Protein AF-A0A5S9MN87-F1 (afdb_monomer_lite)

Structure (mmCIF, N/CA/C/O backbone):
data_AF-A0A5S9MN87-F1
#
_entry.id   AF-A0A5S9MN87-F1
#
loop_
_atom_site.group_PDB
_atom_site.id
_atom_site.type_symbol
_atom_site.label_atom_id
_atom_site.label_alt_id
_atom_site.label_comp_id
_atom_site.label_asym_id
_atom_site.label_entity_id
_atom_site.label_seq_id
_atom_site.pdbx_PDB_ins_code
_atom_site.Cartn_x
_atom_site.Cartn_y
_atom_site.Cartn_z
_atom_site.occupancy
_atom_site.B_iso_or_equiv
_atom_site.auth_seq_id
_atom_site.auth_comp_id
_atom_site.auth_asym_id
_atom_site.auth_atom_id
_atom_site.pdbx_PDB_model_num
ATOM 1 N N . MET A 1 1 ? 6.342 2.828 7.377 1.00 34.53 1 MET A N 1
ATOM 2 C CA . MET A 1 1 ? 5.963 2.876 8.795 1.00 34.53 1 MET A CA 1
ATOM 3 C C . MET A 1 1 ? 5.008 4.027 8.905 1.00 34.53 1 MET A C 1
ATOM 5 O O . MET A 1 1 ? 5.389 5.132 9.280 1.00 34.53 1 MET A O 1
ATOM 9 N N . ALA A 1 2 ? 3.757 3.731 8.570 1.00 47.38 2 ALA A N 1
ATOM 10 C CA . ALA A 1 2 ? 2.634 4.413 9.150 1.00 47.38 2 ALA A CA 1
ATOM 11 C C . ALA A 1 2 ? 2.945 4.513 10.641 1.00 47.38 2 ALA A C 1
ATOM 13 O O . ALA A 1 2 ? 3.226 3.500 11.296 1.00 47.38 2 ALA A O 1
ATOM 14 N N . GLY A 1 3 ? 3.014 5.749 11.123 1.00 58.84 3 GLY A N 1
ATOM 15 C CA . GLY A 1 3 ? 3.023 6.002 12.544 1.00 58.84 3 GLY A CA 1
ATOM 16 C C . GLY A 1 3 ? 1.907 5.196 13.208 1.00 58.84 3 GLY A C 1
ATOM 17 O O . GLY A 1 3 ? 0.929 4.801 12.564 1.00 58.84 3 GLY A O 1
ATOM 18 N N . ARG A 1 4 ? 2.076 4.894 14.486 1.00 82.50 4 ARG A N 1
ATOM 19 C CA . ARG A 1 4 ? 1.070 4.201 15.286 1.00 82.50 4 ARG A CA 1
ATOM 20 C C . ARG A 1 4 ? 0.408 5.247 16.170 1.00 82.50 4 ARG A C 1
ATOM 22 O O . ARG A 1 4 ? 0.832 5.414 17.318 1.00 82.50 4 ARG A O 1
ATOM 29 N N . PRO A 1 5 ? -0.567 6.007 15.636 1.00 89.44 5 PRO A N 1
ATOM 30 C CA . PRO A 1 5 ? -1.198 7.069 16.385 1.00 89.44 5 PRO A CA 1
ATOM 31 C C . PRO A 1 5 ? -2.060 6.479 17.495 1.00 89.44 5 PRO A C 1
ATOM 33 O O . PRO A 1 5 ? -2.714 5.449 17.329 1.00 89.44 5 PRO A O 1
ATOM 36 N N . PHE A 1 6 ? -2.085 7.149 18.631 1.00 88.88 6 PHE A N 1
ATOM 37 C CA . PHE A 1 6 ? -3.037 6.907 19.698 1.00 88.88 6 PHE A CA 1
ATOM 38 C C . PHE A 1 6 ? -3.318 8.217 20.423 1.00 88.88 6 PHE A C 1
ATOM 40 O O . PHE A 1 6 ? -2.535 9.169 20.373 1.00 88.88 6 PHE A O 1
ATOM 47 N N . ILE A 1 7 ? -4.467 8.277 21.084 1.00 89.25 7 ILE A N 1
ATOM 48 C CA . ILE A 1 7 ? -4.896 9.453 21.831 1.00 89.25 7 ILE A CA 1
ATOM 49 C C . ILE A 1 7 ? -5.129 9.017 23.272 1.00 89.25 7 ILE A C 1
ATOM 51 O O . ILE A 1 7 ? -5.759 7.989 23.506 1.00 89.25 7 ILE A O 1
ATOM 55 N N . LEU A 1 8 ? -4.604 9.802 24.207 1.00 89.25 8 LEU A N 1
ATOM 56 C CA . LEU A 1 8 ? -4.883 9.700 25.637 1.00 89.25 8 LEU A CA 1
ATOM 57 C C . LEU A 1 8 ? -5.620 10.963 26.060 1.00 89.25 8 LEU A C 1
ATOM 59 O O . LEU A 1 8 ? -5.145 12.070 25.783 1.00 89.25 8 LEU A O 1
ATOM 63 N N . ILE A 1 9 ? -6.761 10.808 26.723 1.00 91.81 9 ILE A N 1
ATOM 64 C CA . ILE A 1 9 ? -7.579 11.928 27.196 1.00 91.81 9 ILE A CA 1
ATOM 65 C C . ILE A 1 9 ? -7.886 11.696 28.664 1.00 91.81 9 ILE A C 1
ATOM 67 O O . ILE A 1 9 ? -8.442 10.664 29.024 1.00 91.81 9 ILE A O 1
ATOM 71 N N . HIS A 1 10 ? -7.554 12.665 29.512 1.00 92.50 10 HIS A N 1
ATOM 72 C CA . HIS A 1 10 ? -7.874 12.571 30.928 1.00 92.50 10 HIS A CA 1
ATOM 73 C C . HIS A 1 10 ? -8.327 13.909 31.505 1.00 92.50 10 HIS A C 1
ATOM 75 O O . HIS A 1 10 ? -7.723 14.958 31.255 1.00 92.50 10 HIS A O 1
ATOM 81 N N . THR A 1 11 ? -9.381 13.852 32.317 1.00 92.06 11 THR A N 1
ATOM 82 C CA . THR A 1 11 ? -9.888 14.985 33.091 1.00 92.06 11 THR A CA 1
ATOM 83 C C . THR A 1 11 ? -9.296 14.940 34.491 1.00 92.06 11 THR A C 1
ATOM 85 O O . THR A 1 11 ? -9.720 14.150 35.332 1.00 92.06 11 THR A O 1
ATOM 88 N N . PHE A 1 12 ? -8.345 15.826 34.765 1.00 92.12 12 PHE A N 1
ATOM 89 C CA . PHE A 1 12 ? -7.788 15.992 36.102 1.00 92.12 12 PHE A CA 1
ATOM 90 C C . PHE A 1 12 ? -8.700 16.895 36.929 1.00 92.12 12 PHE A C 1
ATOM 92 O O . PHE A 1 12 ? -8.990 18.016 36.516 1.00 92.12 12 PHE A O 1
ATOM 99 N N . LYS A 1 13 ? -9.143 16.407 38.089 1.00 91.81 13 LYS A N 1
ATOM 100 C CA . LYS A 1 13 ? -9.983 17.134 39.056 1.00 91.81 13 LYS A CA 1
ATOM 101 C C . LYS A 1 13 ? -9.145 17.619 40.241 1.00 91.81 13 LYS A C 1
ATOM 103 O O . LYS A 1 13 ? -7.991 17.218 40.384 1.00 91.81 13 LYS A O 1
ATOM 108 N N . ASP A 1 14 ? -9.743 18.440 41.102 1.00 91.06 14 ASP A N 1
ATOM 109 C CA . ASP A 1 14 ? -9.131 18.936 42.340 1.00 91.06 14 ASP A CA 1
ATOM 110 C C . ASP A 1 14 ? -7.795 19.681 42.114 1.00 91.06 14 ASP A C 1
ATOM 112 O O . ASP A 1 14 ? -6.859 19.584 42.914 1.00 91.06 14 ASP A O 1
ATOM 116 N N . LEU A 1 15 ? -7.670 20.435 41.015 1.00 90.25 15 LEU A N 1
ATOM 117 C CA . LEU A 1 15 ? -6.425 21.143 40.668 1.00 90.25 15 LEU A CA 1
ATOM 118 C C . LEU A 1 15 ? -5.996 22.148 41.742 1.00 90.25 15 LEU A C 1
ATOM 120 O O . LEU A 1 15 ? -4.799 22.372 41.943 1.00 90.25 15 LEU A O 1
ATOM 124 N N . SER A 1 16 ? -6.956 22.716 42.472 1.00 86.69 16 SER A N 1
ATOM 125 C CA . SER A 1 16 ? -6.738 23.584 43.630 1.00 86.69 16 SER A CA 1
ATOM 126 C C . SER A 1 16 ? -5.934 22.913 44.750 1.00 86.69 16 SER A C 1
ATOM 128 O O . SER A 1 16 ? -5.253 23.601 45.518 1.00 86.69 16 SER A O 1
ATOM 130 N N . LYS A 1 17 ? -5.964 21.575 44.834 1.00 91.19 17 LYS A N 1
ATOM 131 C CA . LYS A 1 17 ? -5.232 20.782 45.830 1.00 91.19 17 LYS A CA 1
ATOM 132 C C . LYS A 1 17 ? -3.815 20.413 45.378 1.00 91.19 17 LYS A C 1
ATOM 134 O O . LYS A 1 17 ? -3.025 20.000 46.229 1.00 91.19 17 LYS A O 1
ATOM 139 N N . LEU A 1 18 ? -3.462 20.588 44.098 1.00 91.19 18 LEU A N 1
ATOM 140 C CA . LEU A 1 18 ? -2.138 20.254 43.565 1.00 91.19 18 LEU A CA 1
ATOM 141 C C . LEU A 1 18 ? -1.085 21.287 44.009 1.00 91.19 18 LEU A C 1
ATOM 143 O O . LEU A 1 18 ? -1.034 22.423 43.522 1.00 91.19 18 LEU A O 1
ATOM 147 N N . ARG A 1 19 ? -0.231 20.897 44.964 1.00 91.69 19 ARG A N 1
ATOM 148 C CA . ARG A 1 19 ? 0.823 21.764 45.521 1.00 91.69 19 ARG A CA 1
ATOM 149 C C . ARG A 1 19 ? 2.110 21.717 44.702 1.00 91.69 19 ARG A C 1
ATOM 151 O O . ARG A 1 19 ? 2.339 20.811 43.910 1.00 91.69 19 ARG A O 1
ATOM 158 N N . GLU A 1 20 ? 2.968 22.701 44.944 1.00 91.75 20 GLU A N 1
ATOM 159 C CA . GLU A 1 20 ? 4.314 22.776 44.376 1.00 91.75 20 GLU A CA 1
ATOM 160 C C . GLU A 1 20 ? 5.091 21.467 44.615 1.00 91.75 20 GLU A C 1
ATOM 162 O O . GLU A 1 20 ? 5.156 20.983 45.748 1.00 91.75 20 GLU A O 1
ATOM 167 N N . GLY A 1 21 ? 5.628 20.871 43.547 1.00 87.31 21 GLY A N 1
ATOM 168 C CA . GLY A 1 21 ? 6.326 19.581 43.582 1.00 87.31 21 GLY A CA 1
ATOM 169 C C . GLY A 1 21 ? 5.429 18.333 43.614 1.00 87.31 21 GLY A C 1
ATOM 170 O O . GLY A 1 21 ? 5.952 17.220 43.569 1.00 87.31 21 GLY A O 1
ATOM 171 N N . GLN A 1 22 ? 4.099 18.471 43.672 1.00 91.50 22 GLN A N 1
ATOM 172 C CA . GLN A 1 22 ? 3.170 17.336 43.595 1.00 91.50 22 GLN A CA 1
ATOM 173 C C . GLN A 1 22 ? 2.792 16.994 42.152 1.00 91.50 22 GLN A C 1
ATOM 175 O O . GLN A 1 22 ? 2.847 17.843 41.261 1.00 91.50 22 GLN A O 1
ATOM 180 N N . SER A 1 23 ? 2.368 15.743 41.943 1.00 93.69 23 SER A N 1
ATOM 181 C CA . SER A 1 23 ? 1.906 15.241 40.644 1.00 93.69 23 SER A CA 1
ATOM 182 C C . SER A 1 23 ? 0.585 14.498 40.773 1.00 93.69 23 SER A C 1
ATOM 184 O O . SER A 1 23 ? 0.407 13.760 41.740 1.00 93.69 23 SER A O 1
ATOM 186 N N . TYR A 1 24 ? -0.265 14.617 39.757 1.00 95.69 24 TYR A N 1
ATOM 187 C CA . TYR A 1 24 ? -1.367 13.696 39.491 1.00 95.69 24 TYR A CA 1
ATOM 188 C C . TYR A 1 24 ? -1.054 12.864 38.253 1.00 95.69 24 TYR A C 1
ATOM 190 O O . TYR A 1 24 ? -0.352 13.320 37.348 1.00 95.69 24 TYR A O 1
ATOM 198 N N . TYR A 1 25 ? -1.579 11.646 38.232 1.00 93.94 25 TYR A N 1
ATOM 199 C CA . TYR A 1 25 ? -1.449 10.711 37.124 1.00 93.94 25 TYR A CA 1
ATOM 200 C C . TYR A 1 25 ? -2.838 10.324 36.633 1.00 93.94 25 TYR A C 1
ATOM 202 O O . TYR A 1 25 ? -3.762 10.255 37.442 1.00 93.94 25 TYR A O 1
ATOM 210 N N . SER A 1 26 ? -2.972 10.091 35.331 1.00 93.06 26 SER A N 1
ATOM 211 C CA . SER A 1 26 ? -4.117 9.355 34.804 1.00 93.06 26 SER A CA 1
ATOM 212 C C . SER A 1 26 ? -3.958 7.864 35.085 1.00 93.06 26 SER A C 1
ATOM 214 O O . SER A 1 26 ? -2.869 7.391 35.435 1.00 93.06 26 SER A O 1
ATOM 216 N N . ASP A 1 27 ? -5.027 7.126 34.817 1.00 86.56 27 ASP A N 1
ATOM 217 C CA . ASP A 1 27 ? -4.968 5.677 34.678 1.00 86.56 27 ASP A CA 1
ATOM 218 C C . ASP A 1 27 ? -4.024 5.275 33.535 1.00 86.56 27 ASP A C 1
ATOM 220 O O . ASP A 1 27 ? -3.676 6.086 32.661 1.00 86.56 27 ASP A O 1
ATOM 224 N N . ILE A 1 28 ? -3.570 4.024 33.582 1.00 86.75 28 ILE A N 1
ATOM 225 C CA . ILE A 1 28 ? -2.747 3.432 32.531 1.00 86.75 28 ILE A CA 1
ATOM 226 C C . ILE A 1 28 ? -3.664 2.994 31.391 1.00 86.75 28 ILE A C 1
ATOM 228 O O . ILE A 1 28 ? -4.598 2.226 31.589 1.00 86.75 28 ILE A O 1
ATOM 232 N N . GLU A 1 29 ? -3.357 3.440 30.180 1.00 82.19 29 GLU A N 1
ATOM 233 C CA . GLU A 1 29 ? -3.987 2.983 28.949 1.00 82.19 29 GLU A CA 1
ATOM 234 C C . GLU A 1 29 ? -2.966 2.210 28.109 1.00 82.19 29 GLU A C 1
ATOM 236 O O . GLU A 1 29 ? -1.900 2.720 27.748 1.00 82.19 29 GLU A O 1
ATOM 241 N N . VAL A 1 30 ? -3.299 0.970 27.753 1.00 80.00 30 VAL A N 1
ATOM 242 C CA . VAL A 1 30 ? -2.441 0.137 26.905 1.00 80.00 30 VAL A CA 1
ATOM 243 C C . VAL A 1 30 ? -2.720 0.443 25.438 1.00 80.00 30 VAL A C 1
ATOM 245 O O . VAL A 1 30 ? -3.826 0.246 24.934 1.00 80.00 30 VAL A O 1
ATOM 248 N N . ARG A 1 31 ? -1.696 0.907 24.719 1.00 82.00 31 ARG A N 1
ATOM 249 C CA . ARG A 1 31 ? -1.758 1.178 23.276 1.00 82.00 31 ARG A CA 1
ATOM 250 C C . ARG A 1 31 ? -0.608 0.454 22.600 1.00 82.00 31 ARG A C 1
ATOM 252 O O . ARG A 1 31 ? 0.548 0.664 22.957 1.00 82.00 31 ARG A O 1
ATOM 259 N N . TYR A 1 32 ? -0.927 -0.410 21.637 1.00 81.12 32 TYR A N 1
ATOM 260 C CA . TYR A 1 32 ? 0.057 -1.252 20.944 1.00 81.12 32 TYR A CA 1
ATOM 261 C C . TYR A 1 32 ? 0.870 -2.151 21.891 1.00 81.12 32 TYR A C 1
ATOM 263 O O . TYR A 1 32 ? 2.069 -2.318 21.694 1.00 81.12 32 TYR A O 1
ATOM 271 N N . ASN A 1 33 ? 0.227 -2.704 22.926 1.00 66.00 33 ASN A N 1
ATOM 272 C CA . ASN A 1 33 ? 0.870 -3.521 23.966 1.00 66.00 33 ASN A CA 1
ATOM 273 C C . ASN A 1 33 ? 1.955 -2.778 24.784 1.00 66.00 33 ASN A C 1
ATOM 275 O O . ASN A 1 33 ? 2.855 -3.377 25.379 1.00 66.00 33 ASN A O 1
ATOM 279 N N . ILE A 1 34 ? 1.890 -1.445 24.795 1.00 80.44 34 ILE A N 1
ATOM 280 C CA . ILE A 1 34 ? 2.758 -0.570 25.582 1.00 80.44 34 ILE A CA 1
ATOM 281 C C . ILE A 1 34 ? 1.855 0.175 26.575 1.00 80.44 34 ILE A C 1
ATOM 283 O O . ILE A 1 34 ? 0.877 0.785 26.135 1.00 80.44 34 ILE A O 1
ATOM 287 N N . PRO A 1 35 ? 2.124 0.113 27.890 1.00 85.81 35 PRO A N 1
ATOM 288 C CA . PRO A 1 35 ? 1.354 0.843 28.892 1.00 85.81 35 PRO A CA 1
ATOM 289 C C . PRO A 1 35 ? 1.763 2.320 28.912 1.00 85.81 35 PRO A C 1
ATOM 291 O O . PRO A 1 35 ? 2.939 2.650 29.102 1.00 85.81 35 PRO A O 1
ATOM 294 N N . TRP A 1 36 ? 0.790 3.211 28.726 1.00 91.44 36 TRP A N 1
ATOM 295 C CA . TRP A 1 36 ? 0.983 4.659 28.727 1.00 91.44 36 TRP A CA 1
ATOM 296 C C . TRP A 1 36 ? 0.138 5.332 29.800 1.00 91.44 36 TRP A C 1
ATOM 298 O O . TRP A 1 36 ? -0.954 4.870 30.105 1.00 91.44 36 TRP A O 1
ATOM 308 N N . ARG A 1 37 ? 0.592 6.467 30.335 1.00 95.31 37 ARG A N 1
ATOM 309 C CA . ARG A 1 37 ? -0.249 7.335 31.178 1.00 95.31 37 ARG A CA 1
ATOM 310 C C . ARG A 1 37 ? 0.154 8.799 31.083 1.00 95.31 37 ARG A C 1
ATOM 312 O O . ARG A 1 37 ? 1.248 9.139 30.629 1.00 95.31 37 ARG A O 1
ATOM 319 N N . LEU A 1 38 ? -0.728 9.675 31.537 1.00 96.00 38 LEU A N 1
ATOM 320 C CA . LEU A 1 38 ? -0.511 11.112 31.624 1.00 96.00 38 LEU A CA 1
ATOM 321 C C . LEU A 1 38 ? -0.060 11.487 33.031 1.00 96.00 38 LEU A C 1
ATOM 323 O O . LEU A 1 38 ? -0.582 10.970 34.014 1.00 96.00 38 LEU A O 1
ATOM 327 N N . ARG A 1 39 ? 0.875 12.431 33.134 1.00 95.25 39 ARG A N 1
ATOM 328 C CA . ARG A 1 39 ? 1.261 13.058 34.401 1.00 95.25 39 ARG A CA 1
ATOM 329 C C . ARG A 1 39 ? 1.124 14.566 34.286 1.00 95.25 39 ARG A C 1
ATOM 331 O O . ARG A 1 39 ? 1.709 15.167 33.384 1.00 95.25 39 ARG A O 1
ATOM 338 N N . ILE A 1 40 ? 0.438 15.175 35.248 1.00 95.12 40 ILE A N 1
ATOM 339 C CA . ILE A 1 40 ? 0.483 16.621 35.475 1.00 95.12 40 ILE A CA 1
ATOM 340 C C . ILE A 1 40 ? 1.167 16.923 36.800 1.00 95.12 40 ILE A C 1
ATOM 342 O O . ILE A 1 40 ? 1.077 16.143 37.747 1.00 95.12 40 ILE A O 1
ATOM 346 N N . PHE A 1 41 ? 1.863 18.048 36.883 1.00 95.00 41 PHE A N 1
ATOM 347 C CA . PHE A 1 41 ? 2.531 18.469 38.111 1.00 95.00 41 PHE A CA 1
ATOM 348 C C . PHE A 1 41 ? 2.675 19.983 38.172 1.00 95.00 41 PHE A C 1
ATOM 350 O O . PHE A 1 41 ? 2.620 20.664 37.150 1.00 95.00 41 PHE A O 1
ATOM 357 N N . LYS A 1 42 ? 2.862 20.519 39.375 1.00 94.38 42 LYS A N 1
ATOM 358 C CA . LYS A 1 42 ? 3.122 21.946 39.576 1.00 94.38 42 LYS A CA 1
ATOM 359 C C . LYS A 1 42 ? 4.608 22.170 39.846 1.00 94.38 42 LYS A C 1
ATOM 361 O O . LYS A 1 42 ? 5.149 21.550 40.763 1.00 94.38 42 LYS A O 1
ATOM 366 N N . ASN A 1 43 ? 5.244 23.014 39.035 1.00 92.81 43 ASN A N 1
ATOM 367 C CA . ASN A 1 43 ? 6.676 23.303 39.115 1.00 92.81 43 ASN A CA 1
ATOM 368 C C . ASN A 1 43 ? 6.994 24.772 38.784 1.00 92.81 43 ASN A C 1
ATOM 370 O O . ASN A 1 43 ? 6.714 25.241 37.681 1.00 92.81 43 ASN A O 1
ATOM 374 N N . ASP A 1 44 ? 7.614 25.489 39.717 1.00 93.50 44 ASP A N 1
ATOM 375 C CA . ASP A 1 44 ? 8.096 26.871 39.606 1.00 93.50 44 ASP A CA 1
ATOM 376 C C . ASP A 1 44 ? 7.025 27.854 39.092 1.00 93.50 44 ASP A C 1
ATOM 378 O O . ASP A 1 44 ? 7.283 28.717 38.253 1.00 93.50 44 ASP A O 1
ATOM 382 N N . GLY A 1 45 ? 5.775 27.688 39.543 1.00 91.38 45 GLY A N 1
ATOM 383 C CA . GLY A 1 45 ? 4.647 28.505 39.075 1.00 91.38 45 GLY A CA 1
ATOM 384 C C . GLY A 1 45 ? 4.122 28.143 37.677 1.00 91.38 45 GLY A C 1
ATOM 385 O O . GLY A 1 45 ? 3.325 28.893 37.106 1.00 91.38 45 GLY A O 1
ATOM 386 N N . PHE A 1 46 ? 4.512 26.992 37.129 1.00 94.69 46 PHE A N 1
ATOM 387 C CA . PHE A 1 46 ? 3.998 26.433 35.879 1.00 94.69 46 PHE A CA 1
ATOM 388 C C . PHE A 1 46 ? 3.290 25.097 36.118 1.00 94.69 46 PHE A C 1
ATOM 390 O O . PHE A 1 46 ? 3.587 24.364 37.061 1.00 94.69 46 PHE A O 1
ATOM 397 N N . LEU A 1 47 ? 2.341 24.782 35.239 1.00 94.00 47 LEU A N 1
ATOM 398 C CA . LEU A 1 47 ? 1.864 23.419 35.048 1.00 94.00 47 LEU A CA 1
ATOM 399 C C . LEU A 1 47 ? 2.878 22.689 34.163 1.00 94.00 47 LEU A C 1
ATOM 401 O O . LEU A 1 47 ? 3.219 23.182 33.084 1.00 94.00 47 LEU A O 1
ATOM 405 N N . GLY A 1 48 ? 3.331 21.526 34.613 1.00 95.06 48 GLY A N 1
ATOM 406 C CA . GLY A 1 48 ? 4.078 20.562 33.825 1.00 95.06 48 GLY A CA 1
ATOM 407 C C . GLY A 1 48 ? 3.174 19.435 33.328 1.00 95.06 48 GLY A C 1
ATOM 408 O O .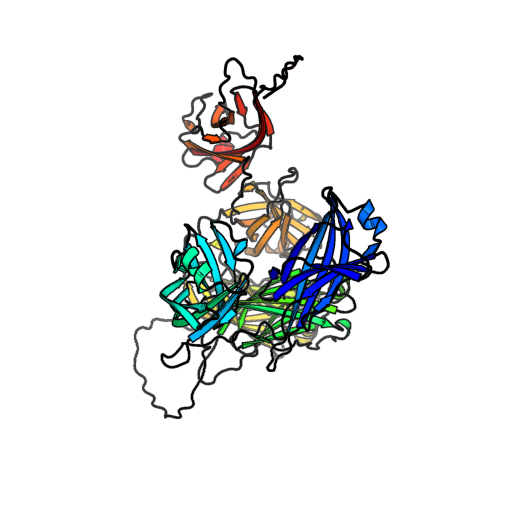 GLY A 1 48 ? 2.245 19.035 34.032 1.00 95.06 48 GLY A O 1
ATOM 409 N N . VAL A 1 49 ? 3.429 18.939 32.116 1.00 95.44 49 VAL A N 1
ATOM 410 C CA . VAL A 1 49 ? 2.660 17.857 31.476 1.00 95.44 49 VAL A CA 1
ATOM 411 C C . VAL A 1 49 ? 3.627 16.875 30.831 1.00 95.44 49 VAL A C 1
ATOM 413 O O . VAL A 1 49 ? 4.421 17.290 29.987 1.00 95.44 49 VAL A O 1
ATOM 416 N N . ASN A 1 50 ? 3.534 15.593 31.195 1.00 95.69 50 ASN A N 1
ATOM 417 C CA . ASN A 1 50 ? 4.352 14.513 30.642 1.00 95.69 50 ASN A CA 1
ATOM 418 C C . ASN A 1 50 ? 3.496 13.345 30.138 1.00 95.69 50 ASN A C 1
ATOM 420 O O . ASN A 1 50 ? 2.504 12.968 30.765 1.00 95.69 50 ASN A O 1
ATOM 424 N N . LEU A 1 51 ? 3.949 12.735 29.043 1.00 96.38 51 LEU A N 1
ATOM 425 C CA . LEU A 1 51 ? 3.554 11.404 28.601 1.00 96.38 51 LEU A CA 1
ATOM 426 C C . LEU A 1 51 ? 4.513 10.385 29.225 1.00 96.38 51 LEU A C 1
ATOM 428 O O . LEU A 1 51 ? 5.729 10.515 29.084 1.00 96.38 51 LEU A O 1
ATOM 432 N N . HIS A 1 52 ? 3.974 9.391 29.918 1.00 94.56 52 HIS A N 1
ATOM 433 C CA . HIS A 1 52 ? 4.733 8.298 30.514 1.00 94.56 52 HIS A CA 1
ATOM 434 C C . HIS A 1 52 ? 4.614 7.031 29.678 1.00 94.56 52 HIS A C 1
ATOM 436 O O . HIS A 1 52 ? 3.502 6.616 29.360 1.00 94.56 52 HIS A O 1
ATOM 442 N N . CYS A 1 53 ? 5.758 6.417 29.382 1.00 90.62 53 CYS A N 1
ATOM 443 C CA . CYS A 1 53 ? 5.851 5.023 28.971 1.00 90.62 53 CYS A CA 1
ATOM 444 C C . CYS A 1 53 ? 6.189 4.202 30.218 1.00 90.62 53 CYS A C 1
ATOM 446 O O . CYS A 1 53 ? 7.224 4.433 30.840 1.00 90.62 53 CYS A O 1
ATOM 448 N N . GLU A 1 54 ? 5.334 3.254 30.588 1.00 88.12 54 GLU A N 1
ATOM 449 C CA . GLU A 1 54 ? 5.508 2.401 31.776 1.00 88.12 54 GLU A CA 1
ATOM 450 C C . GLU A 1 54 ? 6.053 1.009 31.402 1.00 88.12 54 GLU A C 1
ATOM 452 O O . GLU A 1 54 ? 5.979 0.064 32.182 1.00 88.12 54 GLU A O 1
ATOM 457 N N . LYS A 1 55 ? 6.578 0.843 30.180 1.00 80.69 55 LYS A N 1
ATOM 458 C CA . LYS A 1 55 ? 7.086 -0.449 29.709 1.00 80.69 55 LYS A CA 1
ATOM 459 C C . LYS A 1 55 ? 8.343 -0.845 30.478 1.00 80.69 55 LYS A C 1
ATOM 461 O O . LYS A 1 55 ? 9.347 -0.151 30.394 1.00 80.69 55 LYS A O 1
ATOM 466 N N . GLU A 1 56 ? 8.319 -1.977 31.171 1.00 74.69 56 GLU A N 1
ATOM 467 C CA . GLU A 1 56 ? 9.477 -2.483 31.919 1.00 74.69 56 GLU A CA 1
ATOM 468 C C . GLU A 1 56 ? 10.644 -2.929 31.012 1.00 74.69 56 GLU A C 1
ATOM 470 O O . GLU A 1 56 ? 10.461 -3.354 29.865 1.00 74.69 56 GLU A O 1
ATOM 475 N N . GLU A 1 57 ? 11.876 -2.822 31.519 1.00 61.62 57 GLU A N 1
ATOM 476 C CA . GLU A 1 57 ? 13.065 -3.376 30.859 1.00 61.62 57 GLU A CA 1
ATOM 477 C C . GLU A 1 57 ? 13.059 -4.912 30.964 1.00 61.62 57 GLU A C 1
ATOM 479 O O . GLU A 1 57 ? 12.927 -5.474 32.049 1.00 61.62 57 GLU A O 1
ATOM 484 N N . CYS A 1 58 ? 13.230 -5.615 29.839 1.00 45.31 58 CYS A N 1
ATOM 485 C CA . CYS A 1 58 ? 13.394 -7.070 29.847 1.00 45.31 58 CYS A CA 1
ATOM 486 C C . CYS A 1 58 ? 14.800 -7.448 30.342 1.00 45.31 58 CYS A C 1
ATOM 488 O O . CYS A 1 58 ? 15.799 -6.933 29.842 1.00 45.31 58 CYS A O 1
ATOM 490 N N . ILE A 1 59 ? 14.872 -8.397 31.279 1.00 43.00 59 ILE A N 1
ATOM 491 C CA . ILE A 1 59 ? 16.103 -8.818 31.978 1.00 43.00 59 ILE A CA 1
ATOM 492 C C . ILE A 1 59 ? 17.124 -9.494 31.032 1.00 43.00 59 ILE A C 1
ATOM 494 O O . ILE A 1 59 ? 18.310 -9.565 31.349 1.00 43.00 59 ILE A O 1
ATOM 498 N N . GLU A 1 60 ? 16.714 -9.926 29.832 1.00 40.34 60 GLU A N 1
ATOM 499 C CA . GLU A 1 60 ? 17.566 -10.687 28.914 1.00 40.34 60 GLU A CA 1
ATOM 500 C C . GLU A 1 60 ? 17.601 -10.101 27.482 1.00 40.34 60 GLU A C 1
ATOM 502 O O . GLU A 1 60 ? 16.709 -10.271 26.656 1.00 40.34 60 GLU A O 1
ATOM 507 N N . THR A 1 61 ? 18.731 -9.467 27.153 1.00 45.25 61 THR A N 1
ATOM 508 C CA . THR A 1 61 ? 19.345 -9.302 25.811 1.00 45.25 61 THR A CA 1
ATOM 509 C C . THR A 1 61 ? 18.758 -8.360 24.745 1.00 45.25 61 THR A C 1
ATOM 511 O O . THR A 1 61 ? 19.479 -8.095 23.781 1.00 45.25 61 THR A O 1
ATOM 514 N N . LYS A 1 62 ? 17.566 -7.759 24.878 1.00 51.38 62 LYS A N 1
ATOM 515 C CA . LYS A 1 62 ? 17.088 -6.757 23.891 1.00 51.38 62 LYS A CA 1
ATOM 516 C C . LYS A 1 62 ? 16.605 -5.457 24.531 1.00 51.38 62 LYS A C 1
ATOM 518 O O . LYS A 1 62 ? 15.585 -5.429 25.208 1.00 51.38 62 LYS A O 1
ATOM 523 N N . LYS A 1 63 ? 17.334 -4.366 24.262 1.00 70.75 63 LYS A N 1
ATOM 524 C CA . LYS A 1 63 ? 16.884 -2.997 24.546 1.00 70.75 63 LYS A CA 1
ATOM 525 C C . LYS A 1 63 ? 15.770 -2.637 23.568 1.00 70.75 63 LYS A C 1
ATOM 527 O O . LYS A 1 63 ? 15.946 -2.810 22.361 1.00 70.75 63 LYS A O 1
ATOM 532 N N . TRP A 1 64 ? 14.648 -2.158 24.086 1.00 83.31 64 TRP A N 1
ATOM 533 C CA . TRP A 1 64 ? 13.579 -1.589 23.277 1.00 83.31 64 TRP A CA 1
ATOM 534 C C . TRP A 1 64 ? 13.762 -0.072 23.183 1.00 83.31 64 TRP A C 1
ATOM 536 O O . TRP A 1 64 ? 14.307 0.551 24.093 1.00 83.31 64 TRP A O 1
ATOM 546 N N . THR A 1 65 ? 13.309 0.524 22.083 1.00 87.50 65 THR A N 1
ATOM 547 C CA . THR A 1 65 ? 13.161 1.982 21.984 1.00 87.50 65 THR A CA 1
ATOM 548 C C . THR A 1 65 ? 11.834 2.319 21.323 1.00 87.50 65 THR A C 1
ATOM 550 O O . THR A 1 65 ? 11.423 1.617 20.397 1.00 87.50 65 THR A O 1
ATOM 553 N N . PHE A 1 66 ? 11.166 3.378 21.784 1.00 88.06 66 PHE A N 1
ATOM 554 C CA . PHE A 1 66 ? 9.956 3.930 21.168 1.00 88.06 66 PHE A CA 1
ATOM 555 C C . PHE A 1 66 ? 10.173 5.403 20.848 1.00 88.06 66 PHE A C 1
ATOM 557 O O . PHE A 1 66 ? 10.022 6.274 21.710 1.00 88.06 66 PHE A O 1
ATOM 564 N N . GLN A 1 67 ? 10.503 5.695 19.594 1.00 91.94 67 GLN A N 1
ATOM 565 C CA . GLN A 1 67 ? 10.547 7.069 19.128 1.00 91.94 67 GLN A CA 1
ATOM 566 C C . GLN A 1 67 ? 9.112 7.552 18.962 1.00 91.94 67 GLN A C 1
ATOM 568 O O . GLN A 1 67 ? 8.363 7.042 18.129 1.00 91.94 67 GLN A O 1
ATOM 573 N N . THR A 1 68 ? 8.730 8.532 19.769 1.00 91.56 68 THR A N 1
ATOM 574 C CA . THR A 1 68 ? 7.342 8.970 19.901 1.00 91.56 68 THR A CA 1
ATOM 575 C C . THR A 1 68 ? 7.258 10.471 19.683 1.00 91.56 68 THR A C 1
ATOM 577 O O . THR A 1 68 ? 7.935 11.256 20.351 1.00 91.56 68 THR A O 1
ATOM 580 N N . LYS A 1 69 ? 6.412 10.892 18.745 1.00 93.50 69 LYS A N 1
ATOM 581 C CA . LYS A 1 69 ? 6.049 12.295 18.537 1.00 93.50 69 LYS A CA 1
ATOM 582 C C . LYS A 1 69 ? 4.675 12.516 19.140 1.00 93.50 69 LYS A C 1
ATOM 584 O O . LYS A 1 69 ? 3.747 11.797 18.798 1.00 93.50 69 LYS A O 1
ATOM 589 N N . PHE A 1 70 ? 4.521 13.507 20.009 1.00 92.06 70 PHE A N 1
ATOM 590 C CA . PHE A 1 70 ? 3.243 13.736 20.668 1.00 92.06 70 PHE A CA 1
ATOM 591 C C . PHE A 1 70 ? 2.881 15.214 20.810 1.00 92.06 70 PHE A C 1
ATOM 593 O O . PHE A 1 70 ? 3.722 16.079 21.060 1.00 92.06 70 PHE A O 1
ATOM 600 N N . THR A 1 71 ? 1.597 15.508 20.617 1.00 93.88 71 THR A N 1
ATOM 601 C CA . THR A 1 71 ? 1.003 16.834 20.798 1.00 93.88 71 THR A CA 1
ATOM 602 C C . THR A 1 71 ? 0.229 16.846 22.103 1.00 93.88 71 THR A C 1
ATOM 604 O O . THR A 1 71 ? -0.795 16.181 22.207 1.00 93.88 71 THR A O 1
ATOM 607 N N . MET A 1 72 ? 0.695 17.629 23.070 1.00 92.81 72 MET A N 1
ATOM 608 C CA . MET A 1 72 ? -0.002 17.877 24.330 1.00 92.81 72 MET A CA 1
ATOM 609 C C . MET A 1 72 ? -0.959 19.043 24.145 1.00 92.81 72 MET A C 1
ATOM 611 O O . MET A 1 72 ? -0.529 20.135 23.757 1.00 92.81 72 MET A O 1
ATOM 615 N N . LYS A 1 73 ? -2.237 18.816 24.427 1.00 91.69 73 LYS A N 1
ATOM 616 C CA . LYS A 1 73 ? -3.294 19.819 24.406 1.00 91.69 73 LYS A CA 1
ATOM 617 C C . LYS A 1 73 ? -3.934 19.938 25.777 1.00 91.69 73 LYS A C 1
ATOM 619 O O . LYS A 1 73 ? -4.074 18.960 26.504 1.00 91.69 73 LYS A O 1
ATOM 624 N N . LEU A 1 74 ? -4.348 21.154 26.080 1.00 88.75 74 LEU A N 1
ATOM 625 C CA . LEU A 1 74 ? -5.136 21.496 27.245 1.00 88.75 74 LEU A CA 1
ATOM 626 C C . LEU A 1 74 ? -6.403 22.175 26.730 1.00 88.75 74 LEU A C 1
ATOM 628 O O . LEU A 1 74 ? -6.297 23.137 25.965 1.00 88.75 74 LEU A O 1
ATOM 632 N N . VAL A 1 75 ? -7.564 21.602 27.044 1.00 83.75 75 VAL A N 1
ATOM 633 C CA . VAL A 1 75 ? -8.830 21.841 26.328 1.00 83.75 75 VAL A CA 1
ATOM 634 C C . VAL A 1 75 ? -9.907 22.313 27.300 1.00 83.75 75 VAL A C 1
ATOM 636 O O . VAL A 1 75 ? -10.026 21.780 28.401 1.00 83.75 75 VAL A O 1
ATOM 639 N N . THR A 1 76 ? -10.699 23.307 26.895 1.00 76.38 76 THR A N 1
ATOM 640 C CA . THR A 1 76 ? -11.874 23.770 27.646 1.00 76.38 76 THR A CA 1
ATOM 641 C C . THR A 1 76 ? -13.170 23.237 27.053 1.00 76.38 76 THR A C 1
ATOM 643 O O . THR A 1 76 ? -13.243 22.929 25.864 1.00 76.38 76 THR A O 1
ATOM 646 N N . VAL A 1 77 ? -14.230 23.221 27.866 1.00 62.56 77 VAL A N 1
ATOM 647 C CA . VAL A 1 77 ? -15.593 22.855 27.441 1.00 62.56 77 VAL A CA 1
ATOM 648 C C . VAL A 1 77 ? -16.098 23.748 26.291 1.00 62.56 77 VAL A C 1
ATOM 650 O O . VAL A 1 77 ? -16.855 23.301 25.440 1.00 62.56 77 VAL A O 1
ATOM 653 N N . GLY A 1 78 ? -15.616 24.994 26.204 1.00 62.75 78 GLY A N 1
ATOM 654 C CA . GLY A 1 78 ? -15.922 25.934 25.117 1.00 62.75 78 GLY A CA 1
ATOM 655 C C . GLY A 1 78 ? -15.042 25.802 23.864 1.00 62.75 78 GLY A C 1
ATOM 656 O O . GLY A 1 78 ? -15.044 26.707 23.033 1.00 62.75 78 GLY A O 1
ATOM 657 N N . GLY A 1 79 ? -14.232 24.743 23.741 1.00 65.69 79 GLY A N 1
ATOM 658 C CA . GLY A 1 79 ? -13.397 24.473 22.562 1.00 65.69 79 GLY A CA 1
ATOM 659 C C . GLY A 1 79 ? -12.107 25.299 22.457 1.00 65.69 79 GLY A C 1
ATOM 660 O O . GLY A 1 79 ? -11.346 25.139 21.499 1.00 65.69 79 GLY A O 1
ATOM 661 N N . LYS A 1 80 ? -11.806 26.164 23.436 1.00 77.81 80 LYS A N 1
ATOM 662 C CA . LYS A 1 80 ? -10.504 26.847 23.519 1.00 77.81 80 LYS A CA 1
ATOM 663 C C . LYS A 1 80 ? -9.441 25.814 23.887 1.00 77.81 80 LYS A C 1
ATOM 665 O O . LYS A 1 80 ? -9.640 25.019 24.802 1.00 77.81 80 LYS A O 1
ATOM 670 N N . PHE A 1 81 ? -8.293 25.844 23.211 1.00 83.62 81 PHE A N 1
ATOM 671 C CA . PHE A 1 81 ? -7.195 24.935 23.525 1.00 83.62 81 PHE A CA 1
ATOM 672 C C . PHE A 1 81 ? -5.825 25.611 23.493 1.00 83.62 81 PHE A C 1
ATOM 674 O O . PHE A 1 81 ? -5.580 26.560 22.746 1.00 83.62 81 PHE A O 1
ATOM 681 N N . PHE A 1 82 ? -4.908 25.070 24.287 1.00 81.88 82 PHE A N 1
ATOM 682 C CA . PHE A 1 82 ? -3.488 25.397 24.268 1.00 81.88 82 PHE A CA 1
ATOM 683 C C . PHE A 1 82 ? -2.693 24.142 23.924 1.00 81.88 82 PHE A C 1
ATOM 685 O O . PHE A 1 82 ? -2.974 23.082 24.474 1.00 81.88 82 PHE A O 1
ATOM 692 N N . ARG A 1 83 ? -1.708 24.235 23.018 1.00 91.19 83 ARG A N 1
ATOM 693 C CA . ARG A 1 83 ? -0.945 23.058 22.575 1.00 91.19 83 ARG A CA 1
ATOM 694 C C . ARG A 1 83 ? 0.562 23.263 22.469 1.00 91.19 83 ARG A C 1
ATOM 696 O O . ARG A 1 83 ? 1.042 24.349 22.116 1.00 91.19 83 ARG A O 1
ATOM 703 N N . ARG A 1 84 ? 1.298 22.172 22.681 1.00 89.00 84 ARG A N 1
ATOM 704 C CA . ARG A 1 84 ? 2.734 22.026 22.393 1.00 89.00 84 ARG A CA 1
ATOM 705 C C . ARG A 1 84 ? 3.002 20.672 21.751 1.00 89.00 84 ARG A C 1
ATOM 707 O O . ARG A 1 84 ? 2.263 19.722 21.975 1.00 89.00 84 ARG A O 1
ATOM 714 N N . ILE A 1 85 ? 4.059 20.603 20.954 1.00 90.88 85 ILE A N 1
ATOM 715 C CA . ILE A 1 85 ? 4.498 19.380 20.282 1.00 90.88 85 ILE A CA 1
ATOM 716 C C . ILE A 1 85 ? 5.870 19.027 20.839 1.00 90.88 85 ILE A C 1
ATOM 718 O O . ILE A 1 85 ? 6.725 19.905 20.961 1.00 90.88 85 ILE A O 1
ATOM 722 N N . VAL A 1 86 ? 6.055 17.759 21.178 1.00 89.00 86 VAL A N 1
ATOM 723 C CA . VAL A 1 86 ? 7.299 17.196 21.697 1.00 89.00 86 VAL A CA 1
ATOM 724 C C . VAL A 1 86 ? 7.610 15.919 20.921 1.00 89.00 86 VAL A C 1
ATOM 726 O O . VAL A 1 86 ? 6.720 15.266 20.375 1.00 89.00 86 VAL A O 1
ATOM 729 N N . GLN A 1 87 ? 8.889 15.584 20.832 1.00 92.56 87 GLN A N 1
ATOM 730 C CA . GLN A 1 87 ? 9.352 14.310 20.311 1.00 92.56 87 GLN A CA 1
ATOM 731 C C . GLN A 1 87 ? 10.385 13.758 21.284 1.00 92.56 87 GLN A C 1
ATOM 733 O O . GLN A 1 87 ? 11.261 14.504 21.722 1.00 92.56 87 GLN A O 1
ATOM 738 N N . HIS A 1 88 ? 10.263 12.480 21.624 1.00 94.88 88 HIS A N 1
ATOM 739 C CA . HIS A 1 88 ? 11.136 11.815 22.585 1.00 94.88 88 HIS A CA 1
ATOM 740 C C . HIS A 1 88 ? 11.323 10.344 22.238 1.00 94.88 88 HIS A C 1
ATOM 742 O O . HIS A 1 88 ? 10.409 9.714 21.704 1.00 94.88 88 HIS A O 1
ATOM 748 N N . GLU A 1 89 ? 12.491 9.810 22.582 1.00 93.12 89 GLU A N 1
ATOM 749 C CA . GLU A 1 89 ? 12.781 8.383 22.486 1.00 93.12 89 GLU A CA 1
ATOM 750 C C . GLU A 1 89 ? 12.682 7.758 23.873 1.00 93.12 89 GLU A C 1
ATOM 752 O O . GLU A 1 89 ? 13.564 7.952 24.707 1.00 93.12 89 GLU A O 1
ATOM 757 N N . PHE A 1 90 ? 11.627 6.985 24.115 1.00 91.44 90 PHE A N 1
ATOM 758 C CA . PHE A 1 90 ? 11.515 6.210 25.346 1.00 91.44 90 PHE A CA 1
ATOM 759 C C . PHE A 1 90 ? 12.404 4.970 25.241 1.00 91.44 90 PHE A C 1
ATOM 761 O O . PHE A 1 90 ? 12.339 4.253 24.240 1.00 91.44 90 PHE A O 1
ATOM 768 N N . GLN A 1 91 ? 13.217 4.715 26.265 1.00 88.75 91 GLN A N 1
ATOM 769 C CA . GLN A 1 91 ? 14.144 3.567 26.309 1.00 88.75 91 GLN A CA 1
ATOM 770 C C . GLN A 1 91 ? 14.041 2.741 27.604 1.00 88.75 91 GLN A C 1
ATOM 772 O O . GLN A 1 91 ? 14.722 1.730 27.755 1.00 88.75 91 GLN A O 1
ATOM 777 N N . LYS A 1 92 ? 13.240 3.217 28.557 1.00 87.12 92 LYS A N 1
ATOM 778 C CA . LYS A 1 92 ? 13.006 2.656 29.893 1.00 87.12 92 LYS A CA 1
ATOM 779 C C . LYS A 1 92 ? 11.664 3.189 30.424 1.00 87.12 92 LYS A C 1
ATOM 781 O O . LYS A 1 92 ? 11.154 4.143 29.828 1.00 87.12 92 LYS A O 1
ATOM 786 N N . PRO A 1 93 ? 11.113 2.655 31.529 1.00 88.12 93 PRO A N 1
ATOM 787 C CA . PRO A 1 93 ? 9.970 3.268 32.198 1.00 88.12 93 PRO A CA 1
ATOM 788 C C . PRO A 1 93 ? 10.282 4.719 32.591 1.00 88.12 93 PRO A C 1
ATOM 790 O O . PRO A 1 93 ? 11.056 4.974 33.518 1.00 88.12 93 PRO A O 1
ATOM 793 N N . GLU A 1 94 ? 9.736 5.687 31.859 1.00 92.25 94 GLU A N 1
ATOM 794 C CA . GLU A 1 94 ? 9.992 7.107 32.088 1.00 92.25 94 GLU A CA 1
ATOM 795 C C . GLU A 1 94 ? 8.879 8.004 31.543 1.00 92.25 94 GLU A C 1
ATOM 797 O O . GLU A 1 94 ? 8.111 7.637 30.652 1.00 92.25 94 GLU A O 1
ATOM 802 N N . GLY A 1 95 ? 8.820 9.218 32.088 1.00 92.38 95 GLY A N 1
ATOM 803 C CA . GLY A 1 95 ? 7.941 10.283 31.632 1.00 92.38 95 GLY A CA 1
ATOM 804 C C . GLY A 1 95 ? 8.698 11.394 30.937 1.00 92.38 95 GLY A C 1
ATOM 805 O O . GLY A 1 95 ? 9.695 11.877 31.472 1.00 92.38 95 GLY A O 1
ATOM 806 N N . TYR A 1 96 ? 8.180 11.856 29.802 1.00 95.25 96 TYR A N 1
ATOM 807 C CA . TYR A 1 96 ? 8.745 12.983 29.069 1.00 95.25 96 TYR A CA 1
ATOM 808 C C . TYR A 1 96 ? 7.669 13.963 28.604 1.00 95.25 96 TYR A C 1
ATOM 810 O O . TYR A 1 96 ? 6.553 13.573 28.262 1.00 95.25 96 TYR A O 1
ATOM 818 N N . GLY A 1 97 ? 8.000 15.251 28.578 1.00 93.00 97 GLY A N 1
ATOM 819 C CA . GLY A 1 97 ? 7.066 16.305 28.207 1.00 93.00 97 GLY A CA 1
ATOM 820 C C . GLY A 1 97 ? 7.635 17.696 28.439 1.00 93.00 97 GLY A C 1
ATOM 821 O O . GLY A 1 97 ? 8.715 18.016 27.944 1.00 93.00 97 GLY A O 1
ATOM 822 N N . MET A 1 98 ? 6.892 18.551 29.138 1.00 92.56 98 MET A N 1
ATOM 823 C CA . MET A 1 98 ? 7.296 19.929 29.418 1.00 92.56 98 MET A CA 1
ATOM 824 C C . MET A 1 98 ? 7.067 20.297 30.878 1.00 92.56 98 MET A C 1
ATOM 826 O O . MET A 1 98 ? 5.924 20.397 31.311 1.00 92.56 98 MET A O 1
ATOM 830 N N . ASP A 1 99 ? 8.146 20.639 31.583 1.00 91.75 99 ASP A N 1
ATOM 831 C CA . ASP A 1 99 ? 8.102 21.114 32.974 1.00 91.75 99 ASP A CA 1
ATOM 832 C C . ASP A 1 99 ? 7.463 22.502 33.120 1.00 91.75 99 ASP A C 1
ATOM 834 O O . ASP A 1 99 ? 6.931 22.838 34.174 1.00 91.75 99 ASP A O 1
ATOM 838 N N . LYS A 1 100 ? 7.528 23.317 32.058 1.00 92.38 100 LYS A N 1
ATOM 839 C CA . LYS A 1 100 ? 6.945 24.665 31.975 1.00 92.38 100 LYS A CA 1
ATOM 840 C C . LYS A 1 100 ? 5.981 24.761 30.792 1.00 92.38 100 LYS A C 1
ATOM 842 O O . LYS A 1 100 ? 6.218 25.516 29.849 1.00 92.38 100 LYS A O 1
ATOM 847 N N . PHE A 1 101 ? 4.917 23.959 30.808 1.00 92.38 101 PHE A N 1
ATOM 848 C CA . PHE A 1 101 ? 3.954 23.885 29.706 1.00 92.38 101 PHE A CA 1
ATOM 849 C C . PHE A 1 101 ? 3.125 25.176 29.584 1.00 92.38 101 PHE A C 1
ATOM 851 O O . PHE A 1 101 ? 3.072 25.782 28.512 1.00 92.38 101 PHE A O 1
ATOM 858 N N . ILE A 1 102 ? 2.539 25.641 30.690 1.00 90.75 102 ILE A N 1
ATOM 859 C CA . ILE A 1 102 ? 1.779 26.899 30.786 1.00 90.75 102 ILE A CA 1
ATOM 860 C C . ILE A 1 102 ? 1.930 27.484 32.196 1.00 90.75 102 ILE A C 1
ATOM 862 O O . ILE A 1 102 ? 2.073 26.731 33.159 1.00 90.75 102 ILE A O 1
ATOM 866 N N . SER A 1 103 ? 1.925 28.814 32.346 1.00 92.25 103 SER A N 1
ATOM 867 C CA . SER A 1 103 ? 1.944 29.406 33.690 1.00 92.25 103 SER A CA 1
ATOM 868 C C . SER A 1 103 ? 0.670 29.041 34.450 1.00 92.25 103 SER A C 1
ATOM 870 O O . SER A 1 103 ? -0.425 29.009 33.880 1.00 92.25 103 SER A O 1
ATOM 872 N N . TRP A 1 104 ? 0.818 28.775 35.745 1.00 92.06 104 TRP A N 1
ATOM 873 C CA . TRP A 1 104 ? -0.271 28.322 36.607 1.00 92.06 104 TRP A CA 1
ATOM 874 C C . TRP A 1 104 ? -1.444 29.310 36.607 1.00 92.06 104 TRP A C 1
ATOM 876 O O . TRP A 1 104 ? -2.598 28.916 36.473 1.00 92.06 104 TRP A O 1
ATOM 886 N N . GLU A 1 105 ? -1.138 30.607 36.667 1.00 88.88 105 GLU A N 1
ATOM 887 C CA . GLU A 1 105 ? -2.125 31.692 36.620 1.00 88.88 105 GLU A CA 1
ATOM 888 C C . GLU A 1 105 ? -2.919 31.720 35.308 1.00 88.88 105 GLU A C 1
ATOM 890 O O . GLU A 1 105 ? -4.138 31.882 35.325 1.00 88.88 105 GLU A O 1
ATOM 895 N N . ASN A 1 106 ? -2.250 31.539 34.163 1.00 89.25 106 ASN A N 1
ATOM 896 C CA . ASN A 1 106 ? -2.929 31.535 32.867 1.00 89.25 106 ASN A CA 1
ATOM 897 C C . ASN A 1 106 ? -3.813 30.298 32.709 1.00 89.25 106 ASN A C 1
ATOM 899 O O . ASN A 1 106 ? -4.914 30.407 32.183 1.00 89.25 106 ASN A O 1
ATOM 903 N N . MET A 1 107 ? -3.348 29.140 33.176 1.00 90.75 107 MET A N 1
ATOM 904 C CA . MET A 1 107 ? -4.117 27.898 33.150 1.00 90.75 107 MET A CA 1
ATOM 905 C C . MET A 1 107 ? -5.395 28.004 33.986 1.00 90.75 107 MET A C 1
ATOM 907 O O . MET A 1 107 ? -6.470 27.749 33.451 1.00 90.75 107 MET A O 1
ATOM 911 N N . LEU A 1 108 ? -5.298 28.489 35.230 1.00 88.75 108 LEU A N 1
ATOM 912 C CA . LEU A 1 108 ? -6.461 28.715 36.097 1.00 88.75 108 LEU A CA 1
ATOM 913 C C . LEU A 1 108 ? -7.475 29.688 35.484 1.00 88.75 108 LEU A C 1
ATOM 915 O O . LEU A 1 108 ? -8.674 29.445 35.556 1.00 88.75 108 LEU A O 1
ATOM 919 N N . ARG A 1 109 ? -7.004 30.793 34.893 1.00 86.75 109 ARG A N 1
ATOM 920 C CA . ARG A 1 109 ? -7.880 31.821 34.312 1.00 86.75 109 ARG A CA 1
ATOM 921 C C . ARG A 1 109 ? -8.608 31.331 33.063 1.00 86.75 109 ARG A C 1
ATOM 923 O O . ARG A 1 109 ? -9.773 31.656 32.866 1.00 86.75 109 ARG A O 1
ATOM 930 N N . ASP A 1 110 ? -7.887 30.636 32.189 1.00 85.44 110 ASP A N 1
ATOM 931 C CA . ASP A 1 110 ? -8.324 30.431 30.810 1.00 85.44 110 ASP A CA 1
ATOM 932 C C . ASP A 1 110 ? -8.774 29.000 30.506 1.00 85.44 110 ASP A C 1
ATOM 934 O O . ASP A 1 110 ? -9.380 28.805 29.450 1.00 85.44 110 ASP A O 1
ATOM 938 N N . TYR A 1 111 ? -8.436 28.019 31.354 1.00 87.81 111 TYR A N 1
ATOM 939 C CA . TYR A 1 111 ? -8.580 26.601 31.018 1.00 87.81 111 TYR A CA 1
ATOM 940 C C . TYR A 1 111 ? -8.997 25.651 32.152 1.00 87.81 111 TYR A C 1
ATOM 942 O O . TYR A 1 111 ? -8.973 24.429 31.971 1.00 87.81 111 TYR A O 1
ATOM 950 N N . VAL A 1 112 ? -9.365 26.183 33.312 1.00 87.38 112 VAL A N 1
ATOM 951 C CA . VAL A 1 112 ? -9.933 25.389 34.404 1.00 87.38 112 VAL A CA 1
ATOM 952 C C . VAL A 1 112 ? -11.414 25.691 34.506 1.00 87.38 112 VAL A C 1
ATOM 954 O O . VAL A 1 112 ? -11.805 26.854 34.566 1.00 87.38 112 VAL A O 1
ATOM 957 N N . ASP A 1 113 ? -12.221 24.638 34.538 1.00 84.25 113 ASP A N 1
ATOM 958 C CA . ASP A 1 113 ? -13.657 24.708 34.784 1.00 84.25 113 ASP A CA 1
ATOM 959 C C . ASP A 1 113 ? -14.011 23.753 35.926 1.00 84.25 113 ASP A C 1
ATOM 961 O O . ASP A 1 113 ? -13.544 22.613 35.948 1.00 84.25 113 ASP A O 1
ATOM 965 N N . ASN A 1 114 ? -14.782 24.225 36.908 1.00 86.81 114 ASN A N 1
ATOM 966 C CA . ASN A 1 114 ? -15.150 23.460 38.109 1.00 86.81 114 ASN A CA 1
ATOM 967 C C . ASN A 1 114 ? -13.973 22.711 38.773 1.00 86.81 114 ASN A C 1
ATOM 969 O O . ASN A 1 114 ? -14.065 21.525 39.081 1.00 86.81 114 ASN A O 1
ATOM 973 N N . ASP A 1 115 ? -12.849 23.409 38.968 1.00 90.88 115 ASP A N 1
ATOM 974 C CA . ASP A 1 115 ? -11.604 22.859 39.535 1.00 90.88 115 ASP A CA 1
ATOM 975 C C . ASP A 1 115 ? -11.046 21.633 38.781 1.00 90.88 115 ASP A C 1
ATOM 977 O O . ASP A 1 115 ? -10.362 20.772 39.343 1.00 90.88 115 ASP A O 1
ATOM 981 N N . SER A 1 116 ? -11.344 21.556 37.484 1.00 90.50 116 SER A N 1
ATOM 982 C CA . SER A 1 116 ? -10.909 20.487 36.597 1.00 90.50 116 SER A CA 1
ATOM 983 C C . SER A 1 116 ? -10.333 21.016 35.284 1.00 90.50 116 SER A C 1
ATOM 985 O O . SER A 1 116 ? -10.643 22.123 34.840 1.00 90.50 116 SER A O 1
ATOM 987 N N . THR A 1 117 ? -9.462 20.229 34.657 1.00 90.00 117 THR A N 1
ATOM 988 C CA . THR A 1 117 ? -8.916 20.516 33.325 1.00 90.00 117 THR A CA 1
ATOM 989 C C . THR A 1 117 ? -8.773 19.230 32.528 1.00 90.00 117 THR A C 1
ATOM 991 O O . THR A 1 117 ? -8.557 18.156 33.095 1.00 90.00 117 THR A O 1
ATOM 994 N N . ILE A 1 118 ? -8.886 19.335 31.208 1.00 90.56 118 ILE A N 1
ATOM 995 C CA . ILE A 1 118 ? -8.770 18.201 30.294 1.00 90.56 118 ILE A CA 1
ATOM 996 C C . ILE A 1 118 ? -7.411 18.275 29.608 1.00 90.56 118 ILE A C 1
ATOM 998 O O . ILE A 1 118 ? -7.093 19.268 28.945 1.00 90.56 118 ILE A O 1
ATOM 1002 N N . ILE A 1 119 ? -6.627 17.209 29.751 1.00 92.69 119 ILE A N 1
ATOM 1003 C CA . ILE A 1 119 ? -5.390 17.003 29.001 1.00 92.69 119 ILE A CA 1
ATOM 1004 C C . ILE A 1 119 ? -5.650 15.965 27.918 1.00 92.69 119 ILE A C 1
ATOM 1006 O O . ILE A 1 119 ? -6.149 14.877 28.191 1.00 92.69 119 ILE A O 1
ATOM 1010 N N . GLU A 1 120 ? -5.275 16.304 26.694 1.00 92.38 120 GLU A N 1
ATOM 1011 C CA . GLU A 1 120 ? -5.409 15.458 25.514 1.00 92.38 120 GLU A CA 1
ATOM 1012 C C . GLU A 1 120 ? -4.023 15.335 24.861 1.00 92.38 120 GLU A C 1
ATOM 1014 O O . GLU A 1 120 ? -3.465 16.324 24.375 1.00 92.38 120 GLU A O 1
ATOM 1019 N N . ILE A 1 121 ? -3.433 14.137 24.861 1.00 94.44 121 ILE A N 1
ATOM 1020 C CA . ILE A 1 121 ? -2.166 13.855 24.176 1.00 94.44 121 ILE A CA 1
ATOM 1021 C C . ILE A 1 121 ? -2.435 13.028 22.923 1.00 94.44 121 ILE A C 1
ATOM 1023 O O . ILE A 1 121 ? -2.884 11.891 23.001 1.00 94.44 121 ILE A O 1
ATOM 1027 N N . HIS A 1 122 ? -2.095 13.596 21.767 1.00 92.50 122 HIS A N 1
ATOM 1028 C CA . HIS A 1 122 ? -2.057 12.892 20.481 1.00 92.50 122 HIS A CA 1
ATOM 1029 C C . HIS A 1 122 ? -0.647 12.375 20.276 1.00 92.50 122 HIS A C 1
ATOM 1031 O O . HIS A 1 122 ? 0.228 13.170 19.930 1.00 92.50 122 HIS A O 1
ATOM 1037 N N . ALA A 1 123 ? -0.413 11.094 20.521 1.00 92.19 123 ALA A N 1
ATOM 1038 C CA . ALA A 1 123 ? 0.892 10.471 20.389 1.00 92.19 123 ALA A CA 1
ATOM 1039 C C . ALA A 1 123 ? 0.969 9.617 19.125 1.00 92.19 123 ALA A C 1
ATOM 1041 O O . ALA A 1 123 ? -0.023 9.068 18.664 1.00 92.19 123 ALA A O 1
ATOM 1042 N N . ASP A 1 124 ? 2.163 9.522 18.562 1.00 91.75 124 ASP A N 1
ATOM 1043 C CA . ASP A 1 124 ? 2.460 8.722 17.388 1.00 91.75 124 ASP A CA 1
ATOM 1044 C C . ASP A 1 124 ? 3.821 8.049 17.576 1.00 91.75 124 ASP A C 1
ATOM 1046 O O . ASP A 1 124 ? 4.847 8.732 17.697 1.00 91.75 124 ASP A O 1
ATOM 1050 N N . ILE A 1 125 ? 3.833 6.714 17.633 1.00 88.38 125 ILE A N 1
ATOM 1051 C CA . ILE A 1 125 ? 5.074 5.932 17.668 1.00 88.38 125 ILE A CA 1
ATOM 1052 C C . ILE A 1 125 ? 5.626 5.899 16.244 1.00 88.38 125 ILE A C 1
ATOM 1054 O O . ILE A 1 125 ? 5.217 5.085 15.414 1.00 88.38 125 ILE A O 1
ATOM 1058 N N . VAL A 1 126 ? 6.555 6.811 15.964 1.00 87.31 126 VAL A N 1
ATOM 1059 C CA . VAL A 1 126 ? 7.132 7.003 14.628 1.00 87.31 126 VAL A CA 1
ATOM 1060 C C . VAL A 1 126 ? 8.150 5.919 14.275 1.00 87.31 126 VAL A C 1
ATOM 1062 O O . VAL A 1 126 ? 8.351 5.618 13.100 1.00 87.31 126 VAL A O 1
ATOM 1065 N N . SER A 1 127 ? 8.795 5.319 15.276 1.00 82.25 127 SER A N 1
ATOM 1066 C CA . SER A 1 127 ? 9.614 4.122 15.102 1.00 82.25 127 SER A CA 1
ATOM 1067 C C . SER A 1 127 ? 9.794 3.383 16.421 1.00 82.25 127 SER A C 1
ATOM 1069 O O . SER A 1 127 ? 9.632 3.934 17.510 1.00 82.25 127 SER A O 1
ATOM 1071 N N . SER A 1 128 ? 10.146 2.109 16.318 1.00 82.62 128 SER A N 1
ATOM 1072 C CA . SER A 1 128 ? 10.374 1.256 17.476 1.00 82.62 128 SER A CA 1
ATOM 1073 C C . SER A 1 128 ? 11.445 0.221 17.179 1.00 82.62 128 SER A C 1
ATOM 1075 O O . SER A 1 128 ? 11.429 -0.369 16.096 1.00 82.62 128 SER A O 1
ATOM 1077 N N . THR A 1 129 ? 12.321 -0.056 18.138 1.00 73.94 129 THR A N 1
ATOM 1078 C CA . THR A 1 129 ? 13.307 -1.144 18.051 1.00 73.94 129 THR A CA 1
ATOM 1079 C C . THR A 1 129 ? 13.069 -2.166 19.159 1.00 73.94 129 THR A C 1
ATOM 1081 O O . THR A 1 129 ? 12.496 -1.843 20.196 1.00 73.94 129 THR A O 1
ATOM 1084 N N . GLY A 1 130 ? 13.433 -3.430 18.918 1.00 61.06 130 GLY A N 1
ATOM 1085 C CA . GLY A 1 130 ? 13.353 -4.497 19.926 1.00 61.06 130 GLY A CA 1
ATOM 1086 C C . GLY A 1 130 ? 11.946 -4.990 20.304 1.00 61.06 130 GLY A C 1
ATOM 1087 O O . GLY A 1 130 ? 11.852 -5.893 21.126 1.00 61.06 130 GLY A O 1
ATOM 1088 N N . PHE A 1 131 ? 10.873 -4.448 19.712 1.00 57.12 131 PHE A N 1
ATOM 1089 C CA . PHE A 1 131 ? 9.493 -4.671 20.177 1.00 57.12 131 PHE A CA 1
ATOM 1090 C C . PHE A 1 131 ? 8.509 -5.220 19.107 1.00 57.12 131 PHE A C 1
ATOM 1092 O O . PHE A 1 131 ? 7.340 -5.411 19.408 1.00 57.12 131 PHE A O 1
ATOM 1099 N N . PHE A 1 132 ? 8.952 -5.545 17.876 1.00 44.97 132 PHE A N 1
ATOM 1100 C CA . PHE A 1 132 ? 8.078 -6.105 16.808 1.00 44.97 132 PHE A CA 1
ATOM 1101 C C . PHE A 1 132 ? 8.691 -7.235 15.951 1.00 44.97 132 PHE A C 1
ATOM 1103 O O . PHE A 1 132 ? 8.314 -7.416 14.794 1.00 44.97 132 PHE A O 1
ATOM 1110 N N . GLU A 1 133 ? 9.632 -8.021 16.474 1.00 33.25 133 GLU A N 1
ATOM 1111 C CA . GLU A 1 133 ? 10.095 -9.223 15.761 1.00 33.25 133 GLU A CA 1
ATOM 1112 C C . GLU A 1 133 ? 9.116 -10.392 15.961 1.00 33.25 133 GLU A C 1
ATOM 1114 O O . GLU A 1 133 ? 9.186 -11.116 16.952 1.00 33.25 133 GLU A O 1
ATOM 1119 N N . VAL A 1 134 ? 8.207 -10.593 15.003 1.00 33.03 134 VAL A N 1
ATOM 1120 C CA . VAL A 1 134 ? 7.334 -11.776 14.948 1.00 33.03 134 VAL A CA 1
ATOM 1121 C C . VAL A 1 134 ? 8.163 -12.992 14.520 1.00 33.03 134 VAL A C 1
ATOM 1123 O O . VAL A 1 134 ? 8.498 -13.143 13.345 1.00 33.03 134 VAL A O 1
ATOM 1126 N N . LYS A 1 135 ? 8.487 -13.881 15.465 1.00 29.88 135 LYS A N 1
ATOM 1127 C CA . LYS A 1 135 ? 8.878 -15.265 15.153 1.00 29.88 135 LYS A CA 1
ATOM 1128 C C . LYS A 1 135 ? 7.606 -16.082 14.919 1.00 29.88 135 LYS A C 1
ATOM 1130 O O . LYS A 1 135 ? 6.839 -16.285 15.859 1.00 29.88 135 LYS A O 1
ATOM 1135 N N . TYR A 1 136 ? 7.377 -16.542 13.691 1.00 32.50 136 TYR A N 1
ATOM 1136 C CA . TYR A 1 136 ? 6.366 -17.561 13.398 1.00 32.50 136 TYR A CA 1
ATOM 1137 C C . TYR A 1 136 ? 6.919 -18.932 13.817 1.00 32.50 136 TYR A C 1
ATOM 1139 O O . TYR A 1 136 ? 8.039 -19.276 13.452 1.00 32.50 136 TYR A O 1
ATOM 1147 N N . LEU A 1 137 ? 6.163 -19.694 14.610 1.00 31.41 137 LEU A N 1
ATOM 1148 C CA . LEU A 1 137 ? 6.469 -21.095 14.918 1.00 31.41 137 LEU A CA 1
ATOM 1149 C C . LEU A 1 137 ? 5.735 -21.993 13.907 1.00 31.41 137 LEU A C 1
ATOM 1151 O O . LEU A 1 137 ? 4.505 -21.909 13.838 1.00 31.41 137 LEU A O 1
ATOM 1155 N N . PRO A 1 138 ? 6.433 -22.853 13.146 1.00 29.02 138 PRO A N 1
ATOM 1156 C CA . PRO A 1 138 ? 5.791 -23.884 12.343 1.00 29.02 138 PRO A CA 1
ATOM 1157 C C . PRO A 1 138 ? 5.280 -25.016 13.253 1.00 29.02 138 PRO A C 1
ATOM 1159 O O . PRO A 1 138 ? 5.938 -25.389 14.219 1.00 29.02 138 PRO A O 1
ATOM 1162 N N . ASN A 1 139 ? 4.085 -25.531 12.942 1.00 31.42 139 ASN A N 1
ATOM 1163 C CA . ASN A 1 139 ? 3.497 -26.814 13.359 1.00 31.42 139 ASN A CA 1
ATOM 1164 C C . ASN A 1 139 ? 4.022 -27.439 14.671 1.00 31.42 139 ASN A C 1
ATOM 1166 O O . ASN A 1 139 ? 4.998 -28.187 14.675 1.00 31.42 139 ASN A O 1
ATOM 1170 N N . LEU A 1 140 ? 3.300 -27.216 15.776 1.00 37.09 140 LEU A N 1
ATOM 1171 C CA . LEU A 1 140 ? 3.562 -27.878 17.056 1.00 37.09 140 LEU A CA 1
ATOM 1172 C C . LEU A 1 140 ? 3.434 -29.406 16.942 1.00 37.09 140 LEU A C 1
ATOM 1174 O O . LEU A 1 140 ? 2.333 -29.943 16.809 1.00 37.09 140 LEU A O 1
ATOM 1178 N N . GLN A 1 141 ? 4.572 -30.096 17.041 1.00 33.50 141 GLN A N 1
ATOM 1179 C CA . GLN A 1 141 ? 4.624 -31.530 17.309 1.00 33.50 141 GLN A CA 1
ATOM 1180 C C . GLN A 1 141 ? 4.079 -31.833 18.724 1.00 33.50 141 GLN A C 1
ATOM 1182 O O . GLN A 1 141 ? 4.137 -30.961 19.596 1.00 33.50 141 GLN A O 1
ATOM 1187 N N . PRO A 1 142 ? 3.552 -33.044 18.993 1.00 32.66 142 PRO A N 1
ATOM 1188 C CA . PRO A 1 142 ? 2.813 -33.356 20.225 1.00 32.66 142 PRO A CA 1
ATOM 1189 C C . PRO A 1 142 ? 3.612 -33.303 21.543 1.00 32.66 142 PRO A C 1
ATOM 1191 O O . PRO A 1 142 ? 3.003 -33.452 22.602 1.00 32.66 142 PRO A O 1
ATOM 1194 N N . ASP A 1 143 ? 4.926 -33.048 21.509 1.00 38.16 143 ASP A N 1
ATOM 1195 C CA . ASP A 1 143 ? 5.839 -33.377 22.615 1.00 38.16 143 ASP A CA 1
ATOM 1196 C C . ASP A 1 143 ? 6.683 -32.197 23.161 1.00 38.16 143 ASP A C 1
ATOM 1198 O O . ASP A 1 143 ? 7.629 -32.410 23.920 1.00 38.16 143 ASP A O 1
ATOM 1202 N N . SER A 1 144 ? 6.343 -30.937 22.851 1.00 45.12 144 SER A N 1
ATOM 1203 C CA . SER A 1 144 ? 7.015 -29.744 23.413 1.00 45.12 144 SER A CA 1
ATOM 1204 C C . SER A 1 144 ? 6.109 -28.926 24.350 1.00 45.12 144 SER A C 1
ATOM 1206 O O . SER A 1 144 ? 4.897 -29.099 24.378 1.00 45.12 144 SER A O 1
ATOM 1208 N N . ASN A 1 145 ? 6.699 -28.068 25.185 1.00 61.66 145 ASN A N 1
ATOM 1209 C CA . ASN A 1 145 ? 6.096 -27.434 26.366 1.00 61.66 145 ASN A CA 1
ATOM 1210 C C . ASN A 1 145 ? 4.973 -26.409 26.042 1.00 61.66 145 ASN A C 1
ATOM 1212 O O . ASN A 1 145 ? 5.197 -25.200 26.069 1.00 61.66 145 ASN A O 1
ATOM 1216 N N . ASN A 1 146 ? 3.762 -26.883 25.726 1.00 75.75 146 ASN A N 1
ATOM 1217 C CA . ASN A 1 146 ? 2.612 -26.077 25.261 1.00 75.75 146 ASN A CA 1
ATOM 1218 C C . ASN A 1 146 ? 1.768 -25.482 26.402 1.00 75.75 146 ASN A C 1
ATOM 1220 O O . ASN A 1 146 ? 0.548 -25.339 26.274 1.00 75.75 146 ASN A O 1
ATOM 1224 N N . SER A 1 147 ? 2.386 -25.221 27.550 1.00 87.31 147 SER A N 1
ATOM 1225 C CA . SER A 1 147 ? 1.702 -24.733 28.744 1.00 87.31 147 SER A CA 1
ATOM 1226 C C . SER A 1 147 ? 2.363 -23.501 29.335 1.00 87.31 147 SER A C 1
ATOM 1228 O O . SER A 1 147 ? 3.582 -23.356 29.282 1.00 87.31 147 SER A O 1
ATOM 1230 N N . PHE A 1 148 ? 1.548 -22.649 29.942 1.00 89.25 148 PHE A N 1
ATOM 1231 C CA . PHE A 1 148 ? 1.958 -21.416 30.602 1.00 89.25 148 PHE A CA 1
ATOM 1232 C C . PHE A 1 148 ? 1.069 -21.137 31.814 1.00 89.25 148 PHE A C 1
ATOM 1234 O O . PHE A 1 148 ? 0.027 -21.769 31.991 1.00 89.25 148 PHE A O 1
ATOM 1241 N N . VAL A 1 149 ? 1.498 -20.209 32.667 1.00 90.69 149 VAL A N 1
ATOM 1242 C CA . VAL A 1 149 ? 0.773 -19.818 33.878 1.00 90.69 149 VAL A CA 1
ATOM 1243 C C . VAL A 1 149 ? 0.624 -18.303 33.890 1.00 90.69 149 VAL A C 1
ATOM 1245 O O . VAL A 1 149 ? 1.621 -17.593 33.793 1.00 90.69 149 VAL A O 1
ATOM 1248 N N . LEU A 1 150 ? -0.610 -17.829 34.035 1.00 88.25 150 LEU A N 1
ATOM 1249 C CA . LEU A 1 150 ? -0.936 -16.425 34.271 1.00 88.25 150 LEU A CA 1
ATOM 1250 C C . LEU A 1 150 ? -1.158 -16.213 35.766 1.00 88.25 150 LEU A C 1
ATOM 1252 O O . LEU A 1 150 ? -1.760 -17.065 36.421 1.00 88.25 150 LEU A O 1
ATOM 1256 N N . LYS A 1 151 ? -0.681 -15.090 36.302 1.00 92.12 151 LYS A N 1
ATOM 1257 C CA . LYS A 1 151 ? -0.880 -14.702 37.703 1.00 92.12 151 LYS A CA 1
ATOM 1258 C C . LYS A 1 151 ? -1.257 -13.235 37.775 1.00 92.12 151 LYS A C 1
ATOM 1260 O O . LYS A 1 151 ? -0.625 -12.424 37.101 1.00 92.12 151 LYS A O 1
ATOM 1265 N N . HIS A 1 152 ? -2.236 -12.900 38.604 1.00 91.12 152 HIS A N 1
ATOM 1266 C CA . HIS A 1 152 ? -2.595 -11.513 38.866 1.00 91.12 152 HIS A CA 1
ATOM 1267 C C . HIS A 1 152 ? -3.165 -11.339 40.277 1.00 91.12 152 HIS A C 1
ATOM 1269 O O . HIS A 1 152 ? -3.853 -12.225 40.781 1.00 91.12 152 HIS A O 1
ATOM 1275 N N . THR A 1 153 ? -2.882 -10.187 40.888 1.00 91.12 153 THR A N 1
ATOM 1276 C CA . THR A 1 153 ? -3.420 -9.791 42.194 1.00 91.12 153 THR A CA 1
ATOM 1277 C C . THR A 1 153 ? -4.432 -8.670 41.991 1.00 91.12 153 THR A C 1
ATOM 1279 O O . THR A 1 153 ? -4.039 -7.522 41.769 1.00 91.12 153 THR A O 1
ATOM 1282 N N . PHE A 1 154 ? -5.719 -8.987 42.103 1.00 88.94 154 PHE A N 1
ATOM 1283 C CA . PHE A 1 154 ? -6.798 -7.999 42.030 1.00 88.94 154 PHE A CA 1
ATOM 1284 C C . PHE A 1 154 ? -6.949 -7.300 43.380 1.00 88.94 154 PHE A C 1
ATOM 1286 O O . PHE A 1 154 ? -6.872 -7.954 44.419 1.00 88.94 154 PHE A O 1
ATOM 1293 N N . LYS A 1 155 ? -7.135 -5.977 43.386 1.00 89.44 155 LYS A N 1
ATOM 1294 C CA . LYS A 1 155 ? -7.160 -5.137 44.599 1.00 89.44 155 LYS A CA 1
ATOM 1295 C C . LYS A 1 155 ? -8.451 -4.329 44.679 1.00 89.44 155 LYS A C 1
ATOM 1297 O O . LYS A 1 155 ? -9.071 -4.064 43.661 1.00 89.44 155 LYS A O 1
ATOM 1302 N N . ASN A 1 156 ? -8.764 -3.824 45.870 1.00 86.19 156 ASN A N 1
ATOM 1303 C CA . ASN A 1 156 ? -9.948 -3.007 46.153 1.00 86.19 156 ASN A CA 1
ATOM 1304 C C . ASN A 1 156 ? -11.273 -3.766 45.966 1.00 86.19 156 ASN A C 1
ATOM 1306 O O . ASN A 1 156 ? -12.260 -3.188 45.513 1.00 86.19 156 ASN A O 1
ATOM 1310 N N . LEU A 1 157 ? -11.307 -5.051 46.325 1.00 86.38 157 LEU A N 1
ATOM 1311 C CA . LEU A 1 157 ? -12.494 -5.907 46.182 1.00 86.38 157 LEU A CA 1
ATOM 1312 C C . LEU A 1 157 ? -13.698 -5.392 46.981 1.00 86.38 157 LEU A C 1
ATOM 1314 O O . LEU A 1 157 ? -14.841 -5.585 46.584 1.00 86.38 157 LEU A O 1
ATOM 1318 N N . SER A 1 158 ? -13.451 -4.673 48.074 1.00 83.62 158 SER A N 1
ATOM 1319 C CA . SER A 1 158 ? -14.474 -3.999 48.876 1.00 83.62 158 SER A CA 1
ATOM 1320 C C . SER A 1 158 ? -15.274 -2.944 48.104 1.00 83.62 158 SER A C 1
ATOM 1322 O O . SER A 1 158 ? -16.341 -2.536 48.564 1.00 83.62 158 SER A O 1
ATOM 1324 N N . ARG A 1 159 ? -14.766 -2.486 46.951 1.00 83.44 159 ARG A N 1
ATOM 1325 C CA . ARG A 1 159 ? -15.427 -1.515 46.069 1.00 83.44 159 ARG A CA 1
ATOM 1326 C C . ARG A 1 159 ? -16.150 -2.152 44.886 1.00 83.44 159 ARG A C 1
ATOM 1328 O O . ARG A 1 159 ? -16.818 -1.413 44.181 1.00 83.44 159 ARG A O 1
ATOM 1335 N N . PHE A 1 160 ? -16.015 -3.464 44.689 1.00 81.06 160 PHE A N 1
ATOM 1336 C CA . PHE A 1 160 ? -16.577 -4.162 43.538 1.00 81.06 160 PHE A CA 1
ATOM 1337 C C . PHE A 1 160 ? -18.110 -4.205 43.608 1.00 81.06 160 PHE A C 1
ATOM 1339 O O . PHE A 1 160 ? -18.701 -4.844 44.497 1.00 81.06 160 PHE A O 1
ATOM 1346 N N . GLU A 1 161 ? -18.746 -3.519 42.667 1.00 82.94 161 GLU A N 1
ATOM 1347 C CA . GLU A 1 161 ? -20.190 -3.509 42.475 1.00 82.94 161 GLU A CA 1
ATOM 1348 C C . GLU A 1 161 ? -20.666 -4.742 41.693 1.00 82.94 161 GLU A C 1
ATOM 1350 O O . GLU A 1 161 ? -19.892 -5.513 41.124 1.00 82.94 161 GLU A O 1
ATOM 1355 N N . GLU A 1 162 ? -21.975 -4.967 41.721 1.00 84.94 162 GLU A N 1
ATOM 1356 C CA . GLU A 1 162 ? -22.618 -6.031 40.955 1.00 84.94 162 GLU A CA 1
ATOM 1357 C C . GLU A 1 162 ? -22.429 -5.798 39.445 1.00 84.94 162 GLU A C 1
ATOM 1359 O O . GLU A 1 162 ? -22.586 -4.679 38.960 1.00 84.94 162 GLU A O 1
ATOM 1364 N N . ASP A 1 163 ? -22.083 -6.856 38.713 1.00 82.38 163 ASP A N 1
ATOM 1365 C CA . ASP A 1 163 ? -21.704 -6.875 37.294 1.00 82.38 163 ASP A CA 1
ATOM 1366 C C . ASP A 1 163 ? -20.451 -6.049 36.930 1.00 82.38 163 ASP A C 1
ATOM 1368 O O . ASP A 1 163 ? -20.108 -5.924 35.746 1.00 82.38 163 ASP A O 1
ATOM 1372 N N . GLU A 1 164 ? -19.719 -5.532 37.925 1.00 80.00 164 GLU A N 1
ATOM 1373 C CA . GLU A 1 164 ? -18.423 -4.887 37.717 1.00 80.00 164 GLU A CA 1
ATOM 1374 C C . GLU A 1 164 ? -17.366 -5.920 37.313 1.00 80.00 164 GLU A C 1
ATOM 1376 O O . GLU A 1 164 ? -17.349 -7.050 37.809 1.00 80.00 164 GLU A O 1
ATOM 1381 N N . LYS A 1 165 ? -16.483 -5.519 36.393 1.00 87.62 165 LYS A N 1
ATOM 1382 C CA . LYS A 1 165 ? -15.402 -6.339 35.844 1.00 87.62 165 LYS A CA 1
ATOM 1383 C C . LYS A 1 165 ? -14.059 -5.672 36.081 1.00 87.62 165 LYS A C 1
ATOM 1385 O O . LYS A 1 165 ? -13.938 -4.464 35.898 1.00 87.62 165 LYS A O 1
ATOM 1390 N N . ASP A 1 166 ? -13.042 -6.477 36.351 1.00 86.81 166 ASP A N 1
ATOM 1391 C CA . ASP A 1 166 ? -11.647 -6.038 36.395 1.00 86.81 166 ASP A CA 1
ATOM 1392 C C . ASP A 1 166 ? -10.776 -7.025 35.619 1.00 86.81 166 ASP A C 1
ATOM 1394 O O . ASP A 1 166 ? -11.119 -8.201 35.454 1.00 86.81 166 ASP A O 1
ATOM 1398 N N . PHE A 1 167 ? -9.664 -6.528 35.094 1.00 88.38 167 PHE A N 1
ATOM 1399 C CA . PHE A 1 167 ? -8.822 -7.236 34.142 1.00 88.38 167 PHE A CA 1
ATOM 1400 C C . PHE A 1 167 ? -7.366 -7.206 34.590 1.00 88.38 167 PHE A C 1
ATOM 1402 O O . PHE A 1 167 ? -6.853 -6.179 35.026 1.00 88.38 167 PHE A O 1
ATOM 1409 N N . SER A 1 168 ? -6.664 -8.322 34.412 1.00 85.06 168 SER A N 1
ATOM 1410 C CA . SER A 1 168 ? -5.210 -8.314 34.499 1.00 85.06 168 SER A CA 1
ATOM 1411 C C . SER A 1 168 ? -4.596 -7.562 33.323 1.00 85.06 168 SER A C 1
ATOM 1413 O O . SER A 1 168 ? -5.206 -7.406 32.262 1.00 85.06 168 SER A O 1
ATOM 1415 N N . ASP A 1 169 ? -3.314 -7.233 33.453 1.00 72.69 169 ASP A N 1
ATOM 1416 C CA . ASP A 1 169 ? -2.494 -6.913 32.291 1.00 72.69 169 ASP A CA 1
ATOM 1417 C C . ASP A 1 169 ? -2.525 -8.062 31.270 1.00 72.69 169 ASP A C 1
ATOM 1419 O O . ASP A 1 169 ? -2.646 -9.243 31.625 1.00 72.69 169 ASP A O 1
ATOM 1423 N N . ALA A 1 170 ? -2.400 -7.712 29.990 1.00 75.00 170 ALA A N 1
ATOM 1424 C CA . ALA A 1 170 ? -2.239 -8.689 28.925 1.00 75.00 170 ALA A CA 1
ATOM 1425 C C . ALA A 1 170 ? -0.838 -9.310 28.985 1.00 75.00 170 ALA A C 1
ATOM 1427 O O . ALA A 1 170 ? 0.172 -8.602 28.969 1.00 75.00 170 ALA A O 1
ATOM 1428 N N . VAL A 1 171 ? -0.772 -10.640 29.020 1.00 71.12 171 VAL A N 1
ATOM 1429 C CA . VAL A 1 171 ? 0.484 -11.395 29.012 1.00 71.12 171 VAL A CA 1
ATOM 1430 C C . VAL A 1 171 ? 0.570 -12.214 27.732 1.00 71.12 171 VAL A C 1
ATOM 1432 O O . VAL A 1 171 ? -0.295 -13.041 27.438 1.00 71.12 171 VAL A O 1
ATOM 1435 N N . ASP A 1 172 ? 1.634 -11.994 26.964 1.00 71.06 172 ASP A N 1
ATOM 1436 C CA . ASP A 1 172 ? 1.855 -12.696 25.705 1.00 71.06 172 ASP A CA 1
ATOM 1437 C C . ASP A 1 172 ? 2.390 -14.112 25.935 1.00 71.06 172 ASP A C 1
ATOM 1439 O O . ASP A 1 172 ? 3.487 -14.315 26.460 1.00 71.06 172 ASP A O 1
ATOM 1443 N N . HIS A 1 173 ? 1.656 -15.103 25.433 1.00 73.94 173 HIS A N 1
ATOM 1444 C CA . HIS A 1 173 ? 2.140 -16.474 25.305 1.00 73.94 173 HIS A CA 1
ATOM 1445 C C . HIS A 1 173 ? 1.849 -16.985 23.898 1.00 73.94 173 HIS A C 1
ATOM 1447 O O . HIS A 1 173 ? 0.705 -16.979 23.448 1.00 73.94 173 HIS A O 1
ATOM 1453 N N . TYR A 1 174 ? 2.894 -17.447 23.204 1.00 73.00 174 TYR A N 1
ATOM 1454 C CA . TYR A 1 174 ? 2.826 -17.894 21.804 1.00 73.00 174 TYR A CA 1
ATOM 1455 C C . TYR A 1 174 ? 2.328 -16.806 20.834 1.00 73.00 174 TYR A C 1
ATOM 1457 O O . TYR A 1 174 ? 1.580 -17.097 19.902 1.00 73.00 174 TYR A O 1
ATOM 1465 N N . ASN A 1 175 ? 2.750 -15.552 21.051 1.00 60.72 175 ASN A N 1
ATOM 1466 C CA . ASN A 1 175 ? 2.345 -14.364 20.280 1.00 60.72 175 ASN A CA 1
ATOM 1467 C C . ASN A 1 175 ? 0.826 -14.123 20.281 1.00 60.72 175 ASN A C 1
ATOM 1469 O O . ASN A 1 175 ? 0.262 -13.609 19.314 1.00 60.72 175 ASN A O 1
ATOM 1473 N N . ILE A 1 176 ? 0.162 -14.556 21.346 1.00 69.50 176 ILE A N 1
ATOM 1474 C CA . ILE A 1 176 ? -1.258 -14.353 21.584 1.00 69.50 176 ILE A CA 1
ATOM 1475 C C . ILE A 1 176 ? -1.361 -13.668 22.950 1.00 69.50 176 ILE A C 1
ATOM 1477 O O . ILE A 1 176 ? -0.839 -14.233 23.916 1.00 69.50 176 ILE A O 1
ATOM 1481 N N . PRO A 1 177 ? -1.997 -12.488 23.050 1.00 75.31 177 PRO A N 1
ATOM 1482 C CA . PRO A 1 177 ? -2.211 -11.838 24.335 1.00 75.31 177 PRO A CA 1
ATOM 1483 C C . PRO A 1 177 ? -3.316 -12.554 25.117 1.00 75.31 177 PRO A C 1
ATOM 1485 O O . PRO A 1 177 ? -4.405 -12.811 24.586 1.00 75.31 177 PRO A O 1
ATOM 1488 N N . TRP A 1 178 ? -3.034 -12.863 26.381 1.00 83.69 178 TRP A N 1
ATOM 1489 C CA . TRP A 1 178 ? -3.974 -13.489 27.308 1.00 83.69 178 TRP A CA 1
ATOM 1490 C C . TRP A 1 178 ? -4.259 -12.572 28.493 1.00 83.69 178 TRP A C 1
ATOM 1492 O O . TRP A 1 178 ? -3.339 -11.956 29.028 1.00 83.69 178 TRP A O 1
ATOM 1502 N N . ILE A 1 179 ? -5.520 -12.502 28.914 1.00 86.12 179 ILE A N 1
ATOM 1503 C CA . ILE A 1 179 ? -5.982 -11.651 30.021 1.00 86.12 179 ILE A CA 1
ATOM 1504 C C . ILE A 1 179 ? -6.815 -12.487 30.995 1.00 86.12 179 ILE A C 1
ATOM 1506 O O . ILE A 1 179 ? -7.603 -13.334 30.571 1.00 86.12 179 ILE A O 1
ATOM 1510 N N . ILE A 1 180 ? -6.649 -12.242 32.294 1.00 91.38 180 ILE A N 1
ATOM 1511 C CA . ILE A 1 180 ? -7.545 -12.722 33.349 1.00 91.38 180 ILE A CA 1
ATOM 1512 C C . ILE A 1 180 ? -8.632 -11.669 33.553 1.00 91.38 180 ILE A C 1
ATOM 1514 O O . ILE A 1 180 ? -8.314 -10.499 33.732 1.00 91.38 180 ILE A O 1
ATOM 1518 N N . GLU A 1 181 ? -9.893 -12.073 33.554 1.00 91.81 181 GLU A N 1
ATOM 1519 C CA . GLU A 1 181 ? -11.027 -11.218 33.916 1.00 91.81 181 GLU A CA 1
ATOM 1520 C C . GLU A 1 181 ? -11.691 -11.776 35.173 1.00 91.81 181 GLU A C 1
ATOM 1522 O O . GLU A 1 181 ? -11.919 -12.986 35.271 1.00 91.81 181 GLU A O 1
ATOM 1527 N N . ILE A 1 182 ? -12.010 -10.893 36.116 1.00 92.75 182 ILE A N 1
ATOM 1528 C CA . ILE A 1 182 ? -12.895 -11.190 37.240 1.00 92.75 182 ILE A CA 1
ATOM 1529 C C . ILE A 1 182 ? -14.177 -10.375 37.115 1.00 92.75 182 ILE A C 1
ATOM 1531 O O . ILE A 1 182 ? -14.159 -9.258 36.604 1.00 92.75 182 ILE A O 1
ATOM 1535 N N . ILE A 1 183 ? -15.283 -10.933 37.590 1.00 91.12 183 ILE A N 1
ATOM 1536 C CA . ILE A 1 183 ? -16.583 -10.263 37.637 1.00 91.12 183 ILE A CA 1
ATOM 1537 C C . ILE A 1 183 ? -17.311 -10.646 38.920 1.00 91.12 183 ILE A C 1
ATOM 1539 O O . ILE A 1 183 ? -17.198 -11.787 39.373 1.00 91.12 183 ILE A O 1
ATOM 1543 N N . LYS A 1 184 ? -18.079 -9.726 39.496 1.00 89.94 184 LYS A N 1
ATOM 1544 C CA . LYS A 1 184 ? -19.043 -10.051 40.550 1.00 89.94 184 LYS A CA 1
ATOM 1545 C C . LYS A 1 184 ? -20.429 -10.194 39.938 1.00 89.94 184 LYS A C 1
ATOM 1547 O O . LYS A 1 184 ? -20.928 -9.234 39.374 1.00 89.94 184 LYS A O 1
ATOM 1552 N N . THR A 1 185 ? -21.056 -11.362 40.047 1.00 85.38 185 THR A N 1
ATOM 1553 C CA . THR A 1 185 ? -22.417 -11.573 39.529 1.00 85.38 185 THR A CA 1
ATOM 1554 C C . THR A 1 185 ? -23.191 -12.562 40.401 1.00 85.38 185 THR A C 1
ATOM 1556 O O . THR A 1 185 ? -22.723 -13.661 40.688 1.00 85.38 185 THR A O 1
ATOM 1559 N N . ASN A 1 186 ? -24.417 -12.208 40.767 1.00 88.75 186 ASN A N 1
ATOM 1560 C CA . ASN A 1 186 ? -25.369 -12.918 41.612 1.00 88.75 186 ASN A CA 1
ATOM 1561 C C . ASN A 1 186 ? -24.764 -13.476 42.908 1.00 88.75 186 ASN A C 1
ATOM 1563 O O . ASN A 1 186 ? -25.014 -14.635 43.235 1.00 88.75 186 ASN A O 1
ATOM 1567 N N . GLU A 1 187 ? -23.983 -12.679 43.644 1.00 89.25 187 GLU A N 1
ATOM 1568 C CA . GLU A 1 187 ? -23.269 -13.122 44.861 1.00 89.25 187 GLU A CA 1
ATOM 1569 C C . GLU A 1 187 ? -22.168 -14.174 44.604 1.00 89.25 187 GLU A C 1
ATOM 1571 O O . GLU A 1 187 ? -21.738 -14.877 45.524 1.00 89.25 187 GLU A O 1
ATOM 1576 N N . PHE A 1 188 ? -21.675 -14.284 43.367 1.00 93.06 188 PHE A N 1
ATOM 1577 C CA . PHE A 1 188 ? -20.522 -15.107 43.002 1.00 93.06 188 PHE A CA 1
ATOM 1578 C C . PHE A 1 188 ? -19.401 -14.259 42.404 1.00 93.06 188 PHE A C 1
ATOM 1580 O O . PHE A 1 188 ? -19.638 -13.254 41.735 1.00 93.06 188 PHE A O 1
ATOM 1587 N N . LEU A 1 189 ? -18.165 -14.704 42.619 1.00 91.88 189 LEU A N 1
ATOM 1588 C CA . LEU A 1 189 ? -17.019 -14.264 41.835 1.00 91.88 189 LEU A CA 1
ATOM 1589 C C . LEU A 1 189 ? -16.926 -15.158 40.595 1.00 91.88 189 LEU A C 1
ATOM 1591 O O . LEU A 1 189 ? -16.761 -16.374 40.716 1.00 91.88 189 LEU A O 1
ATOM 1595 N N . GLY A 1 190 ? -17.004 -14.556 39.414 1.00 93.06 190 GLY A N 1
ATOM 1596 C CA . GLY A 1 190 ? -16.696 -15.203 38.149 1.00 93.06 190 GLY A CA 1
ATOM 1597 C C . GLY A 1 190 ? -15.249 -14.958 37.729 1.00 93.06 190 GLY A C 1
ATOM 1598 O O . GLY A 1 190 ? -14.735 -13.857 37.916 1.00 93.06 190 GLY A O 1
ATOM 1599 N N . ILE A 1 191 ? -14.597 -15.965 37.142 1.00 93.19 191 ILE A N 1
ATOM 1600 C CA . ILE A 1 191 ? -13.235 -15.849 36.591 1.00 93.19 191 ILE A CA 1
ATOM 1601 C C . ILE A 1 191 ? -13.229 -16.329 35.141 1.00 93.19 191 ILE A C 1
ATOM 1603 O O . ILE A 1 191 ? -13.722 -17.419 34.838 1.00 93.19 191 ILE A O 1
ATOM 1607 N N . TYR A 1 192 ? -12.636 -15.532 34.254 1.00 92.19 192 TYR A N 1
ATOM 1608 C CA . TYR A 1 192 ? -12.537 -15.797 32.822 1.00 92.19 192 TYR A CA 1
ATOM 1609 C C . TYR A 1 192 ? -11.091 -15.703 32.333 1.00 92.19 192 TYR A C 1
ATOM 1611 O O . TYR A 1 192 ? -10.295 -14.886 32.795 1.00 92.19 192 TYR A O 1
ATOM 1619 N N . LEU A 1 193 ? -10.763 -16.558 31.366 1.00 93.00 193 LEU A N 1
ATOM 1620 C CA . LEU A 1 193 ? -9.557 -16.480 30.557 1.00 93.00 193 LEU A CA 1
ATOM 1621 C C . LEU A 1 193 ? -9.929 -15.891 29.196 1.00 93.00 193 LEU A C 1
ATOM 1623 O O . LEU A 1 193 ? -10.728 -16.475 28.459 1.00 93.00 193 LEU A O 1
ATOM 1627 N N . ASN A 1 194 ? -9.305 -14.771 28.852 1.00 88.06 194 ASN A N 1
ATOM 1628 C CA . ASN A 1 194 ? -9.517 -14.061 27.601 1.00 88.06 194 ASN A CA 1
ATOM 1629 C C . ASN A 1 194 ? -8.321 -14.251 26.660 1.00 88.06 194 ASN A C 1
ATOM 1631 O O . ASN A 1 194 ? -7.172 -14.101 27.067 1.00 88.06 194 ASN A O 1
ATOM 1635 N N . CYS A 1 195 ? -8.596 -14.558 25.394 1.00 83.00 195 CYS A N 1
ATOM 1636 C CA . CYS A 1 195 ? -7.634 -14.653 24.300 1.00 83.00 195 CYS A CA 1
ATOM 1637 C C . CYS A 1 195 ? -7.890 -13.510 23.312 1.00 83.00 195 CYS A C 1
ATOM 1639 O O . CYS A 1 195 ? -8.931 -13.477 22.650 1.00 83.00 195 CYS A O 1
ATOM 1641 N N . GLN A 1 196 ? -6.938 -12.587 23.186 1.00 76.69 196 GLN A N 1
ATOM 1642 C CA . GLN A 1 196 ? -7.041 -11.409 22.316 1.00 76.69 196 GLN A CA 1
ATOM 1643 C C . GLN A 1 196 ? -6.270 -11.581 21.000 1.00 76.69 196 GLN A C 1
ATOM 1645 O O . GLN A 1 196 ? -5.563 -10.681 20.548 1.00 76.69 196 GLN A O 1
ATOM 1650 N N . LYS A 1 197 ? -6.371 -12.751 20.363 1.00 68.38 197 LYS A N 1
ATOM 1651 C CA . LYS A 1 197 ? -5.778 -12.946 19.034 1.00 68.38 197 LYS A CA 1
ATOM 1652 C C . LYS A 1 197 ? -6.535 -12.106 17.997 1.00 68.38 197 LYS A C 1
ATOM 1654 O O . LYS A 1 197 ? -7.759 -12.180 17.908 1.00 68.38 197 LYS A O 1
ATOM 1659 N N . GLU A 1 198 ? -5.787 -11.326 17.218 1.00 60.78 198 GLU A N 1
ATOM 1660 C CA . GLU A 1 198 ? -6.327 -10.386 16.231 1.00 60.78 198 GLU A CA 1
ATOM 1661 C C . GLU A 1 198 ? -7.249 -11.075 15.210 1.00 60.78 198 GLU A C 1
ATOM 1663 O O . GLU A 1 198 ? -6.935 -12.133 14.650 1.00 60.78 198 GLU A O 1
ATOM 1668 N N . TYR A 1 199 ? -8.404 -10.453 14.971 1.00 56.09 199 TYR A N 1
ATOM 1669 C CA . TYR A 1 199 ? -9.353 -10.841 13.935 1.00 56.09 199 TYR A CA 1
ATOM 1670 C C . TYR A 1 199 ? -8.997 -10.140 12.620 1.00 56.09 199 TYR A C 1
ATOM 1672 O O . TYR A 1 199 ? -8.846 -8.921 12.585 1.00 56.09 199 TYR A O 1
ATOM 1680 N N . HIS A 1 200 ? -8.923 -10.910 11.533 1.00 52.25 200 HIS A N 1
ATOM 1681 C CA . HIS A 1 200 ? -8.883 -10.380 10.173 1.00 52.25 200 HIS A CA 1
ATOM 1682 C C . HIS A 1 200 ? -10.034 -10.979 9.376 1.00 52.25 200 HIS A C 1
ATOM 1684 O O . HIS A 1 200 ? -10.277 -12.188 9.433 1.00 52.25 200 HIS A O 1
ATOM 1690 N N . GLU A 1 201 ? -10.730 -10.135 8.624 1.00 43.38 201 GLU A N 1
ATOM 1691 C CA . GLU A 1 201 ? -11.818 -10.556 7.751 1.00 43.38 201 GLU A CA 1
ATOM 1692 C C . GLU A 1 201 ? -11.295 -11.585 6.729 1.00 43.38 201 GLU A C 1
ATOM 1694 O O . GLU A 1 201 ? -10.287 -11.358 6.064 1.00 43.38 201 GLU A O 1
ATOM 1699 N N . GLY A 1 202 ? -11.912 -12.773 6.684 1.00 52.81 202 GLY A N 1
ATOM 1700 C CA . GLY A 1 202 ? -11.472 -13.904 5.851 1.00 52.81 202 GLY A CA 1
ATOM 1701 C C . GLY A 1 202 ? -10.497 -14.900 6.505 1.00 52.81 202 GLY A C 1
ATOM 1702 O O . GLY A 1 202 ? -10.324 -15.997 5.977 1.00 52.81 202 GLY A O 1
ATOM 1703 N N . ARG A 1 203 ? -9.915 -14.599 7.676 1.00 61.59 203 ARG A N 1
ATOM 1704 C CA . ARG A 1 203 ? -9.022 -15.516 8.414 1.00 61.59 203 ARG A CA 1
ATOM 1705 C C . ARG A 1 203 ? -9.798 -16.296 9.471 1.00 61.59 203 ARG A C 1
ATOM 1707 O O . ARG A 1 203 ? -10.334 -15.699 10.404 1.00 61.59 203 ARG A O 1
ATOM 1714 N N . LYS A 1 204 ? -9.826 -17.629 9.390 1.00 67.69 204 LYS A N 1
ATOM 1715 C CA . LYS A 1 204 ? -10.354 -18.485 10.465 1.00 67.69 204 LYS A CA 1
ATOM 1716 C C . LYS A 1 204 ? -9.218 -19.015 11.321 1.00 67.69 204 LYS A C 1
ATOM 1718 O O . LYS A 1 204 ? -8.281 -19.629 10.820 1.00 67.69 204 LYS A O 1
ATOM 1723 N N . TRP A 1 205 ? -9.338 -18.840 12.629 1.00 78.62 205 TRP A N 1
ATOM 1724 C CA . TRP A 1 205 ? -8.454 -19.487 13.586 1.00 78.62 205 TRP A CA 1
ATOM 1725 C C . TRP A 1 205 ? -9.253 -20.085 14.743 1.00 78.62 205 TRP A C 1
ATOM 1727 O O . TRP A 1 205 ? -10.367 -19.659 15.052 1.00 78.62 205 TRP A O 1
ATOM 1737 N N . SER A 1 206 ? -8.678 -21.101 15.380 1.00 85.62 206 SER A N 1
ATOM 1738 C CA . SER A 1 206 ? -9.176 -21.688 16.614 1.00 85.62 206 SER A CA 1
ATOM 1739 C C . SER A 1 206 ? -8.030 -22.171 17.504 1.00 85.62 206 SER A C 1
ATOM 1741 O O . SER A 1 206 ? -7.043 -22.745 17.035 1.00 85.62 206 SER A O 1
ATOM 1743 N N . ILE A 1 207 ? -8.166 -21.945 18.809 1.00 86.12 207 ILE A N 1
ATOM 1744 C CA . ILE A 1 207 ? -7.215 -22.384 19.832 1.00 86.12 207 ILE A CA 1
ATOM 1745 C C . ILE A 1 207 ? -7.981 -23.229 20.835 1.00 86.12 207 ILE A C 1
ATOM 1747 O O . ILE A 1 207 ? -8.782 -22.719 21.614 1.00 86.12 207 ILE A O 1
ATOM 1751 N N . LYS A 1 208 ? -7.726 -24.535 20.830 1.00 89.94 208 LYS A N 1
ATOM 1752 C CA . LYS A 1 208 ? -8.238 -25.447 21.848 1.00 89.94 208 LYS A CA 1
ATOM 1753 C C . LYS A 1 208 ? -7.251 -25.508 23.000 1.00 89.94 208 LYS A C 1
ATOM 1755 O O . LYS A 1 208 ? -6.101 -25.908 22.801 1.00 89.94 208 LYS A O 1
ATOM 1760 N N . CYS A 1 209 ? -7.708 -25.217 24.206 1.00 89.38 209 CYS A N 1
ATOM 1761 C CA . CYS A 1 209 ? -6.882 -25.267 25.407 1.00 89.38 209 CYS A CA 1
ATOM 1762 C C . CYS A 1 209 ? -7.645 -25.845 26.600 1.00 89.38 209 CYS A C 1
ATOM 1764 O O . CYS A 1 209 ? -8.872 -25.784 26.687 1.00 89.38 209 CYS A O 1
ATOM 1766 N N . LYS A 1 210 ? -6.878 -26.447 27.507 1.00 92.19 210 LYS A N 1
ATOM 1767 C CA . LYS A 1 210 ? -7.303 -26.850 28.845 1.00 92.19 210 LYS A CA 1
ATOM 1768 C C . LYS A 1 210 ? -6.698 -25.865 29.832 1.00 92.19 210 LYS A C 1
ATOM 1770 O O . LYS A 1 210 ? -5.504 -25.601 29.734 1.00 92.19 210 LYS A O 1
ATOM 1775 N N . TYR A 1 211 ? -7.485 -25.351 30.763 1.00 92.31 211 TYR A N 1
ATOM 1776 C CA . TYR A 1 211 ? -6.994 -24.434 31.786 1.00 92.31 211 TYR A CA 1
ATOM 1777 C C . TYR A 1 211 ? -7.564 -24.761 33.164 1.00 92.31 211 TYR A C 1
ATOM 1779 O O . TYR A 1 211 ? -8.597 -25.420 33.282 1.00 92.31 211 TYR A O 1
ATOM 1787 N N . GLU A 1 212 ? -6.841 -24.350 34.199 1.00 94.38 212 GLU A N 1
ATOM 1788 C CA . GLU A 1 212 ? -7.190 -24.519 35.608 1.00 94.38 212 GLU A CA 1
ATOM 1789 C C . GLU A 1 212 ? -7.112 -23.164 36.307 1.00 94.38 212 GLU A C 1
ATOM 1791 O O . GLU A 1 212 ? -6.028 -22.583 36.381 1.00 94.38 212 GLU A O 1
ATOM 1796 N N . PHE A 1 213 ? -8.252 -22.681 36.802 1.00 93.75 213 PHE A N 1
ATOM 1797 C CA . PHE A 1 213 ? -8.342 -21.510 37.671 1.00 93.75 213 PHE A CA 1
ATOM 1798 C C . PHE A 1 213 ? -7.963 -21.898 39.097 1.00 93.75 213 PHE A C 1
ATOM 1800 O O . PHE A 1 213 ? -8.366 -22.968 39.561 1.00 93.75 213 PHE A O 1
ATOM 1807 N N . LYS A 1 214 ? -7.229 -21.031 39.798 1.00 92.50 214 LYS A N 1
ATOM 1808 C CA . LYS A 1 214 ? -6.848 -21.197 41.202 1.00 92.50 214 LYS A CA 1
ATOM 1809 C C . LYS A 1 214 ? -6.962 -19.878 41.957 1.00 92.50 214 LYS A C 1
ATOM 1811 O O . LYS A 1 214 ? -6.406 -18.874 41.515 1.00 92.50 214 LYS A O 1
ATOM 1816 N N . LEU A 1 215 ? -7.601 -19.923 43.121 1.00 90.81 215 LEU A N 1
ATOM 1817 C CA . LEU A 1 215 ? -7.463 -18.920 44.177 1.00 90.81 215 LEU A CA 1
ATOM 1818 C C . LEU A 1 215 ? -6.574 -19.490 45.275 1.00 90.81 215 LEU A C 1
ATOM 1820 O O . LEU A 1 215 ? -6.793 -20.615 45.733 1.00 90.81 215 LEU A O 1
ATOM 1824 N N . ILE A 1 216 ? -5.576 -18.713 45.687 1.00 82.25 216 ILE A N 1
ATOM 1825 C CA . ILE A 1 216 ? -4.592 -19.119 46.690 1.00 82.25 216 ILE A CA 1
ATOM 1826 C C . ILE A 1 216 ? -4.748 -18.196 47.895 1.00 82.25 216 ILE A C 1
ATOM 1828 O O . ILE A 1 216 ? -4.530 -16.993 47.781 1.00 82.25 216 ILE A O 1
ATOM 1832 N N . SER A 1 217 ? -5.126 -18.741 49.052 1.00 79.75 217 SER A N 1
ATOM 1833 C CA . SER A 1 217 ? -5.209 -17.941 50.275 1.00 79.75 217 SER A CA 1
ATOM 1834 C C . SER A 1 217 ? -3.827 -17.722 50.900 1.00 79.75 217 SER A C 1
ATOM 1836 O O . SER A 1 217 ? -2.899 -18.519 50.732 1.00 79.75 217 SER A O 1
ATOM 1838 N N . ALA A 1 218 ? -3.714 -16.700 51.751 1.00 70.56 218 ALA A N 1
ATOM 1839 C CA . ALA A 1 218 ? -2.523 -16.484 52.575 1.00 70.56 218 ALA A CA 1
ATOM 1840 C C . ALA A 1 218 ? -2.244 -17.640 53.567 1.00 70.56 218 ALA A C 1
ATOM 1842 O O . ALA A 1 218 ? -1.109 -17.810 54.013 1.00 70.56 218 ALA A O 1
ATOM 1843 N N . SER A 1 219 ? -3.262 -18.439 53.912 1.00 70.00 219 SER A N 1
ATOM 1844 C CA . SER A 1 219 ? -3.149 -19.630 54.769 1.00 70.00 219 SER A CA 1
ATOM 1845 C C . SER A 1 219 ? -2.762 -20.907 54.010 1.00 70.00 219 SER A C 1
ATOM 1847 O O . SER A 1 219 ? -2.518 -21.934 54.646 1.00 70.00 219 SER A O 1
ATOM 1849 N N . GLY A 1 220 ? -2.672 -20.852 52.676 1.00 70.38 220 GLY A N 1
ATOM 1850 C CA . GLY A 1 220 ? -2.368 -21.998 51.816 1.00 70.38 220 GLY A CA 1
ATOM 1851 C C . GLY A 1 220 ? -3.586 -22.834 51.406 1.00 70.38 220 GLY A C 1
ATOM 1852 O O . GLY A 1 220 ? -3.406 -23.913 50.841 1.00 70.38 220 GLY A O 1
ATOM 1853 N N . ASN A 1 221 ? -4.808 -22.359 51.669 1.00 75.12 221 ASN A N 1
ATOM 1854 C CA . ASN A 1 221 ? -6.023 -22.948 51.106 1.00 75.12 221 ASN A CA 1
ATOM 1855 C C . ASN A 1 221 ? -6.065 -22.691 49.594 1.00 75.12 221 ASN A C 1
ATOM 1857 O O . ASN A 1 221 ? -5.626 -21.644 49.112 1.00 75.12 221 ASN A O 1
ATOM 1861 N N . LEU A 1 222 ? -6.591 -23.665 48.853 1.00 83.12 222 LEU A N 1
ATOM 1862 C CA . LEU A 1 222 ? -6.641 -23.655 47.396 1.00 83.12 222 LEU A CA 1
ATOM 1863 C C . LEU A 1 222 ? -8.062 -23.970 46.935 1.00 83.12 222 LEU A C 1
ATOM 1865 O O . LEU A 1 222 ? -8.545 -25.081 47.161 1.00 83.12 222 LEU A O 1
ATOM 1869 N N . HIS A 1 223 ? -8.678 -23.034 46.219 1.00 88.25 223 HIS A N 1
ATOM 1870 C CA . HIS A 1 223 ? -9.892 -23.297 45.447 1.00 88.25 223 HIS A CA 1
ATOM 1871 C C . HIS A 1 223 ? -9.532 -23.387 43.972 1.00 88.25 223 HIS A C 1
ATOM 1873 O O . HIS A 1 223 ? -8.793 -22.537 43.476 1.00 88.25 223 HIS A O 1
ATOM 1879 N N . SER A 1 224 ? -10.009 -24.413 43.266 1.00 90.88 224 SER A N 1
ATOM 1880 C CA . SER A 1 224 ? -9.636 -24.616 41.863 1.00 90.88 224 SER A CA 1
ATOM 1881 C C . SER A 1 224 ? -10.731 -25.265 41.028 1.00 90.88 224 SER A C 1
ATOM 1883 O O . SER A 1 224 ? -11.466 -26.119 41.521 1.00 90.88 224 SER A O 1
ATOM 1885 N N . ALA A 1 225 ? -10.792 -24.902 39.747 1.00 90.56 225 ALA A N 1
ATOM 1886 C CA . ALA A 1 225 ? -11.682 -25.514 38.764 1.00 90.56 225 ALA A CA 1
ATOM 1887 C C . ALA A 1 225 ? -10.966 -25.670 37.421 1.00 90.56 225 ALA A C 1
ATOM 1889 O O . ALA A 1 225 ? -10.242 -24.779 36.976 1.00 90.56 225 ALA A O 1
ATOM 1890 N N . GLN A 1 226 ? -11.182 -26.809 36.762 1.00 91.56 226 GLN A N 1
ATOM 1891 C CA . GLN A 1 226 ? -10.621 -27.100 35.444 1.00 91.56 226 GLN A CA 1
ATOM 1892 C C . GLN A 1 226 ? -11.685 -26.969 34.360 1.00 91.56 226 GLN A C 1
ATOM 1894 O O . GLN A 1 226 ? -12.797 -27.472 34.505 1.00 91.56 226 GLN A O 1
ATOM 1899 N N . GLN A 1 227 ? -11.306 -26.383 33.229 1.00 89.06 227 GLN A N 1
ATOM 1900 C CA . GLN A 1 227 ? -12.152 -26.264 32.048 1.00 89.06 227 GLN A CA 1
ATOM 1901 C C . GLN A 1 227 ? -11.370 -26.597 30.770 1.00 89.06 227 GLN A C 1
ATOM 1903 O O . GLN A 1 227 ? -10.139 -26.678 30.737 1.00 89.06 227 GLN A O 1
ATOM 1908 N N . THR A 1 228 ? -12.096 -26.865 29.689 1.00 91.00 228 THR A N 1
ATOM 1909 C CA . THR A 1 228 ? -11.535 -27.053 28.347 1.00 91.00 228 THR A CA 1
ATOM 1910 C C . THR A 1 228 ? -12.427 -26.325 27.361 1.00 91.00 228 THR A C 1
ATOM 1912 O O . THR A 1 228 ? -13.622 -26.602 27.312 1.00 91.00 228 THR A O 1
ATOM 1915 N N . THR A 1 229 ? -11.845 -25.431 26.565 1.00 89.38 229 THR A N 1
ATOM 1916 C CA . THR A 1 229 ? -12.595 -24.603 25.616 1.00 89.38 229 THR A CA 1
ATOM 1917 C C . THR A 1 229 ? -11.882 -24.477 24.271 1.00 89.38 229 THR A C 1
ATOM 1919 O O . THR A 1 229 ? -10.738 -24.920 24.104 1.00 89.38 229 THR A O 1
ATOM 1922 N N . VAL A 1 230 ? -12.580 -23.878 23.308 1.00 88.69 230 VAL A N 1
ATOM 1923 C CA . VAL A 1 230 ? -12.047 -23.467 22.011 1.00 88.69 230 VAL A CA 1
ATOM 1924 C C . VAL A 1 230 ? -12.263 -21.963 21.856 1.00 88.69 230 VAL A C 1
ATOM 1926 O O . VAL A 1 230 ? -13.394 -21.498 21.756 1.00 88.69 230 VAL A O 1
ATOM 1929 N N . PHE A 1 231 ? -11.173 -21.202 21.822 1.00 85.94 231 PHE A N 1
ATOM 1930 C CA . PHE A 1 231 ? -11.184 -19.799 21.406 1.00 85.94 231 PHE A CA 1
ATOM 1931 C C . PHE A 1 231 ? -11.217 -19.726 19.878 1.00 85.94 231 PHE A C 1
ATOM 1933 O O . PHE A 1 231 ? -10.606 -20.569 19.220 1.00 85.94 231 PHE A O 1
ATOM 1940 N N . GLY A 1 232 ? -11.896 -18.733 19.310 1.00 81.00 232 GLY A N 1
ATOM 1941 C CA . GLY A 1 232 ? -11.992 -18.541 17.862 1.00 81.00 232 GLY A CA 1
ATOM 1942 C C . GLY A 1 232 ? -12.727 -17.254 17.498 1.00 81.00 232 GLY A C 1
ATOM 1943 O O . GLY A 1 232 ? -13.087 -16.466 18.375 1.00 81.00 232 GLY A O 1
ATOM 1944 N N . ASN A 1 233 ? -12.966 -17.055 16.199 1.00 64.81 233 ASN A N 1
ATOM 1945 C CA . ASN A 1 233 ? -13.679 -15.885 15.679 1.00 64.81 233 ASN A CA 1
ATOM 1946 C C . ASN A 1 233 ? -15.078 -15.762 16.318 1.00 64.81 233 ASN A C 1
ATOM 1948 O O . ASN A 1 233 ? -15.977 -16.531 15.984 1.00 64.81 233 ASN A O 1
ATOM 1952 N N . GLY A 1 234 ? -15.255 -14.791 17.222 1.00 63.66 234 GLY A N 1
ATOM 1953 C CA . GLY A 1 234 ? -16.534 -14.475 17.875 1.00 63.66 234 GLY A CA 1
ATOM 1954 C C . GLY A 1 234 ? -16.635 -14.821 19.366 1.00 63.66 234 GLY A C 1
ATOM 1955 O O . GLY A 1 234 ? -17.600 -14.413 20.003 1.00 63.66 234 GLY A O 1
ATOM 1956 N N . SER A 1 235 ? -15.653 -15.515 19.951 1.00 61.53 235 SER A N 1
ATOM 1957 C CA . SER A 1 235 ? -15.628 -15.816 21.393 1.00 61.53 235 SER A CA 1
ATOM 1958 C C . SER A 1 235 ? -14.222 -15.611 21.956 1.00 61.53 235 SER A C 1
ATOM 1960 O O . SER A 1 235 ? -13.367 -16.498 21.859 1.00 61.53 235 SER A O 1
ATOM 1962 N N . SER A 1 236 ? -13.981 -14.423 22.515 1.00 68.62 236 SER A N 1
ATOM 1963 C CA . SER A 1 236 ? -12.684 -14.021 23.069 1.00 68.62 236 SER A CA 1
ATOM 1964 C C . SER A 1 236 ? -12.487 -14.423 24.530 1.00 68.62 236 SER A C 1
ATOM 1966 O O . SER A 1 236 ? -11.348 -14.406 24.977 1.00 68.62 236 SER A O 1
ATOM 1968 N N . GLY A 1 237 ? -13.541 -14.810 25.259 1.00 79.31 237 GLY A N 1
ATOM 1969 C CA . GLY A 1 237 ? -13.481 -15.095 26.695 1.00 79.31 237 GLY A CA 1
ATOM 1970 C C . GLY A 1 237 ? -14.258 -16.333 27.118 1.00 79.31 237 GLY A C 1
ATOM 1971 O O . GLY A 1 237 ? -15.379 -16.544 26.659 1.00 79.31 237 GLY A O 1
ATOM 1972 N N . TRP A 1 238 ? -13.664 -17.143 27.998 1.00 88.00 238 TRP A N 1
ATOM 1973 C CA . TRP A 1 238 ? -14.284 -18.344 28.569 1.00 88.00 238 TRP A CA 1
ATOM 1974 C C . TRP A 1 238 ? -13.941 -18.485 30.050 1.00 88.00 238 TRP A C 1
ATOM 1976 O O . TRP A 1 238 ? -12.794 -18.284 30.445 1.00 88.00 238 TRP A O 1
ATOM 1986 N N . GLY A 1 239 ? -14.924 -18.853 30.869 1.00 88.25 239 GLY A N 1
ATOM 1987 C CA . GLY A 1 239 ? -14.767 -18.857 32.317 1.00 88.25 239 GLY A CA 1
ATOM 1988 C C . GLY A 1 239 ? -15.848 -19.606 33.075 1.00 88.25 239 GLY A C 1
ATOM 1989 O O . GLY A 1 239 ? -16.658 -20.331 32.496 1.00 88.25 239 GLY A O 1
ATOM 1990 N N . ASP A 1 240 ? -15.825 -19.439 34.390 1.00 88.75 240 ASP A N 1
ATOM 1991 C CA . ASP A 1 240 ? -16.857 -19.906 35.313 1.00 88.75 240 ASP A CA 1
ATOM 1992 C C . ASP A 1 240 ? -17.450 -18.687 36.017 1.00 88.75 240 ASP A C 1
ATOM 1994 O O . ASP A 1 240 ? -16.757 -18.024 36.785 1.00 88.75 240 ASP A O 1
ATOM 1998 N N . ASN A 1 241 ? -18.713 -18.370 35.729 1.00 88.19 241 ASN A N 1
ATOM 1999 C CA . ASN A 1 241 ? -19.425 -17.244 36.338 1.00 88.19 241 ASN A CA 1
ATOM 2000 C C . ASN A 1 241 ? -19.852 -17.511 37.790 1.00 88.19 241 ASN A C 1
ATOM 2002 O O . ASN A 1 241 ? -20.299 -16.592 38.465 1.00 88.19 241 ASN A O 1
ATOM 2006 N N . THR A 1 242 ? -19.724 -18.753 38.258 1.00 91.00 242 THR A N 1
ATOM 2007 C CA . THR A 1 242 ? -20.100 -19.211 39.602 1.00 91.00 242 THR A CA 1
ATOM 2008 C C . THR A 1 242 ? -18.920 -19.866 40.320 1.00 91.00 242 THR A C 1
ATOM 2010 O O . THR A 1 242 ? -19.107 -20.781 41.121 1.00 91.00 242 THR A O 1
ATOM 2013 N N . PHE A 1 243 ? -17.693 -19.419 40.022 1.00 92.00 243 PHE A N 1
ATOM 2014 C CA . PHE A 1 243 ? -16.462 -20.082 40.456 1.00 92.00 243 PHE A CA 1
ATOM 2015 C C . PHE A 1 243 ? -16.401 -20.276 41.977 1.00 92.00 243 PHE A C 1
ATOM 2017 O O . PHE A 1 243 ? -16.074 -21.366 42.443 1.00 92.00 243 PHE A O 1
ATOM 2024 N N . ILE A 1 244 ? -16.740 -19.246 42.754 1.00 92.00 244 ILE A N 1
ATOM 2025 C CA . ILE A 1 244 ? -16.848 -19.303 44.218 1.00 92.00 244 ILE A CA 1
ATOM 2026 C C . ILE A 1 244 ? -17.902 -18.300 44.697 1.00 92.00 244 ILE A C 1
ATOM 2028 O O . ILE A 1 244 ? -18.081 -17.248 44.077 1.00 92.00 244 ILE A O 1
ATOM 2032 N N . SER A 1 245 ? -18.617 -18.611 45.783 1.00 92.00 245 SER A N 1
ATOM 2033 C CA . SER A 1 245 ? -19.523 -17.628 46.386 1.00 92.00 245 SER A CA 1
ATOM 2034 C C . SER A 1 245 ? -18.716 -16.442 46.919 1.00 92.00 245 SER A C 1
ATOM 2036 O O . SER A 1 245 ? -17.608 -16.608 47.437 1.00 92.00 245 SER A O 1
ATOM 2038 N N . TRP A 1 246 ? -19.258 -15.234 46.787 1.00 90.81 246 TRP A N 1
ATOM 2039 C CA . TRP A 1 246 ? -18.574 -14.013 47.204 1.00 90.81 246 TRP A CA 1
ATOM 2040 C C . TRP A 1 246 ? -18.249 -14.043 48.703 1.00 90.81 246 TRP A C 1
ATOM 2042 O O . TRP A 1 246 ? -17.132 -13.733 49.102 1.00 90.81 246 TRP A O 1
ATOM 2052 N N . ASN A 1 247 ? -19.187 -14.540 49.515 1.00 89.88 247 ASN A N 1
ATOM 2053 C CA . ASN A 1 247 ? -19.003 -14.714 50.957 1.00 89.88 247 ASN A CA 1
ATOM 2054 C C . ASN A 1 247 ? -17.878 -15.703 51.305 1.00 89.88 247 ASN A C 1
ATOM 2056 O O . ASN A 1 247 ? -17.085 -15.429 52.204 1.00 89.88 247 ASN A O 1
ATOM 2060 N N . ASP A 1 248 ? -17.785 -16.853 50.630 1.00 91.00 248 ASP A N 1
ATOM 2061 C CA . ASP A 1 248 ? -16.713 -17.826 50.905 1.00 91.00 248 ASP A CA 1
ATOM 2062 C C . ASP A 1 248 ? -15.347 -17.263 50.482 1.00 91.00 248 ASP A C 1
ATOM 2064 O O . ASP A 1 248 ? -14.352 -17.411 51.193 1.00 91.00 248 ASP A O 1
ATOM 2068 N N . MET A 1 249 ? -15.310 -16.549 49.354 1.00 91.62 249 MET A N 1
ATOM 2069 C CA . MET A 1 249 ? -14.123 -15.856 48.857 1.00 91.62 249 MET A CA 1
ATOM 2070 C C . MET A 1 249 ? -13.633 -14.778 49.834 1.00 91.62 249 MET A C 1
ATOM 2072 O O . MET A 1 249 ? -12.456 -14.788 50.206 1.00 91.62 249 MET A O 1
ATOM 2076 N N . GLU A 1 250 ? -14.531 -13.913 50.315 1.00 88.38 250 GLU A N 1
ATOM 2077 C CA . GLU A 1 250 ? -14.228 -12.876 51.311 1.00 88.38 250 GLU A CA 1
ATOM 2078 C C . GLU A 1 250 ? -13.693 -13.455 52.624 1.00 88.38 250 GLU A C 1
ATOM 2080 O O . GLU A 1 250 ? -12.747 -12.916 53.197 1.00 88.38 250 GLU A O 1
ATOM 2085 N N . ASN A 1 251 ? -14.268 -14.565 53.092 1.00 87.94 251 ASN A N 1
ATOM 2086 C CA . ASN A 1 251 ? -13.886 -15.174 54.365 1.00 87.94 251 ASN A CA 1
ATOM 2087 C C . ASN A 1 251 ? -12.558 -15.941 54.301 1.00 87.94 251 ASN A C 1
ATOM 2089 O O . ASN A 1 251 ? -11.812 -15.953 55.284 1.00 87.94 251 ASN A O 1
ATOM 2093 N N . GLU A 1 252 ? -12.275 -16.620 53.187 1.00 87.06 252 GLU A N 1
ATOM 2094 C CA . GLU A 1 252 ? -11.173 -17.588 53.111 1.00 87.06 252 GLU A CA 1
ATOM 2095 C C . GLU A 1 252 ? -9.993 -17.152 52.231 1.00 87.06 252 GLU A C 1
ATOM 2097 O O . GLU A 1 252 ? -8.878 -17.634 52.455 1.00 87.06 252 GLU A O 1
ATOM 2102 N N . TYR A 1 253 ? -10.203 -16.264 51.250 1.00 89.56 253 TYR A N 1
ATOM 2103 C CA . TYR A 1 253 ? -9.220 -15.963 50.195 1.00 89.56 253 TYR A CA 1
ATOM 2104 C C . TYR A 1 253 ? -8.792 -14.493 50.124 1.00 89.56 253 TYR A C 1
ATOM 2106 O O . TYR A 1 253 ? -7.675 -14.224 49.681 1.00 89.56 253 TYR A O 1
ATOM 2114 N N . VAL A 1 254 ? -9.615 -13.546 50.586 1.00 88.38 254 VAL A N 1
ATOM 2115 C CA . VAL A 1 254 ? -9.253 -12.120 50.586 1.00 88.38 254 VAL A CA 1
ATOM 2116 C C . VAL A 1 254 ? -8.187 -11.818 51.637 1.00 88.38 254 VAL A C 1
ATOM 2118 O O . VAL A 1 254 ? -8.338 -12.104 52.823 1.00 88.38 254 VAL A O 1
ATOM 2121 N N . ASN A 1 255 ? -7.108 -11.165 51.210 1.00 85.44 255 ASN A N 1
ATOM 2122 C CA . ASN A 1 255 ? -6.056 -10.653 52.079 1.00 85.44 255 ASN A CA 1
ATOM 2123 C C . ASN A 1 255 ? -5.777 -9.186 51.738 1.00 85.44 255 ASN A C 1
ATOM 2125 O O . ASN A 1 255 ? -5.499 -8.871 50.586 1.00 85.44 255 ASN A O 1
ATOM 2129 N N . ASN A 1 256 ? -5.829 -8.284 52.724 1.00 86.56 256 ASN A N 1
ATOM 2130 C CA . ASN A 1 256 ? -5.641 -6.838 52.523 1.00 86.56 256 ASN A CA 1
ATOM 2131 C C . ASN A 1 256 ? -6.455 -6.267 51.345 1.00 86.56 256 ASN A C 1
ATOM 2133 O O . ASN A 1 256 ? -5.920 -5.524 50.524 1.00 86.56 256 ASN A O 1
ATOM 2137 N N . ASP A 1 257 ? -7.739 -6.627 51.275 1.00 90.19 257 ASP A N 1
ATOM 2138 C CA . ASP A 1 257 ? -8.651 -6.189 50.210 1.00 90.19 257 ASP A CA 1
ATOM 2139 C C . ASP A 1 257 ? -8.178 -6.582 48.794 1.00 90.19 257 ASP A C 1
ATOM 2141 O O . ASP A 1 257 ? -8.349 -5.844 47.821 1.00 90.19 257 ASP A O 1
ATOM 2145 N N . SER A 1 258 ? -7.515 -7.738 48.692 1.00 90.62 258 SER A N 1
ATOM 2146 C CA . SER A 1 258 ? -6.989 -8.286 47.444 1.00 90.62 258 SER A CA 1
ATOM 2147 C C . SER A 1 258 ? -7.103 -9.808 47.372 1.00 90.62 258 SER A C 1
ATOM 2149 O O . SER A 1 258 ? -7.134 -10.476 48.408 1.00 90.62 258 SER A O 1
ATOM 2151 N N . ILE A 1 259 ? -7.149 -10.344 46.151 1.00 91.00 259 ILE A N 1
ATOM 2152 C CA . ILE A 1 259 ? -7.105 -11.783 45.851 1.00 91.00 259 ILE A CA 1
ATOM 2153 C C . ILE A 1 259 ? -6.004 -12.085 44.839 1.00 91.00 259 ILE A C 1
ATOM 2155 O O . ILE A 1 259 ? -5.802 -11.329 43.889 1.00 91.00 259 ILE A O 1
ATOM 2159 N N . ASP A 1 260 ? -5.344 -13.229 45.015 1.00 90.62 260 ASP A N 1
ATOM 2160 C CA . ASP A 1 260 ? -4.365 -13.766 44.072 1.00 90.62 260 ASP A CA 1
ATOM 2161 C C . ASP A 1 260 ? -5.010 -14.845 43.197 1.00 90.62 260 ASP A C 1
ATOM 2163 O O . ASP A 1 260 ? -5.436 -15.898 43.686 1.00 90.62 260 ASP A O 1
ATOM 2167 N N . VAL A 1 261 ? -5.052 -14.590 41.889 1.00 91.62 261 VAL A N 1
ATOM 2168 C CA . VAL A 1 261 ? -5.593 -15.505 40.879 1.00 91.62 261 VAL A CA 1
ATOM 2169 C C . VAL A 1 261 ? -4.448 -16.090 40.057 1.00 91.62 261 VAL A C 1
ATOM 2171 O O . VAL A 1 261 ? -3.611 -15.362 39.519 1.00 91.62 261 VAL A O 1
ATOM 2174 N N . GLU A 1 262 ? -4.428 -17.415 39.920 1.00 92.69 262 GLU A N 1
ATOM 2175 C CA . GLU A 1 262 ? -3.515 -18.147 39.039 1.00 92.69 262 GLU A CA 1
ATOM 2176 C C . GLU A 1 262 ? -4.317 -18.956 38.007 1.00 92.69 262 GLU A C 1
ATOM 2178 O O . GLU A 1 262 ? -5.242 -19.685 38.362 1.00 92.69 262 GLU A O 1
ATOM 2183 N N . ILE A 1 263 ? -3.941 -18.871 36.726 1.00 93.25 263 ILE A N 1
ATOM 2184 C CA . ILE A 1 263 ? -4.506 -19.701 35.655 1.00 93.25 263 ILE A CA 1
ATOM 2185 C C . ILE A 1 263 ? -3.395 -20.507 34.998 1.00 93.25 263 ILE A C 1
ATOM 2187 O O . ILE A 1 263 ? -2.519 -19.953 34.338 1.00 93.25 263 ILE A O 1
ATOM 2191 N N . SER A 1 264 ? -3.447 -21.831 35.133 1.00 92.94 264 SER A N 1
ATOM 2192 C CA . SER A 1 264 ? -2.555 -22.742 34.406 1.00 92.94 264 SER A CA 1
ATOM 2193 C C . SER A 1 264 ? -3.196 -23.133 33.077 1.00 92.94 264 SER A C 1
ATOM 2195 O O . SER A 1 264 ? -4.240 -23.775 33.085 1.00 92.94 264 SER A O 1
ATOM 2197 N N . VAL A 1 265 ? -2.592 -22.784 31.940 1.00 90.38 265 VAL A N 1
ATOM 2198 C CA . VAL A 1 265 ? -3.134 -23.023 30.591 1.00 90.38 265 VAL A CA 1
ATOM 2199 C C . VAL A 1 265 ? -2.267 -24.030 29.840 1.00 90.38 265 VAL A C 1
ATOM 2201 O O . VAL A 1 265 ? -1.046 -23.930 29.833 1.00 90.38 265 VAL A O 1
ATOM 2204 N N . LYS A 1 266 ? -2.895 -24.994 29.162 1.00 91.69 266 LYS A N 1
ATOM 2205 C CA . LYS A 1 266 ? -2.271 -25.957 28.247 1.00 91.69 266 LYS A CA 1
ATOM 2206 C C . LYS A 1 266 ? -2.964 -25.908 26.890 1.00 91.69 266 LYS A C 1
ATOM 2208 O O . LYS A 1 266 ? -4.142 -26.252 26.772 1.00 91.69 266 LYS A O 1
ATOM 2213 N N . ILE A 1 267 ? -2.229 -25.539 25.848 1.00 87.00 267 ILE A N 1
ATOM 2214 C CA . ILE A 1 267 ? -2.716 -25.539 24.467 1.00 87.00 267 ILE A CA 1
ATOM 2215 C C . ILE A 1 267 ? -2.736 -26.984 23.954 1.00 87.00 267 ILE A C 1
ATOM 2217 O O . ILE A 1 267 ? -1.716 -27.670 23.919 1.00 87.00 267 ILE A O 1
ATOM 2221 N N . ILE A 1 268 ? -3.928 -27.456 23.583 1.00 86.75 268 ILE A N 1
ATOM 2222 C CA . ILE A 1 268 ? -4.172 -28.804 23.049 1.00 86.75 268 ILE A CA 1
ATOM 2223 C C . ILE A 1 268 ? -4.023 -28.807 21.530 1.00 86.75 268 ILE A C 1
ATOM 2225 O O . ILE A 1 268 ? -3.445 -29.731 20.966 1.00 86.75 268 ILE A O 1
ATOM 2229 N N . LYS A 1 269 ? -4.612 -27.812 20.859 1.00 82.75 269 LYS A N 1
ATOM 2230 C CA . LYS A 1 269 ? -4.628 -27.726 19.399 1.00 82.75 269 LYS A CA 1
ATOM 2231 C C . LYS A 1 269 ? -4.674 -26.271 18.968 1.00 82.75 269 LYS A C 1
ATOM 2233 O O . LYS A 1 269 ? -5.443 -25.486 19.514 1.00 82.75 269 LYS A O 1
ATOM 2238 N N . PHE A 1 270 ? -3.894 -25.958 17.949 1.00 80.50 270 PHE A N 1
ATOM 2239 C CA . PHE A 1 270 ? -3.900 -24.679 17.265 1.00 80.50 270 PHE A CA 1
ATOM 2240 C C . PHE A 1 270 ? -4.261 -24.929 15.800 1.00 80.50 270 PHE A C 1
ATOM 2242 O O . PHE A 1 270 ? -3.670 -25.805 15.170 1.00 80.50 270 PHE A O 1
ATOM 2249 N N . ALA A 1 271 ? -5.257 -24.222 15.276 1.00 72.81 271 ALA A N 1
ATOM 2250 C CA . ALA A 1 271 ? -5.577 -24.215 13.855 1.00 72.81 271 ALA A CA 1
ATOM 2251 C C . ALA A 1 271 ? -5.723 -22.761 13.411 1.00 72.81 271 ALA A C 1
ATOM 2253 O O . ALA A 1 271 ? -6.541 -22.032 13.956 1.00 72.81 271 ALA A O 1
ATOM 2254 N N . ASP A 1 272 ? -4.919 -22.340 12.450 1.00 65.69 272 ASP A N 1
ATOM 2255 C CA . ASP A 1 272 ? -4.913 -20.991 11.889 1.00 65.69 272 ASP A CA 1
ATOM 2256 C C . ASP A 1 272 ? -4.848 -21.197 10.380 1.00 65.69 272 ASP A C 1
ATOM 2258 O O . ASP A 1 272 ? -3.834 -21.675 9.865 1.00 65.69 272 ASP A O 1
ATOM 2262 N N . GLU A 1 273 ? -5.975 -20.999 9.694 1.00 54.84 273 GLU A N 1
ATOM 2263 C CA . GLU A 1 273 ? -6.012 -21.126 8.240 1.00 54.84 273 GLU A CA 1
ATOM 2264 C C . GLU A 1 273 ? -5.108 -20.032 7.652 1.00 54.84 273 GLU A C 1
ATOM 2266 O O . GLU A 1 273 ? -5.254 -18.860 8.019 1.00 54.84 273 GLU A O 1
ATOM 2271 N N . PRO A 1 274 ? -4.136 -20.383 6.787 1.00 43.84 274 PRO A N 1
ATOM 2272 C CA . PRO A 1 274 ? -3.208 -19.409 6.245 1.00 43.84 274 PRO A CA 1
ATOM 2273 C C . PRO A 1 274 ? -3.979 -18.342 5.471 1.00 43.84 274 PRO A C 1
ATOM 2275 O O . PRO A 1 274 ? -4.700 -18.634 4.519 1.00 43.84 274 PRO A O 1
ATOM 2278 N N . CYS A 1 275 ? -3.797 -17.091 5.883 1.00 40.66 275 CYS A N 1
ATOM 2279 C CA . CYS A 1 275 ? -4.198 -15.945 5.088 1.00 40.66 275 CYS A CA 1
ATOM 2280 C C . CYS A 1 275 ? -3.371 -15.967 3.795 1.00 40.66 275 CYS A C 1
ATOM 2282 O O . CYS A 1 275 ? -2.140 -15.978 3.848 1.00 40.66 275 CYS A O 1
ATOM 2284 N N . THR A 1 276 ? -4.029 -15.991 2.638 1.00 46.34 276 THR A N 1
ATOM 2285 C CA . THR A 1 276 ? -3.365 -15.985 1.323 1.00 46.34 276 THR A CA 1
ATOM 2286 C C . THR A 1 276 ? -2.715 -14.641 0.992 1.00 46.34 276 THR A C 1
ATOM 2288 O O . THR A 1 276 ? -1.965 -14.559 0.027 1.00 46.34 276 THR A O 1
ATOM 2291 N N . MET A 1 277 ? -2.940 -13.606 1.809 1.00 50.31 277 MET A N 1
ATOM 2292 C CA . MET A 1 277 ? -2.346 -12.282 1.643 1.00 50.31 277 MET A CA 1
ATOM 2293 C C . MET A 1 277 ? -1.506 -11.910 2.869 1.00 50.31 277 MET A C 1
ATOM 2295 O O . MET A 1 277 ? -2.006 -11.946 3.995 1.00 50.31 277 MET A O 1
ATOM 2299 N N . GLN A 1 278 ? -0.230 -11.566 2.669 1.00 64.88 278 GLN A N 1
ATOM 2300 C CA . GLN A 1 278 ? 0.701 -11.215 3.752 1.00 64.88 278 GLN A CA 1
ATOM 2301 C C . GLN A 1 278 ? 1.248 -9.797 3.558 1.00 64.88 278 GLN A C 1
ATOM 2303 O O . GLN A 1 278 ? 1.932 -9.530 2.578 1.00 64.88 278 GLN A O 1
ATOM 2308 N N . THR A 1 279 ? 0.995 -8.882 4.492 1.00 76.81 279 THR A N 1
ATOM 2309 C CA . THR A 1 279 ? 1.393 -7.470 4.345 1.00 76.81 279 THR A CA 1
ATOM 2310 C C . THR A 1 279 ? 2.632 -7.131 5.170 1.00 76.81 279 THR A C 1
ATOM 2312 O O . THR A 1 279 ? 2.781 -7.574 6.309 1.00 76.81 279 THR A O 1
ATOM 2315 N N . PHE A 1 280 ? 3.518 -6.301 4.625 1.00 83.38 280 PHE A N 1
ATOM 2316 C CA . PHE A 1 280 ? 4.634 -5.692 5.342 1.00 83.38 280 PHE A CA 1
ATOM 2317 C C . PHE A 1 280 ? 4.845 -4.236 4.923 1.00 83.38 280 PHE A C 1
ATOM 2319 O O . PHE A 1 280 ? 4.402 -3.811 3.863 1.00 83.38 280 PHE A O 1
ATOM 2326 N N . ALA A 1 281 ? 5.549 -3.461 5.750 1.00 83.69 281 ALA A N 1
ATOM 2327 C CA . ALA A 1 281 ? 5.944 -2.097 5.415 1.00 83.69 281 ALA A CA 1
ATOM 2328 C C . ALA A 1 281 ? 7.442 -1.879 5.661 1.00 83.69 281 ALA A C 1
ATOM 2330 O O . ALA A 1 281 ? 7.981 -2.292 6.690 1.00 83.69 281 ALA A O 1
ATOM 2331 N N . LEU A 1 282 ? 8.095 -1.181 4.735 1.00 85.75 282 LEU A N 1
ATOM 2332 C CA . LEU A 1 282 ? 9.446 -0.641 4.849 1.00 85.75 282 LEU A CA 1
ATOM 2333 C C . LEU A 1 282 ? 9.334 0.879 4.972 1.00 85.75 282 LEU A C 1
ATOM 2335 O O . LEU A 1 282 ? 8.717 1.522 4.133 1.00 85.75 282 LEU A O 1
ATOM 2339 N N . SER A 1 283 ? 9.904 1.475 6.018 1.00 85.75 283 SER A N 1
ATOM 2340 C CA . SER A 1 283 ? 10.021 2.936 6.129 1.00 85.75 283 SER A CA 1
ATOM 2341 C C . SER A 1 283 ? 11.456 3.323 6.312 1.00 85.75 283 SER A C 1
ATOM 2343 O O . SER A 1 283 ? 12.124 2.761 7.180 1.00 85.75 283 SER A O 1
ATOM 2345 N N . HIS A 1 284 ? 11.872 4.344 5.579 1.00 85.62 284 HIS A N 1
ATOM 2346 C CA . HIS A 1 284 ? 13.212 4.878 5.688 1.00 85.62 284 HIS A CA 1
ATOM 2347 C C . HIS A 1 284 ? 13.181 6.405 5.681 1.00 85.62 284 HIS A C 1
ATOM 2349 O O . HIS A 1 284 ? 12.436 7.041 4.935 1.00 85.62 284 HIS A O 1
ATOM 2355 N N . THR A 1 285 ? 14.015 6.981 6.542 1.00 86.38 285 THR A N 1
ATOM 2356 C CA . THR A 1 285 ? 14.321 8.410 6.569 1.00 86.38 285 THR A CA 1
ATOM 2357 C C . THR A 1 285 ? 15.703 8.576 5.955 1.00 86.38 285 THR A C 1
ATOM 2359 O O . THR A 1 285 ? 16.708 8.309 6.616 1.00 86.38 285 THR A O 1
ATOM 2362 N N . ILE A 1 286 ? 15.758 8.972 4.687 1.00 86.25 286 ILE A N 1
ATOM 2363 C CA . ILE A 1 286 ? 17.010 9.098 3.940 1.00 86.25 286 ILE A CA 1
ATOM 2364 C C . ILE A 1 286 ? 17.569 10.488 4.186 1.00 86.25 286 ILE A C 1
ATOM 2366 O O . ILE A 1 286 ? 16.927 11.481 3.852 1.00 86.25 286 ILE A O 1
ATOM 2370 N N . LYS A 1 287 ? 18.751 10.559 4.790 1.00 87.81 287 LYS A N 1
ATOM 2371 C CA . LYS A 1 287 ? 19.466 11.813 5.045 1.00 87.81 287 LYS A CA 1
ATOM 2372 C C . LYS A 1 287 ? 20.485 12.071 3.944 1.00 87.81 287 LYS A C 1
ATOM 2374 O O . LYS A 1 287 ? 20.962 11.129 3.317 1.00 87.81 287 LYS A O 1
ATOM 2379 N N . ASN A 1 288 ? 20.884 13.330 3.801 1.00 86.94 288 ASN A N 1
ATOM 2380 C CA . ASN A 1 288 ? 21.873 13.775 2.823 1.00 86.94 288 ASN A CA 1
ATOM 2381 C C . ASN A 1 288 ? 21.451 13.449 1.382 1.00 86.94 288 ASN A C 1
ATOM 2383 O O . ASN A 1 288 ? 22.266 12.987 0.583 1.00 86.94 288 ASN A O 1
ATOM 2387 N N . MET A 1 289 ? 20.175 13.645 1.050 1.00 89.25 289 MET A N 1
ATOM 2388 C CA . MET A 1 289 ? 19.648 13.352 -0.287 1.00 89.25 289 MET A CA 1
ATOM 2389 C C . MET A 1 289 ? 20.452 14.057 -1.383 1.00 89.25 289 MET A C 1
ATOM 2391 O O . MET A 1 289 ? 20.790 13.444 -2.390 1.00 89.25 289 MET A O 1
ATOM 2395 N N . SER A 1 290 ? 20.865 15.301 -1.139 1.00 83.88 290 SER A N 1
ATOM 2396 C CA . SER A 1 290 ? 21.701 16.104 -2.035 1.00 83.88 290 SER A CA 1
ATOM 2397 C C . SER A 1 290 ? 23.077 15.497 -2.340 1.00 83.88 290 SER A C 1
ATOM 2399 O O . SER A 1 290 ? 23.708 15.886 -3.323 1.00 83.88 290 SER A O 1
ATOM 2401 N N . SER A 1 291 ? 23.545 14.542 -1.525 1.00 86.81 291 SER A N 1
ATOM 2402 C CA . SER A 1 291 ? 24.818 13.840 -1.719 1.00 86.81 291 SER A CA 1
ATOM 2403 C C . SER A 1 291 ? 24.749 12.694 -2.729 1.00 86.81 291 SER A C 1
ATOM 2405 O O . SER A 1 291 ? 25.798 12.315 -3.250 1.00 86.81 291 SER A O 1
ATOM 2407 N N . ILE A 1 292 ? 23.548 12.184 -3.041 1.00 87.75 292 ILE A N 1
ATOM 2408 C CA . ILE A 1 292 ? 23.346 11.099 -4.011 1.00 87.75 292 ILE A CA 1
ATOM 2409 C C . ILE A 1 292 ? 23.676 11.627 -5.409 1.00 87.75 292 ILE A C 1
ATOM 2411 O O . ILE A 1 292 ? 22.993 12.517 -5.936 1.00 87.75 292 ILE A O 1
ATOM 2415 N N . ARG A 1 293 ? 24.745 11.099 -6.015 1.00 87.25 293 ARG A N 1
ATOM 2416 C CA . ARG A 1 293 ? 25.167 11.522 -7.352 1.00 87.25 293 ARG A CA 1
ATOM 2417 C C . ARG A 1 293 ? 24.348 10.831 -8.432 1.00 87.25 293 ARG A C 1
ATOM 2419 O O . ARG A 1 293 ? 23.760 9.774 -8.237 1.00 87.25 293 ARG A O 1
ATOM 2426 N N . GLU A 1 294 ? 24.333 11.460 -9.598 1.00 87.25 294 GLU A N 1
ATOM 2427 C CA . GLU A 1 294 ? 23.729 10.899 -10.802 1.00 87.25 294 GLU A CA 1
ATOM 2428 C C . GLU A 1 294 ? 24.354 9.528 -11.132 1.00 87.25 294 GLU A C 1
ATOM 2430 O O . GLU A 1 294 ? 25.566 9.450 -11.347 1.00 87.25 294 GLU A O 1
ATOM 2435 N N . GLY A 1 295 ? 23.540 8.471 -11.171 1.00 82.12 295 GLY A N 1
ATOM 2436 C CA . GLY A 1 295 ? 23.960 7.090 -11.426 1.00 82.12 295 GLY A CA 1
ATOM 2437 C C . GLY A 1 295 ? 24.486 6.308 -10.223 1.00 82.12 295 GLY A C 1
ATOM 2438 O O . GLY A 1 295 ? 24.944 5.185 -10.418 1.00 82.12 295 GLY A O 1
ATOM 2439 N N . GLU A 1 296 ? 24.447 6.865 -9.008 1.00 86.75 296 GLU A N 1
ATOM 2440 C CA . GLU A 1 296 ? 24.794 6.130 -7.787 1.00 86.75 296 GLU A CA 1
ATOM 2441 C C . GLU A 1 296 ? 23.559 5.495 -7.136 1.00 86.75 296 GLU A C 1
ATOM 2443 O O . GLU A 1 296 ? 22.498 6.116 -7.027 1.00 86.75 296 GLU A O 1
ATOM 2448 N N . ASP A 1 297 ? 23.741 4.263 -6.660 1.00 86.81 297 ASP A N 1
ATOM 2449 C CA . ASP A 1 297 ? 22.749 3.528 -5.884 1.00 86.81 297 ASP A CA 1
ATOM 2450 C C . ASP A 1 297 ? 22.848 3.931 -4.412 1.00 86.81 297 ASP A C 1
ATOM 2452 O O . ASP A 1 297 ? 23.903 3.811 -3.783 1.00 86.81 297 ASP A O 1
ATOM 2456 N N . TYR A 1 298 ? 21.734 4.388 -3.846 1.00 90.19 298 TYR A N 1
ATOM 2457 C CA . TYR A 1 298 ? 21.558 4.522 -2.408 1.00 90.19 298 TYR A CA 1
ATOM 2458 C C . TYR A 1 298 ? 20.660 3.396 -1.910 1.00 90.19 298 TYR A C 1
ATOM 2460 O O . TYR A 1 298 ? 19.471 3.337 -2.226 1.00 90.19 298 TYR A O 1
ATOM 2468 N N . ASP A 1 299 ? 21.220 2.525 -1.085 1.00 89.88 299 ASP A N 1
ATOM 2469 C CA . ASP A 1 299 ? 20.524 1.358 -0.570 1.00 89.88 299 ASP A CA 1
ATOM 2470 C C . ASP A 1 299 ? 20.116 1.555 0.883 1.00 89.88 299 ASP A C 1
ATOM 2472 O O . ASP A 1 299 ? 20.905 2.005 1.717 1.00 89.88 299 ASP A O 1
ATOM 2476 N N . THR A 1 300 ? 18.877 1.198 1.199 1.00 90.38 300 THR A N 1
ATOM 2477 C CA . THR A 1 300 ? 18.433 1.130 2.589 1.00 90.38 300 THR A CA 1
ATOM 2478 C C . THR A 1 300 ? 18.867 -0.181 3.232 1.00 90.38 300 THR A C 1
ATOM 2480 O O . THR A 1 300 ? 19.143 -1.162 2.545 1.00 90.38 300 THR A O 1
ATOM 2483 N N . ASP A 1 301 ? 18.832 -0.237 4.562 1.00 85.81 301 ASP A N 1
ATOM 2484 C CA . ASP A 1 301 ? 19.072 -1.481 5.294 1.00 85.81 301 ASP A CA 1
ATOM 2485 C C . ASP A 1 301 ? 18.125 -2.602 4.831 1.00 85.81 301 ASP A C 1
ATOM 2487 O O . ASP A 1 301 ? 16.917 -2.386 4.674 1.00 85.81 301 ASP A O 1
ATOM 2491 N N . THR A 1 302 ? 18.670 -3.809 4.651 1.00 86.25 302 THR A N 1
ATOM 2492 C CA . THR A 1 302 ? 17.886 -5.011 4.349 1.00 86.25 302 THR A CA 1
ATOM 2493 C C . THR A 1 302 ? 17.021 -5.397 5.546 1.00 86.25 302 THR A C 1
ATOM 2495 O O . THR A 1 302 ? 17.513 -5.642 6.648 1.00 86.25 302 THR A O 1
ATOM 2498 N N . GLN A 1 303 ? 15.714 -5.499 5.322 1.00 81.44 303 GLN A N 1
ATOM 2499 C CA . GLN A 1 303 ? 14.728 -5.956 6.290 1.00 81.44 303 GLN A CA 1
ATOM 2500 C C . GLN A 1 303 ? 14.189 -7.325 5.885 1.00 81.44 303 GLN A C 1
ATOM 2502 O O . GLN A 1 303 ? 13.704 -7.524 4.774 1.00 81.44 303 GLN A O 1
ATOM 2507 N N . TYR A 1 304 ? 14.208 -8.271 6.818 1.00 79.62 304 TYR A N 1
ATOM 2508 C CA . TYR A 1 304 ? 13.623 -9.588 6.598 1.00 79.62 304 TYR A CA 1
ATOM 2509 C C . TYR A 1 304 ? 12.117 -9.549 6.875 1.00 79.62 304 TYR A C 1
ATOM 2511 O O . TYR A 1 304 ? 11.670 -9.170 7.966 1.00 79.62 304 TYR A O 1
ATOM 2519 N N . ARG A 1 305 ? 11.325 -9.951 5.878 1.00 80.44 305 ARG A N 1
ATOM 2520 C CA . ARG A 1 305 ? 9.869 -10.124 5.976 1.00 80.44 305 ARG A CA 1
ATOM 2521 C C . ARG A 1 305 ? 9.521 -11.456 5.337 1.00 80.44 305 ARG A C 1
ATOM 2523 O O . ARG A 1 305 ? 9.892 -11.691 4.194 1.00 80.44 305 ARG A O 1
ATOM 2530 N N . PHE A 1 306 ? 8.875 -12.339 6.098 1.00 74.38 306 PHE A N 1
ATOM 2531 C CA . PHE A 1 306 ? 8.528 -13.692 5.637 1.00 74.38 306 PHE A CA 1
ATOM 2532 C C . PHE A 1 306 ? 9.754 -14.510 5.196 1.00 74.38 306 PHE A C 1
ATOM 2534 O O . PHE A 1 306 ? 9.732 -15.219 4.195 1.00 74.38 306 PHE A O 1
ATOM 2541 N N . ASN A 1 307 ? 10.859 -14.359 5.939 1.00 64.19 307 ASN A N 1
ATOM 2542 C CA . ASN A 1 307 ? 12.161 -14.971 5.647 1.00 64.19 307 ASN A CA 1
ATOM 2543 C C . ASN A 1 307 ? 12.717 -14.642 4.242 1.00 64.19 307 ASN A C 1
ATOM 2545 O O . ASN A 1 307 ? 13.536 -15.369 3.679 1.00 64.19 307 ASN A O 1
ATOM 2549 N N . ILE A 1 308 ? 12.259 -13.530 3.669 1.00 74.81 308 ILE A N 1
ATOM 2550 C CA . ILE A 1 308 ? 12.746 -12.962 2.420 1.00 74.81 308 ILE A CA 1
ATOM 2551 C C . ILE A 1 308 ? 13.448 -11.642 2.763 1.00 74.81 308 ILE A C 1
ATOM 2553 O O . ILE A 1 308 ? 12.879 -10.830 3.499 1.00 74.81 308 ILE A O 1
ATOM 2557 N N . PRO A 1 309 ? 14.688 -11.429 2.298 1.00 85.56 309 PRO A N 1
ATOM 2558 C CA . PRO A 1 309 ? 15.385 -10.158 2.457 1.00 85.56 309 PRO A CA 1
ATOM 2559 C C . PRO A 1 309 ? 14.825 -9.117 1.478 1.00 85.56 309 PRO A C 1
ATOM 2561 O O . PRO A 1 309 ? 14.849 -9.322 0.263 1.00 85.56 309 PRO A O 1
ATOM 2564 N N . TRP A 1 310 ? 14.327 -8.004 2.016 1.00 88.31 310 TRP A N 1
ATOM 2565 C CA . TRP A 1 310 ? 13.779 -6.882 1.256 1.00 88.31 310 TRP A CA 1
ATOM 2566 C C . TRP A 1 310 ? 14.545 -5.597 1.542 1.00 88.31 310 TRP A C 1
ATOM 2568 O O . TRP A 1 310 ? 14.911 -5.352 2.690 1.00 88.31 310 TRP A O 1
ATOM 2578 N N . ARG A 1 311 ? 14.712 -4.720 0.553 1.00 91.62 311 ARG A N 1
ATOM 2579 C CA . ARG A 1 311 ? 15.207 -3.354 0.793 1.00 91.62 311 ARG A CA 1
ATOM 2580 C C . ARG A 1 311 ? 14.711 -2.368 -0.254 1.00 91.62 311 ARG A C 1
ATOM 2582 O O . ARG A 1 311 ? 14.235 -2.778 -1.308 1.00 91.62 311 ARG A O 1
ATOM 2589 N N . LEU A 1 312 ? 14.836 -1.076 0.026 1.00 91.44 312 LEU A N 1
ATOM 2590 C CA . LEU A 1 312 ? 14.638 -0.034 -0.972 1.00 91.44 312 LEU A CA 1
ATOM 2591 C C . LEU A 1 312 ? 15.978 0.363 -1.588 1.00 91.44 312 LEU A C 1
ATOM 2593 O O . LEU A 1 312 ? 16.980 0.495 -0.886 1.00 91.44 312 LEU A O 1
ATOM 2597 N N . GLN A 1 313 ? 15.971 0.589 -2.893 1.00 91.88 313 GLN A N 1
ATOM 2598 C CA . GLN A 1 313 ? 17.067 1.218 -3.615 1.00 91.88 313 GLN A CA 1
ATOM 2599 C C . GLN A 1 313 ? 16.571 2.515 -4.234 1.00 91.88 313 GLN A C 1
ATOM 2601 O O . GLN A 1 313 ? 15.506 2.558 -4.850 1.00 91.88 313 GLN A O 1
ATOM 2606 N N . ILE A 1 314 ? 17.340 3.574 -4.030 1.00 90.88 314 ILE A N 1
ATOM 2607 C CA . ILE A 1 314 ? 17.058 4.926 -4.485 1.00 90.88 314 ILE A CA 1
ATOM 2608 C C . ILE A 1 314 ? 18.170 5.349 -5.421 1.00 90.88 314 ILE A C 1
ATOM 2610 O O . ILE A 1 314 ? 19.345 5.196 -5.098 1.00 90.88 314 ILE A O 1
ATOM 2614 N N . GLN A 1 315 ? 17.801 5.920 -6.557 1.00 90.31 315 GLN A N 1
ATOM 2615 C CA . GLN A 1 315 ? 18.765 6.416 -7.529 1.00 90.31 315 GLN A CA 1
ATOM 2616 C C . GLN A 1 315 ? 18.375 7.810 -7.992 1.00 90.31 315 GLN A C 1
ATOM 2618 O O . GLN A 1 315 ? 17.195 8.158 -8.117 1.00 90.31 315 GLN A O 1
ATOM 2623 N N . ARG A 1 316 ? 19.397 8.606 -8.286 1.00 89.19 316 ARG A N 1
ATOM 2624 C CA . ARG A 1 316 ? 19.260 9.812 -9.090 1.00 89.19 316 ARG A CA 1
ATOM 2625 C C . ARG A 1 316 ? 19.678 9.463 -10.511 1.00 89.19 316 ARG A C 1
ATOM 2627 O O . ARG A 1 316 ? 20.863 9.248 -10.741 1.00 89.19 316 ARG A O 1
ATOM 2634 N N . GLN A 1 317 ? 18.737 9.405 -11.448 1.00 86.00 317 GLN A N 1
ATOM 2635 C CA . GLN A 1 317 ? 19.043 8.998 -12.820 1.00 86.00 317 GLN A CA 1
ATOM 2636 C C . GLN A 1 317 ? 18.245 9.797 -13.866 1.00 86.00 317 GLN A C 1
ATOM 2638 O O . GLN A 1 317 ? 17.019 9.923 -13.825 1.00 86.00 317 GLN A O 1
ATOM 2643 N N . ASN A 1 318 ? 18.972 10.349 -14.832 1.00 84.12 318 ASN A N 1
ATOM 2644 C CA . ASN A 1 318 ? 18.600 11.430 -15.746 1.00 84.12 318 ASN A CA 1
ATOM 2645 C C . ASN A 1 318 ? 17.815 12.594 -15.119 1.00 84.12 318 ASN A C 1
ATOM 2647 O O . ASN A 1 318 ? 16.877 13.130 -15.716 1.00 84.12 318 ASN A O 1
ATOM 2651 N N . GLY A 1 319 ? 18.209 13.010 -13.916 1.00 82.25 319 GLY A N 1
ATOM 2652 C CA . GLY A 1 319 ? 17.533 14.077 -13.180 1.00 82.25 319 GLY A CA 1
ATOM 2653 C C . GLY A 1 319 ? 16.163 13.673 -12.634 1.00 82.25 319 GLY A C 1
ATOM 2654 O O . GLY A 1 319 ? 15.350 14.548 -12.320 1.00 82.25 319 GLY A O 1
ATOM 2655 N N . PHE A 1 320 ? 15.900 12.372 -12.516 1.00 85.31 320 PHE A N 1
ATOM 2656 C CA . PHE A 1 320 ? 14.739 11.820 -11.833 1.00 85.31 320 PHE A CA 1
ATOM 2657 C C . PHE A 1 320 ? 15.151 11.055 -10.595 1.00 85.31 320 PHE A C 1
ATOM 2659 O O . PHE A 1 320 ? 16.230 10.477 -10.522 1.00 85.31 320 PHE A O 1
ATOM 2666 N N . PHE A 1 321 ? 14.265 11.100 -9.618 1.00 87.31 321 PHE A N 1
ATOM 2667 C CA . PHE A 1 321 ? 14.315 10.275 -8.434 1.00 87.31 321 PHE A CA 1
ATOM 2668 C C . PHE A 1 321 ? 13.651 8.934 -8.760 1.00 87.31 321 PHE A C 1
ATOM 2670 O O . PHE A 1 321 ? 12.497 8.916 -9.194 1.00 87.31 321 PHE A O 1
ATOM 2677 N N . GLU A 1 322 ? 14.387 7.840 -8.592 1.00 89.31 322 GLU A N 1
ATOM 2678 C CA . GLU A 1 322 ? 13.912 6.471 -8.798 1.00 89.31 322 GLU A CA 1
ATOM 2679 C C . GLU A 1 322 ? 13.885 5.709 -7.484 1.00 89.31 322 GLU A C 1
ATOM 2681 O O . GLU A 1 322 ? 14.729 5.939 -6.616 1.00 89.31 322 GLU A O 1
ATOM 2686 N N . VAL A 1 323 ? 12.922 4.798 -7.349 1.00 88.94 323 VAL A N 1
ATOM 2687 C CA . VAL A 1 323 ? 12.763 3.960 -6.156 1.00 88.94 323 VAL A CA 1
ATOM 2688 C C . VAL A 1 323 ? 12.403 2.547 -6.569 1.00 88.94 323 VAL A C 1
ATOM 2690 O O . VAL A 1 323 ? 11.410 2.353 -7.269 1.00 88.94 323 VAL A O 1
ATOM 2693 N N . PHE A 1 324 ? 13.150 1.569 -6.068 1.00 89.69 324 PHE A N 1
ATOM 2694 C CA . PHE A 1 324 ? 12.920 0.143 -6.277 1.00 89.69 324 PHE A CA 1
ATOM 2695 C C . PHE A 1 324 ? 12.729 -0.582 -4.949 1.00 89.69 324 PHE A C 1
ATOM 2697 O O . PHE A 1 324 ? 13.476 -0.342 -4.004 1.00 89.69 324 PHE A O 1
ATOM 2704 N N . LEU A 1 325 ? 11.760 -1.496 -4.890 1.00 90.12 325 LEU A N 1
ATOM 2705 C CA . LEU A 1 325 ? 11.697 -2.553 -3.889 1.00 90.12 325 LEU A CA 1
ATOM 2706 C C . LEU A 1 325 ? 12.504 -3.747 -4.403 1.00 90.12 325 LEU A C 1
ATOM 2708 O O . LEU A 1 325 ? 12.161 -4.347 -5.422 1.00 90.12 325 LEU A O 1
ATOM 2712 N N . LEU A 1 326 ? 13.573 -4.085 -3.696 1.00 90.81 326 LEU A N 1
ATOM 2713 C CA . LEU A 1 326 ? 14.444 -5.219 -3.977 1.00 90.81 326 LEU A CA 1
ATOM 2714 C C . LEU A 1 326 ? 14.016 -6.429 -3.150 1.00 90.81 326 LEU A C 1
ATOM 2716 O O . LEU A 1 326 ? 13.882 -6.320 -1.933 1.00 90.81 326 LEU A O 1
ATOM 2720 N N . CYS A 1 327 ? 13.870 -7.577 -3.809 1.00 86.88 327 CYS A N 1
ATOM 2721 C CA . CYS A 1 327 ? 13.828 -8.894 -3.178 1.00 86.88 327 CYS A CA 1
ATOM 2722 C C . CYS A 1 327 ? 15.191 -9.562 -3.389 1.00 86.88 327 CYS A C 1
ATOM 2724 O O . CYS A 1 327 ? 15.553 -9.877 -4.520 1.00 86.88 327 CYS A O 1
ATOM 2726 N N . GLU A 1 328 ? 15.948 -9.807 -2.319 1.00 85.38 328 GLU A N 1
ATOM 2727 C CA . GLU A 1 328 ? 17.308 -10.376 -2.382 1.00 85.38 328 GLU A CA 1
ATOM 2728 C C . GLU A 1 328 ? 17.327 -11.904 -2.147 1.00 85.38 328 GLU A C 1
ATOM 2730 O O . GLU A 1 328 ? 18.380 -12.495 -1.881 1.00 85.38 328 GLU A O 1
ATOM 2735 N N . LYS A 1 329 ? 16.162 -12.571 -2.201 1.00 79.88 329 LYS A N 1
ATOM 2736 C CA . LYS A 1 329 ? 16.062 -14.021 -1.983 1.00 79.88 329 LYS A CA 1
ATOM 2737 C C . LYS A 1 329 ? 16.886 -14.773 -3.025 1.00 79.88 329 LYS A C 1
ATOM 2739 O O . LYS A 1 329 ? 16.639 -14.667 -4.219 1.00 79.88 329 LYS A O 1
ATOM 2744 N N . GLN A 1 330 ? 17.835 -15.580 -2.566 1.00 76.31 330 GLN A N 1
ATOM 2745 C CA . GLN A 1 330 ? 18.695 -16.365 -3.446 1.00 76.31 330 GLN A CA 1
ATOM 2746 C C . GLN A 1 330 ? 17.937 -17.516 -4.121 1.00 76.31 330 GLN A C 1
ATOM 2748 O O . GLN A 1 330 ? 16.953 -18.043 -3.593 1.00 76.31 330 GLN A O 1
ATOM 2753 N N . LEU A 1 331 ? 18.401 -17.907 -5.307 1.00 61.59 331 LEU A N 1
ATOM 2754 C CA . LEU A 1 331 ? 17.901 -19.087 -6.011 1.00 61.59 331 LEU A CA 1
ATOM 2755 C C . LEU A 1 331 ? 18.261 -20.357 -5.223 1.00 61.59 331 LEU A C 1
ATOM 2757 O O . LEU A 1 331 ? 19.384 -20.494 -4.737 1.00 61.59 331 LEU A O 1
ATOM 2761 N N . CYS A 1 332 ? 17.318 -21.292 -5.120 1.00 55.59 332 CYS A N 1
ATOM 2762 C CA . CYS A 1 332 ? 17.571 -22.639 -4.615 1.00 55.59 332 CYS A CA 1
ATOM 2763 C C . CYS A 1 332 ? 17.880 -23.566 -5.802 1.00 55.59 332 CYS A C 1
ATOM 2765 O O . CYS A 1 332 ? 17.262 -23.433 -6.859 1.00 55.59 332 CYS A O 1
ATOM 2767 N N . LYS A 1 333 ? 18.831 -24.501 -5.652 1.00 52.28 333 LYS A N 1
ATOM 2768 C CA . LYS A 1 333 ? 19.190 -25.449 -6.726 1.00 52.28 333 LYS A CA 1
ATOM 2769 C C . LYS A 1 333 ? 18.041 -26.403 -7.075 1.00 52.28 333 LYS A C 1
ATOM 2771 O O . LYS A 1 333 ? 17.937 -26.811 -8.225 1.00 52.28 333 LYS A O 1
ATOM 2776 N N . SER A 1 334 ? 17.199 -26.740 -6.099 1.00 47.75 334 SER A N 1
ATOM 2777 C CA . SER A 1 334 ? 16.136 -27.745 -6.223 1.00 47.75 334 SER A CA 1
ATOM 2778 C C . SER A 1 334 ? 14.760 -27.144 -6.540 1.00 47.75 334 SER A C 1
ATOM 2780 O O . SER A 1 334 ? 13.891 -27.845 -7.056 1.00 47.75 334 SER A O 1
ATOM 2782 N N . ARG A 1 335 ? 14.523 -25.854 -6.240 1.00 58.31 335 ARG A N 1
ATOM 2783 C CA . ARG A 1 335 ? 13.184 -25.241 -6.318 1.00 58.31 335 ARG A CA 1
ATOM 2784 C C . ARG A 1 335 ? 13.204 -23.824 -6.887 1.00 58.31 335 ARG A C 1
ATOM 2786 O O . ARG A 1 335 ? 13.867 -22.928 -6.362 1.00 58.31 335 ARG A O 1
ATOM 2793 N N . LYS A 1 336 ? 12.401 -23.612 -7.935 1.00 73.06 336 LYS A N 1
ATOM 2794 C CA . LYS A 1 336 ? 12.006 -22.274 -8.397 1.00 73.06 336 LYS A CA 1
ATOM 2795 C C . LYS A 1 336 ? 11.041 -21.668 -7.381 1.00 73.06 336 LYS A C 1
ATOM 2797 O O . LYS A 1 336 ? 10.206 -22.383 -6.831 1.00 73.06 336 LYS A O 1
ATOM 2802 N N . TRP A 1 337 ? 11.152 -20.367 -7.153 1.00 80.19 337 TRP A N 1
ATOM 2803 C CA . TRP A 1 337 ? 10.241 -19.622 -6.294 1.00 80.19 337 TRP A CA 1
ATOM 2804 C C . TRP A 1 337 ? 9.674 -18.423 -7.050 1.00 80.19 337 TRP A C 1
ATOM 2806 O O . TRP A 1 337 ? 10.312 -17.921 -7.973 1.00 80.19 337 TRP A O 1
ATOM 2816 N N . SER A 1 338 ? 8.484 -17.976 -6.662 1.00 83.56 338 SER A N 1
ATOM 2817 C CA . SER A 1 338 ? 7.882 -16.730 -7.142 1.00 83.56 338 SER A CA 1
ATOM 2818 C C . SER A 1 338 ? 7.135 -16.046 -6.002 1.00 83.56 338 SER A C 1
ATOM 2820 O O . SER A 1 338 ? 6.531 -16.719 -5.164 1.00 83.56 338 SER A O 1
ATOM 2822 N N . ILE A 1 339 ? 7.207 -14.719 -5.945 1.00 83.88 339 ILE A N 1
ATOM 2823 C CA . ILE A 1 339 ? 6.526 -13.872 -4.966 1.00 83.88 339 ILE A CA 1
ATOM 2824 C C . ILE A 1 339 ? 5.799 -12.766 -5.729 1.00 83.88 339 ILE A C 1
ATOM 2826 O O . ILE A 1 339 ? 6.436 -11.875 -6.294 1.00 83.88 339 ILE A O 1
ATOM 2830 N N . LYS A 1 340 ? 4.468 -12.810 -5.742 1.00 84.62 340 LYS A N 1
ATOM 2831 C CA . LYS A 1 340 ? 3.620 -11.754 -6.307 1.00 84.62 340 LYS A CA 1
ATOM 2832 C C . LYS A 1 340 ? 3.261 -10.774 -5.197 1.00 84.62 340 LYS A C 1
ATOM 2834 O O . LYS A 1 340 ? 2.800 -11.199 -4.142 1.00 84.62 340 LYS A O 1
ATOM 2839 N N . THR A 1 341 ? 3.448 -9.479 -5.417 1.00 83.00 341 THR A N 1
ATOM 2840 C CA . THR A 1 341 ? 3.207 -8.428 -4.420 1.00 83.00 341 THR A CA 1
ATOM 2841 C C . THR A 1 341 ? 2.443 -7.248 -5.010 1.00 83.00 341 THR A C 1
ATOM 2843 O O . THR A 1 341 ? 2.798 -6.800 -6.092 1.00 83.00 341 THR A O 1
ATOM 2846 N N . ASP A 1 342 ? 1.482 -6.683 -4.290 1.00 82.12 342 ASP A N 1
ATOM 2847 C CA . ASP A 1 342 ? 0.958 -5.331 -4.511 1.00 82.12 342 ASP A CA 1
ATOM 2848 C C . ASP A 1 342 ? 1.717 -4.347 -3.613 1.00 82.12 342 ASP A C 1
ATOM 2850 O O . ASP A 1 342 ? 1.736 -4.500 -2.394 1.00 82.12 342 ASP A O 1
ATOM 2854 N N . ILE A 1 343 ? 2.408 -3.381 -4.209 1.00 83.44 343 ILE A N 1
ATOM 2855 C CA . ILE A 1 343 ? 3.293 -2.447 -3.516 1.00 83.44 343 ILE A CA 1
ATOM 2856 C C . ILE A 1 343 ? 2.694 -1.051 -3.595 1.00 83.44 343 ILE A C 1
ATOM 2858 O O . ILE A 1 343 ? 2.507 -0.530 -4.687 1.00 83.44 343 ILE A O 1
ATOM 2862 N N . GLN A 1 344 ? 2.505 -0.399 -2.453 1.00 81.88 344 GLN A N 1
ATOM 2863 C CA . GLN A 1 344 ? 2.189 1.018 -2.343 1.00 81.88 344 GLN A CA 1
ATOM 2864 C C . GLN A 1 344 ? 3.385 1.807 -1.805 1.00 81.88 344 GLN A C 1
ATOM 2866 O O . GLN A 1 344 ? 3.845 1.577 -0.691 1.00 81.88 344 GLN A O 1
ATOM 2871 N N . LEU A 1 345 ? 3.879 2.775 -2.567 1.00 82.69 345 LEU A N 1
ATOM 2872 C CA . LEU A 1 345 ? 4.920 3.705 -2.158 1.00 82.69 345 LEU A CA 1
ATOM 2873 C C . LEU A 1 345 ? 4.321 5.056 -1.779 1.00 82.69 345 LEU A C 1
ATOM 2875 O O . LEU A 1 345 ? 3.575 5.664 -2.541 1.00 82.69 345 LEU A O 1
ATOM 2879 N N . LYS A 1 346 ? 4.714 5.557 -0.616 1.00 83.88 346 LYS A N 1
ATOM 2880 C CA . LYS A 1 346 ? 4.326 6.843 -0.059 1.00 83.88 346 LYS A CA 1
ATOM 2881 C C . LYS A 1 346 ? 5.563 7.705 0.171 1.00 83.88 346 LYS A C 1
ATOM 2883 O O . LYS A 1 346 ? 6.462 7.329 0.923 1.00 83.88 346 LYS A O 1
ATOM 2888 N N . ILE A 1 347 ? 5.583 8.892 -0.428 1.00 81.44 347 ILE A N 1
ATOM 2889 C CA . ILE A 1 347 ? 6.571 9.942 -0.147 1.00 81.44 347 ILE A CA 1
ATOM 2890 C C . ILE A 1 347 ? 5.867 11.049 0.616 1.00 81.44 347 ILE A C 1
ATOM 2892 O O . ILE A 1 347 ? 4.859 11.583 0.150 1.00 81.44 347 ILE A O 1
ATOM 2896 N N . VAL A 1 348 ? 6.378 11.387 1.796 1.00 72.25 348 VAL A N 1
ATOM 2897 C CA . VAL A 1 348 ? 5.697 12.287 2.731 1.00 72.25 348 VAL A CA 1
ATOM 2898 C C . VAL A 1 348 ? 6.393 13.653 2.754 1.00 72.25 348 VAL A C 1
ATOM 2900 O O . VAL A 1 348 ? 7.458 13.775 3.357 1.00 72.25 348 VAL A O 1
ATOM 2903 N N . PRO A 1 349 ? 5.818 14.693 2.121 1.00 64.94 349 PRO A N 1
ATOM 2904 C CA . PRO A 1 349 ? 6.323 16.056 2.207 1.00 64.94 349 PRO A CA 1
ATOM 2905 C C . PRO A 1 349 ? 5.895 16.760 3.506 1.00 64.94 349 PRO A C 1
ATOM 2907 O O . PRO A 1 349 ? 4.905 16.381 4.140 1.00 64.94 349 PRO A O 1
ATOM 2910 N N . PRO A 1 350 ? 6.570 17.867 3.865 1.00 50.94 350 PRO A N 1
ATOM 2911 C CA . PRO A 1 350 ? 6.254 18.680 5.047 1.00 50.94 350 PRO A CA 1
ATOM 2912 C C . PRO A 1 350 ? 4.851 19.304 5.041 1.00 50.94 350 PRO A C 1
ATOM 2914 O O . PRO A 1 350 ? 4.331 19.645 6.099 1.00 50.94 350 PRO A O 1
ATOM 2917 N N . ASN A 1 351 ? 4.234 19.474 3.868 1.00 48.22 351 ASN A N 1
ATOM 2918 C CA . ASN A 1 351 ? 2.927 20.122 3.708 1.00 48.22 351 ASN A CA 1
ATOM 2919 C C . ASN A 1 351 ? 1.729 19.159 3.860 1.00 48.22 351 ASN A C 1
ATOM 2921 O O . ASN A 1 351 ? 0.590 19.577 3.666 1.00 48.22 351 ASN A O 1
ATOM 2925 N N . GLY A 1 352 ? 1.978 17.882 4.178 1.00 50.66 352 GLY A N 1
ATOM 2926 C CA . GLY A 1 352 ? 0.945 16.868 4.406 1.00 50.66 352 GLY A CA 1
ATOM 2927 C C . GLY A 1 352 ? 0.359 16.218 3.146 1.00 50.66 352 GLY A C 1
ATOM 2928 O O . GLY A 1 352 ? -0.341 15.217 3.270 1.00 50.66 352 GLY A O 1
ATOM 2929 N N . ARG A 1 353 ? 0.663 16.708 1.934 1.00 48.91 353 ARG A N 1
ATOM 2930 C CA . ARG A 1 353 ? 0.201 16.091 0.674 1.00 48.91 353 ARG A CA 1
ATOM 2931 C C . ARG A 1 353 ? 1.150 14.988 0.214 1.00 48.91 353 ARG A C 1
ATOM 2933 O O . ARG A 1 353 ? 1.996 15.214 -0.647 1.00 48.91 353 ARG A O 1
ATOM 2940 N N . SER A 1 354 ? 1.031 13.797 0.795 1.00 64.38 354 SER A N 1
ATOM 2941 C CA . SER A 1 354 ? 1.842 12.647 0.380 1.00 64.38 354 SER A CA 1
ATOM 2942 C C . SER A 1 354 ? 1.614 12.265 -1.080 1.00 64.38 354 SER A C 1
ATOM 2944 O O . SER A 1 354 ? 0.477 12.241 -1.541 1.00 64.38 354 SER A O 1
ATOM 2946 N N . LEU A 1 355 ? 2.691 11.919 -1.783 1.00 67.25 355 LEU A N 1
ATOM 2947 C CA . LEU A 1 355 ? 2.603 11.239 -3.072 1.00 67.25 355 LEU A CA 1
ATOM 2948 C C . LEU A 1 355 ? 2.432 9.743 -2.800 1.00 67.25 355 LEU A C 1
ATOM 2950 O O . LEU A 1 355 ? 3.294 9.163 -2.141 1.00 67.25 355 LEU A O 1
ATOM 2954 N N . LEU A 1 356 ? 1.335 9.154 -3.276 1.00 75.94 356 LEU A N 1
ATOM 2955 C CA . LEU A 1 356 ? 1.041 7.725 -3.176 1.00 75.94 356 LEU A CA 1
ATOM 2956 C C . LEU A 1 356 ? 1.118 7.099 -4.575 1.00 75.94 356 LEU A C 1
ATOM 2958 O O . LEU A 1 356 ? 0.569 7.654 -5.524 1.00 75.94 356 LEU A O 1
ATOM 2962 N N . LEU A 1 357 ? 1.801 5.969 -4.706 1.00 71.31 357 LEU A N 1
ATOM 2963 C CA . LEU A 1 357 ? 1.951 5.211 -5.948 1.00 71.31 357 LEU A CA 1
ATOM 2964 C C . LEU A 1 357 ? 1.706 3.741 -5.646 1.00 71.31 357 LEU A C 1
ATOM 2966 O O . LEU A 1 357 ? 2.159 3.275 -4.611 1.00 71.31 357 LEU A O 1
ATOM 2970 N N . SER A 1 358 ? 1.044 3.008 -6.533 1.00 68.81 358 SER A N 1
ATOM 2971 C CA . SER A 1 358 ? 0.823 1.568 -6.388 1.00 68.81 358 SER A CA 1
ATOM 2972 C C . SER A 1 358 ? 1.345 0.799 -7.604 1.00 68.81 358 SER A C 1
ATOM 2974 O O . SER A 1 358 ? 1.398 1.340 -8.712 1.00 68.81 358 SER A O 1
ATOM 2976 N N . ALA A 1 359 ? 1.794 -0.440 -7.403 1.00 65.69 359 ALA A N 1
ATOM 2977 C CA . ALA A 1 359 ? 2.259 -1.330 -8.463 1.00 65.69 359 ALA A CA 1
ATOM 2978 C C . ALA A 1 359 ? 2.195 -2.802 -8.036 1.00 65.69 359 ALA A C 1
ATOM 2980 O O . ALA A 1 359 ? 2.722 -3.177 -6.991 1.00 65.69 359 ALA A O 1
ATOM 2981 N N . ILE A 1 360 ? 1.653 -3.660 -8.904 1.00 73.69 360 ILE A N 1
ATOM 2982 C CA . ILE A 1 360 ? 1.776 -5.115 -8.761 1.00 73.69 360 ILE A CA 1
ATOM 2983 C C . ILE A 1 360 ? 3.117 -5.553 -9.355 1.00 73.69 360 ILE A C 1
ATOM 2985 O O . ILE A 1 360 ? 3.450 -5.202 -10.485 1.00 73.69 360 ILE A O 1
ATOM 2989 N N . CYS A 1 361 ? 3.885 -6.327 -8.595 1.00 79.25 361 CYS A N 1
ATOM 2990 C CA . CYS A 1 361 ? 5.218 -6.803 -8.949 1.00 79.25 361 CYS A CA 1
ATOM 2991 C C . CYS A 1 361 ? 5.319 -8.314 -8.733 1.00 79.25 361 CYS A C 1
ATOM 2993 O O . CYS A 1 361 ? 4.715 -8.857 -7.812 1.00 79.25 361 CYS A O 1
ATOM 2995 N N . VAL A 1 362 ? 6.101 -8.994 -9.570 1.00 84.00 362 VAL A N 1
ATOM 2996 C CA . VAL A 1 362 ? 6.397 -10.425 -9.430 1.00 84.00 362 VAL A CA 1
ATOM 2997 C C . VAL A 1 362 ? 7.907 -10.589 -9.331 1.00 84.00 362 VAL A C 1
ATOM 2999 O O . VAL A 1 362 ? 8.638 -10.146 -10.215 1.00 84.00 362 VAL A O 1
ATOM 3002 N N . PHE A 1 363 ? 8.367 -11.221 -8.256 1.00 84.88 363 PHE A N 1
ATOM 3003 C CA . PHE A 1 363 ? 9.768 -11.557 -8.031 1.00 84.88 363 PHE A CA 1
ATOM 3004 C C . PHE A 1 363 ? 9.945 -13.063 -8.201 1.00 84.88 363 PHE A C 1
ATOM 3006 O O . PHE A 1 363 ? 9.345 -13.829 -7.459 1.00 84.88 363 PHE A O 1
ATOM 3013 N N . ASP A 1 364 ? 10.779 -13.492 -9.143 1.00 83.94 364 ASP A N 1
ATOM 3014 C CA . ASP A 1 364 ? 11.120 -14.906 -9.391 1.00 83.94 364 ASP A CA 1
ATOM 3015 C C . ASP A 1 364 ? 12.639 -15.177 -9.322 1.00 83.94 364 ASP A C 1
ATOM 3017 O O . ASP A 1 364 ? 13.127 -16.283 -9.568 1.00 83.94 364 ASP A O 1
ATOM 3021 N N . ARG A 1 365 ? 13.402 -14.130 -8.996 1.00 83.44 365 ARG A N 1
ATOM 3022 C CA . ARG A 1 365 ? 14.861 -14.088 -8.861 1.00 83.44 365 ARG A CA 1
ATOM 3023 C C . ARG A 1 365 ? 15.264 -12.880 -8.007 1.00 83.44 365 ARG A C 1
ATOM 3025 O O . ARG A 1 365 ? 14.460 -11.948 -7.891 1.00 83.44 365 ARG A O 1
ATOM 3032 N N . PRO A 1 366 ? 16.496 -12.839 -7.463 1.00 84.38 366 PRO A N 1
ATOM 3033 C CA . PRO A 1 366 ? 17.004 -11.647 -6.793 1.00 84.38 366 PRO A CA 1
ATOM 3034 C C . PRO A 1 366 ? 16.959 -10.439 -7.742 1.00 84.38 366 PRO A C 1
ATOM 3036 O O . PRO A 1 366 ? 17.729 -10.373 -8.702 1.00 84.38 366 PRO A O 1
ATOM 3039 N N . SER A 1 367 ? 16.003 -9.533 -7.546 1.00 84.81 367 SER A N 1
ATOM 3040 C CA . SER A 1 367 ? 15.734 -8.421 -8.465 1.00 84.81 367 SER A CA 1
ATOM 3041 C C . SER A 1 367 ? 14.951 -7.299 -7.787 1.00 84.81 367 SER A C 1
ATOM 3043 O O . SER A 1 367 ? 14.362 -7.488 -6.720 1.00 84.81 367 SER A O 1
ATOM 3045 N N . GLY A 1 368 ? 14.985 -6.117 -8.402 1.00 83.25 368 GLY A N 1
ATOM 3046 C CA . GLY A 1 368 ? 14.240 -4.940 -7.968 1.00 83.25 368 GLY A CA 1
ATOM 3047 C C . GLY A 1 368 ? 13.090 -4.630 -8.910 1.00 83.25 368 GLY A C 1
ATOM 3048 O O . GLY A 1 368 ? 13.242 -4.739 -10.125 1.00 83.25 368 GLY A O 1
ATOM 3049 N N . SER A 1 369 ? 11.960 -4.214 -8.347 1.00 81.12 369 SER A N 1
ATOM 3050 C CA . SER A 1 369 ? 10.831 -3.659 -9.093 1.00 81.12 369 SER A CA 1
ATOM 3051 C C . SER A 1 369 ? 10.451 -2.308 -8.503 1.00 81.12 369 SER A C 1
ATOM 3053 O O . SER A 1 369 ? 10.495 -2.128 -7.287 1.00 81.12 369 SER A O 1
ATOM 3055 N N . GLY A 1 370 ? 10.133 -1.326 -9.342 1.00 80.75 370 GLY A N 1
ATOM 3056 C CA . GLY A 1 370 ? 10.016 0.046 -8.872 1.00 80.75 370 GLY A CA 1
ATOM 3057 C C . GLY A 1 370 ? 9.621 1.072 -9.915 1.00 80.75 370 GLY A C 1
ATOM 3058 O O . GLY A 1 370 ? 9.285 0.757 -11.055 1.00 80.75 370 GLY A O 1
ATOM 3059 N N . TRP A 1 371 ? 9.697 2.332 -9.503 1.00 81.25 371 TRP A N 1
ATOM 3060 C CA . TRP A 1 371 ? 9.339 3.492 -10.302 1.00 81.25 371 TRP A CA 1
ATOM 3061 C C . TRP A 1 371 ? 10.598 4.204 -10.782 1.00 81.25 371 TRP A C 1
ATOM 3063 O O . TRP A 1 371 ? 11.238 4.949 -10.043 1.00 81.25 371 TRP A O 1
ATOM 3073 N N . THR A 1 372 ? 10.906 4.031 -12.063 1.00 78.88 372 THR A N 1
ATOM 3074 C CA . THR A 1 372 ? 12.048 4.665 -12.741 1.00 78.88 372 THR A CA 1
ATOM 3075 C C . THR A 1 372 ? 11.842 6.152 -13.059 1.00 78.88 372 THR A C 1
ATOM 3077 O O . THR A 1 372 ? 12.746 6.836 -13.531 1.00 78.88 372 THR A O 1
ATOM 3080 N N . THR A 1 373 ? 10.612 6.653 -12.932 1.00 75.75 373 THR A N 1
ATOM 3081 C CA . THR A 1 373 ? 10.192 7.957 -13.477 1.00 75.75 373 THR A CA 1
ATOM 3082 C C . THR A 1 373 ? 9.319 8.735 -12.494 1.00 75.75 373 THR A C 1
ATOM 3084 O O . THR A 1 373 ? 8.345 9.371 -12.893 1.00 75.75 373 THR A O 1
ATOM 3087 N N . LEU A 1 374 ? 9.624 8.625 -11.199 1.00 70.31 374 LEU A N 1
ATOM 3088 C CA . LEU A 1 374 ? 8.711 9.001 -10.123 1.00 70.31 374 LEU A CA 1
ATOM 3089 C C . LEU A 1 374 ? 8.514 10.522 -10.003 1.00 70.31 374 LEU A C 1
ATOM 3091 O O . LEU A 1 374 ? 7.387 11.010 -9.992 1.00 70.31 374 LEU A O 1
ATOM 3095 N N . LEU A 1 375 ? 9.607 11.284 -9.924 1.00 79.00 375 LEU A N 1
ATOM 3096 C CA . LEU A 1 375 ? 9.584 12.745 -9.787 1.00 79.00 375 LEU A CA 1
ATOM 3097 C C . LEU A 1 375 ? 10.893 13.335 -10.327 1.00 79.00 375 LEU A C 1
ATOM 3099 O O . LEU A 1 375 ? 11.952 12.725 -10.184 1.00 79.00 375 LEU A O 1
ATOM 3103 N N . ARG A 1 376 ? 10.851 14.536 -10.922 1.00 82.62 376 ARG A N 1
ATOM 3104 C CA . ARG A 1 376 ? 12.084 15.283 -11.230 1.00 82.62 376 ARG A CA 1
ATOM 3105 C C . ARG A 1 376 ? 12.834 15.573 -9.934 1.00 82.62 376 ARG A C 1
ATOM 3107 O O . ARG A 1 376 ? 12.226 16.044 -8.976 1.00 82.62 376 ARG A O 1
ATOM 3114 N N . TRP A 1 377 ? 14.146 15.372 -9.937 1.00 86.38 377 TRP A N 1
ATOM 3115 C CA . TRP A 1 377 ? 14.999 15.562 -8.767 1.00 86.38 377 TRP A CA 1
ATOM 3116 C C . TRP A 1 377 ? 14.857 16.968 -8.172 1.00 86.38 377 TRP A C 1
ATOM 3118 O O . TRP A 1 377 ? 14.584 17.108 -6.988 1.00 86.38 377 TRP A O 1
ATOM 3128 N N . ASN A 1 378 ? 14.877 18.010 -9.007 1.00 82.31 378 ASN A N 1
ATOM 3129 C CA . ASN A 1 378 ? 14.673 19.386 -8.538 1.00 82.31 378 ASN A CA 1
ATOM 3130 C C . ASN A 1 378 ? 13.295 19.581 -7.874 1.00 82.31 378 ASN A C 1
ATOM 3132 O O . ASN A 1 378 ? 13.162 20.313 -6.903 1.00 82.31 378 ASN A O 1
ATOM 3136 N N . SER A 1 379 ? 12.250 18.903 -8.364 1.00 82.25 379 SER A N 1
ATOM 3137 C CA . SER A 1 379 ? 10.929 18.951 -7.726 1.00 82.25 379 SER A CA 1
ATOM 3138 C C . SER A 1 379 ? 10.887 18.173 -6.409 1.00 82.25 379 SER A C 1
ATOM 3140 O O . SER A 1 379 ? 10.116 18.546 -5.526 1.00 82.25 379 SER A O 1
ATOM 3142 N N . LEU A 1 380 ? 11.697 17.117 -6.263 1.00 85.19 380 LEU A N 1
ATOM 3143 C CA . LEU A 1 380 ? 11.902 16.424 -4.988 1.00 85.19 380 LEU A CA 1
ATOM 3144 C C . LEU A 1 380 ? 12.514 17.385 -3.970 1.00 85.19 380 LEU A C 1
ATOM 3146 O O . LEU A 1 380 ? 11.976 17.537 -2.873 1.00 85.19 380 LEU A O 1
ATOM 3150 N N . GLU A 1 381 ? 13.587 18.066 -4.377 1.00 83.50 381 GLU A N 1
ATOM 3151 C CA . GLU A 1 381 ? 14.315 19.043 -3.565 1.00 83.50 381 GLU A CA 1
ATOM 3152 C C . GLU A 1 381 ? 13.412 20.186 -3.100 1.00 83.50 381 GLU A C 1
ATOM 3154 O O . GLU A 1 381 ? 13.411 20.527 -1.921 1.00 83.50 381 GLU A O 1
ATOM 3159 N N . GLU A 1 382 ? 12.595 20.734 -3.998 1.00 81.06 382 GLU A N 1
ATOM 3160 C CA . GLU A 1 382 ? 11.713 21.862 -3.686 1.00 81.06 382 GLU A CA 1
ATOM 3161 C C . GLU A 1 382 ? 10.512 21.487 -2.806 1.00 81.06 382 GLU A C 1
ATOM 3163 O O . GLU A 1 382 ? 10.073 22.299 -1.990 1.00 81.06 382 GLU A O 1
ATOM 3168 N N . LYS A 1 383 ? 9.920 20.301 -3.007 1.00 77.31 383 LYS A N 1
ATOM 3169 C CA . LYS A 1 383 ? 8.585 19.984 -2.462 1.00 77.31 383 LYS A CA 1
ATOM 3170 C C . LYS A 1 383 ? 8.580 18.926 -1.363 1.00 77.31 383 LYS A C 1
ATOM 3172 O O . LYS A 1 383 ? 7.647 18.922 -0.560 1.00 77.31 383 LYS A O 1
ATOM 3177 N N . TYR A 1 384 ? 9.563 18.028 -1.342 1.00 80.94 384 TYR A N 1
ATOM 3178 C CA . TYR A 1 384 ? 9.545 16.828 -0.496 1.00 80.94 384 TYR A CA 1
ATOM 3179 C C . TYR A 1 384 ? 10.729 16.734 0.468 1.00 80.94 384 TYR A C 1
ATOM 3181 O O . TYR A 1 384 ? 10.582 16.109 1.517 1.00 80.94 384 TYR A O 1
ATOM 3189 N N . LEU A 1 385 ? 11.870 17.361 0.165 1.00 81.94 385 LEU A N 1
ATOM 3190 C CA . LEU A 1 385 ? 13.012 17.382 1.080 1.00 81.94 385 LEU A CA 1
ATOM 3191 C C . LEU A 1 385 ? 12.828 18.409 2.202 1.00 81.94 385 LEU A C 1
ATOM 3193 O O . LEU A 1 385 ? 12.497 19.570 1.970 1.00 81.94 385 LEU A O 1
ATOM 3197 N N . VAL A 1 386 ? 13.120 17.991 3.433 1.00 78.06 386 VAL A N 1
ATOM 3198 C CA . VAL A 1 386 ? 13.200 18.871 4.609 1.00 78.06 386 VAL A CA 1
ATOM 3199 C C . VAL A 1 386 ? 14.563 18.680 5.237 1.00 78.06 386 VAL A C 1
ATOM 3201 O O . VAL A 1 386 ? 14.881 17.573 5.655 1.00 78.06 386 VAL A O 1
ATOM 3204 N N . ASN A 1 387 ? 15.372 19.738 5.323 1.00 81.75 387 ASN A N 1
ATOM 3205 C CA . ASN A 1 387 ? 16.744 19.649 5.841 1.00 81.75 387 ASN A CA 1
ATOM 3206 C C . ASN A 1 387 ? 17.533 18.508 5.175 1.00 81.75 387 ASN A C 1
ATOM 3208 O O . ASN A 1 387 ? 18.126 17.669 5.853 1.00 81.75 387 ASN A O 1
ATOM 3212 N N . ASP A 1 388 ? 17.453 18.443 3.845 1.00 86.75 388 ASP A N 1
ATOM 3213 C CA . ASP A 1 388 ? 18.107 17.418 3.027 1.00 86.75 388 ASP A CA 1
ATOM 3214 C C . ASP A 1 388 ? 17.739 15.965 3.395 1.00 86.75 388 ASP A C 1
ATOM 3216 O O . ASP A 1 388 ? 18.523 15.025 3.245 1.00 86.75 388 ASP A O 1
ATOM 3220 N N . THR A 1 389 ? 16.530 15.793 3.934 1.00 86.31 389 THR A N 1
ATOM 3221 C CA . THR A 1 389 ? 16.000 14.514 4.398 1.00 86.31 389 THR A CA 1
ATOM 3222 C C . THR A 1 389 ? 14.696 14.184 3.672 1.00 86.31 389 THR A C 1
ATOM 3224 O O . THR A 1 389 ? 13.816 15.042 3.570 1.00 86.31 389 THR A O 1
ATOM 3227 N N . LEU A 1 390 ? 14.564 12.943 3.195 1.00 86.75 390 LEU A N 1
ATOM 3228 C CA . LEU A 1 390 ? 13.361 12.394 2.562 1.00 86.75 390 LEU A CA 1
ATOM 3229 C C . LEU A 1 390 ? 12.743 11.305 3.444 1.00 86.75 390 LEU A C 1
ATOM 3231 O O . LEU A 1 390 ? 13.444 10.397 3.890 1.00 86.75 390 LEU A O 1
ATOM 3235 N N . LEU A 1 391 ? 11.427 11.362 3.653 1.00 86.50 391 LEU A N 1
ATOM 3236 C CA . LEU A 1 391 ? 10.675 10.284 4.293 1.00 86.50 391 LEU A CA 1
ATOM 3237 C C . LEU A 1 391 ? 9.959 9.449 3.229 1.00 86.50 391 LEU A C 1
ATOM 3239 O O . LEU A 1 391 ? 9.103 9.963 2.501 1.00 86.50 391 LEU A O 1
ATOM 3243 N N . ILE A 1 392 ? 10.303 8.164 3.173 1.00 86.56 392 ILE A N 1
ATOM 3244 C CA . ILE A 1 392 ? 9.717 7.197 2.249 1.00 86.56 392 ILE A CA 1
ATOM 3245 C C . ILE A 1 392 ? 9.140 6.001 3.004 1.00 86.56 392 ILE A C 1
ATOM 3247 O O . ILE A 1 392 ? 9.701 5.527 3.998 1.00 86.56 392 ILE A O 1
ATOM 3251 N N . GLU A 1 393 ? 8.007 5.507 2.525 1.00 84.69 393 GLU A N 1
ATOM 3252 C CA . GLU A 1 393 ? 7.353 4.305 3.024 1.00 84.69 393 GLU A CA 1
ATOM 3253 C C . GLU A 1 393 ? 6.891 3.442 1.850 1.00 84.69 393 GLU A C 1
ATOM 3255 O O . GLU A 1 393 ? 6.138 3.914 1.014 1.00 84.69 393 GLU A O 1
ATOM 3260 N N . ALA A 1 394 ? 7.311 2.180 1.801 1.00 85.88 394 ALA A N 1
ATOM 3261 C CA . ALA A 1 394 ? 6.781 1.175 0.888 1.00 85.88 394 ALA A CA 1
ATOM 3262 C C . ALA A 1 394 ? 5.979 0.148 1.690 1.00 85.88 394 ALA A C 1
ATOM 3264 O O . ALA A 1 394 ? 6.530 -0.531 2.553 1.00 85.88 394 ALA A O 1
ATOM 3265 N N . GLN A 1 395 ? 4.685 0.042 1.430 1.00 85.69 395 GLN A N 1
ATOM 3266 C CA . GLN A 1 395 ? 3.821 -1.026 1.919 1.00 85.69 395 GLN A CA 1
ATOM 3267 C C . GLN A 1 395 ? 3.729 -2.082 0.825 1.00 85.69 395 GLN A C 1
ATOM 3269 O O . GLN A 1 395 ? 3.567 -1.735 -0.335 1.00 85.69 395 GLN A O 1
ATOM 3274 N N . ALA A 1 396 ? 3.866 -3.352 1.165 1.00 83.88 396 ALA A N 1
ATOM 3275 C CA . ALA A 1 396 ? 3.812 -4.448 0.214 1.00 83.88 396 ALA A CA 1
ATOM 3276 C C . ALA A 1 396 ? 2.897 -5.544 0.755 1.00 83.88 396 ALA A C 1
ATOM 3278 O O . ALA A 1 396 ? 3.081 -6.024 1.872 1.00 83.88 396 ALA A O 1
ATOM 3279 N N . ILE A 1 397 ? 1.911 -5.924 -0.045 1.00 82.56 397 ILE A N 1
ATOM 3280 C CA . ILE A 1 397 ? 0.983 -7.019 0.193 1.00 82.56 397 ILE A CA 1
ATOM 3281 C C . ILE A 1 397 ? 1.426 -8.158 -0.707 1.00 82.56 397 ILE A C 1
ATOM 3283 O O . ILE A 1 397 ? 1.300 -8.087 -1.922 1.00 82.56 397 ILE A O 1
ATOM 3287 N N . ILE A 1 398 ? 1.964 -9.218 -0.133 1.00 81.75 398 ILE A N 1
ATOM 3288 C CA . ILE A 1 398 ? 2.227 -10.458 -0.843 1.00 81.75 398 ILE A CA 1
ATOM 3289 C C . ILE A 1 398 ? 0.880 -11.080 -1.200 1.00 81.75 398 ILE A C 1
ATOM 3291 O O . ILE A 1 398 ? 0.114 -11.438 -0.311 1.00 81.75 398 ILE A O 1
ATOM 3295 N N . LEU A 1 399 ? 0.608 -11.177 -2.497 1.00 76.31 399 LEU A N 1
ATOM 3296 C CA . LEU A 1 399 ? -0.598 -11.753 -3.085 1.00 76.31 399 LEU A CA 1
ATOM 3297 C C . LEU A 1 399 ? -0.471 -13.272 -3.263 1.00 76.31 399 LEU A C 1
ATOM 3299 O O . LEU A 1 399 ? -1.462 -13.985 -3.183 1.00 76.31 399 LEU A O 1
ATOM 3303 N N . GLU A 1 400 ? 0.742 -13.758 -3.545 1.00 76.06 400 GLU A N 1
ATOM 3304 C CA . GLU A 1 400 ? 1.025 -15.174 -3.796 1.00 76.06 400 GLU A CA 1
ATOM 3305 C C . GLU A 1 400 ? 2.502 -15.484 -3.509 1.00 76.06 400 GLU A C 1
ATOM 3307 O O . GLU A 1 400 ? 3.385 -14.677 -3.816 1.00 76.06 400 GLU A O 1
ATOM 3312 N N . MET A 1 401 ? 2.783 -16.667 -2.953 1.00 76.00 401 MET A N 1
ATOM 3313 C CA . MET A 1 401 ? 4.136 -17.213 -2.816 1.00 76.00 401 MET A CA 1
ATOM 3314 C C . MET A 1 401 ? 4.158 -18.672 -3.253 1.00 76.00 401 MET A C 1
ATOM 3316 O O . MET A 1 401 ? 3.396 -19.491 -2.743 1.00 76.00 401 MET A O 1
ATOM 3320 N N . THR A 1 402 ? 5.092 -19.022 -4.129 1.00 75.94 402 THR A N 1
ATOM 3321 C CA . THR A 1 402 ? 5.344 -20.408 -4.539 1.00 75.94 402 THR A CA 1
ATOM 3322 C C . THR A 1 402 ? 6.804 -20.775 -4.287 1.00 75.94 402 THR A C 1
ATOM 3324 O O . THR A 1 402 ? 7.700 -19.944 -4.426 1.00 75.94 402 THR A O 1
ATOM 3327 N N . GLY A 1 403 ? 7.063 -22.021 -3.873 1.00 64.06 403 GLY A N 1
ATOM 3328 C CA . GLY A 1 403 ? 8.426 -22.552 -3.724 1.00 64.06 403 GLY A CA 1
ATOM 3329 C C . GLY A 1 403 ? 9.221 -22.070 -2.499 1.00 64.06 403 GLY A C 1
ATOM 3330 O O . GLY A 1 403 ? 10.443 -22.214 -2.480 1.00 64.06 403 GLY A O 1
ATOM 3331 N N . ILE A 1 404 ? 8.568 -21.508 -1.472 1.00 57.75 404 ILE A N 1
ATOM 3332 C CA . ILE A 1 404 ? 9.216 -20.966 -0.262 1.00 57.75 404 ILE A CA 1
ATOM 3333 C C . ILE A 1 404 ? 8.664 -21.682 0.982 1.00 57.75 404 ILE A C 1
ATOM 3335 O O . ILE A 1 404 ? 7.583 -21.351 1.454 1.00 57.75 404 ILE A O 1
ATOM 3339 N N . GLY A 1 405 ? 9.398 -22.675 1.496 1.00 48.47 405 GLY A N 1
ATOM 3340 C CA . GLY A 1 405 ? 9.093 -23.421 2.728 1.00 48.47 405 GLY A CA 1
ATOM 3341 C C . GLY A 1 405 ? 10.381 -23.799 3.475 1.00 48.47 405 GLY A C 1
ATOM 3342 O O . GLY A 1 405 ? 11.438 -23.882 2.850 1.00 48.47 405 GLY A O 1
ATOM 3343 N N . GLU A 1 406 ? 10.316 -23.946 4.802 1.00 37.88 406 GLU A N 1
ATOM 3344 C CA . GLU A 1 406 ? 11.486 -24.093 5.684 1.00 37.88 406 GLU A CA 1
ATOM 3345 C C . GLU A 1 406 ? 12.130 -25.501 5.661 1.00 37.88 406 GLU A C 1
ATOM 3347 O O . GLU A 1 406 ? 11.437 -26.509 5.742 1.00 37.88 406 GLU A O 1
ATOM 3352 N N . VAL A 1 407 ? 13.475 -25.491 5.639 1.00 33.88 407 VAL A N 1
ATOM 3353 C CA . VAL A 1 407 ? 14.481 -26.543 5.931 1.00 33.88 407 VAL A CA 1
ATOM 3354 C C . VAL A 1 407 ? 14.632 -27.710 4.933 1.00 33.88 407 VAL A C 1
ATOM 3356 O O . VAL A 1 407 ? 13.896 -28.689 4.964 1.00 33.88 407 VAL A O 1
ATOM 3359 N N . GLU A 1 408 ? 15.684 -27.646 4.104 1.00 33.03 408 GLU A N 1
ATOM 3360 C CA . GLU A 1 408 ? 16.323 -28.830 3.508 1.00 33.03 408 GLU A CA 1
ATOM 3361 C C . GLU A 1 408 ? 17.293 -29.425 4.546 1.00 33.03 408 GLU A C 1
ATOM 3363 O O . GLU A 1 408 ? 18.374 -28.880 4.781 1.00 33.03 408 GLU A O 1
ATOM 3368 N N . GLU A 1 409 ? 16.897 -30.524 5.197 1.00 33.41 409 GLU A N 1
ATOM 3369 C CA . GLU A 1 409 ? 17.855 -31.457 5.795 1.00 33.41 409 GLU A CA 1
ATOM 3370 C C . GLU A 1 409 ? 18.615 -32.159 4.666 1.00 33.41 409 GLU A C 1
ATOM 3372 O O . GLU A 1 409 ? 18.031 -32.663 3.707 1.00 33.41 409 GLU A O 1
ATOM 3377 N N . VAL A 1 410 ? 19.939 -32.144 4.784 1.00 29.59 410 VAL A N 1
ATOM 3378 C CA . VAL A 1 410 ? 20.876 -32.790 3.871 1.00 29.59 410 VAL A CA 1
ATOM 3379 C C . VAL A 1 410 ? 20.693 -34.301 3.984 1.00 29.59 410 VAL A C 1
ATOM 3381 O O . VAL A 1 410 ? 21.113 -34.899 4.972 1.00 29.59 410 VAL A O 1
ATOM 3384 N N . VAL A 1 411 ? 20.098 -34.914 2.966 1.00 35.31 411 VAL A N 1
ATOM 3385 C CA . VAL A 1 411 ? 20.230 -36.349 2.706 1.00 35.31 411 VAL A CA 1
ATOM 3386 C C . VAL A 1 411 ? 20.709 -36.482 1.268 1.00 35.31 411 VAL A C 1
ATOM 3388 O O . VAL A 1 411 ? 19.987 -36.189 0.317 1.00 35.31 411 VAL A O 1
ATOM 3391 N N . GLU A 1 412 ? 21.991 -36.816 1.139 1.00 28.52 412 GLU A N 1
ATOM 3392 C CA . GLU A 1 412 ? 22.572 -37.344 -0.088 1.00 28.52 412 GLU A CA 1
ATOM 3393 C C . GLU A 1 412 ? 21.864 -38.665 -0.384 1.00 28.52 412 GLU A C 1
ATOM 3395 O O . GLU A 1 412 ? 21.934 -39.544 0.463 1.00 28.52 412 GLU A O 1
ATOM 3400 N N . GLU A 1 413 ? 21.190 -38.815 -1.527 1.00 32.50 413 GLU A N 1
ATOM 3401 C CA . GLU A 1 413 ? 20.916 -40.137 -2.105 1.00 32.50 413 GLU A CA 1
ATOM 3402 C C . GLU A 1 413 ? 20.464 -40.027 -3.576 1.00 32.50 413 GLU A C 1
ATOM 3404 O O . GLU A 1 413 ? 19.404 -39.501 -3.902 1.00 32.50 413 GLU A O 1
ATOM 3409 N N . GLU A 1 414 ? 21.412 -40.435 -4.423 1.00 34.88 414 GLU A N 1
ATOM 3410 C CA . GLU A 1 414 ? 21.381 -41.132 -5.718 1.00 34.88 414 GLU A CA 1
ATOM 3411 C C . GLU A 1 414 ? 20.229 -40.920 -6.726 1.00 34.88 414 GLU A C 1
ATOM 3413 O O . GLU A 1 414 ? 19.043 -41.093 -6.464 1.00 34.88 414 GLU A O 1
ATOM 3418 N N . GLU A 1 415 ? 20.661 -40.596 -7.950 1.00 29.25 415 GLU A N 1
ATOM 3419 C CA . GLU A 1 415 ? 19.886 -40.485 -9.183 1.00 29.25 415 GLU A CA 1
ATOM 3420 C C . GLU A 1 415 ? 19.279 -41.837 -9.596 1.00 29.25 415 GLU A C 1
ATOM 3422 O O . GLU A 1 415 ? 20.009 -42.793 -9.844 1.00 29.25 415 GLU A O 1
ATOM 3427 N N . GLU A 1 416 ? 17.962 -41.885 -9.807 1.00 35.22 416 GLU A N 1
ATOM 3428 C CA . GLU A 1 416 ? 17.354 -42.833 -10.745 1.00 35.22 416 GLU A CA 1
ATOM 3429 C C . GLU A 1 416 ? 16.408 -42.087 -11.696 1.00 35.22 416 GLU A C 1
ATOM 3431 O O . GLU A 1 416 ? 15.324 -41.629 -11.330 1.00 35.22 416 GLU A O 1
ATOM 3436 N N . GLU A 1 417 ? 16.848 -41.962 -12.950 1.00 30.64 417 GLU A N 1
ATOM 3437 C CA . GLU A 1 417 ? 15.999 -41.644 -14.094 1.00 30.64 417 GLU A CA 1
ATOM 3438 C C . GLU A 1 417 ? 15.058 -42.820 -14.369 1.00 30.64 417 GLU A C 1
ATOM 3440 O O . GLU A 1 417 ? 15.507 -43.909 -14.720 1.00 30.64 417 GLU A O 1
ATOM 3445 N N . THR A 1 418 ? 13.748 -42.583 -14.323 1.00 33.12 418 THR A N 1
ATOM 3446 C CA . THR A 1 418 ? 12.805 -43.327 -15.165 1.00 33.12 418 THR A CA 1
ATOM 3447 C C . THR A 1 418 ? 11.751 -42.378 -15.727 1.00 33.12 418 THR A C 1
ATOM 3449 O O . THR A 1 418 ? 10.948 -41.774 -15.019 1.00 33.12 418 THR A O 1
ATOM 3452 N N . THR A 1 419 ? 11.813 -42.215 -17.043 1.00 30.73 419 THR A N 1
ATOM 3453 C CA . THR A 1 419 ? 10.771 -41.669 -17.909 1.00 30.73 419 THR A CA 1
ATOM 3454 C C . THR A 1 419 ? 9.702 -42.731 -18.151 1.00 30.73 419 THR A C 1
ATOM 3456 O O . THR A 1 419 ? 10.065 -43.834 -18.541 1.00 30.73 419 THR A O 1
ATOM 3459 N N . ASP A 1 420 ? 8.428 -42.382 -17.975 1.00 33.75 420 ASP A N 1
ATOM 3460 C CA . ASP A 1 420 ? 7.289 -42.909 -18.749 1.00 33.75 420 ASP A CA 1
ATOM 3461 C C . ASP A 1 420 ? 6.061 -42.024 -18.460 1.00 33.75 420 ASP A C 1
ATOM 3463 O O . ASP A 1 420 ? 5.715 -41.755 -17.311 1.00 33.75 420 ASP A O 1
ATOM 3467 N N . GLU A 1 421 ? 5.587 -41.290 -19.470 1.00 36.00 421 GLU A N 1
ATOM 3468 C CA . GLU A 1 421 ? 4.449 -41.654 -20.344 1.00 36.00 421 GLU A CA 1
ATOM 3469 C C . GLU A 1 421 ? 3.160 -40.966 -19.852 1.00 36.00 421 GLU A C 1
ATOM 3471 O O . GLU A 1 421 ? 2.534 -41.335 -18.866 1.00 36.00 421 GLU A O 1
ATOM 3476 N N . SER A 1 422 ? 2.873 -39.768 -20.365 1.00 32.06 422 SER A N 1
ATOM 3477 C CA . SER A 1 422 ? 2.066 -39.525 -21.576 1.00 32.06 422 SER A CA 1
ATOM 3478 C C . SER A 1 422 ? 0.560 -39.712 -21.358 1.00 32.06 422 SER A C 1
ATOM 3480 O O . SER A 1 422 ? 0.044 -40.818 -21.480 1.00 32.06 422 SER A O 1
ATOM 3482 N N . LEU A 1 423 ? -0.153 -38.599 -21.146 1.00 35.34 423 LEU A N 1
ATOM 3483 C CA . LEU A 1 423 ? -1.558 -38.440 -21.534 1.00 35.34 423 LEU A CA 1
ATOM 3484 C C . LEU A 1 423 ? -1.800 -36.998 -22.038 1.00 35.34 423 LEU A C 1
ATOM 3486 O O . LEU A 1 423 ? -1.942 -36.078 -21.239 1.00 35.34 423 LEU A O 1
ATOM 3490 N N . ASN A 1 424 ? -1.866 -36.880 -23.375 1.00 34.62 424 ASN A N 1
ATOM 3491 C CA . ASN A 1 424 ? -2.578 -35.894 -24.217 1.00 34.62 424 ASN A CA 1
ATOM 3492 C C . ASN A 1 424 ? -2.124 -34.419 -24.102 1.00 34.62 424 ASN A C 1
ATOM 3494 O O . ASN A 1 424 ? -2.570 -33.708 -23.211 1.00 34.62 424 ASN A O 1
ATOM 3498 N N . GLU A 1 425 ? -1.220 -33.851 -24.915 1.00 34.66 425 GLU A N 1
ATOM 3499 C CA . GLU A 1 425 ? -1.050 -33.849 -26.389 1.00 34.66 425 GLU A CA 1
ATOM 3500 C C . GLU A 1 425 ? -2.287 -33.405 -27.193 1.00 34.66 425 GLU A C 1
ATOM 3502 O O . GLU A 1 425 ? -3.143 -34.219 -27.512 1.00 34.66 425 GLU A O 1
ATOM 3507 N N . GLU A 1 426 ? -2.329 -32.114 -27.565 1.00 34.91 426 GLU A N 1
ATOM 3508 C CA . GLU A 1 426 ? -2.546 -31.657 -28.952 1.00 34.91 426 GLU A CA 1
ATOM 3509 C C . GLU A 1 426 ? -2.158 -30.159 -29.116 1.00 34.91 426 GLU A C 1
ATOM 3511 O O . GLU A 1 426 ? -2.826 -29.255 -28.627 1.00 34.91 426 GLU A O 1
ATOM 3516 N N . LEU A 1 427 ? -1.035 -29.919 -29.813 1.00 32.56 427 LEU A N 1
ATOM 3517 C CA . LEU A 1 427 ? -0.580 -28.680 -30.479 1.00 32.56 427 LEU A CA 1
ATOM 3518 C C . LEU A 1 427 ? -0.602 -27.329 -29.718 1.00 32.56 427 LEU A C 1
ATOM 3520 O O . LEU A 1 427 ? -1.469 -26.485 -29.936 1.00 32.56 427 LEU A O 1
ATOM 3524 N N . ILE A 1 428 ? 0.515 -26.978 -29.070 1.00 40.56 428 ILE A N 1
ATOM 3525 C CA . ILE A 1 428 ? 1.033 -25.603 -29.188 1.00 40.56 428 ILE A CA 1
ATOM 3526 C C . ILE A 1 428 ? 2.300 -25.682 -30.039 1.00 40.56 428 ILE A C 1
ATOM 3528 O O . ILE A 1 428 ? 3.409 -25.812 -29.529 1.00 40.56 428 ILE A O 1
ATOM 3532 N N . ASN A 1 429 ? 2.126 -25.618 -31.367 1.00 46.66 429 ASN A N 1
ATOM 3533 C CA . ASN A 1 429 ? 3.169 -25.073 -32.243 1.00 46.66 429 ASN A CA 1
ATOM 3534 C C . ASN A 1 429 ? 3.707 -23.815 -31.559 1.00 46.66 429 ASN A C 1
ATOM 3536 O O . ASN A 1 429 ? 2.879 -22.998 -31.165 1.00 46.66 429 ASN A O 1
ATOM 3540 N N . GLU A 1 430 ? 5.026 -23.663 -31.395 1.00 54.62 430 GLU A N 1
ATOM 3541 C CA . GLU A 1 430 ? 5.625 -22.476 -30.770 1.00 54.62 430 GLU A CA 1
ATOM 3542 C C . GLU A 1 430 ? 5.017 -21.200 -31.378 1.00 54.62 430 GLU A C 1
ATOM 3544 O O . GLU A 1 430 ? 5.383 -20.783 -32.480 1.00 54.62 430 GLU A O 1
ATOM 3549 N N . LYS A 1 431 ? 4.029 -20.612 -30.689 1.00 83.62 431 LYS A N 1
ATOM 3550 C CA . LYS A 1 431 ? 3.265 -19.473 -31.190 1.00 83.62 431 LYS A CA 1
ATOM 3551 C C . LYS A 1 431 ? 4.143 -18.245 -31.039 1.00 83.62 431 LYS A C 1
ATOM 3553 O O . LYS A 1 431 ? 4.134 -17.582 -30.005 1.00 83.62 431 LYS A O 1
ATOM 3558 N N . GLN A 1 432 ? 4.940 -17.976 -32.064 1.00 91.25 432 GLN A N 1
ATOM 3559 C CA . GLN A 1 432 ? 5.853 -16.843 -32.103 1.00 91.25 432 GLN A CA 1
ATOM 3560 C C . GLN A 1 432 ? 5.588 -15.951 -33.311 1.00 91.25 432 GLN A C 1
ATOM 3562 O O . GLN A 1 432 ? 5.198 -16.427 -34.377 1.00 91.25 432 GLN A O 1
ATOM 3567 N N . PHE A 1 433 ? 5.809 -14.653 -33.147 1.00 93.88 433 PHE A N 1
ATOM 3568 C CA . PHE A 1 433 ? 5.695 -13.655 -34.208 1.00 93.88 433 PHE A CA 1
ATOM 3569 C C . PHE A 1 433 ? 6.646 -12.486 -33.935 1.00 93.88 433 PHE A C 1
ATOM 3571 O O . PHE A 1 433 ? 7.236 -12.369 -32.860 1.00 93.88 433 PHE A O 1
ATOM 3578 N N . SER A 1 434 ? 6.864 -11.641 -34.940 1.00 93.44 434 SER A N 1
ATOM 3579 C CA . SER A 1 434 ? 7.724 -10.462 -34.826 1.00 93.44 434 SER A CA 1
ATOM 3580 C C . SER A 1 434 ? 6.976 -9.224 -35.285 1.00 93.44 434 SER A C 1
ATOM 3582 O O . SER A 1 434 ? 6.451 -9.216 -36.392 1.00 93.44 434 SER A O 1
ATOM 3584 N N . LEU A 1 435 ? 6.989 -8.176 -34.465 1.00 93.81 435 LEU A N 1
ATOM 3585 C CA . LEU A 1 435 ? 6.406 -6.876 -34.780 1.00 93.81 435 LEU A CA 1
ATOM 3586 C C . LEU A 1 435 ? 7.530 -5.884 -35.106 1.00 93.81 435 LEU A C 1
ATOM 3588 O O . LEU A 1 435 ? 8.277 -5.491 -34.200 1.00 93.81 435 LEU A O 1
ATOM 3592 N N . PRO A 1 436 ? 7.709 -5.496 -36.379 1.00 93.94 436 PRO A N 1
ATOM 3593 C CA . PRO A 1 436 ? 8.629 -4.432 -36.747 1.00 93.94 436 PRO A CA 1
ATOM 3594 C C . PRO A 1 436 ? 8.007 -3.059 -36.465 1.00 93.94 436 PRO A C 1
ATOM 3596 O O . PRO A 1 436 ? 6.821 -2.826 -36.693 1.00 93.94 436 PRO A O 1
ATOM 3599 N N . PHE A 1 437 ? 8.821 -2.109 -36.015 1.00 94.19 437 PHE A N 1
ATOM 3600 C CA . PHE A 1 437 ? 8.374 -0.749 -35.756 1.00 94.19 437 PHE A CA 1
ATOM 3601 C C . PHE A 1 437 ? 9.472 0.276 -36.035 1.00 94.19 437 PHE A C 1
ATOM 3603 O O . PHE A 1 437 ? 10.515 0.299 -35.387 1.00 94.19 437 PHE A O 1
ATOM 3610 N N . THR A 1 438 ? 9.216 1.166 -36.991 1.00 93.44 438 THR A N 1
ATOM 3611 C CA . THR A 1 438 ? 10.092 2.300 -37.288 1.00 93.44 438 THR A CA 1
ATOM 3612 C C . THR A 1 438 ? 9.575 3.553 -36.593 1.00 93.44 438 THR A C 1
ATOM 3614 O O . THR A 1 438 ? 8.502 4.061 -36.926 1.00 93.44 438 THR A O 1
ATOM 3617 N N . VAL A 1 439 ? 10.362 4.085 -35.661 1.00 91.94 439 VAL A N 1
ATOM 3618 C CA . VAL A 1 439 ? 10.093 5.370 -35.007 1.00 91.94 439 VAL A CA 1
ATOM 3619 C C . VAL A 1 439 ? 10.724 6.471 -35.848 1.00 91.94 439 VAL A C 1
ATOM 3621 O O . VAL A 1 439 ? 11.931 6.462 -36.088 1.00 91.94 439 VAL A O 1
ATOM 3624 N N . ASN A 1 440 ? 9.919 7.426 -36.304 1.00 90.50 440 ASN A N 1
ATOM 3625 C CA . ASN A 1 440 ? 10.337 8.478 -37.232 1.00 90.50 440 ASN A CA 1
ATOM 3626 C C . ASN A 1 440 ? 10.502 9.826 -36.533 1.00 90.50 440 ASN A C 1
ATOM 3628 O O . ASN A 1 440 ? 9.808 10.116 -35.568 1.00 90.50 440 ASN A O 1
ATOM 3632 N N . ASN A 1 441 ? 11.326 10.720 -37.084 1.00 87.88 441 ASN A N 1
ATOM 3633 C CA . ASN A 1 441 ? 11.579 12.055 -36.525 1.00 87.88 441 ASN A CA 1
ATOM 3634 C C . ASN A 1 441 ? 12.140 12.018 -35.094 1.00 87.88 441 ASN A C 1
ATOM 3636 O O . ASN A 1 441 ? 11.816 12.887 -34.283 1.00 87.88 441 ASN A O 1
ATOM 3640 N N . VAL A 1 442 ? 12.991 11.033 -34.801 1.00 89.31 442 VAL A N 1
ATOM 3641 C CA . VAL A 1 442 ? 13.571 10.771 -33.472 1.00 89.31 442 VAL A CA 1
ATOM 3642 C C . VAL A 1 442 ? 14.198 12.030 -32.866 1.00 89.31 442 VAL A C 1
ATOM 3644 O O . VAL A 1 442 ? 13.902 12.376 -31.725 1.00 89.31 442 VAL A O 1
ATOM 3647 N N . SER A 1 443 ? 14.928 12.794 -33.681 1.00 85.88 443 SER A N 1
ATOM 3648 C CA . SER A 1 443 ? 15.562 14.067 -33.306 1.00 85.88 443 SER A CA 1
ATOM 3649 C C . SER A 1 443 ? 14.601 15.197 -32.913 1.00 85.88 443 SER A C 1
ATOM 3651 O O . SER A 1 443 ? 15.025 16.211 -32.360 1.00 85.88 443 SER A O 1
ATOM 3653 N N . LYS A 1 444 ? 13.301 15.066 -33.205 1.00 87.06 444 LYS A N 1
ATOM 3654 C CA . LYS A 1 444 ? 12.255 16.052 -32.879 1.00 87.06 444 LYS A CA 1
ATOM 3655 C C . LYS A 1 444 ? 11.322 15.586 -31.761 1.00 87.06 444 LYS A C 1
ATOM 3657 O O . LYS A 1 444 ? 10.369 16.314 -31.462 1.00 87.06 444 LYS A O 1
ATOM 3662 N N . PHE A 1 445 ? 11.537 14.400 -31.185 1.00 89.00 445 PHE A N 1
ATOM 3663 C CA . PHE A 1 445 ? 10.705 13.897 -30.093 1.00 89.00 445 PHE A CA 1
ATOM 3664 C C . PHE A 1 445 ? 10.854 14.761 -28.844 1.00 89.00 445 PHE A C 1
ATOM 3666 O O . PHE A 1 445 ? 11.961 14.969 -28.325 1.00 89.00 445 PHE A O 1
ATOM 3673 N N . GLN A 1 446 ? 9.715 15.217 -28.332 1.00 85.94 446 GLN A N 1
ATOM 3674 C CA . GLN A 1 446 ? 9.627 15.872 -27.032 1.00 85.94 446 GLN A CA 1
ATOM 3675 C C . GLN A 1 446 ? 9.444 14.846 -25.915 1.00 85.94 446 GLN A C 1
ATOM 3677 O O . GLN A 1 446 ? 8.918 13.762 -26.133 1.00 85.94 446 GLN A O 1
ATOM 3682 N N . ASP A 1 447 ? 9.820 15.205 -24.692 1.00 85.31 447 ASP A N 1
ATOM 3683 C CA . ASP A 1 447 ? 9.545 14.357 -23.532 1.00 85.31 447 ASP A CA 1
ATOM 3684 C C . ASP A 1 447 ? 8.030 14.130 -23.362 1.00 85.31 447 ASP A C 1
ATOM 3686 O O . ASP A 1 447 ? 7.222 15.054 -23.522 1.00 85.31 447 ASP A O 1
ATOM 3690 N N . GLY A 1 448 ? 7.639 12.887 -23.108 1.00 84.44 448 GLY A N 1
ATOM 3691 C CA . GLY A 1 448 ? 6.262 12.402 -23.077 1.00 84.44 448 GLY A CA 1
ATOM 3692 C C . GLY A 1 448 ? 5.646 12.076 -24.444 1.00 84.44 448 GLY A C 1
ATOM 3693 O O . GLY A 1 448 ? 4.584 11.457 -24.459 1.00 84.44 448 GLY A O 1
ATOM 3694 N N . GLU A 1 449 ? 6.268 12.464 -25.566 1.00 89.94 449 GLU A N 1
ATOM 3695 C CA . GLU A 1 449 ? 5.786 12.141 -26.916 1.00 89.94 449 GLU A CA 1
ATOM 3696 C C . GLU A 1 449 ? 5.952 10.653 -27.231 1.00 89.94 449 GLU A C 1
ATOM 3698 O O . GLU A 1 449 ? 6.975 10.050 -26.900 1.00 89.94 449 GLU A O 1
ATOM 3703 N N . LYS A 1 450 ? 4.962 10.085 -27.923 1.00 90.94 450 LYS A N 1
ATOM 3704 C CA . LYS A 1 450 ? 4.930 8.686 -28.343 1.00 90.94 450 LYS A CA 1
ATOM 3705 C C . LYS A 1 450 ? 4.596 8.527 -29.824 1.00 90.94 450 LYS A C 1
ATOM 3707 O O . LYS A 1 450 ? 3.930 9.371 -30.418 1.00 90.94 450 LYS A O 1
ATOM 3712 N N . GLN A 1 451 ? 5.039 7.414 -30.393 1.00 90.56 451 GLN A N 1
ATOM 3713 C CA . GLN A 1 451 ? 4.557 6.872 -31.660 1.00 90.56 451 GLN A CA 1
ATOM 3714 C C . GLN A 1 451 ? 4.123 5.424 -31.448 1.00 90.56 451 GLN A C 1
ATOM 3716 O O . GLN A 1 451 ? 4.684 4.705 -30.618 1.00 90.56 451 GLN A O 1
ATOM 3721 N N . TRP A 1 452 ? 3.127 5.012 -32.219 1.00 88.50 452 TRP A N 1
ATOM 3722 C CA . TRP A 1 452 ? 2.597 3.656 -32.228 1.00 88.50 452 TRP A CA 1
ATOM 3723 C C . TRP A 1 452 ? 3.014 2.946 -33.513 1.00 88.50 452 TRP A C 1
ATOM 3725 O O . TRP A 1 452 ? 3.102 3.580 -34.567 1.00 88.50 452 TRP A O 1
ATOM 3735 N N . SER A 1 453 ? 3.245 1.638 -33.435 1.00 90.00 453 SER A N 1
ATOM 3736 C CA . SER A 1 453 ? 3.299 0.793 -34.625 1.00 90.00 453 SER A CA 1
ATOM 3737 C C . SER A 1 453 ? 1.897 0.593 -35.202 1.00 90.00 453 SER A C 1
ATOM 3739 O O . SER A 1 453 ? 0.884 0.937 -34.586 1.00 90.00 453 SER A O 1
ATOM 3741 N N . ASN A 1 454 ? 1.833 -0.043 -36.370 1.00 85.00 454 ASN A N 1
ATOM 3742 C CA . ASN A 1 454 ? 0.577 -0.613 -36.840 1.00 85.00 454 ASN A CA 1
ATOM 3743 C C . ASN A 1 454 ? 0.065 -1.654 -35.835 1.00 85.00 454 ASN A C 1
ATOM 3745 O O . ASN A 1 454 ? 0.852 -2.281 -35.121 1.00 85.00 454 ASN A O 1
ATOM 3749 N N . THR A 1 455 ? -1.256 -1.813 -35.791 1.00 84.62 455 THR A N 1
ATOM 3750 C CA . THR A 1 455 ? -1.883 -2.923 -35.075 1.00 84.62 455 THR A CA 1
ATOM 3751 C C . THR A 1 455 ? -1.889 -4.139 -35.988 1.00 84.62 455 THR A C 1
ATOM 3753 O O . THR A 1 455 ? -2.345 -4.049 -37.128 1.00 84.62 455 THR A O 1
ATOM 3756 N N . GLU A 1 456 ? -1.377 -5.258 -35.494 1.00 87.19 456 GLU A N 1
ATOM 3757 C CA . GLU A 1 456 ? -1.345 -6.535 -36.197 1.00 87.19 456 GLU A CA 1
ATOM 3758 C C . GLU A 1 456 ? -2.157 -7.568 -35.417 1.00 87.19 456 GLU A C 1
ATOM 3760 O O . GLU A 1 456 ? -2.045 -7.661 -34.196 1.00 87.19 456 GLU A O 1
ATOM 3765 N N . GLN A 1 457 ? -2.976 -8.345 -36.120 1.00 85.56 457 GLN A N 1
ATOM 3766 C CA . GLN A 1 457 ? -3.709 -9.460 -35.528 1.00 85.56 457 GLN A CA 1
ATOM 3767 C C . GLN A 1 457 ? -2.830 -10.707 -35.558 1.00 85.56 457 GLN A C 1
ATOM 3769 O O . GLN A 1 457 ? -2.434 -11.156 -36.634 1.00 85.56 457 GLN A O 1
ATOM 3774 N N . HIS A 1 458 ? -2.552 -11.277 -34.389 1.00 88.12 458 HIS A N 1
ATOM 3775 C CA . HIS A 1 458 ? -1.868 -12.563 -34.261 1.00 88.12 458 HIS A CA 1
ATOM 3776 C C . HIS A 1 458 ? -2.620 -13.409 -33.242 1.00 88.12 458 HIS A C 1
ATOM 3778 O O . HIS A 1 458 ? -2.724 -13.023 -32.080 1.00 88.12 458 HIS A O 1
ATOM 3784 N N . TYR A 1 459 ? -3.122 -14.564 -33.685 1.00 84.88 459 TYR A N 1
ATOM 3785 C CA . TYR A 1 459 ? -3.928 -15.481 -32.867 1.00 84.88 459 TYR A CA 1
ATOM 3786 C C . TYR A 1 459 ? -5.207 -14.833 -32.301 1.00 84.88 459 TYR A C 1
ATOM 3788 O O . TYR A 1 459 ? -5.490 -14.980 -31.117 1.00 84.88 459 TYR A O 1
ATOM 3796 N N . ASP A 1 460 ? -5.944 -14.101 -33.147 1.00 78.38 460 ASP A N 1
ATOM 3797 C CA . ASP A 1 460 ? -7.195 -13.389 -32.807 1.00 78.38 460 ASP A CA 1
ATOM 3798 C C . ASP A 1 460 ? -7.054 -12.371 -31.667 1.00 78.38 460 ASP A C 1
ATOM 3800 O O . ASP A 1 460 ? -7.987 -12.083 -30.916 1.00 78.38 460 ASP A O 1
ATOM 3804 N N . ILE A 1 461 ? -5.845 -11.833 -31.534 1.00 80.00 461 ILE A N 1
ATOM 3805 C CA . ILE A 1 461 ? -5.475 -10.841 -30.542 1.00 80.00 461 ILE A CA 1
ATOM 3806 C C . ILE A 1 461 ? -4.767 -9.692 -31.265 1.00 80.00 461 ILE A C 1
ATOM 3808 O O . ILE A 1 461 ? -3.860 -9.916 -32.075 1.00 80.00 461 ILE A O 1
ATOM 3812 N N . SER A 1 462 ? -5.159 -8.453 -30.958 1.00 86.25 462 SER A N 1
ATOM 3813 C CA . SER A 1 462 ? -4.554 -7.258 -31.551 1.00 86.25 462 SER A CA 1
ATOM 3814 C C . SER A 1 462 ? -3.290 -6.866 -30.795 1.00 86.25 462 SER A C 1
ATOM 3816 O O . SER A 1 462 ? -3.345 -6.476 -29.625 1.00 86.25 462 SER A O 1
ATOM 3818 N N . TRP A 1 463 ? -2.159 -6.883 -31.489 1.00 89.19 463 TRP A N 1
ATOM 3819 C CA . TRP A 1 463 ? -0.862 -6.509 -30.943 1.00 89.19 463 TRP A CA 1
ATOM 3820 C C . TRP A 1 463 ? -0.337 -5.233 -31.582 1.00 89.19 463 TRP A C 1
ATOM 3822 O O . TRP A 1 463 ? -0.512 -4.998 -32.778 1.00 89.19 463 TRP A O 1
ATOM 3832 N N . ARG A 1 464 ? 0.347 -4.405 -30.794 1.00 90.50 464 ARG A N 1
ATOM 3833 C CA . ARG A 1 464 ? 1.051 -3.217 -31.298 1.00 90.50 464 ARG A CA 1
ATOM 3834 C C . ARG A 1 464 ? 2.164 -2.789 -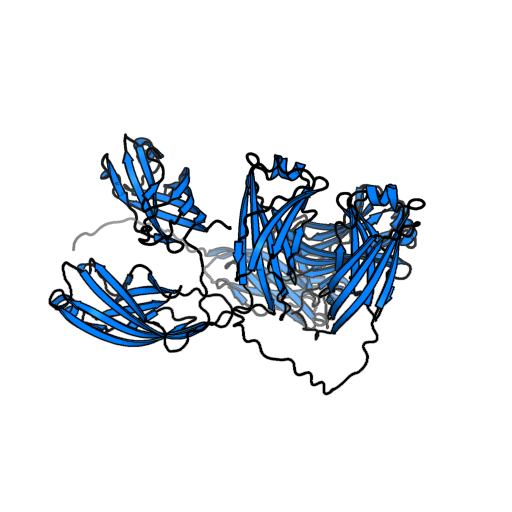30.352 1.00 90.50 464 ARG A C 1
ATOM 3836 O O . ARG A 1 464 ? 2.128 -3.078 -29.161 1.00 90.50 464 ARG A O 1
ATOM 3843 N N . LEU A 1 465 ? 3.130 -2.046 -30.867 1.00 92.75 465 LEU A N 1
ATOM 3844 C CA . LEU A 1 465 ? 4.219 -1.456 -30.102 1.00 92.75 465 LEU A CA 1
ATOM 3845 C C . LEU A 1 465 ? 3.984 0.034 -29.882 1.00 92.75 465 LEU A C 1
ATOM 3847 O O . LEU A 1 465 ? 3.450 0.735 -30.743 1.00 92.75 465 LEU A O 1
ATOM 3851 N N . ARG A 1 466 ? 4.442 0.529 -28.735 1.00 91.88 466 ARG A N 1
ATOM 3852 C CA . ARG A 1 466 ? 4.554 1.957 -28.438 1.00 91.88 466 ARG A CA 1
ATOM 3853 C C . ARG A 1 466 ? 6.002 2.294 -28.144 1.00 91.88 466 ARG A C 1
ATOM 3855 O O . ARG A 1 466 ? 6.611 1.653 -27.293 1.00 91.88 466 ARG A O 1
ATOM 3862 N N . ALA A 1 467 ? 6.513 3.328 -28.797 1.00 93.69 467 ALA A N 1
ATOM 3863 C CA . ALA A 1 467 ? 7.770 3.970 -28.442 1.00 93.69 467 ALA A CA 1
ATOM 3864 C C . ALA A 1 467 ? 7.447 5.341 -27.875 1.00 93.69 467 ALA A C 1
ATOM 3866 O O . ALA A 1 467 ? 6.741 6.120 -28.518 1.00 93.69 467 ALA A O 1
ATOM 3867 N N . ARG A 1 468 ? 7.965 5.648 -26.692 1.00 92.50 468 ARG A N 1
ATOM 3868 C CA . ARG A 1 468 ? 7.762 6.936 -26.033 1.00 92.50 468 ARG A CA 1
ATOM 3869 C C . ARG A 1 468 ? 9.097 7.490 -25.571 1.00 92.50 468 ARG A C 1
ATOM 3871 O O . ARG A 1 468 ? 9.939 6.752 -25.074 1.00 92.50 468 ARG A O 1
ATOM 3878 N N . LYS A 1 469 ? 9.297 8.796 -25.726 1.00 91.75 469 LYS A N 1
ATOM 3879 C CA . LYS A 1 469 ? 10.392 9.480 -25.042 1.00 91.75 469 LYS A CA 1
ATOM 3880 C C . LYS A 1 469 ? 9.941 9.765 -23.626 1.00 91.75 469 LYS A C 1
ATOM 3882 O O . LYS A 1 469 ? 9.047 10.583 -23.430 1.00 91.75 469 LYS A O 1
ATOM 3887 N N . THR A 1 470 ? 10.554 9.104 -22.662 1.00 86.75 470 THR A N 1
ATOM 3888 C CA . THR A 1 470 ? 10.228 9.268 -21.252 1.00 86.75 470 THR A CA 1
ATOM 3889 C C . THR A 1 470 ? 11.524 9.557 -20.512 1.00 86.75 470 THR A C 1
ATOM 3891 O O . THR A 1 470 ? 12.402 8.709 -20.401 1.00 86.75 470 THR A O 1
ATOM 3894 N N . LEU A 1 471 ? 11.671 10.790 -20.038 1.00 86.19 471 LEU A N 1
ATOM 3895 C CA . LEU A 1 471 ? 12.784 11.256 -19.214 1.00 86.19 471 LEU A CA 1
ATOM 3896 C C . LEU A 1 471 ? 14.155 11.124 -19.875 1.00 86.19 471 LEU A C 1
ATOM 3898 O O . LEU A 1 471 ? 15.160 10.786 -19.249 1.00 86.19 471 LEU A O 1
ATOM 3902 N N . GLY A 1 472 ? 14.184 11.383 -21.181 1.00 85.94 472 GLY A N 1
ATOM 3903 C CA . GLY A 1 472 ? 15.392 11.221 -21.981 1.00 85.94 472 GLY A CA 1
ATOM 3904 C C . GLY A 1 472 ? 15.782 9.765 -22.233 1.00 85.94 472 GLY A C 1
ATOM 3905 O O . GLY A 1 472 ? 16.893 9.546 -22.697 1.00 85.94 472 GLY A O 1
ATOM 3906 N N . PHE A 1 473 ? 14.903 8.791 -21.984 1.00 91.19 473 PHE A N 1
ATOM 3907 C CA . PHE A 1 473 ? 15.046 7.410 -22.449 1.00 91.19 473 PHE A CA 1
ATOM 3908 C C . PHE A 1 473 ? 13.992 7.066 -23.491 1.00 91.19 473 PHE A C 1
ATOM 3910 O O . PHE A 1 473 ? 12.927 7.686 -23.556 1.00 91.19 473 PHE A O 1
ATOM 3917 N N . LEU A 1 474 ? 14.304 6.061 -24.304 1.00 91.94 474 LEU A N 1
ATOM 3918 C CA . LEU A 1 474 ? 13.315 5.340 -25.086 1.00 91.94 474 LEU A CA 1
ATOM 3919 C C . LEU A 1 474 ? 12.592 4.343 -24.170 1.00 91.94 474 LEU A C 1
ATOM 3921 O O . LEU A 1 474 ? 13.201 3.403 -23.664 1.00 91.94 474 LEU A O 1
ATOM 3925 N N . GLU A 1 475 ? 11.296 4.547 -23.984 1.00 92.31 475 GLU A N 1
ATOM 3926 C CA . GLU A 1 475 ? 10.365 3.550 -23.465 1.00 92.31 475 GLU A CA 1
ATOM 3927 C C . GLU A 1 475 ? 9.815 2.739 -24.647 1.00 92.31 475 GLU A C 1
ATOM 3929 O O . GLU A 1 475 ? 9.374 3.330 -25.638 1.00 92.31 475 GLU A O 1
ATOM 3934 N N . ILE A 1 476 ? 9.809 1.407 -24.539 1.00 93.12 476 ILE A N 1
ATOM 3935 C CA . ILE A 1 476 ? 9.219 0.495 -25.531 1.00 93.12 476 ILE A CA 1
ATOM 3936 C C . ILE A 1 476 ? 8.234 -0.430 -24.824 1.00 93.12 476 ILE A C 1
ATOM 3938 O O . ILE A 1 476 ? 8.603 -1.114 -23.874 1.00 93.12 476 ILE A O 1
ATOM 3942 N N . VAL A 1 477 ? 6.990 -0.469 -25.295 1.00 92.62 477 VAL A N 1
ATOM 3943 C CA . VAL A 1 477 ? 5.908 -1.240 -24.672 1.00 92.62 477 VAL A CA 1
ATOM 3944 C C . VAL A 1 477 ? 5.187 -2.074 -25.723 1.00 92.62 477 VAL A C 1
ATOM 3946 O O . VAL A 1 477 ? 4.797 -1.544 -26.765 1.00 92.62 477 VAL A O 1
ATOM 3949 N N . LEU A 1 478 ? 4.997 -3.365 -25.442 1.00 93.12 478 LEU A N 1
ATOM 3950 C CA . LEU A 1 478 ? 4.120 -4.247 -26.203 1.00 93.12 478 LEU A CA 1
ATOM 3951 C C . LEU A 1 478 ? 2.712 -4.136 -25.633 1.00 93.12 478 LEU A C 1
ATOM 3953 O O . LEU A 1 478 ? 2.501 -4.384 -24.449 1.00 93.12 478 LEU A O 1
ATOM 3957 N N . PHE A 1 479 ? 1.769 -3.757 -26.482 1.00 89.31 479 PHE A N 1
ATOM 3958 C CA . PHE A 1 479 ? 0.354 -3.695 -26.165 1.00 89.31 479 PHE A CA 1
ATOM 3959 C C . PHE A 1 479 ? -0.381 -4.879 -26.758 1.00 89.31 479 PHE A C 1
ATOM 3961 O O . PHE A 1 479 ? -0.137 -5.265 -27.904 1.00 89.31 479 PHE A O 1
ATOM 3968 N N . CYS A 1 480 ? -1.322 -5.369 -25.969 1.00 83.38 480 CYS A N 1
ATOM 3969 C CA . CYS A 1 480 ? -2.275 -6.388 -26.327 1.00 83.38 480 CYS A CA 1
ATOM 3970 C C . CYS A 1 480 ? -3.665 -5.843 -25.988 1.00 83.38 480 CYS A C 1
ATOM 3972 O O . CYS A 1 480 ? -3.991 -5.654 -24.815 1.00 83.38 480 CYS A O 1
ATOM 3974 N N . ASN A 1 481 ? -4.454 -5.528 -27.014 1.00 70.31 481 ASN A N 1
ATOM 3975 C CA . ASN A 1 481 ? -5.763 -4.900 -26.852 1.00 70.31 481 ASN A CA 1
ATOM 3976 C C . ASN A 1 481 ? -6.837 -5.732 -27.559 1.00 70.31 481 ASN A C 1
ATOM 3978 O O . ASN A 1 481 ? -6.680 -6.090 -28.729 1.00 70.31 481 ASN A O 1
ATOM 3982 N N . GLU A 1 482 ? -7.960 -5.960 -26.887 1.00 63.12 482 GLU A N 1
ATOM 3983 C CA . GLU A 1 482 ? -9.213 -6.277 -27.577 1.00 63.12 482 GLU A CA 1
ATOM 3984 C C . GLU A 1 482 ? -9.937 -4.979 -27.972 1.00 63.12 482 GLU A C 1
ATOM 3986 O O . GLU A 1 482 ? -9.643 -3.910 -27.430 1.00 63.12 482 GLU A O 1
ATOM 3991 N N . GLU A 1 483 ? -10.861 -5.044 -28.940 1.00 55.84 483 GLU A N 1
ATOM 3992 C CA . GLU A 1 483 ? -11.683 -3.879 -29.327 1.00 55.84 483 GLU A CA 1
ATOM 3993 C C . GLU A 1 483 ? -12.421 -3.280 -28.123 1.00 55.84 483 GLU A C 1
ATOM 3995 O O . GLU A 1 483 ? -12.559 -2.061 -28.026 1.00 55.84 483 GLU A O 1
ATOM 4000 N N . TYR A 1 484 ? -12.816 -4.135 -27.177 1.00 57.22 484 TYR A N 1
ATOM 4001 C CA . TYR A 1 484 ? -13.511 -3.762 -25.956 1.00 57.22 484 TYR A CA 1
ATOM 4002 C C . TYR A 1 484 ? -12.760 -4.326 -24.752 1.00 57.22 484 TYR A C 1
ATOM 4004 O O . TYR A 1 484 ? -12.880 -5.505 -24.439 1.00 57.22 484 TYR A O 1
ATOM 4012 N N . CYS A 1 485 ? -12.005 -3.485 -24.039 1.00 53.94 485 CYS A N 1
ATOM 4013 C CA . CYS A 1 485 ? -11.197 -3.917 -22.889 1.00 53.94 485 CYS A CA 1
ATOM 4014 C C . CYS A 1 485 ? -12.003 -4.628 -21.786 1.00 53.94 485 CYS A C 1
ATOM 4016 O O . CYS A 1 485 ? -11.459 -5.443 -21.050 1.00 53.94 485 CYS A O 1
ATOM 4018 N N . MET A 1 486 ? -13.301 -4.339 -21.685 1.00 56.62 486 MET A N 1
ATOM 4019 C CA . MET A 1 486 ? -14.226 -4.958 -20.733 1.00 56.62 486 MET A CA 1
ATOM 4020 C C . MET A 1 486 ? -14.620 -6.393 -21.095 1.00 56.62 486 MET A C 1
ATOM 4022 O O . MET A 1 486 ? -15.139 -7.108 -20.245 1.00 56.62 486 MET A O 1
ATOM 4026 N N . ALA A 1 487 ? -14.397 -6.806 -22.343 1.00 60.84 487 ALA A N 1
ATOM 4027 C CA . ALA A 1 487 ? -14.600 -8.181 -22.783 1.00 60.84 487 ALA A CA 1
ATOM 4028 C C . ALA A 1 487 ? -13.389 -9.073 -22.473 1.00 60.84 487 ALA A C 1
ATOM 4030 O O . ALA A 1 487 ? -13.465 -10.280 -22.690 1.00 60.84 487 ALA A O 1
ATOM 4031 N N . TRP A 1 488 ? -12.301 -8.492 -21.946 1.00 68.50 488 TRP A N 1
ATOM 4032 C CA . TRP A 1 488 ? -11.064 -9.210 -21.694 1.00 68.50 488 TRP A CA 1
ATOM 4033 C C . TRP A 1 488 ? -11.288 -10.361 -20.716 1.00 68.50 488 TRP A C 1
ATOM 4035 O O . TRP A 1 488 ? -11.433 -10.176 -19.509 1.00 68.50 488 TRP A O 1
ATOM 4045 N N . ASN A 1 489 ? -11.285 -11.565 -21.265 1.00 71.38 489 ASN A N 1
ATOM 4046 C CA . ASN A 1 489 ? -11.527 -12.811 -20.558 1.00 71.38 489 ASN A CA 1
ATOM 4047 C C . ASN A 1 489 ? -10.349 -13.774 -20.724 1.00 71.38 489 ASN A C 1
ATOM 4049 O O . ASN A 1 489 ? -10.525 -14.980 -20.621 1.00 71.38 489 ASN A O 1
ATOM 4053 N N . LYS A 1 490 ? -9.150 -13.266 -21.019 1.00 78.62 490 LYS A N 1
ATOM 4054 C CA . LYS A 1 490 ? -7.960 -14.079 -21.296 1.00 78.62 490 LYS A CA 1
ATOM 4055 C C . LYS A 1 490 ? -6.840 -13.766 -20.309 1.00 78.62 490 LYS A C 1
ATOM 4057 O O . LYS A 1 490 ? -6.673 -12.631 -19.890 1.00 78.62 490 LYS A O 1
ATOM 4062 N N . ILE A 1 491 ? -6.012 -14.743 -19.979 1.00 84.31 491 ILE A N 1
ATOM 4063 C CA . ILE A 1 491 ? -4.692 -14.522 -19.385 1.00 84.31 491 ILE A CA 1
ATOM 4064 C C . ILE A 1 491 ? -3.668 -14.935 -20.434 1.00 84.31 491 ILE A C 1
ATOM 4066 O O . ILE A 1 491 ? -3.641 -16.091 -20.860 1.00 84.31 491 ILE A O 1
ATOM 4070 N N . ILE A 1 492 ? -2.836 -13.988 -20.870 1.00 86.44 492 ILE A N 1
ATOM 4071 C CA . ILE A 1 492 ? -1.798 -14.234 -21.875 1.00 86.44 492 ILE A CA 1
ATOM 4072 C C . ILE A 1 492 ? -0.427 -14.080 -21.227 1.00 86.44 492 ILE A C 1
ATOM 4074 O O . ILE A 1 492 ? -0.052 -12.988 -20.809 1.00 86.44 492 ILE A O 1
ATOM 4078 N N . GLU A 1 493 ? 0.355 -15.152 -21.202 1.00 89.50 493 GLU A N 1
ATOM 4079 C CA . GLU A 1 493 ? 1.765 -15.115 -20.819 1.00 89.50 493 GLU A CA 1
ATOM 4080 C C . GLU A 1 493 ? 2.626 -15.170 -22.080 1.00 89.50 493 GLU A C 1
ATOM 4082 O O . GLU A 1 493 ? 2.448 -16.051 -22.927 1.00 89.50 493 GLU A O 1
ATOM 4087 N N . ALA A 1 494 ? 3.579 -14.250 -22.212 1.00 90.50 494 ALA A N 1
ATOM 4088 C CA . ALA A 1 494 ? 4.454 -14.168 -23.373 1.00 90.50 494 ALA A CA 1
ATOM 4089 C C . ALA A 1 494 ? 5.878 -13.750 -22.996 1.00 90.50 494 ALA A C 1
ATOM 4091 O O . ALA A 1 494 ? 6.076 -12.817 -22.223 1.00 90.50 494 ALA A O 1
ATOM 4092 N N . ASP A 1 495 ? 6.877 -14.376 -23.606 1.00 91.62 495 ASP A N 1
ATOM 4093 C CA . ASP A 1 495 ? 8.244 -13.865 -23.607 1.00 91.62 495 ASP A CA 1
ATOM 4094 C C . ASP A 1 495 ? 8.387 -12.879 -24.774 1.00 91.62 495 ASP A C 1
ATOM 4096 O O . ASP A 1 495 ? 8.114 -13.217 -25.926 1.00 91.62 495 ASP A O 1
ATOM 4100 N N . CYS A 1 496 ? 8.808 -11.646 -24.498 1.00 93.06 496 CYS A N 1
ATOM 4101 C CA . CYS A 1 496 ? 9.001 -10.609 -25.506 1.00 93.06 496 CYS A CA 1
ATOM 4102 C C . CYS A 1 496 ? 10.443 -10.103 -25.498 1.00 93.06 496 CYS A C 1
ATOM 4104 O O . CYS A 1 496 ? 10.895 -9.503 -24.522 1.00 93.06 496 CYS A O 1
ATOM 4106 N N . THR A 1 497 ? 11.152 -10.296 -26.608 1.00 93.44 497 THR A N 1
ATOM 4107 C CA . THR A 1 497 ? 12.476 -9.715 -26.853 1.00 93.44 497 THR A CA 1
ATOM 4108 C C . THR A 1 497 ? 12.330 -8.433 -27.659 1.00 93.44 497 THR A C 1
ATOM 4110 O O . THR A 1 497 ? 11.969 -8.478 -28.834 1.00 93.44 497 THR A O 1
ATOM 4113 N N . PHE A 1 498 ? 12.629 -7.292 -27.039 1.00 93.31 498 PHE A N 1
ATOM 4114 C CA . PHE A 1 498 ? 12.736 -6.005 -27.721 1.00 93.31 498 PHE A CA 1
ATOM 4115 C C . PHE A 1 498 ? 14.163 -5.817 -28.235 1.00 93.31 498 PHE A C 1
ATOM 4117 O O . PHE A 1 498 ? 15.112 -5.834 -27.454 1.00 93.31 498 PHE A O 1
ATOM 4124 N N . THR A 1 499 ? 14.299 -5.599 -29.537 1.00 92.56 499 THR A N 1
ATOM 4125 C CA . THR A 1 499 ? 15.563 -5.376 -30.238 1.00 92.56 499 THR A CA 1
ATOM 4126 C C . THR A 1 499 ? 15.558 -3.985 -30.864 1.00 92.56 499 THR A C 1
ATOM 4128 O O . THR A 1 499 ? 14.726 -3.696 -31.723 1.00 92.56 499 THR A O 1
ATOM 4131 N N . LEU A 1 500 ? 16.511 -3.130 -30.495 1.00 91.12 500 LEU A N 1
ATOM 4132 C CA . LEU A 1 500 ? 16.838 -1.921 -31.250 1.00 91.12 500 LEU A CA 1
ATOM 4133 C C . LEU A 1 500 ? 17.901 -2.274 -32.290 1.00 91.12 500 LEU A C 1
ATOM 4135 O O . LEU A 1 500 ? 19.029 -2.642 -31.953 1.00 91.12 500 LEU A O 1
ATOM 4139 N N . VAL A 1 501 ? 17.516 -2.187 -33.559 1.00 85.25 501 VAL A N 1
ATOM 4140 C CA . VAL A 1 501 ? 18.320 -2.661 -34.686 1.00 85.25 501 VAL A CA 1
ATOM 4141 C C . VAL A 1 501 ? 19.291 -1.567 -35.123 1.00 85.25 501 VAL A C 1
ATOM 4143 O O . VAL A 1 501 ? 18.869 -0.481 -35.523 1.00 85.25 501 VAL A O 1
ATOM 4146 N N . CYS A 1 502 ? 20.592 -1.860 -35.087 1.00 76.81 502 CYS A N 1
ATOM 4147 C CA . CYS A 1 502 ? 21.635 -0.953 -35.563 1.00 76.81 502 CYS A CA 1
ATOM 4148 C C . CYS A 1 502 ? 22.090 -1.321 -36.979 1.00 76.81 502 CYS A C 1
ATOM 4150 O O . CYS A 1 502 ? 22.214 -2.495 -37.329 1.00 76.81 502 CYS A O 1
ATOM 4152 N N . THR A 1 503 ? 22.430 -0.323 -37.795 1.00 68.06 503 THR A N 1
ATOM 4153 C CA . THR A 1 503 ? 22.899 -0.542 -39.174 1.00 68.06 503 THR A CA 1
ATOM 4154 C C . THR A 1 503 ? 24.235 -1.282 -39.264 1.00 68.06 503 THR A C 1
ATOM 4156 O O . THR A 1 503 ? 24.547 -1.836 -40.313 1.00 68.06 503 THR A O 1
ATOM 4159 N N . ASN A 1 504 ? 25.039 -1.287 -38.196 1.00 65.94 504 ASN A N 1
ATOM 4160 C CA . ASN A 1 504 ? 26.324 -1.994 -38.133 1.00 65.94 504 ASN A CA 1
ATOM 4161 C C . ASN A 1 504 ? 26.215 -3.417 -37.536 1.00 65.94 504 ASN A C 1
ATOM 4163 O O . ASN A 1 504 ? 27.238 -4.082 -37.384 1.00 65.94 504 ASN A O 1
ATOM 4167 N N . GLY A 1 505 ? 25.005 -3.870 -37.180 1.00 68.19 505 GLY A N 1
ATOM 4168 C CA . GLY A 1 505 ? 24.749 -5.167 -36.542 1.00 68.19 505 GLY A CA 1
ATOM 4169 C C . GLY A 1 505 ? 24.926 -5.199 -35.018 1.00 68.19 505 GLY A C 1
ATOM 4170 O O . GLY A 1 505 ? 24.618 -6.215 -34.401 1.00 68.19 505 GLY A O 1
ATOM 4171 N N . SER A 1 506 ? 25.383 -4.113 -34.386 1.00 72.88 506 SER A N 1
ATOM 4172 C CA . SER A 1 506 ? 25.468 -3.981 -32.923 1.00 72.88 506 SER A CA 1
ATOM 4173 C C . SER A 1 506 ? 24.096 -3.666 -32.322 1.00 72.88 506 SER A C 1
ATOM 4175 O O . SER A 1 506 ? 23.852 -2.559 -31.851 1.00 72.88 506 SER A O 1
ATOM 4177 N N . ASN A 1 507 ? 23.175 -4.622 -32.404 1.00 84.25 507 ASN A N 1
ATOM 4178 C CA . ASN A 1 507 ? 21.835 -4.483 -31.846 1.00 84.25 507 ASN A CA 1
ATOM 4179 C C . ASN A 1 507 ? 21.874 -4.461 -30.311 1.00 84.25 507 ASN A C 1
ATOM 4181 O O . ASN A 1 507 ? 22.719 -5.115 -29.698 1.00 84.25 507 ASN A O 1
ATOM 4185 N N . ILE A 1 508 ? 20.920 -3.761 -29.698 1.00 82.75 508 ILE A N 1
ATOM 418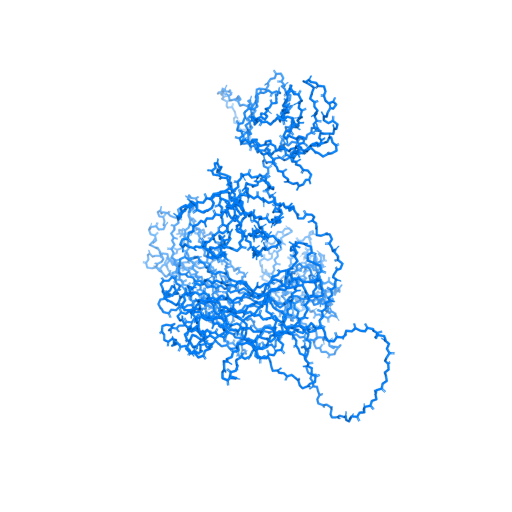6 C CA . ILE A 1 508 ? 20.619 -3.907 -28.268 1.00 82.75 508 ILE A CA 1
ATOM 4187 C C . ILE A 1 508 ? 19.357 -4.736 -28.151 1.00 82.75 508 ILE A C 1
ATOM 4189 O O . ILE A 1 508 ? 18.353 -4.407 -28.781 1.00 82.75 508 ILE A O 1
ATOM 4193 N N . GLU A 1 509 ? 19.409 -5.787 -27.342 1.00 88.94 509 GLU A N 1
ATOM 4194 C CA . GLU A 1 509 ? 18.284 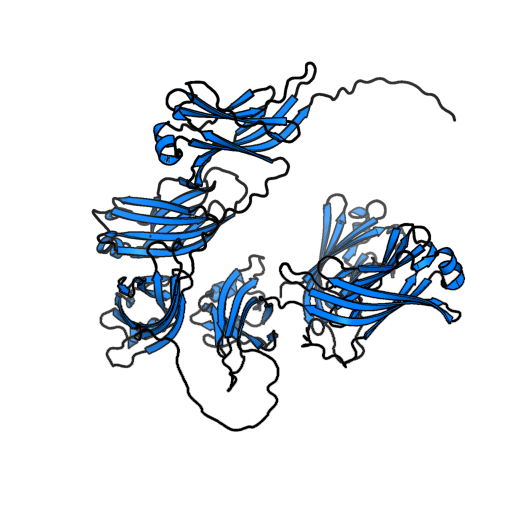-6.686 -27.114 1.00 88.94 509 GLU A CA 1
ATOM 4195 C C . GLU A 1 509 ? 18.017 -6.825 -25.619 1.00 88.94 509 GLU A C 1
ATOM 4197 O O . GLU A 1 509 ? 18.948 -6.957 -24.823 1.00 88.94 509 GLU A O 1
ATOM 4202 N N . GLN A 1 510 ? 16.743 -6.821 -25.238 1.00 82.69 510 GLN A N 1
ATOM 4203 C CA . GLN A 1 510 ? 16.319 -7.131 -23.880 1.00 82.69 510 GLN A CA 1
ATOM 4204 C C . GLN A 1 510 ? 15.036 -7.957 -23.920 1.00 82.69 510 GLN A C 1
ATOM 4206 O O . GLN A 1 510 ? 14.071 -7.599 -24.596 1.00 82.69 510 GLN A O 1
ATOM 4211 N N . THR A 1 511 ? 15.029 -9.061 -23.176 1.00 88.69 511 THR A N 1
ATOM 4212 C CA . THR A 1 511 ? 13.888 -9.977 -23.084 1.00 88.69 511 THR A CA 1
ATOM 4213 C C . THR A 1 511 ? 13.165 -9.795 -21.758 1.00 88.69 511 THR A C 1
ATOM 4215 O O . THR A 1 511 ? 13.796 -9.795 -20.699 1.00 88.69 511 THR A O 1
ATOM 4218 N N . LEU A 1 512 ? 11.841 -9.672 -21.817 1.00 83.81 512 LEU A N 1
ATOM 4219 C CA . LEU A 1 512 ? 10.943 -9.643 -20.667 1.00 83.81 512 LEU A CA 1
ATOM 4220 C C . LEU A 1 512 ? 9.945 -10.794 -20.739 1.00 83.81 512 LEU A C 1
ATOM 4222 O O . LEU A 1 512 ? 9.514 -11.172 -21.825 1.00 83.81 512 LEU A O 1
ATOM 4226 N N . LYS A 1 513 ? 9.533 -11.289 -19.574 1.00 89.94 513 LYS A N 1
ATOM 4227 C CA . LYS A 1 513 ? 8.314 -12.086 -19.442 1.00 89.94 513 LYS A CA 1
ATOM 4228 C C . LYS A 1 513 ? 7.159 -11.137 -19.165 1.00 89.94 513 LYS A C 1
ATOM 4230 O O . LYS A 1 513 ? 7.244 -10.342 -18.233 1.00 89.94 513 LYS A O 1
ATOM 4235 N N . LEU A 1 514 ? 6.128 -11.194 -19.992 1.00 89.56 514 LEU A N 1
ATOM 4236 C CA . LEU A 1 514 ? 4.951 -10.337 -19.940 1.00 89.56 514 LEU A CA 1
ATOM 4237 C C . LEU A 1 514 ? 3.731 -11.194 -19.602 1.00 89.56 514 LEU A C 1
ATOM 4239 O O . LEU A 1 514 ? 3.594 -12.302 -20.121 1.00 89.56 514 LEU A O 1
ATOM 4243 N N . VAL A 1 515 ? 2.849 -10.680 -18.746 1.00 88.12 515 VAL A N 1
ATOM 4244 C CA . VAL A 1 515 ? 1.621 -11.377 -18.333 1.00 88.12 515 VAL A CA 1
ATOM 4245 C C . VAL A 1 515 ? 0.447 -10.421 -18.457 1.00 88.12 515 VAL A C 1
ATOM 4247 O O . VAL A 1 515 ? 0.261 -9.562 -17.602 1.00 88.12 515 VAL A O 1
ATOM 4250 N N . PHE A 1 516 ? -0.333 -10.544 -19.523 1.00 84.81 516 PHE A N 1
ATOM 4251 C CA . PHE A 1 516 ? -1.510 -9.720 -19.773 1.00 84.81 516 PHE A CA 1
ATOM 4252 C C . PHE A 1 516 ? -2.744 -10.385 -19.154 1.00 84.81 516 PHE A C 1
ATOM 4254 O O . PHE A 1 516 ? -3.335 -11.289 -19.744 1.00 84.81 516 PHE A O 1
ATOM 4261 N N . ASP A 1 517 ? -3.116 -9.935 -17.957 1.00 78.69 517 ASP A N 1
ATOM 4262 C CA . ASP A 1 517 ? -4.367 -10.274 -17.261 1.00 78.69 517 ASP A CA 1
ATOM 4263 C C . ASP A 1 517 ? -5.494 -9.255 -17.527 1.00 78.69 517 ASP A C 1
ATOM 4265 O O . ASP A 1 517 ? -6.645 -9.480 -17.162 1.00 78.69 517 ASP A O 1
ATOM 4269 N N . LYS A 1 518 ? -5.166 -8.150 -18.206 1.00 74.56 518 LYS A N 1
ATOM 4270 C CA . LYS A 1 518 ? -6.085 -7.143 -18.746 1.00 74.56 518 LYS A CA 1
ATOM 4271 C C . LYS A 1 518 ? -5.549 -6.573 -20.059 1.00 74.56 518 LYS A C 1
ATOM 4273 O O . LYS A 1 518 ? -4.341 -6.612 -20.309 1.00 74.56 518 LYS A O 1
ATOM 4278 N N . SER A 1 519 ? -6.429 -5.972 -20.866 1.00 75.56 519 SER A N 1
ATOM 4279 C CA . SER A 1 519 ? -6.004 -5.152 -22.012 1.00 75.56 519 SER A CA 1
ATOM 4280 C C . SER A 1 519 ? -5.053 -4.047 -21.553 1.00 75.56 519 SER A C 1
ATOM 4282 O O . SER A 1 519 ? -5.303 -3.369 -20.553 1.00 75.56 519 SER A O 1
ATOM 4284 N N . GLY A 1 520 ? -3.967 -3.835 -22.288 1.00 78.75 520 GLY A N 1
ATOM 4285 C CA . GLY A 1 520 ? -2.960 -2.852 -21.910 1.00 78.75 520 GLY A CA 1
ATOM 4286 C C . GLY A 1 520 ? -1.589 -3.164 -22.482 1.00 78.75 520 GLY A C 1
ATOM 4287 O O . GLY A 1 520 ? -1.442 -3.980 -23.391 1.00 78.75 520 GLY A O 1
ATOM 4288 N N . GLY A 1 521 ? -0.575 -2.473 -21.965 1.00 85.94 521 GLY A N 1
ATOM 4289 C CA . GLY A 1 521 ? 0.794 -2.603 -22.442 1.00 85.94 521 GLY A CA 1
ATOM 4290 C C . GLY A 1 521 ? 1.794 -2.849 -21.327 1.00 85.94 521 GLY A C 1
ATOM 4291 O O . GLY A 1 521 ? 1.714 -2.225 -20.272 1.00 85.94 521 GLY A O 1
ATOM 4292 N N . GLN A 1 522 ? 2.761 -3.725 -21.592 1.00 87.56 522 GLN A N 1
ATOM 4293 C CA . GLN A 1 522 ? 3.902 -3.999 -20.718 1.00 87.56 522 GLN A CA 1
ATOM 4294 C C . GLN A 1 522 ? 5.211 -3.914 -21.509 1.00 87.56 522 GLN A C 1
ATOM 4296 O O . GLN A 1 522 ? 5.254 -4.202 -22.707 1.00 87.56 522 GLN A O 1
ATOM 4301 N N . GLY A 1 523 ? 6.286 -3.460 -20.867 1.00 89.31 523 GLY A N 1
ATOM 4302 C CA . GLY A 1 523 ? 7.559 -3.254 -21.549 1.00 89.31 523 GLY A CA 1
ATOM 4303 C C . GLY A 1 523 ? 8.623 -2.588 -20.690 1.00 89.31 523 GLY A C 1
ATOM 4304 O O . GLY A 1 523 ? 8.619 -2.712 -19.469 1.00 89.31 523 GLY A O 1
ATOM 4305 N N . ILE A 1 524 ? 9.552 -1.896 -21.343 1.00 86.00 524 ILE A N 1
ATOM 4306 C CA . ILE A 1 524 ? 10.777 -1.362 -20.745 1.00 86.00 524 ILE A CA 1
ATOM 4307 C C . ILE A 1 524 ? 10.699 0.165 -20.757 1.00 86.00 524 ILE A C 1
ATOM 4309 O O . ILE A 1 524 ? 10.699 0.774 -21.825 1.00 86.00 524 ILE A O 1
ATOM 4313 N N . SER A 1 525 ? 10.654 0.792 -19.580 1.00 85.75 525 SER A N 1
ATOM 4314 C CA . SER A 1 525 ? 10.568 2.255 -19.428 1.00 85.75 525 SER A CA 1
ATOM 4315 C C . SER A 1 525 ? 11.878 2.989 -19.745 1.00 85.75 525 SER A C 1
ATOM 4317 O O . SER A 1 525 ? 11.848 4.133 -20.197 1.00 85.75 525 SER A O 1
ATOM 4319 N N . ARG A 1 526 ? 13.031 2.341 -19.527 1.00 87.94 526 ARG A N 1
ATOM 4320 C CA . ARG A 1 526 ? 14.378 2.891 -19.761 1.00 87.94 526 ARG A CA 1
ATOM 4321 C C . ARG A 1 526 ? 15.221 1.963 -20.641 1.00 87.94 526 ARG A C 1
ATOM 4323 O O . ARG A 1 526 ? 16.197 1.388 -20.176 1.00 87.94 526 ARG A O 1
ATOM 4330 N N . PHE A 1 527 ? 14.839 1.783 -21.904 1.00 88.00 527 PHE A N 1
ATOM 4331 C CA . PHE A 1 527 ? 15.522 0.836 -22.797 1.00 88.00 527 PHE A CA 1
ATOM 4332 C C . PHE A 1 527 ? 16.932 1.304 -23.193 1.00 88.00 527 PHE A C 1
ATOM 4334 O O . PHE A 1 527 ? 17.903 0.562 -23.099 1.00 88.00 527 PHE A O 1
ATOM 4341 N N . ILE A 1 528 ? 17.052 2.561 -23.622 1.00 85.62 528 ILE A N 1
ATOM 4342 C CA . ILE A 1 528 ? 18.320 3.222 -23.961 1.00 85.62 528 ILE A CA 1
ATOM 4343 C C . ILE A 1 528 ? 18.161 4.728 -23.754 1.00 85.62 528 ILE A C 1
ATOM 4345 O O . ILE A 1 528 ? 17.060 5.265 -23.925 1.00 85.62 528 ILE A O 1
ATOM 4349 N N . ARG A 1 529 ? 19.242 5.433 -23.404 1.00 86.75 529 ARG A N 1
ATOM 4350 C CA . ARG A 1 529 ? 19.216 6.897 -23.399 1.00 86.75 529 ARG A CA 1
ATOM 4351 C C . ARG A 1 529 ? 18.947 7.430 -24.808 1.00 86.75 529 ARG A C 1
ATOM 4353 O O . ARG A 1 529 ? 19.510 6.968 -25.797 1.00 86.75 529 ARG A O 1
ATOM 4360 N N . TRP A 1 530 ? 18.087 8.432 -24.903 1.00 89.38 530 TRP A N 1
ATOM 4361 C CA . TRP A 1 530 ? 17.623 8.979 -26.173 1.00 89.38 530 TRP A CA 1
ATOM 4362 C C . TRP A 1 530 ? 18.766 9.595 -26.988 1.00 89.38 530 TRP A C 1
ATOM 4364 O O . TRP A 1 530 ? 18.788 9.450 -28.205 1.00 89.38 530 TRP A O 1
ATOM 4374 N N . ASP A 1 531 ? 19.737 10.230 -26.327 1.00 86.12 531 ASP A N 1
ATOM 4375 C CA . ASP A 1 531 ? 20.930 10.806 -26.959 1.00 86.12 531 ASP A CA 1
ATOM 4376 C C . ASP A 1 531 ? 21.893 9.736 -27.500 1.00 86.12 531 ASP A C 1
ATOM 4378 O O . ASP A 1 531 ? 22.432 9.882 -28.597 1.00 86.12 531 ASP A O 1
ATOM 4382 N N . GLU A 1 532 ? 22.083 8.632 -26.776 1.00 85.31 532 GLU A N 1
ATOM 4383 C CA . GLU A 1 532 ? 22.864 7.484 -27.253 1.00 85.31 532 GLU A CA 1
ATOM 4384 C C . GLU A 1 532 ? 22.193 6.798 -28.444 1.00 85.31 532 GLU A C 1
ATOM 4386 O O . GLU A 1 532 ? 22.849 6.498 -29.445 1.00 85.31 532 GLU A O 1
ATOM 4391 N N . MET A 1 533 ? 20.875 6.609 -28.372 1.00 88.94 533 MET A N 1
ATOM 4392 C CA . MET A 1 533 ? 20.079 6.102 -29.485 1.00 88.94 533 MET A CA 1
ATOM 4393 C C . MET A 1 533 ? 20.208 7.007 -30.720 1.00 88.94 533 MET A C 1
ATOM 4395 O O . MET A 1 533 ? 20.497 6.519 -31.813 1.00 88.94 533 MET A O 1
ATOM 4399 N N . GLU A 1 534 ? 20.038 8.322 -30.552 1.00 86.06 534 GLU A N 1
ATOM 4400 C CA . GLU A 1 534 ? 20.190 9.308 -31.629 1.00 86.06 534 GLU A CA 1
ATOM 4401 C C . GLU A 1 534 ? 21.587 9.275 -32.254 1.00 86.06 534 GLU A C 1
ATOM 4403 O O . GLU A 1 534 ? 21.726 9.397 -33.470 1.00 86.06 534 GLU A O 1
ATOM 4408 N N . LYS A 1 535 ? 22.625 9.095 -31.435 1.00 84.19 535 LYS A N 1
ATOM 4409 C CA . LYS A 1 535 ? 24.017 9.109 -31.887 1.00 84.19 535 LYS A CA 1
ATOM 4410 C C . LYS A 1 535 ? 24.422 7.838 -32.632 1.00 84.19 535 LYS A C 1
ATOM 4412 O O . LYS A 1 535 ? 25.171 7.933 -33.603 1.00 84.19 535 LYS A O 1
ATOM 4417 N N . TYR A 1 536 ? 23.994 6.670 -32.156 1.00 81.56 536 TYR A N 1
ATOM 4418 C CA . TYR A 1 536 ? 24.537 5.388 -32.617 1.00 81.56 536 TYR A CA 1
ATOM 4419 C C . TYR A 1 536 ? 23.556 4.539 -33.432 1.00 81.56 536 TYR A C 1
ATOM 4421 O O . TYR A 1 536 ? 24.012 3.739 -34.243 1.00 81.56 536 TYR A O 1
ATOM 4429 N N . TYR A 1 537 ? 22.243 4.709 -33.250 1.00 84.12 537 TYR A N 1
ATOM 4430 C CA . TYR A 1 537 ? 21.215 3.844 -33.852 1.00 84.12 537 TYR A CA 1
ATOM 4431 C C . TYR A 1 537 ? 20.345 4.567 -34.881 1.00 84.12 537 TYR A C 1
ATOM 4433 O O . TYR A 1 537 ? 19.707 3.924 -35.715 1.00 84.12 537 TYR A O 1
ATOM 4441 N N . GLN A 1 538 ? 20.302 5.901 -34.846 1.00 82.25 538 GLN A N 1
ATOM 4442 C CA . GLN A 1 538 ? 19.495 6.675 -35.779 1.00 82.25 538 GLN A CA 1
ATOM 4443 C C . GLN A 1 538 ? 20.069 6.625 -37.198 1.00 82.25 538 GLN A C 1
ATOM 4445 O O . GLN A 1 538 ? 21.197 7.046 -37.452 1.00 82.25 538 GLN A O 1
ATOM 4450 N N . LEU A 1 539 ? 19.226 6.243 -38.155 1.00 83.69 539 LEU A N 1
ATOM 4451 C CA . LEU A 1 539 ? 19.491 6.354 -39.584 1.00 83.69 539 LEU A CA 1
ATOM 4452 C C . LEU A 1 539 ? 18.440 7.265 -40.221 1.00 83.69 539 LEU A C 1
ATOM 4454 O O . LEU A 1 539 ? 17.241 7.009 -40.124 1.00 83.69 539 LEU A O 1
ATOM 4458 N N . ASN A 1 540 ? 18.882 8.338 -40.882 1.00 85.12 540 ASN A N 1
ATOM 4459 C CA . ASN A 1 540 ? 18.007 9.279 -41.597 1.00 85.12 540 ASN A CA 1
ATOM 4460 C C . ASN A 1 540 ? 16.837 9.823 -40.746 1.00 85.12 540 ASN A C 1
ATOM 4462 O O . ASN A 1 540 ? 15.733 10.024 -41.243 1.00 85.12 540 ASN A O 1
ATOM 4466 N N . GLY A 1 541 ? 17.071 10.057 -39.450 1.00 86.56 541 GLY A N 1
ATOM 4467 C CA . GLY A 1 541 ? 16.049 10.555 -38.520 1.00 86.56 541 GLY A CA 1
ATOM 4468 C C . GLY A 1 541 ? 15.068 9.495 -38.006 1.00 86.56 541 GLY A C 1
ATOM 4469 O O . GLY A 1 541 ? 14.098 9.860 -37.339 1.00 86.56 541 GLY A O 1
ATOM 4470 N N . SER A 1 542 ? 15.311 8.216 -38.297 1.00 91.00 542 SER A N 1
ATOM 4471 C CA . SER A 1 542 ? 14.494 7.082 -37.858 1.00 91.00 542 SER A CA 1
ATOM 4472 C C . SER A 1 542 ? 15.310 6.055 -37.072 1.00 91.00 542 SER A C 1
ATOM 4474 O O . SER A 1 542 ? 16.525 5.960 -37.256 1.00 91.00 542 SER A O 1
ATOM 4476 N N . VAL A 1 543 ? 14.648 5.288 -36.209 1.00 91.88 543 VAL A N 1
ATOM 4477 C CA . VAL A 1 543 ? 15.212 4.096 -35.553 1.00 91.88 543 VAL A CA 1
ATOM 4478 C C . VAL A 1 543 ? 14.271 2.916 -35.746 1.00 91.88 543 VAL A C 1
ATOM 4480 O O . VAL A 1 543 ? 13.053 3.093 -35.787 1.00 91.88 543 VAL A O 1
ATOM 4483 N N . ASN A 1 544 ? 14.834 1.716 -35.862 1.00 92.81 544 ASN A N 1
ATOM 4484 C CA . ASN A 1 544 ? 14.068 0.492 -36.061 1.00 92.81 544 ASN A CA 1
ATOM 4485 C C . ASN A 1 544 ? 14.086 -0.349 -34.789 1.00 92.81 544 ASN A C 1
ATOM 4487 O O . ASN A 1 544 ? 15.146 -0.708 -34.279 1.00 92.81 544 ASN A O 1
ATOM 4491 N N . ILE A 1 545 ? 12.897 -0.674 -34.308 1.00 93.62 545 ILE A N 1
ATOM 4492 C CA . ILE A 1 545 ? 12.641 -1.557 -33.182 1.00 93.62 545 ILE A CA 1
ATOM 4493 C C . ILE A 1 545 ? 11.993 -2.824 -33.743 1.00 93.62 545 ILE A C 1
ATOM 4495 O O . ILE A 1 545 ? 11.161 -2.761 -34.646 1.00 93.62 545 ILE A O 1
ATOM 4499 N N . GLN A 1 546 ? 12.361 -3.979 -33.212 1.00 93.62 546 GLN A N 1
ATOM 4500 C CA . GLN A 1 546 ? 11.694 -5.246 -33.472 1.00 93.62 546 GLN A CA 1
ATOM 4501 C C . GLN A 1 546 ? 11.321 -5.869 -32.132 1.00 93.62 546 GLN A C 1
ATOM 4503 O O . GLN A 1 546 ? 12.179 -6.005 -31.268 1.00 93.62 546 GLN A O 1
ATOM 4508 N N . ALA A 1 547 ? 10.064 -6.265 -31.954 1.00 95.44 547 ALA A N 1
ATOM 4509 C CA . ALA A 1 547 ? 9.665 -7.101 -30.826 1.00 95.44 547 ALA A CA 1
ATOM 4510 C C . ALA A 1 547 ? 9.424 -8.525 -31.317 1.00 95.44 547 ALA A C 1
ATOM 4512 O O . ALA A 1 547 ? 8.600 -8.731 -32.205 1.00 95.44 547 ALA A O 1
ATOM 4513 N N . LYS A 1 548 ? 10.137 -9.502 -30.760 1.00 95.38 548 LYS A N 1
ATOM 4514 C CA . LYS A 1 548 ? 9.876 -10.928 -30.982 1.00 95.38 548 LYS A CA 1
ATOM 4515 C C . LYS A 1 548 ? 9.061 -11.441 -29.808 1.00 95.38 548 LYS A C 1
ATOM 4517 O O . LYS A 1 548 ? 9.552 -11.415 -28.685 1.00 95.38 548 LYS A O 1
ATOM 4522 N N . VAL A 1 549 ? 7.836 -11.874 -30.070 1.00 94.06 549 VAL A N 1
ATOM 4523 C CA . VAL A 1 549 ? 6.888 -12.326 -29.049 1.00 94.06 549 VAL A CA 1
ATOM 4524 C C . VAL A 1 549 ? 6.734 -13.834 -29.174 1.00 94.06 549 VAL A C 1
ATOM 4526 O O . VAL A 1 549 ? 6.429 -14.324 -30.260 1.00 94.06 549 VAL A O 1
ATOM 4529 N N . LYS A 1 550 ? 6.941 -14.561 -28.077 1.00 92.75 550 LYS A N 1
ATOM 4530 C CA . LYS A 1 550 ? 6.675 -15.994 -27.938 1.00 92.75 550 LYS A CA 1
ATOM 4531 C C . LYS A 1 550 ? 5.581 -16.171 -26.895 1.00 92.75 550 LYS A C 1
ATOM 4533 O O . LYS A 1 550 ? 5.790 -15.846 -25.733 1.00 92.75 550 LYS A O 1
ATOM 4538 N N . LEU A 1 551 ? 4.416 -16.663 -27.303 1.00 90.75 551 LEU A N 1
ATOM 4539 C CA . LEU A 1 551 ? 3.325 -16.953 -26.377 1.00 90.75 551 LEU A CA 1
ATOM 4540 C C . LEU A 1 551 ? 3.646 -18.238 -25.612 1.00 90.75 551 LEU A C 1
ATOM 4542 O O . LEU A 1 551 ? 3.842 -19.294 -26.215 1.00 90.75 551 LEU A O 1
ATOM 4546 N N . ASN A 1 552 ? 3.688 -18.130 -24.290 1.00 87.38 552 ASN A N 1
ATOM 4547 C CA . ASN A 1 552 ? 3.908 -19.248 -23.379 1.00 87.38 552 ASN A CA 1
ATOM 4548 C C . ASN A 1 552 ? 2.578 -19.883 -22.963 1.00 87.38 552 ASN A C 1
ATOM 4550 O O . ASN A 1 552 ? 2.488 -21.102 -22.842 1.00 87.38 552 ASN A O 1
ATOM 4554 N N . LYS A 1 553 ? 1.545 -19.055 -22.760 1.00 85.25 553 LYS A N 1
ATOM 4555 C CA . LYS A 1 553 ? 0.219 -19.478 -22.303 1.00 85.25 553 LYS A CA 1
ATOM 4556 C C . LYS A 1 553 ? -0.847 -18.508 -22.804 1.00 85.25 553 LYS A C 1
ATOM 4558 O O . LYS A 1 553 ? -0.637 -17.299 -22.795 1.00 85.25 553 LYS A O 1
ATOM 4563 N N . VAL A 1 554 ? -1.987 -19.044 -23.226 1.00 84.06 554 VAL A N 1
ATOM 4564 C CA . VAL A 1 554 ? -3.224 -18.289 -23.457 1.00 84.06 554 VAL A CA 1
ATOM 4565 C C . VAL A 1 554 ? -4.333 -19.092 -22.797 1.00 84.06 554 VAL A C 1
ATOM 4567 O O . VAL A 1 554 ? -4.632 -20.197 -23.243 1.00 84.06 554 VAL A O 1
ATOM 4570 N N . GLU A 1 555 ? -4.881 -18.576 -21.707 1.00 81.25 555 GLU A N 1
ATOM 4571 C CA . GLU A 1 555 ? -5.966 -19.203 -20.954 1.00 81.25 555 GLU A CA 1
ATOM 4572 C C . GLU A 1 555 ? -7.206 -18.323 -21.053 1.00 81.25 555 GLU A C 1
ATOM 4574 O O . GLU A 1 555 ? -7.160 -17.157 -20.678 1.00 81.25 555 GLU A O 1
ATOM 4579 N N . GLU A 1 556 ? -8.302 -18.864 -21.577 1.00 77.38 556 GLU A N 1
ATOM 4580 C CA . GLU A 1 556 ? -9.604 -18.202 -21.532 1.00 77.38 556 GLU A CA 1
ATOM 4581 C C . GLU A 1 556 ? -10.241 -18.481 -20.170 1.00 77.38 556 GLU A C 1
ATOM 4583 O O . GLU A 1 556 ? -10.501 -19.627 -19.805 1.00 77.38 556 GLU A O 1
ATOM 4588 N N . LEU A 1 557 ? -10.472 -17.423 -19.404 1.00 65.94 557 LEU A N 1
ATOM 4589 C CA . LEU A 1 557 ? -11.244 -17.472 -18.179 1.00 65.94 557 LEU A CA 1
ATOM 4590 C C . LEU A 1 557 ? -12.732 -17.573 -18.536 1.00 65.94 557 LEU A C 1
ATOM 4592 O O . LEU A 1 557 ? -13.192 -16.906 -19.473 1.00 65.94 557 LEU A O 1
ATOM 4596 N N . PRO A 1 558 ? -13.523 -18.347 -17.771 1.00 58.81 558 PRO A N 1
ATOM 4597 C CA . PRO A 1 558 ? -14.969 -18.217 -17.822 1.00 58.81 558 PRO A CA 1
ATOM 4598 C C . PRO A 1 558 ? -15.306 -16.740 -17.626 1.00 58.81 558 PRO A C 1
ATOM 4600 O O . PRO A 1 558 ? -14.822 -16.132 -16.672 1.00 58.81 558 PRO A O 1
ATOM 4603 N N . CYS A 1 559 ? -16.105 -16.153 -18.522 1.00 51.34 559 CYS A N 1
ATOM 4604 C CA . CYS A 1 559 ? -16.667 -14.831 -18.274 1.00 51.34 559 CYS A CA 1
ATOM 4605 C C . CYS A 1 559 ? -17.513 -14.920 -17.001 1.00 51.34 559 CYS A C 1
ATOM 4607 O O . CYS A 1 559 ? -18.695 -15.265 -17.054 1.00 51.34 559 CYS A O 1
ATOM 4609 N N . GLU A 1 560 ? -16.917 -14.618 -15.850 1.00 41.97 560 GLU A N 1
ATOM 4610 C CA . GLU A 1 560 ? -17.688 -14.194 -14.703 1.00 41.97 560 GLU A CA 1
ATOM 4611 C C . GLU A 1 560 ? -18.408 -12.935 -15.157 1.00 41.97 560 GLU A C 1
ATOM 4613 O O . GLU A 1 560 ? -17.797 -11.946 -15.567 1.00 41.97 560 GLU A O 1
ATOM 4618 N N . ILE A 1 561 ? -19.735 -13.016 -15.167 1.00 38.69 561 ILE A N 1
ATOM 4619 C CA . ILE A 1 561 ? -20.589 -11.855 -15.333 1.00 38.69 561 ILE A CA 1
ATOM 4620 C C . ILE A 1 561 ? -20.277 -10.987 -14.115 1.00 38.69 561 ILE A C 1
ATOM 4622 O O . ILE A 1 561 ? -20.860 -11.184 -13.048 1.00 38.69 561 ILE A O 1
ATOM 4626 N N . LEU A 1 562 ? -19.295 -10.088 -14.251 1.00 37.66 562 LEU A N 1
ATOM 4627 C CA . LEU A 1 562 ? -19.006 -9.083 -13.240 1.00 37.66 562 LEU A CA 1
ATOM 4628 C C . LEU A 1 562 ? -20.347 -8.430 -12.894 1.00 37.66 562 LEU A C 1
ATOM 4630 O O . LEU A 1 562 ? -21.096 -8.088 -13.819 1.00 37.66 562 LEU A O 1
ATOM 4634 N N . PRO A 1 563 ? -20.691 -8.302 -11.599 1.00 37.41 563 PRO A N 1
ATOM 4635 C CA . PRO A 1 563 ? -21.960 -7.713 -11.191 1.00 37.41 563 PRO A CA 1
ATOM 4636 C C . PRO A 1 563 ? -22.084 -6.373 -11.901 1.00 37.41 563 PRO A C 1
ATOM 4638 O O . PRO A 1 563 ? -21.201 -5.541 -11.726 1.00 37.41 563 PRO A O 1
ATOM 4641 N N . ALA A 1 564 ? -23.104 -6.246 -12.762 1.00 46.09 564 ALA A N 1
ATOM 4642 C CA . ALA A 1 564 ? -23.181 -5.286 -13.864 1.00 46.09 564 ALA A CA 1
ATOM 4643 C C . ALA A 1 564 ? -22.567 -3.922 -13.515 1.00 46.09 564 ALA A C 1
ATOM 4645 O O . ALA A 1 564 ? -23.260 -3.015 -13.046 1.00 46.09 564 ALA A O 1
ATOM 4646 N N . ALA A 1 565 ? -21.257 -3.781 -13.747 1.00 52.44 565 ALA A N 1
ATOM 4647 C CA . ALA A 1 565 ? -20.607 -2.491 -13.703 1.00 52.44 565 ALA A CA 1
ATOM 4648 C C . ALA A 1 565 ? -21.324 -1.667 -14.767 1.00 52.44 565 ALA A C 1
ATOM 4650 O O . ALA A 1 565 ? -21.408 -2.073 -15.933 1.00 52.44 565 ALA A O 1
ATOM 4651 N N . LYS A 1 566 ? -21.950 -0.567 -14.345 1.00 66.88 566 LYS A N 1
ATOM 4652 C CA . LYS A 1 566 ? -22.741 0.257 -15.252 1.00 66.88 566 LYS A CA 1
ATOM 4653 C C . LYS A 1 566 ? -21.768 0.930 -16.204 1.00 66.88 566 LYS A C 1
ATOM 4655 O O . LYS A 1 566 ? -21.070 1.869 -15.822 1.00 66.88 566 LYS A O 1
ATOM 4660 N N . SER A 1 567 ? -21.704 0.396 -17.415 1.00 80.31 567 SER A N 1
ATOM 4661 C CA . SER A 1 567 ? -20.812 0.865 -18.460 1.00 80.31 567 SER A CA 1
ATOM 4662 C C . SER A 1 567 ? -21.575 1.583 -19.553 1.00 80.31 567 SER A C 1
ATOM 4664 O O . SER A 1 567 ? -22.739 1.289 -19.822 1.00 80.31 567 SER A O 1
ATOM 4666 N N . PHE A 1 568 ? -20.917 2.556 -20.163 1.00 84.94 568 PHE A N 1
ATOM 4667 C CA . PHE A 1 568 ? -21.493 3.388 -21.206 1.00 84.94 568 PHE A CA 1
ATOM 4668 C C . PHE A 1 568 ? -20.416 3.835 -22.187 1.00 84.94 568 PHE A C 1
ATOM 4670 O O . PHE A 1 568 ? -19.218 3.749 -21.916 1.00 84.94 568 PHE A O 1
ATOM 4677 N N . THR A 1 569 ? -20.847 4.279 -23.366 1.00 88.88 569 THR A N 1
ATOM 4678 C CA . THR A 1 569 ? -19.950 4.774 -24.411 1.00 88.88 569 THR A CA 1
ATOM 4679 C C . THR A 1 569 ? -20.343 6.192 -24.781 1.00 88.88 569 THR A C 1
ATOM 4681 O O . THR A 1 569 ? -21.476 6.422 -25.190 1.00 88.88 569 THR A O 1
ATOM 4684 N N . LEU A 1 570 ? -19.397 7.120 -24.680 1.00 91.62 570 LEU A N 1
ATOM 4685 C CA . LEU A 1 570 ? -19.521 8.459 -25.250 1.00 91.62 570 LEU A CA 1
ATOM 4686 C C . LEU A 1 570 ? -18.841 8.466 -26.615 1.00 91.62 570 LEU A C 1
ATOM 4688 O O . LEU A 1 570 ? -17.749 7.919 -26.761 1.00 91.62 570 LEU A O 1
ATOM 4692 N N . SER A 1 571 ? -19.448 9.114 -27.604 1.00 92.50 571 SER A N 1
ATOM 4693 C CA . SER A 1 571 ? -18.860 9.282 -28.935 1.00 92.50 571 SER A CA 1
ATOM 4694 C C . SER A 1 571 ? -19.084 10.710 -29.416 1.00 92.50 571 SER A C 1
ATOM 4696 O O . SER A 1 571 ? -20.161 11.279 -29.235 1.00 92.50 571 SER A O 1
ATOM 4698 N N . HIS A 1 572 ? -18.061 11.312 -30.019 1.00 94.75 572 HIS A N 1
ATOM 4699 C CA . HIS A 1 572 ? -18.135 12.663 -30.571 1.00 94.75 572 HIS A CA 1
ATOM 4700 C C . HIS A 1 572 ? -17.374 12.746 -31.886 1.00 94.75 572 HIS A C 1
ATOM 4702 O O . HIS A 1 572 ? -16.220 12.336 -31.981 1.00 94.75 572 HIS A O 1
ATOM 4708 N N . THR A 1 573 ? -18.022 13.281 -32.919 1.00 94.56 573 THR A N 1
ATOM 4709 C CA . THR A 1 573 ? -17.371 13.546 -34.207 1.00 94.56 573 THR A CA 1
ATOM 4710 C C . THR A 1 573 ? -16.993 15.016 -34.266 1.00 94.56 573 THR A C 1
ATOM 4712 O O . THR A 1 573 ? -17.853 15.892 -34.363 1.00 94.56 573 THR A O 1
ATOM 4715 N N . VAL A 1 574 ? -15.693 15.290 -34.205 1.00 93.44 574 VAL A N 1
ATOM 4716 C CA . VAL A 1 574 ? -15.154 16.646 -34.284 1.00 93.44 574 VAL A CA 1
ATOM 4717 C C . VAL A 1 574 ? -14.909 16.967 -35.751 1.00 93.44 574 VAL A C 1
ATOM 4719 O O . VAL A 1 574 ? -14.001 16.411 -36.360 1.00 93.44 574 VAL A O 1
ATOM 4722 N N . ALA A 1 575 ? -15.725 17.850 -36.320 1.00 92.88 575 ALA A N 1
ATOM 4723 C CA . ALA A 1 575 ? -15.554 18.356 -37.680 1.00 92.88 575 ALA A CA 1
ATOM 4724 C C . ALA A 1 575 ? -14.691 19.630 -37.712 1.00 92.88 575 ALA A C 1
ATOM 4726 O O . ALA A 1 575 ? -14.534 20.314 -36.697 1.00 92.88 575 ALA A O 1
ATOM 4727 N N . ASN A 1 576 ? -14.192 19.985 -38.900 1.00 90.81 576 ASN A N 1
ATOM 4728 C CA . ASN A 1 576 ? -13.407 21.195 -39.162 1.00 90.81 576 ASN A CA 1
ATOM 4729 C C . ASN A 1 576 ? -12.090 21.256 -38.356 1.00 90.81 576 ASN A C 1
ATOM 4731 O O . ASN A 1 576 ? -11.667 22.320 -37.887 1.00 90.81 576 ASN A O 1
ATOM 4735 N N . ILE A 1 577 ? -11.453 20.096 -38.156 1.00 92.12 577 ILE A N 1
ATOM 4736 C CA . ILE A 1 577 ? -10.236 19.951 -37.338 1.00 92.12 577 ILE A CA 1
ATOM 4737 C C . ILE A 1 577 ? -9.017 20.637 -37.959 1.00 92.12 577 ILE A C 1
ATOM 4739 O O . ILE A 1 577 ? -8.133 21.090 -37.227 1.00 92.12 577 ILE A O 1
ATOM 4743 N N . SER A 1 578 ? -8.981 20.792 -39.284 1.00 89.88 578 SER A N 1
ATOM 4744 C CA . SER A 1 578 ? -7.950 21.553 -39.995 1.00 89.88 578 SER A CA 1
ATOM 4745 C C . SER A 1 578 ? -7.896 23.023 -39.559 1.00 89.88 578 SER A C 1
ATOM 4747 O O . SER A 1 578 ? -6.812 23.604 -39.489 1.00 89.88 578 SER A O 1
ATOM 4749 N N . ASN A 1 579 ? -9.044 23.608 -39.193 1.00 90.62 579 ASN A N 1
ATOM 4750 C CA . ASN A 1 579 ? -9.182 25.010 -38.785 1.00 90.62 579 ASN A CA 1
ATOM 4751 C C . ASN A 1 579 ? -9.243 25.207 -37.259 1.00 90.62 579 ASN A C 1
ATOM 4753 O O . ASN A 1 579 ? -9.375 26.340 -36.777 1.00 90.62 579 ASN A O 1
ATOM 4757 N N . MET A 1 580 ? -9.145 24.129 -36.479 1.00 91.00 580 MET A N 1
ATOM 4758 C CA . MET A 1 580 ? -9.201 24.189 -35.021 1.00 91.00 580 MET A CA 1
ATOM 4759 C C . MET A 1 580 ? -7.929 24.838 -34.462 1.00 91.00 580 MET A C 1
ATOM 4761 O O . MET A 1 580 ? -6.823 24.299 -34.569 1.00 91.00 580 MET A O 1
ATOM 4765 N N . ARG A 1 581 ? -8.078 26.027 -33.864 1.00 88.38 581 ARG A N 1
ATOM 4766 C CA . ARG A 1 581 ? -6.947 26.813 -33.351 1.00 88.38 581 ARG A CA 1
ATOM 4767 C C . ARG A 1 581 ? -6.271 26.098 -32.180 1.00 88.38 581 ARG A C 1
ATOM 4769 O O . ARG A 1 581 ? -6.904 25.397 -31.394 1.00 88.38 581 ARG A O 1
ATOM 4776 N N . LYS A 1 582 ? -4.970 26.342 -32.020 1.00 88.44 582 LYS A N 1
ATOM 4777 C CA . LYS A 1 582 ? -4.223 25.908 -30.836 1.00 88.44 582 LYS A CA 1
ATOM 4778 C C . LYS A 1 582 ? -4.868 26.489 -29.567 1.00 88.44 582 LYS A C 1
ATOM 4780 O O . LYS A 1 582 ? -5.122 27.688 -29.497 1.00 88.44 582 LYS A O 1
ATOM 4785 N N . GLY A 1 583 ? -5.089 25.639 -28.573 1.00 86.56 583 GLY A N 1
ATOM 4786 C CA . GLY A 1 583 ? -5.773 25.925 -27.314 1.00 86.56 583 GLY A CA 1
ATOM 4787 C C . GLY A 1 583 ? -7.284 25.681 -27.348 1.00 86.56 583 GLY A C 1
ATOM 4788 O O . GLY A 1 583 ? -7.897 25.667 -26.287 1.00 86.56 583 GLY A O 1
ATOM 4789 N N . THR A 1 584 ? -7.891 25.479 -28.523 1.00 88.62 584 THR A N 1
ATOM 4790 C CA . THR A 1 584 ? -9.327 25.196 -28.636 1.00 88.62 584 THR A CA 1
ATOM 4791 C C . THR A 1 584 ? -9.625 23.755 -28.229 1.00 88.62 584 THR A C 1
ATOM 4793 O O . THR A 1 584 ? -8.884 22.841 -28.596 1.00 88.62 584 THR A O 1
ATOM 4796 N N . THR A 1 585 ? -10.735 23.568 -27.517 1.00 91.44 585 THR A N 1
ATOM 4797 C CA . THR A 1 585 ? -11.278 22.267 -27.111 1.00 91.44 585 THR A CA 1
ATOM 4798 C C . THR A 1 585 ? -12.643 22.067 -27.761 1.00 91.44 585 THR A C 1
ATOM 4800 O O . THR A 1 585 ? -13.452 22.993 -27.781 1.00 91.44 585 THR A O 1
ATOM 4803 N N . SER A 1 586 ? -12.902 20.871 -28.284 1.00 92.81 586 SER A N 1
ATOM 4804 C CA . SER A 1 586 ? -14.221 20.430 -28.733 1.00 92.81 586 SER A CA 1
ATOM 4805 C C . SER A 1 586 ? -14.731 19.368 -27.770 1.00 92.81 586 SER A C 1
ATOM 4807 O O . SER A 1 586 ? -14.081 18.339 -27.596 1.00 92.81 586 SER A O 1
ATOM 4809 N N . PHE A 1 587 ? -15.865 19.636 -27.131 1.00 91.56 587 PHE A N 1
ATOM 4810 C CA . PHE A 1 587 ? -16.523 18.721 -26.203 1.00 91.56 587 PHE A CA 1
ATOM 4811 C C . PHE A 1 587 ? -17.675 17.997 -26.897 1.00 91.56 587 PHE A C 1
ATOM 4813 O O . PHE A 1 587 ? -18.359 18.591 -27.734 1.00 91.56 587 PHE A O 1
ATOM 4820 N N . SER A 1 588 ? -17.924 16.753 -26.493 1.00 92.81 588 SER A N 1
ATOM 4821 C CA . SER A 1 588 ? -19.209 16.098 -26.715 1.00 92.81 588 SER A CA 1
ATOM 4822 C C . SER A 1 588 ? -20.333 16.835 -25.975 1.00 92.81 588 SER A C 1
ATOM 4824 O O . SER A 1 588 ? -20.092 17.653 -25.078 1.00 92.81 588 SER A O 1
ATOM 4826 N N . ASN A 1 589 ? -21.582 16.498 -26.299 1.00 87.56 589 ASN A N 1
ATOM 4827 C CA . ASN A 1 589 ? -22.704 16.838 -25.426 1.00 87.56 589 ASN A CA 1
ATOM 4828 C C . ASN A 1 589 ? -22.487 16.216 -24.034 1.00 87.56 589 ASN A C 1
ATOM 4830 O O . ASN A 1 589 ? -21.855 15.163 -23.923 1.00 87.56 589 ASN A O 1
ATOM 4834 N N . SER A 1 590 ? -22.991 16.869 -22.981 1.00 86.88 590 SER A N 1
ATOM 4835 C CA . SER A 1 590 ? -23.033 16.258 -21.649 1.00 86.88 590 SER A CA 1
ATOM 4836 C C . SER A 1 590 ? -24.031 15.108 -21.659 1.00 86.88 590 SER A C 1
ATOM 4838 O O . SER A 1 590 ? -25.193 15.324 -22.009 1.00 86.88 590 SER A O 1
ATOM 4840 N N . GLU A 1 591 ? -23.617 13.934 -21.205 1.00 86.44 591 GLU A N 1
ATOM 4841 C CA . GLU A 1 591 ? -24.526 12.822 -20.937 1.00 86.44 591 GLU A CA 1
ATOM 4842 C C . GLU A 1 591 ? -24.466 12.456 -19.457 1.00 86.44 591 GLU A C 1
ATOM 4844 O O . GLU A 1 591 ? -23.386 12.379 -18.877 1.00 86.44 591 GLU A O 1
ATOM 4849 N N . GLU A 1 592 ? -25.622 12.259 -18.827 1.00 84.75 592 GLU A N 1
ATOM 4850 C CA . GLU A 1 592 ? -25.689 11.882 -17.418 1.00 84.75 592 GLU A CA 1
ATOM 4851 C C . GLU A 1 592 ? -25.746 10.359 -17.286 1.00 84.75 592 GLU A C 1
ATOM 4853 O O . GLU A 1 592 ? -26.675 9.703 -17.766 1.00 84.75 592 GLU A O 1
ATOM 4858 N N . TRP A 1 593 ? -24.732 9.802 -16.636 1.00 82.06 593 TRP A N 1
ATOM 4859 C CA . TRP A 1 593 ? -24.594 8.376 -16.378 1.00 82.06 593 TRP A CA 1
ATOM 4860 C C . TRP A 1 593 ? -24.183 8.197 -14.927 1.00 82.06 593 TRP A C 1
ATOM 4862 O O . TRP A 1 593 ? -23.264 8.868 -14.453 1.00 82.06 593 TRP A O 1
ATOM 4872 N N . ASN A 1 594 ? -24.849 7.287 -14.215 1.00 73.62 594 ASN A N 1
ATOM 4873 C CA . ASN A 1 594 ? -24.547 7.016 -12.806 1.00 73.62 594 ASN A CA 1
ATOM 4874 C C . ASN A 1 594 ? -24.552 8.283 -11.928 1.00 73.62 594 ASN A C 1
ATOM 4876 O O . ASN A 1 594 ? -23.695 8.431 -11.061 1.00 73.62 594 ASN A O 1
ATOM 4880 N N . TYR A 1 595 ? -25.512 9.192 -12.147 1.00 73.25 595 TYR A N 1
ATOM 4881 C CA . TYR A 1 595 ? -25.665 10.445 -11.388 1.00 73.25 595 TYR A CA 1
ATOM 4882 C C . TYR A 1 595 ? -24.503 11.448 -11.540 1.00 73.25 595 TYR A C 1
ATOM 4884 O O . TYR A 1 595 ? -24.412 12.401 -10.768 1.00 73.25 595 TYR A O 1
ATOM 4892 N N . ALA A 1 596 ? -23.633 11.259 -12.536 1.00 78.62 596 ALA A N 1
ATOM 4893 C CA . ALA A 1 596 ? -22.577 12.194 -12.906 1.00 78.62 596 ALA A CA 1
ATOM 4894 C C . ALA A 1 596 ? -22.709 12.590 -14.384 1.00 78.62 596 ALA A C 1
ATOM 4896 O O . ALA A 1 596 ? -23.143 11.796 -15.220 1.00 78.62 596 ALA A O 1
ATOM 4897 N N . LEU A 1 597 ? -22.346 13.832 -14.714 1.00 85.31 597 LEU A N 1
ATOM 4898 C CA . LEU A 1 597 ? -22.286 14.291 -16.101 1.00 85.31 597 LEU A CA 1
ATOM 4899 C C . LEU A 1 597 ? -20.930 13.964 -16.704 1.00 85.31 597 LEU A C 1
ATOM 4901 O O . LEU A 1 597 ? -19.898 14.341 -16.149 1.00 85.31 597 LEU A O 1
ATOM 4905 N N . TRP A 1 598 ? -20.952 13.344 -17.876 1.00 90.50 598 TRP A N 1
ATOM 4906 C CA . TRP A 1 598 ? -19.761 12.944 -18.598 1.00 90.50 598 TRP A CA 1
ATOM 4907 C C . TRP A 1 598 ? -19.660 13.630 -19.953 1.00 90.50 598 TRP A C 1
ATOM 4909 O O . TRP A 1 598 ? -20.664 13.849 -20.639 1.00 90.50 598 TRP A O 1
ATOM 4919 N N . LYS A 1 599 ? -18.429 13.962 -20.346 1.00 93.62 599 LYS A N 1
ATOM 4920 C CA . LYS A 1 599 ? -18.087 14.446 -21.690 1.00 93.62 599 LYS A CA 1
ATOM 4921 C C . LYS A 1 599 ? -16.750 13.870 -22.122 1.00 93.62 599 LYS A C 1
ATOM 4923 O O . LYS A 1 599 ? -15.838 13.776 -21.308 1.00 93.62 599 LYS A O 1
ATOM 4928 N N . VAL A 1 600 ? -16.601 13.578 -23.407 1.00 94.81 600 VAL A N 1
ATOM 4929 C CA . VAL A 1 600 ? -15.290 13.335 -24.023 1.00 94.81 600 VAL A CA 1
ATOM 4930 C C . VAL A 1 600 ? -14.884 14.571 -24.818 1.00 94.81 600 VAL A C 1
ATOM 4932 O O . VAL A 1 600 ? -15.733 15.226 -25.432 1.00 94.81 600 VAL A O 1
ATOM 4935 N N . CYS A 1 601 ? -13.603 14.934 -24.799 1.00 94.69 601 CYS A N 1
ATOM 4936 C CA . CYS A 1 601 ? -13.125 16.087 -25.552 1.00 94.69 601 CYS A CA 1
ATOM 4937 C C . CYS A 1 601 ? -11.844 15.823 -26.337 1.00 94.69 601 CYS A C 1
ATOM 4939 O O . CYS A 1 601 ? -11.009 15.007 -25.951 1.00 94.69 601 CYS A O 1
ATOM 4941 N N . LEU A 1 602 ? -11.708 16.557 -27.443 1.00 95.25 602 LEU A N 1
ATOM 4942 C CA . LEU A 1 602 ? -10.486 16.687 -28.229 1.00 95.25 602 LEU A CA 1
ATOM 4943 C C . LEU A 1 602 ? -9.986 18.117 -28.092 1.00 95.25 602 LEU A C 1
ATOM 4945 O O . LEU A 1 602 ? -10.743 19.068 -28.301 1.00 95.25 602 LEU A O 1
ATOM 4949 N N . LYS A 1 603 ? -8.701 18.290 -27.806 1.00 94.38 603 LYS A N 1
ATOM 4950 C CA . LYS A 1 603 ? -8.073 19.608 -27.728 1.00 94.38 603 LYS A CA 1
ATOM 4951 C C . LYS A 1 603 ? -6.821 19.651 -28.589 1.00 94.38 603 LYS A C 1
ATOM 4953 O O . LYS A 1 603 ? -5.980 18.761 -28.524 1.00 94.38 603 LYS A O 1
ATOM 4958 N N . ASN A 1 604 ? -6.682 20.707 -29.387 1.00 92.81 604 ASN A N 1
ATOM 4959 C CA . ASN A 1 604 ? -5.439 20.979 -30.104 1.00 92.81 604 ASN A CA 1
ATOM 4960 C C . ASN A 1 604 ? -4.533 21.787 -29.184 1.00 92.81 604 ASN A C 1
ATOM 4962 O O . ASN A 1 604 ? -4.731 22.992 -29.044 1.00 92.81 604 ASN A O 1
ATOM 4966 N N . ASN A 1 605 ? -3.535 21.176 -28.558 1.00 90.81 605 ASN A N 1
ATOM 4967 C CA . ASN A 1 605 ? -2.638 21.899 -27.666 1.00 90.81 605 ASN A CA 1
ATOM 4968 C C . ASN A 1 605 ? -1.180 21.608 -27.991 1.00 90.81 605 ASN A C 1
ATOM 4970 O O . ASN A 1 605 ? -0.770 20.469 -28.164 1.00 90.81 605 ASN A O 1
ATOM 4974 N N . ASN A 1 606 ? -0.367 22.660 -28.074 1.00 87.06 606 ASN A N 1
ATOM 4975 C CA . ASN A 1 606 ? 1.071 22.550 -28.352 1.00 87.06 606 ASN A CA 1
ATOM 4976 C C . ASN A 1 606 ? 1.450 21.643 -29.546 1.00 87.06 606 ASN A C 1
ATOM 4978 O O . ASN A 1 606 ? 2.554 21.108 -29.582 1.00 87.06 606 ASN A O 1
ATOM 4982 N N . GLY A 1 607 ? 0.574 21.538 -30.554 1.00 88.56 607 GLY A N 1
ATOM 4983 C CA . GLY A 1 607 ? 0.798 20.707 -31.739 1.00 88.56 607 GLY A CA 1
ATOM 4984 C C . GLY A 1 607 ? 0.484 19.222 -31.536 1.00 88.56 607 GLY A C 1
ATOM 4985 O O . GLY A 1 607 ? 0.840 18.420 -32.398 1.00 88.56 607 GLY A O 1
ATOM 4986 N N . PHE A 1 608 ? -0.177 18.865 -30.438 1.00 91.81 608 PHE A N 1
ATOM 4987 C CA . PHE A 1 608 ? -0.673 17.531 -30.123 1.00 91.81 608 PHE A CA 1
ATOM 4988 C C . PHE A 1 608 ? -2.199 17.542 -30.009 1.00 91.81 608 PHE A C 1
ATOM 4990 O O . PHE A 1 608 ? -2.801 18.545 -29.620 1.00 91.81 608 PHE A O 1
ATOM 4997 N N . ALA A 1 609 ? -2.808 16.419 -30.376 1.00 93.25 609 ALA A N 1
ATOM 4998 C CA . ALA A 1 609 ? -4.174 16.094 -30.008 1.00 93.25 609 ALA A CA 1
ATOM 4999 C C . ALA A 1 609 ? -4.172 15.572 -28.566 1.00 93.25 609 ALA A C 1
ATOM 5001 O O . ALA A 1 609 ? -3.497 14.584 -28.269 1.00 93.25 609 ALA A O 1
ATOM 5002 N N . GLU A 1 610 ? -4.899 16.254 -27.687 1.00 94.38 610 GLU A N 1
ATOM 5003 C CA . GLU A 1 610 ? -5.181 15.798 -26.326 1.00 94.38 610 GLU A CA 1
ATOM 5004 C C . GLU A 1 610 ? -6.592 15.205 -26.290 1.00 94.38 610 GLU A C 1
ATOM 5006 O O . GLU A 1 610 ? -7.515 15.807 -26.851 1.00 94.38 610 GLU A O 1
ATOM 5011 N N . LEU A 1 611 ? -6.760 14.060 -25.628 1.00 95.12 611 LEU A N 1
ATOM 5012 C CA . LEU A 1 611 ? -8.070 13.467 -25.352 1.00 95.12 611 LEU A CA 1
ATOM 5013 C C . LEU A 1 611 ? -8.296 13.409 -23.851 1.00 95.12 611 LEU A C 1
ATOM 5015 O O . LEU A 1 611 ? -7.422 12.938 -23.126 1.00 95.12 611 LEU A O 1
ATOM 5019 N N . PHE A 1 612 ? -9.478 13.823 -23.402 1.00 94.81 612 PHE A N 1
ATOM 5020 C CA . PHE A 1 612 ? -9.868 13.717 -21.998 1.00 94.81 612 PHE A CA 1
ATOM 5021 C C . PHE A 1 612 ? -11.306 13.229 -21.847 1.00 94.81 612 PHE A C 1
ATOM 5023 O O . PHE A 1 612 ? -12.170 13.546 -22.670 1.00 94.81 612 PHE A O 1
ATOM 5030 N N . LEU A 1 613 ? -11.532 12.477 -20.772 1.00 94.69 613 LEU A N 1
ATOM 5031 C CA . LEU A 1 613 ? -12.835 12.217 -20.186 1.00 94.69 613 LEU A CA 1
ATOM 5032 C C . LEU A 1 613 ? -13.043 13.204 -19.038 1.00 94.69 613 LEU A C 1
ATOM 5034 O O . LEU A 1 613 ? -12.189 13.340 -18.161 1.00 94.69 613 LEU A O 1
ATOM 5038 N N . ASN A 1 614 ? -14.182 13.875 -19.041 1.00 92.25 614 ASN A N 1
ATOM 5039 C CA . ASN A 1 614 ? -14.579 14.831 -18.022 1.00 92.25 614 ASN A CA 1
ATOM 5040 C C . ASN A 1 614 ? -15.740 14.236 -17.228 1.00 92.25 614 ASN A C 1
ATOM 5042 O O . ASN A 1 614 ? -16.677 13.720 -17.837 1.00 92.25 614 ASN A O 1
ATOM 5046 N N . CYS A 1 615 ? -15.693 14.363 -15.904 1.00 87.06 615 CYS A N 1
ATOM 5047 C CA . CYS A 1 615 ? -16.747 13.948 -14.985 1.00 87.06 615 CYS A CA 1
ATOM 5048 C C . CYS A 1 615 ? -17.098 15.114 -14.054 1.00 87.06 615 CYS A C 1
ATOM 5050 O O . CYS A 1 615 ? -16.229 15.632 -13.355 1.00 87.06 615 CYS A O 1
ATOM 5052 N N . GLY A 1 616 ? -18.362 15.530 -14.029 1.00 77.12 616 GLY A N 1
ATOM 5053 C CA . GLY A 1 616 ? -18.870 16.506 -13.066 1.00 77.12 616 GLY A CA 1
ATOM 5054 C C . GLY A 1 616 ? -19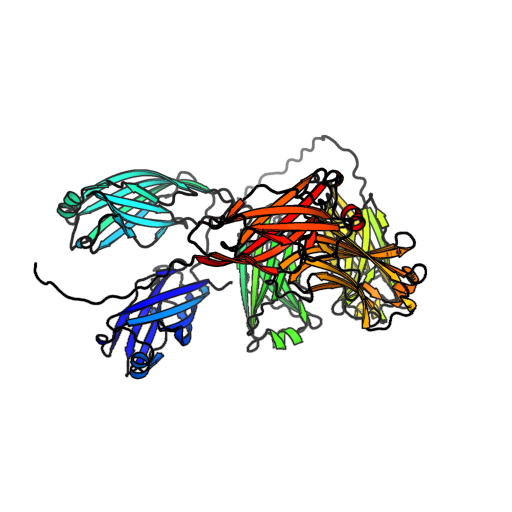.753 17.595 -13.665 1.00 77.12 616 GLY A C 1
ATOM 5055 O O . GLY A 1 616 ? -19.883 17.750 -14.880 1.00 77.12 616 GLY A O 1
ATOM 5056 N N . ASN A 1 617 ? -20.388 18.344 -12.767 1.00 58.69 617 ASN A N 1
ATOM 5057 C CA . ASN A 1 617 ? -21.388 19.351 -13.086 1.00 58.69 617 ASN A CA 1
ATOM 5058 C C . ASN A 1 617 ? -20.828 20.748 -12.776 1.00 58.69 617 ASN A C 1
ATOM 5060 O O . ASN A 1 617 ? -20.332 20.981 -11.680 1.00 58.69 617 ASN A O 1
ATOM 5064 N N . GLU A 1 618 ? -20.919 21.691 -13.716 1.00 48.34 618 GLU A N 1
ATOM 5065 C CA . GLU A 1 618 ? -20.435 23.071 -13.513 1.00 48.34 618 GLU A CA 1
ATOM 5066 C C . GLU A 1 618 ? -21.304 23.869 -12.514 1.00 48.34 618 GLU A C 1
ATOM 5068 O O . GLU A 1 618 ? -20.904 24.949 -12.093 1.00 48.34 618 GLU A O 1
ATOM 5073 N N . ASN A 1 619 ? -22.471 23.343 -12.112 1.00 42.38 619 ASN A N 1
ATOM 5074 C CA . ASN A 1 619 ? -23.524 24.110 -11.435 1.00 42.38 619 ASN A CA 1
ATOM 5075 C C . ASN A 1 619 ? -24.083 23.483 -10.143 1.00 42.38 619 ASN A C 1
ATOM 5077 O O . ASN A 1 619 ? -25.183 23.850 -9.734 1.00 42.38 619 ASN A O 1
ATOM 5081 N N . SER A 1 620 ? -23.391 22.549 -9.486 1.00 46.56 620 SER A N 1
ATOM 5082 C CA . SER A 1 620 ? -23.894 21.998 -8.219 1.00 46.56 620 SER A CA 1
ATOM 5083 C C . SER A 1 620 ? -22.822 21.938 -7.143 1.00 46.56 620 SER A C 1
ATOM 5085 O O . SER A 1 620 ? -21.816 21.258 -7.326 1.00 46.56 620 SER A O 1
ATOM 5087 N N . GLU A 1 621 ? -23.107 22.542 -5.987 1.00 44.97 621 GLU A N 1
ATOM 5088 C CA . GLU A 1 621 ? -22.442 22.299 -4.694 1.00 44.97 621 GLU A CA 1
ATOM 5089 C C . GLU A 1 621 ? -22.710 20.873 -4.167 1.00 44.97 621 GLU A C 1
ATOM 5091 O O . GLU A 1 621 ? -22.845 20.650 -2.967 1.00 44.97 621 GLU A O 1
ATOM 5096 N N . GLN A 1 622 ? -22.835 19.886 -5.061 1.00 50.00 622 GLN A N 1
ATOM 5097 C CA . GLN A 1 622 ? -22.963 18.498 -4.651 1.00 50.00 622 GLN A CA 1
ATOM 5098 C C . GLN A 1 622 ? -21.702 18.114 -3.887 1.00 50.00 622 GLN A C 1
ATOM 5100 O O . GLN A 1 622 ? -20.587 18.349 -4.358 1.00 50.00 622 GLN A O 1
ATOM 5105 N N . GLU A 1 623 ? -21.924 17.538 -2.703 1.00 50.22 623 GLU A N 1
ATOM 5106 C CA . GLU A 1 623 ? -20.920 16.847 -1.903 1.00 50.22 623 GLU A CA 1
ATOM 5107 C C . GLU A 1 623 ? -19.949 16.130 -2.837 1.00 50.22 623 GLU A C 1
ATOM 5109 O O . GLU A 1 623 ? -20.385 15.419 -3.744 1.00 50.22 623 GLU A O 1
ATOM 5114 N N . SER A 1 624 ? -18.650 16.379 -2.662 1.00 52.09 624 SER A N 1
ATOM 5115 C CA . SER A 1 624 ? -17.590 15.812 -3.490 1.00 52.09 624 SER A CA 1
ATOM 5116 C C . SER A 1 624 ? -17.753 14.293 -3.559 1.00 52.09 624 SER A C 1
ATOM 5118 O O . SER A 1 624 ? -17.385 13.585 -2.621 1.00 52.09 624 SER A O 1
ATOM 5120 N N . ARG A 1 625 ? -18.342 13.795 -4.649 1.00 62.78 625 ARG A N 1
ATOM 5121 C CA . ARG A 1 625 ? -18.463 12.365 -4.914 1.00 62.78 625 ARG A CA 1
ATOM 5122 C C . ARG A 1 625 ? -17.237 11.956 -5.700 1.00 62.78 625 ARG A C 1
ATOM 5124 O O . ARG A 1 625 ? -16.965 12.495 -6.772 1.00 62.78 625 ARG A O 1
ATOM 5131 N N . THR A 1 626 ? -16.498 11.003 -5.159 1.00 68.94 626 THR A N 1
ATOM 5132 C CA . THR A 1 626 ? -15.443 10.340 -5.914 1.00 68.94 626 THR A CA 1
ATOM 5133 C C . THR A 1 626 ? -16.098 9.279 -6.788 1.00 68.94 626 THR A C 1
ATOM 5135 O O . THR A 1 626 ? -16.852 8.455 -6.283 1.00 68.94 626 THR A O 1
ATOM 5138 N N . VAL A 1 627 ? -15.846 9.290 -8.094 1.00 76.31 627 VAL A N 1
ATOM 5139 C CA . VAL A 1 627 ? -16.288 8.218 -8.995 1.00 76.31 627 VAL A CA 1
ATOM 5140 C C . VAL A 1 627 ? -15.062 7.467 -9.483 1.00 76.31 627 VAL A C 1
ATOM 5142 O O . VAL A 1 627 ? -14.262 8.008 -10.246 1.00 76.31 627 VAL A O 1
ATOM 5145 N N . GLU A 1 628 ? -14.916 6.217 -9.052 1.00 81.38 628 GLU A N 1
ATOM 5146 C CA . GLU A 1 628 ? -13.920 5.313 -9.620 1.00 81.38 628 GLU A CA 1
ATOM 5147 C C . GLU A 1 628 ? -14.382 4.876 -11.013 1.00 81.38 628 GLU A C 1
ATOM 5149 O O . GLU A 1 628 ? -15.448 4.267 -11.177 1.00 81.38 628 GLU A O 1
ATOM 5154 N N . ALA A 1 629 ? -13.585 5.206 -12.028 1.00 84.19 629 ALA A N 1
ATOM 5155 C CA . ALA A 1 629 ? -13.872 4.853 -13.406 1.00 84.19 629 ALA A CA 1
ATOM 5156 C C . ALA A 1 629 ? -12.665 4.212 -14.095 1.00 84.19 629 ALA A C 1
ATOM 5158 O O . ALA A 1 629 ? -11.539 4.714 -14.060 1.00 84.19 629 ALA A O 1
ATOM 5159 N N . LYS A 1 630 ? -12.948 3.119 -14.801 1.00 86.12 630 LYS A N 1
ATOM 5160 C CA . LYS A 1 630 ? -12.049 2.449 -15.742 1.00 86.12 630 LYS A CA 1
ATOM 5161 C C . LYS A 1 630 ? -12.544 2.756 -17.137 1.00 86.12 630 LYS A C 1
ATOM 5163 O O . LYS A 1 630 ? -13.717 2.527 -17.432 1.00 86.12 630 LYS A O 1
ATOM 5168 N N . TYR A 1 631 ? -11.690 3.306 -17.988 1.00 87.88 631 TYR A N 1
ATOM 5169 C CA . TYR A 1 631 ? -12.137 3.754 -19.295 1.00 87.88 631 TYR A CA 1
ATOM 5170 C C . TYR A 1 631 ? -11.057 3.707 -20.366 1.00 87.88 631 TYR A C 1
ATOM 5172 O O . TYR A 1 631 ? -9.862 3.794 -20.098 1.00 87.88 631 TYR A O 1
ATOM 5180 N N . GLN A 1 632 ? -11.500 3.571 -21.610 1.00 87.75 632 GLN A N 1
ATOM 5181 C CA . GLN A 1 632 ? -10.654 3.593 -22.794 1.00 87.75 632 GLN A CA 1
ATOM 5182 C C . GLN A 1 632 ? -11.014 4.808 -23.642 1.00 87.75 632 GLN A C 1
ATOM 5184 O O . GLN A 1 632 ? -12.140 4.900 -24.131 1.00 87.75 632 GLN A O 1
ATOM 5189 N N . LEU A 1 633 ? -10.056 5.717 -23.837 1.00 91.88 633 LEU A N 1
ATOM 5190 C CA . LEU A 1 633 ? -10.181 6.822 -24.786 1.00 91.88 633 LEU A CA 1
ATOM 5191 C C . LEU A 1 633 ? -9.629 6.389 -26.133 1.00 91.88 633 LEU A C 1
ATOM 5193 O O . LEU A 1 633 ? -8.492 5.924 -26.205 1.00 91.88 633 LEU A O 1
ATOM 5197 N N . SER A 1 634 ? -10.409 6.579 -27.191 1.00 90.12 634 SER A N 1
ATOM 5198 C CA . SER A 1 634 ? -10.028 6.210 -28.549 1.00 90.12 634 SER A CA 1
ATOM 5199 C C . SER A 1 634 ? -10.147 7.387 -29.511 1.00 90.12 634 SER A C 1
ATOM 5201 O O . SER A 1 634 ? -11.143 8.106 -29.511 1.00 90.12 634 SER A O 1
ATOM 5203 N N . LEU A 1 635 ? -9.136 7.556 -30.361 1.00 91.75 635 LEU A N 1
ATOM 5204 C CA . LEU A 1 635 ? -9.172 8.358 -31.577 1.00 91.75 635 LEU A CA 1
ATOM 5205 C C . LEU A 1 635 ? -9.357 7.411 -32.756 1.00 91.75 635 LEU A C 1
ATOM 5207 O O . LEU A 1 635 ? -8.464 6.614 -33.047 1.00 91.75 635 LEU A O 1
ATOM 5211 N N . VAL A 1 636 ? -10.497 7.504 -33.429 1.00 88.88 636 VAL A N 1
ATOM 5212 C CA . VAL A 1 636 ? -10.891 6.600 -34.511 1.00 88.88 636 VAL A CA 1
ATOM 5213 C C . VAL A 1 636 ? -10.837 7.349 -35.841 1.00 88.88 636 VAL A C 1
ATOM 5215 O O . VAL A 1 636 ? -11.448 8.407 -36.003 1.00 88.88 636 VAL A O 1
ATOM 5218 N N . GLY A 1 637 ? -10.077 6.797 -36.787 1.00 83.00 637 GLY A N 1
ATOM 5219 C CA . GLY A 1 637 ? -9.935 7.298 -38.152 1.00 83.00 637 GLY A CA 1
ATOM 5220 C C . GLY A 1 637 ? -10.462 6.321 -39.207 1.00 83.00 637 GLY A C 1
ATOM 5221 O O . GLY A 1 637 ? -11.094 5.311 -38.895 1.00 83.00 637 GLY A O 1
ATOM 5222 N N . ALA A 1 638 ? -10.196 6.609 -40.484 1.00 75.38 638 ALA A N 1
ATOM 5223 C CA . ALA A 1 638 ? -10.615 5.746 -41.593 1.00 75.38 638 ALA A CA 1
ATOM 5224 C C . ALA A 1 638 ? -9.993 4.338 -41.547 1.00 75.38 638 ALA A C 1
ATOM 5226 O O . ALA A 1 638 ? -8.857 4.137 -41.112 1.00 75.38 638 ALA A O 1
ATOM 5227 N N . GLY A 1 639 ? -10.729 3.365 -42.096 1.00 69.81 639 GLY A N 1
ATOM 5228 C CA . GLY A 1 639 ? -10.225 2.013 -42.355 1.00 69.81 639 GLY A CA 1
ATOM 5229 C C . GLY A 1 639 ? -9.943 1.184 -41.100 1.00 69.81 639 GLY A C 1
ATOM 5230 O O . GLY A 1 639 ? -9.081 0.314 -41.147 1.00 69.81 639 GLY A O 1
ATOM 5231 N N . GLY A 1 640 ? -10.614 1.480 -39.981 1.00 70.25 640 GLY A N 1
ATOM 5232 C CA . GLY A 1 640 ? -10.417 0.782 -38.705 1.00 70.25 640 GLY A CA 1
ATOM 5233 C C . GLY A 1 640 ? -9.162 1.211 -37.940 1.00 70.25 640 GLY A C 1
ATOM 5234 O O . GLY A 1 640 ? -8.848 0.632 -36.902 1.00 70.25 640 GLY A O 1
ATOM 5235 N N . LYS A 1 641 ? -8.429 2.229 -38.418 1.00 77.06 641 LYS A N 1
ATOM 5236 C CA . LYS A 1 641 ? -7.305 2.791 -37.665 1.00 77.06 641 LYS A CA 1
ATOM 5237 C C . LYS A 1 641 ? -7.818 3.447 -36.391 1.00 77.06 641 LYS A C 1
ATOM 5239 O O . LYS A 1 641 ? -8.622 4.376 -36.452 1.00 77.06 641 LYS A O 1
ATOM 5244 N N . GLN A 1 642 ? -7.281 3.025 -35.256 1.00 82.62 642 GLN A N 1
ATOM 5245 C CA . GLN A 1 642 ? -7.588 3.633 -33.972 1.00 82.62 642 GLN A CA 1
ATOM 5246 C C . GLN A 1 642 ? -6.355 3.734 -33.078 1.00 82.62 642 GLN A C 1
ATOM 5248 O O . GLN A 1 642 ? -5.523 2.824 -33.023 1.00 82.62 642 GLN A O 1
ATOM 5253 N N . ILE A 1 643 ? -6.256 4.843 -32.351 1.00 83.31 643 ILE A N 1
ATOM 5254 C CA . ILE A 1 643 ? -5.353 4.988 -31.209 1.00 83.31 643 ILE A CA 1
ATOM 5255 C C . ILE A 1 643 ? -6.230 4.902 -29.983 1.00 83.31 643 ILE A C 1
ATOM 5257 O O . ILE A 1 643 ? -7.148 5.695 -29.852 1.00 83.31 643 ILE A O 1
ATOM 5261 N N . SER A 1 644 ? -5.930 3.977 -29.086 1.00 82.12 644 SER A N 1
ATOM 5262 C CA . SER A 1 644 ? -6.711 3.792 -27.865 1.00 82.12 644 SER A CA 1
ATOM 5263 C C . SER A 1 644 ? -5.783 3.793 -26.674 1.00 82.12 644 SER A C 1
ATOM 5265 O O . SER A 1 644 ? -4.682 3.253 -26.765 1.00 82.12 644 SER A O 1
ATOM 5267 N N . GLU A 1 645 ? -6.194 4.364 -25.560 1.00 80.25 645 GLU A N 1
ATOM 5268 C CA . GLU A 1 645 ? -5.435 4.294 -24.321 1.00 80.25 645 GLU A CA 1
ATOM 5269 C C . GLU A 1 645 ? -6.376 4.038 -23.157 1.00 80.25 645 GLU A C 1
ATOM 5271 O O . GLU A 1 645 ? -7.503 4.531 -23.136 1.00 80.25 645 GLU A O 1
ATOM 5276 N N . PHE A 1 646 ? -5.919 3.191 -22.242 1.00 80.38 646 PHE A N 1
ATOM 5277 C CA . PHE A 1 646 ? -6.673 2.772 -21.076 1.00 80.38 646 PHE A CA 1
ATOM 5278 C C . PHE A 1 646 ? -6.260 3.607 -19.871 1.00 80.38 646 PHE A C 1
ATOM 5280 O O . PHE A 1 646 ? -5.072 3.862 -19.660 1.00 80.38 646 PHE A O 1
ATOM 5287 N N . PHE A 1 647 ? -7.252 3.979 -19.077 1.00 84.44 647 PHE A N 1
ATOM 5288 C CA . PHE A 1 647 ? -7.111 4.779 -17.880 1.00 84.44 647 PHE A CA 1
ATOM 5289 C C . PHE A 1 647 ? -7.936 4.155 -16.760 1.00 84.44 647 PHE A C 1
ATOM 5291 O O . PHE A 1 647 ? -9.018 3.608 -16.971 1.00 84.44 647 PHE A O 1
ATOM 5298 N N . GLU A 1 648 ? -7.416 4.284 -15.553 1.00 84.19 648 GLU A N 1
ATOM 5299 C CA . GLU A 1 648 ? -8.108 3.994 -14.309 1.00 84.19 648 GLU A CA 1
ATOM 5300 C C . GLU A 1 648 ? -7.907 5.232 -13.446 1.00 84.19 648 GLU A C 1
ATOM 5302 O O . GLU A 1 648 ? -6.768 5.644 -13.210 1.00 84.19 648 GLU A O 1
ATOM 5307 N N . HIS A 1 649 ? -9.003 5.904 -13.101 1.00 87.44 649 HIS A N 1
ATOM 5308 C CA . HIS A 1 649 ? -8.948 7.198 -12.434 1.00 87.44 649 HIS A CA 1
ATOM 5309 C C . HIS A 1 649 ? -10.122 7.374 -11.477 1.00 87.44 649 HIS A C 1
ATOM 5311 O O . HIS A 1 649 ? -11.261 7.029 -11.795 1.00 87.44 649 HIS A O 1
ATOM 5317 N N . ASN A 1 650 ? -9.826 7.966 -10.324 1.00 86.38 650 ASN A N 1
ATOM 5318 C CA . ASN A 1 650 ? -10.815 8.377 -9.339 1.00 86.38 650 ASN A CA 1
ATOM 5319 C C . ASN A 1 650 ? -11.155 9.844 -9.598 1.00 86.38 650 ASN A C 1
ATOM 5321 O O . ASN A 1 650 ? -10.375 10.727 -9.248 1.00 86.38 650 ASN A O 1
ATOM 5325 N N . PHE A 1 651 ? -12.293 10.098 -10.240 1.00 82.44 651 PHE A N 1
ATOM 5326 C CA . PHE A 1 651 ? -12.748 11.452 -10.543 1.00 82.44 651 PHE A CA 1
ATOM 5327 C C . PHE A 1 651 ? -13.328 12.109 -9.290 1.00 82.44 651 PHE A C 1
ATOM 5329 O O . PHE A 1 651 ? -14.333 11.635 -8.764 1.00 82.44 651 PHE A O 1
ATOM 5336 N N . GLU A 1 652 ? -12.739 13.216 -8.842 1.00 76.00 652 GLU A N 1
ATOM 5337 C CA . GLU A 1 652 ? -13.316 14.084 -7.807 1.00 76.00 652 GLU A CA 1
ATOM 5338 C C . GLU A 1 652 ? -14.185 15.157 -8.482 1.00 76.00 652 GLU A C 1
ATOM 5340 O O . GLU A 1 652 ? -13.670 16.060 -9.126 1.00 76.00 652 GLU A O 1
ATOM 5345 N N . THR A 1 653 ? -15.514 15.079 -8.411 1.00 65.94 653 THR A N 1
ATOM 5346 C CA . THR A 1 653 ? -16.361 15.954 -9.246 1.00 65.94 653 THR A CA 1
ATOM 5347 C C . THR A 1 653 ? -16.247 17.452 -8.883 1.00 65.94 653 THR A C 1
ATOM 5349 O O . THR A 1 653 ? -16.535 17.785 -7.729 1.00 65.94 653 THR A O 1
ATOM 5352 N N . PRO A 1 654 ? -15.959 18.376 -9.838 1.00 74.19 654 PRO A N 1
ATOM 5353 C CA . PRO A 1 654 ? -15.621 18.150 -11.249 1.00 74.19 654 PRO A CA 1
ATOM 5354 C C . PRO A 1 654 ? -14.121 17.897 -11.508 1.00 74.19 654 PRO A C 1
ATOM 5356 O O . PRO A 1 654 ? -13.268 18.666 -11.066 1.00 74.19 654 PRO A O 1
ATOM 5359 N N . ASP A 1 655 ? -13.814 16.891 -12.332 1.00 84.19 655 ASP A N 1
ATOM 5360 C CA . ASP A 1 655 ? -12.445 16.499 -12.698 1.00 84.19 655 ASP A CA 1
ATOM 5361 C C . ASP A 1 655 ? -12.354 16.014 -14.162 1.00 84.19 655 ASP A C 1
ATOM 5363 O O . ASP A 1 655 ? -13.358 15.740 -14.830 1.00 84.19 655 ASP A O 1
ATOM 5367 N N . SER A 1 656 ? -11.136 15.957 -14.697 1.00 89.50 656 SER A N 1
ATOM 5368 C CA . SER A 1 656 ? -10.822 15.591 -16.076 1.00 89.50 656 SER A CA 1
ATOM 5369 C C . SER A 1 656 ? -9.536 14.773 -16.128 1.00 89.50 656 SER A C 1
ATOM 5371 O O . SER A 1 656 ? -8.492 15.206 -15.642 1.00 89.50 656 SER A O 1
ATOM 5373 N N . ASN A 1 657 ? -9.566 13.630 -16.810 1.00 92.81 657 ASN A N 1
ATOM 5374 C CA . ASN A 1 657 ? -8.408 12.747 -16.943 1.00 92.81 657 ASN A CA 1
ATOM 5375 C C . ASN A 1 657 ? -8.325 12.139 -18.353 1.00 92.81 657 ASN A C 1
ATOM 5377 O O . ASN A 1 657 ? -9.318 12.067 -19.075 1.00 92.81 657 ASN A O 1
ATOM 5381 N N . GLY A 1 658 ? -7.111 11.831 -18.807 1.00 91.19 658 GLY A N 1
ATOM 5382 C CA . GLY A 1 658 ? -6.845 11.417 -20.183 1.00 91.19 658 GLY A CA 1
ATOM 5383 C C . GLY A 1 658 ? -5.389 11.627 -20.590 1.00 91.19 658 GLY A C 1
ATOM 5384 O O . GLY A 1 658 ? -4.504 11.726 -19.738 1.00 91.19 658 GLY A O 1
ATOM 5385 N N . ASP A 1 659 ? -5.129 11.708 -21.896 1.00 89.50 659 ASP A N 1
ATOM 5386 C CA . ASP A 1 659 ? -3.775 11.797 -22.447 1.00 89.50 659 ASP A CA 1
ATOM 5387 C C . ASP A 1 659 ? -3.510 13.135 -23.165 1.00 89.50 659 ASP A C 1
ATOM 5389 O O . ASP A 1 659 ? -4.122 13.429 -24.198 1.00 89.50 659 ASP A O 1
ATOM 5393 N N . PRO A 1 660 ? -2.549 13.944 -22.674 1.00 90.88 660 PRO A N 1
ATOM 5394 C CA . PRO A 1 660 ? -2.178 15.216 -23.287 1.00 90.88 660 PRO A CA 1
ATOM 5395 C C . PRO A 1 660 ? -1.315 15.082 -24.556 1.00 90.88 660 PRO A C 1
ATOM 5397 O O . PRO A 1 660 ? -0.996 16.094 -25.180 1.00 90.88 660 PRO A O 1
ATOM 5400 N N . LYS A 1 661 ? -0.849 13.882 -24.934 1.00 89.06 661 LYS A N 1
ATOM 5401 C CA . LYS A 1 661 ? 0.001 13.679 -26.123 1.00 89.06 661 LYS A CA 1
ATOM 5402 C C . LYS A 1 661 ? -0.357 12.394 -26.879 1.00 89.06 661 LYS A C 1
ATOM 5404 O O . LYS A 1 661 ? 0.528 11.582 -27.157 1.00 89.06 661 LYS A O 1
ATOM 5409 N N . VAL A 1 662 ? -1.625 12.258 -27.280 1.00 90.19 662 VAL A N 1
ATOM 5410 C CA . VAL A 1 662 ? -2.128 11.082 -28.024 1.00 90.19 662 VAL A CA 1
ATOM 5411 C C . VAL A 1 662 ? -1.375 10.896 -29.335 1.00 90.19 662 VAL A C 1
ATOM 5413 O O . VAL A 1 662 ? -0.848 9.820 -29.620 1.00 90.19 662 VAL A O 1
ATOM 5416 N N . ILE A 1 663 ? -1.306 11.965 -30.129 1.00 90.00 663 ILE A N 1
ATOM 5417 C CA . ILE A 1 663 ? -0.628 12.015 -31.428 1.00 90.00 663 ILE A CA 1
ATOM 5418 C C . ILE A 1 663 ? -0.322 13.476 -31.783 1.00 90.00 663 ILE A C 1
ATOM 5420 O O . ILE A 1 663 ? -1.007 14.397 -31.327 1.00 90.00 663 ILE A O 1
ATOM 5424 N N . ARG A 1 664 ? 0.705 13.736 -32.603 1.00 90.19 664 ARG A N 1
ATOM 5425 C CA . ARG A 1 664 ? 0.911 15.084 -33.159 1.00 90.19 664 ARG A CA 1
ATOM 5426 C C . ARG A 1 664 ? -0.297 15.468 -34.015 1.00 90.19 664 ARG A C 1
ATOM 5428 O O . ARG A 1 664 ? -0.728 14.688 -34.855 1.00 90.19 664 ARG A O 1
ATOM 5435 N N . TRP A 1 665 ? -0.780 16.700 -33.877 1.00 91.56 665 TRP A N 1
ATOM 5436 C CA . TRP A 1 665 ? -1.963 17.199 -34.588 1.00 91.56 665 TRP A CA 1
ATOM 5437 C C . TRP A 1 665 ? -1.855 17.013 -36.105 1.00 91.56 665 TRP A C 1
ATOM 5439 O O . TRP A 1 665 ? -2.784 16.545 -36.748 1.00 91.56 665 TRP A O 1
ATOM 5449 N N . LYS A 1 666 ? -0.681 17.309 -36.674 1.00 89.88 666 LYS A N 1
ATOM 5450 C CA . LYS A 1 666 ? -0.403 17.091 -38.101 1.00 89.88 666 LYS A CA 1
ATOM 5451 C C . LYS A 1 666 ? -0.500 15.618 -38.520 1.00 89.88 666 LYS A C 1
ATOM 5453 O O . LYS A 1 666 ? -1.068 15.327 -39.561 1.00 89.88 666 LYS A O 1
ATOM 5458 N N . ASP A 1 667 ? -0.012 14.697 -37.692 1.00 88.56 667 ASP A N 1
ATOM 5459 C CA . ASP A 1 667 ? -0.002 13.271 -38.011 1.00 88.56 667 ASP A CA 1
ATOM 5460 C C . ASP A 1 667 ? -1.426 12.696 -37.861 1.00 88.56 667 ASP A C 1
ATOM 5462 O O . ASP A 1 667 ? -1.833 11.844 -38.644 1.00 88.56 667 ASP A O 1
ATOM 5466 N N . MET A 1 668 ? -2.227 13.225 -36.924 1.00 91.69 668 MET A N 1
ATOM 5467 C CA . MET A 1 668 ? -3.669 12.955 -36.834 1.00 91.69 668 MET A CA 1
ATOM 5468 C C . MET A 1 668 ? -4.407 13.391 -38.108 1.00 91.69 668 MET A C 1
ATOM 5470 O O . MET A 1 668 ? -5.167 12.603 -38.669 1.00 91.69 668 MET A O 1
ATOM 5474 N N . LEU A 1 669 ? -4.166 14.623 -38.577 1.00 91.62 669 LEU A N 1
ATOM 5475 C CA . LEU A 1 669 ? -4.765 15.150 -39.809 1.00 91.62 669 LEU A CA 1
ATOM 5476 C C . LEU A 1 669 ? -4.394 14.304 -41.033 1.00 91.62 669 LEU A C 1
ATOM 5478 O O . LEU A 1 669 ? -5.241 14.039 -41.875 1.00 91.62 669 LEU A O 1
ATOM 5482 N N . GLU A 1 670 ? -3.139 13.872 -41.132 1.00 88.19 670 GLU A N 1
ATOM 5483 C CA . GLU A 1 670 ? -2.651 13.100 -42.279 1.00 88.19 670 GLU A CA 1
ATOM 5484 C C . GLU A 1 670 ? -3.105 11.633 -42.260 1.00 88.19 670 GLU A C 1
ATOM 5486 O O . GLU A 1 670 ? -3.319 11.045 -43.319 1.00 88.19 670 GLU A O 1
ATOM 5491 N N . GLN A 1 671 ? -3.214 11.015 -41.079 1.00 85.94 671 GLN A N 1
ATOM 5492 C CA . GLN A 1 671 ? -3.354 9.557 -40.964 1.00 85.94 671 GLN A CA 1
ATOM 5493 C C . GLN A 1 671 ? -4.729 9.080 -40.487 1.00 85.94 671 GLN A C 1
ATOM 5495 O O . GLN A 1 671 ? -5.060 7.919 -40.747 1.00 85.94 671 GLN A O 1
ATOM 5500 N N . TYR A 1 672 ? -5.489 9.931 -39.785 1.00 90.50 672 TYR A N 1
ATOM 5501 C CA . TYR A 1 672 ? -6.754 9.567 -39.132 1.00 90.50 672 TYR A CA 1
ATOM 5502 C C . TYR A 1 672 ? -7.953 10.394 -39.601 1.00 90.50 672 TYR A C 1
ATOM 5504 O O . TYR A 1 672 ? -9.067 9.877 -39.565 1.00 90.50 672 TYR A O 1
ATOM 5512 N N . ALA A 1 673 ? -7.759 11.640 -40.041 1.00 90.75 673 ALA A N 1
ATOM 5513 C CA . ALA A 1 673 ? -8.869 12.484 -40.468 1.00 90.75 673 ALA A CA 1
ATOM 5514 C C . ALA A 1 673 ? -9.606 11.913 -41.692 1.00 90.75 673 ALA A C 1
ATOM 5516 O O . ALA A 1 673 ? -8.989 11.479 -42.665 1.00 90.75 673 ALA A O 1
ATOM 5517 N N . VAL A 1 674 ? -10.936 11.975 -41.654 1.00 89.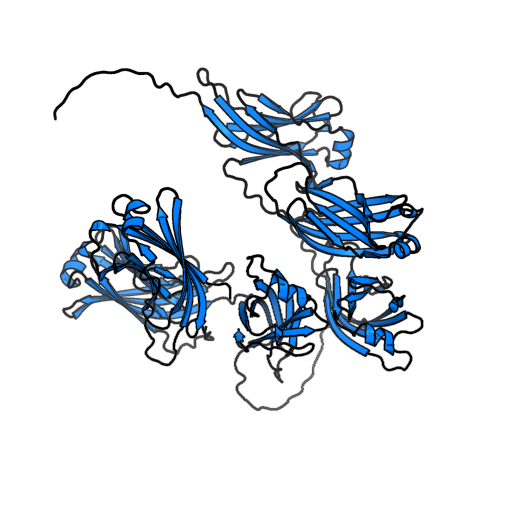38 674 VAL A N 1
ATOM 5518 C CA . VAL A 1 674 ? -11.838 11.616 -42.756 1.00 89.38 674 VAL A CA 1
ATOM 5519 C C . VAL A 1 674 ? -12.726 12.819 -43.027 1.00 89.38 674 VAL A C 1
ATOM 5521 O O . VAL A 1 674 ? -13.414 13.277 -42.120 1.00 89.38 674 VAL A O 1
ATOM 5524 N N . ASP A 1 675 ? -12.670 13.368 -44.241 1.00 90.06 675 ASP A N 1
ATOM 5525 C CA . ASP A 1 675 ? -13.443 14.557 -44.636 1.00 90.06 675 ASP A CA 1
ATOM 5526 C C . ASP A 1 675 ? -13.326 15.730 -43.638 1.00 90.06 675 ASP A C 1
ATOM 5528 O O . ASP A 1 675 ? -14.309 16.360 -43.256 1.00 90.06 675 ASP A O 1
ATOM 5532 N N . ASP A 1 676 ? -12.094 16.004 -43.186 1.00 92.50 676 ASP A N 1
ATOM 5533 C CA . ASP A 1 676 ? -11.775 17.012 -42.160 1.00 92.50 676 ASP A CA 1
ATOM 5534 C C . ASP A 1 676 ? -12.522 16.810 -40.827 1.00 92.50 676 ASP A C 1
ATOM 5536 O O . ASP A 1 676 ? -12.904 17.758 -40.130 1.00 92.50 676 ASP A O 1
ATOM 5540 N N . SER A 1 677 ? -12.731 15.545 -40.465 1.00 92.81 677 SER A N 1
ATOM 5541 C CA . SER A 1 677 ? -13.307 15.141 -39.191 1.00 92.81 677 SER A CA 1
ATOM 5542 C C . SER A 1 677 ? -12.559 13.967 -38.566 1.00 92.81 677 SER A C 1
ATOM 5544 O O . SER A 1 677 ? -11.882 13.197 -39.250 1.00 92.81 677 SER A O 1
ATOM 5546 N N . VAL A 1 678 ? -12.671 13.834 -37.248 1.00 93.25 678 VAL A N 1
ATOM 5547 C CA . VAL A 1 678 ? -12.194 12.669 -36.496 1.00 93.25 678 VAL A CA 1
ATOM 5548 C C . VAL A 1 678 ? -13.233 12.292 -35.452 1.00 93.25 678 VAL A C 1
ATOM 5550 O O . VAL A 1 678 ? -13.889 13.169 -34.879 1.00 93.25 678 VAL A O 1
ATOM 5553 N N . ARG A 1 679 ? -13.388 10.994 -35.195 1.00 94.00 679 ARG A N 1
ATOM 5554 C CA . ARG A 1 679 ? -14.271 10.502 -34.140 1.00 94.00 679 ARG A CA 1
ATOM 5555 C C . ARG A 1 679 ? -13.452 10.190 -32.897 1.00 94.00 679 ARG A C 1
ATOM 5557 O O . ARG A 1 679 ? -12.407 9.547 -32.984 1.00 94.00 679 ARG A O 1
ATOM 5564 N N . ILE A 1 680 ? -13.927 10.651 -31.751 1.00 94.88 680 ILE A N 1
ATOM 5565 C CA . ILE A 1 680 ? -13.363 10.329 -30.442 1.00 94.88 680 ILE A CA 1
ATOM 5566 C C . ILE A 1 680 ? -14.398 9.548 -29.644 1.00 94.88 680 ILE A C 1
ATOM 5568 O O . ILE A 1 680 ? -15.584 9.874 -29.692 1.00 94.88 680 ILE A O 1
ATOM 5572 N N . GLU A 1 681 ? -13.957 8.517 -28.935 1.00 94.00 681 GLU A N 1
ATOM 5573 C CA . GLU A 1 681 ? -14.836 7.621 -28.182 1.00 94.00 681 GLU A CA 1
ATOM 5574 C C . GLU A 1 681 ? -14.273 7.381 -26.784 1.00 94.00 681 GLU A C 1
ATOM 5576 O O . GLU A 1 681 ? -13.057 7.300 -26.606 1.00 94.00 681 GLU A O 1
ATOM 5581 N N . ALA A 1 682 ? -15.154 7.279 -25.793 1.00 92.88 682 ALA A N 1
ATOM 5582 C CA . ALA A 1 682 ? -14.816 6.894 -24.433 1.00 92.88 682 ALA A CA 1
ATOM 5583 C C . ALA A 1 682 ? -15.713 5.732 -24.011 1.00 92.88 682 ALA A C 1
ATOM 5585 O O . ALA A 1 682 ? -16.918 5.918 -23.859 1.00 92.88 682 ALA A O 1
ATOM 5586 N N . HIS A 1 683 ? -15.133 4.552 -23.813 1.00 89.19 683 HIS A N 1
ATOM 5587 C CA . HIS A 1 683 ? -15.827 3.424 -23.190 1.00 89.19 683 HIS A CA 1
ATOM 5588 C C . HIS A 1 683 ? -15.543 3.472 -21.698 1.00 89.19 683 HIS A C 1
ATOM 5590 O O . HIS A 1 683 ? -14.387 3.327 -21.311 1.00 89.19 683 HIS A O 1
ATOM 5596 N N . VAL A 1 684 ? -16.563 3.717 -20.880 1.00 88.88 684 VAL A N 1
ATOM 5597 C CA . VAL A 1 684 ? -16.429 3.991 -19.446 1.00 88.88 684 VAL A CA 1
ATOM 5598 C C . VAL A 1 684 ? -17.146 2.914 -18.654 1.00 88.88 684 VAL A C 1
ATOM 5600 O O . VAL A 1 684 ? -18.261 2.529 -18.991 1.00 88.88 684 VAL A O 1
ATOM 5603 N N . SER A 1 685 ? -16.514 2.448 -17.587 1.00 83.62 685 SER A N 1
ATOM 5604 C CA . SER A 1 685 ? -17.086 1.552 -16.593 1.00 83.62 685 SER A CA 1
ATOM 5605 C C . SER A 1 685 ? -16.871 2.152 -15.217 1.00 83.62 685 SER A C 1
ATOM 5607 O O . SER A 1 685 ? -15.741 2.478 -14.852 1.00 83.62 685 SER A O 1
ATOM 5609 N N . CYS A 1 686 ? -17.957 2.332 -14.472 1.00 79.50 686 CYS A N 1
ATOM 5610 C CA . CYS A 1 686 ? -17.911 2.880 -13.124 1.00 79.50 686 CYS A CA 1
ATOM 5611 C C . CYS A 1 686 ? -18.290 1.798 -12.118 1.00 79.50 686 CYS A C 1
ATOM 5613 O O . CYS A 1 686 ? -19.264 1.065 -12.325 1.00 79.50 686 CYS A O 1
ATOM 5615 N N . VAL A 1 687 ? -17.566 1.744 -11.002 1.00 67.31 687 VAL A N 1
ATOM 5616 C CA . VAL A 1 687 ? -18.014 0.995 -9.826 1.00 67.31 687 VAL A CA 1
ATOM 5617 C C . VAL A 1 687 ? -18.957 1.916 -9.050 1.00 67.31 687 VAL A C 1
ATOM 5619 O O . VAL A 1 687 ? -18.539 3.007 -8.658 1.00 67.31 687 VAL A O 1
ATOM 5622 N N . PRO A 1 688 ? -20.239 1.554 -8.851 1.00 56.25 688 PRO A N 1
ATOM 5623 C CA . PRO A 1 688 ? -21.121 2.351 -8.014 1.00 56.25 688 PRO A CA 1
ATOM 5624 C C . PRO A 1 688 ? -20.573 2.326 -6.586 1.00 56.25 688 PRO A C 1
ATOM 5626 O O . PRO A 1 688 ? -20.558 1.269 -5.956 1.00 56.25 688 PRO A O 1
ATOM 5629 N N . ILE A 1 689 ? -20.131 3.470 -6.067 1.00 52.50 689 ILE A N 1
ATOM 5630 C CA . ILE A 1 689 ? -19.899 3.600 -4.630 1.00 52.50 689 ILE A CA 1
ATOM 5631 C C . ILE A 1 689 ? -21.275 3.535 -3.969 1.00 52.50 689 ILE A C 1
ATOM 5633 O O . ILE A 1 689 ? -22.213 4.205 -4.408 1.00 52.50 689 ILE A O 1
ATOM 5637 N N . ALA A 1 690 ? -21.429 2.669 -2.968 1.00 47.88 690 ALA A N 1
ATOM 5638 C CA . ALA A 1 690 ? -22.641 2.645 -2.168 1.00 47.88 690 ALA A CA 1
ATOM 5639 C C . ALA A 1 690 ? -22.780 4.015 -1.486 1.00 47.88 690 ALA A C 1
ATOM 5641 O O . ALA A 1 690 ? -21.954 4.374 -0.653 1.00 47.88 690 ALA A O 1
ATOM 5642 N N . ASP A 1 691 ? -23.785 4.794 -1.891 1.00 52.47 691 ASP A N 1
ATOM 5643 C CA . ASP A 1 691 ? -24.136 6.039 -1.213 1.00 52.47 691 ASP A CA 1
ATOM 5644 C C . ASP A 1 691 ? -24.579 5.679 0.218 1.00 52.47 691 ASP A C 1
ATOM 5646 O O . ASP A 1 691 ? -25.692 5.175 0.409 1.00 52.47 691 ASP A O 1
ATOM 5650 N N . ASP A 1 692 ? -23.740 5.945 1.222 1.00 49.34 692 ASP A N 1
ATOM 5651 C CA . ASP A 1 692 ? -24.193 6.042 2.612 1.00 49.34 692 ASP A CA 1
ATOM 5652 C C . ASP A 1 692 ? -25.088 7.284 2.711 1.00 49.34 692 ASP A C 1
ATOM 5654 O O . ASP A 1 692 ? -24.642 8.405 2.956 1.00 49.34 692 ASP A O 1
ATOM 5658 N N . LEU A 1 693 ? -26.378 7.100 2.426 1.00 61.59 693 LEU A N 1
ATOM 5659 C CA . LEU A 1 693 ? -27.373 8.158 2.550 1.00 61.59 693 LEU A CA 1
ATOM 5660 C C . LEU A 1 693 ? -27.493 8.571 4.030 1.00 61.59 693 LEU A C 1
ATOM 5662 O O . LEU A 1 693 ? -27.635 7.696 4.890 1.00 61.59 693 LEU A O 1
ATOM 5666 N N . PRO A 1 694 ? -27.501 9.881 4.348 1.00 64.94 694 PRO A N 1
ATOM 5667 C CA . PRO A 1 694 ? -27.739 10.346 5.709 1.00 64.94 694 PRO A CA 1
ATOM 5668 C C . PRO A 1 694 ? -29.053 9.777 6.257 1.00 64.94 694 PRO A C 1
ATOM 5670 O O . PRO A 1 694 ? -30.003 9.580 5.502 1.00 64.94 694 PRO A O 1
ATOM 5673 N N . ALA A 1 695 ? -29.161 9.587 7.576 1.00 68.00 695 ALA A N 1
ATOM 5674 C CA . ALA A 1 695 ? -30.369 9.036 8.209 1.00 68.00 695 ALA A CA 1
ATOM 5675 C C . ALA A 1 695 ? -31.655 9.850 7.936 1.00 68.00 695 ALA A C 1
ATOM 5677 O O . ALA A 1 695 ? -32.751 9.304 8.033 1.00 68.00 695 ALA A O 1
ATOM 5678 N N . SER A 1 696 ? -31.523 11.133 7.577 1.00 80.44 696 SER A N 1
ATOM 5679 C CA . SER A 1 696 ? -32.615 12.022 7.154 1.00 80.44 696 SER A CA 1
ATOM 5680 C C . SER A 1 696 ? -32.987 11.901 5.671 1.00 80.44 696 SER A C 1
ATOM 5682 O O . SER A 1 696 ? -33.825 12.658 5.184 1.00 80.44 696 SER A O 1
ATOM 5684 N N . SER A 1 697 ? -32.341 11.003 4.924 1.00 84.62 697 SER A N 1
ATOM 5685 C CA . SER A 1 697 ? -32.553 10.833 3.491 1.00 84.62 697 SER A CA 1
ATOM 5686 C C . SER A 1 697 ? -33.320 9.553 3.162 1.00 84.62 697 SER A C 1
ATOM 5688 O O . SER A 1 697 ? -33.117 8.484 3.737 1.00 84.62 697 SER A O 1
ATOM 5690 N N . LEU A 1 698 ? -34.180 9.652 2.157 1.00 87.56 698 LEU A N 1
ATOM 5691 C CA . LEU A 1 698 ? -35.024 8.596 1.629 1.00 87.56 698 LEU A CA 1
ATOM 5692 C C . LEU A 1 698 ? -34.834 8.503 0.117 1.00 87.56 698 LEU A C 1
ATOM 5694 O O . LEU A 1 698 ? -34.942 9.495 -0.598 1.00 87.56 698 LEU A O 1
ATOM 5698 N N . VAL A 1 699 ? -34.668 7.279 -0.383 1.00 88.38 699 VAL A N 1
ATOM 5699 C CA . VAL A 1 699 ? -34.793 6.983 -1.814 1.00 88.38 699 VAL A CA 1
ATOM 5700 C C . VAL A 1 699 ? -36.069 6.184 -2.071 1.00 88.38 699 VAL A C 1
ATOM 5702 O O . VAL A 1 699 ? -36.324 5.157 -1.420 1.00 88.38 699 VAL A O 1
ATOM 5705 N N . ILE A 1 700 ? -36.869 6.657 -3.024 1.00 90.12 700 ILE A N 1
ATOM 5706 C CA . ILE A 1 700 ? -38.064 5.985 -3.545 1.00 90.12 700 ILE A CA 1
ATOM 5707 C C . ILE A 1 700 ? -37.786 5.644 -5.001 1.00 90.12 700 ILE A C 1
ATOM 5709 O O . ILE A 1 700 ? -37.399 6.514 -5.769 1.00 90.12 700 ILE A O 1
ATOM 5713 N N . LYS A 1 701 ? -37.976 4.382 -5.380 1.00 91.50 701 LYS A N 1
ATOM 5714 C CA . LYS A 1 701 ? -37.813 3.902 -6.756 1.00 91.50 701 LYS A CA 1
ATOM 5715 C C . LYS A 1 701 ? -39.137 3.326 -7.231 1.00 91.50 701 LYS A C 1
ATOM 5717 O O . LYS A 1 701 ? -39.832 2.677 -6.447 1.00 91.50 701 LYS A O 1
ATOM 5722 N N . HIS A 1 702 ? -39.470 3.547 -8.494 1.00 92.44 702 HIS A N 1
ATOM 5723 C CA . HIS A 1 702 ? -40.679 3.019 -9.117 1.00 92.44 702 HIS A CA 1
ATOM 5724 C C . HIS A 1 702 ? -40.420 2.691 -10.581 1.00 92.44 702 HIS A C 1
ATOM 5726 O O . HIS A 1 702 ? -39.685 3.407 -11.259 1.00 92.44 702 HIS A O 1
ATOM 5732 N N . VAL A 1 703 ? -41.013 1.601 -11.056 1.00 90.88 703 VAL A N 1
ATOM 5733 C CA . VAL A 1 703 ? -41.000 1.230 -12.472 1.00 90.88 703 VAL A CA 1
ATOM 5734 C C . VAL A 1 703 ? -42.397 1.494 -13.002 1.00 90.88 703 VAL A C 1
ATOM 5736 O O . VAL A 1 703 ? -43.373 0.935 -12.505 1.00 90.88 703 VAL A O 1
ATOM 5739 N N . VAL A 1 704 ? -42.490 2.395 -13.969 1.00 87.31 704 VAL A N 1
ATOM 5740 C CA . VAL A 1 704 ? -43.739 2.746 -14.634 1.00 87.31 704 VAL A CA 1
ATOM 5741 C C . VAL A 1 704 ? -43.848 1.844 -15.852 1.00 87.31 704 VAL A C 1
ATOM 5743 O O . VAL A 1 704 ? -43.279 2.148 -16.895 1.00 87.31 704 VAL A O 1
ATOM 5746 N N . GLU A 1 705 ? -44.505 0.704 -15.674 1.00 87.19 705 GLU A N 1
ATOM 5747 C CA . GLU A 1 705 ? -44.795 -0.255 -16.742 1.00 87.19 705 GLU A CA 1
ATOM 5748 C C . GLU A 1 705 ? -45.978 0.220 -17.591 1.00 87.19 705 GLU A C 1
ATOM 5750 O O . GLU A 1 705 ? -46.850 0.945 -17.102 1.00 87.19 705 GLU A O 1
ATOM 5755 N N . GLU A 1 706 ? -45.995 -0.199 -18.857 1.00 83.12 706 GLU A N 1
ATOM 5756 C CA . GLU A 1 706 ? -47.025 0.161 -19.835 1.00 83.12 706 GLU A CA 1
ATOM 5757 C C . GLU A 1 706 ? -47.258 1.678 -19.916 1.00 83.12 706 GLU A C 1
ATOM 5759 O O . GLU A 1 706 ? -48.394 2.164 -19.943 1.00 83.12 706 GLU A O 1
ATOM 5764 N N . ILE A 1 707 ? -46.177 2.465 -19.913 1.00 80.31 707 ILE A N 1
ATOM 5765 C CA . ILE A 1 707 ? -46.281 3.927 -19.854 1.00 80.31 707 ILE A CA 1
ATOM 5766 C C . ILE A 1 707 ? -47.060 4.492 -21.054 1.00 80.31 707 ILE A C 1
ATOM 5768 O O . ILE A 1 707 ? -47.737 5.519 -20.931 1.00 80.31 707 ILE A O 1
ATOM 5772 N N . SER A 1 708 ? -47.035 3.807 -22.202 1.00 79.19 708 SER A N 1
ATOM 5773 C CA . SER A 1 708 ? -47.849 4.170 -23.365 1.00 79.19 708 SER A CA 1
ATOM 5774 C C . SER A 1 708 ? -49.360 4.063 -23.115 1.00 79.19 708 SER A C 1
ATOM 5776 O O . SER A 1 708 ? -50.108 4.777 -23.788 1.00 79.19 708 SER A O 1
ATOM 5778 N N . ASN A 1 709 ? -49.799 3.244 -22.149 1.00 81.19 709 ASN A N 1
ATOM 5779 C CA . ASN A 1 709 ? -51.203 3.034 -21.770 1.00 81.19 709 ASN A CA 1
ATOM 5780 C C . ASN A 1 709 ? -51.708 4.014 -20.695 1.00 81.19 709 ASN A C 1
ATOM 5782 O O . ASN A 1 709 ? -52.910 4.048 -20.430 1.00 81.19 709 ASN A O 1
ATOM 5786 N N . ILE A 1 710 ? -50.835 4.823 -20.079 1.00 76.75 710 ILE A N 1
ATOM 5787 C CA . ILE A 1 710 ? -51.263 5.831 -19.099 1.00 76.75 710 ILE A CA 1
ATOM 5788 C C . ILE A 1 710 ? -52.111 6.884 -19.813 1.00 76.75 710 ILE A C 1
ATOM 5790 O O . ILE A 1 710 ? -51.622 7.601 -20.695 1.00 76.75 710 ILE A O 1
ATOM 5794 N N . ASN A 1 711 ? -53.382 6.989 -19.412 1.00 77.88 711 ASN A N 1
ATOM 5795 C CA . ASN A 1 711 ? -54.291 7.997 -19.941 1.00 77.88 711 ASN A CA 1
ATOM 5796 C C . ASN A 1 711 ? -53.732 9.402 -19.697 1.00 77.88 711 ASN A C 1
ATOM 5798 O O . ASN A 1 711 ? -53.084 9.676 -18.684 1.00 77.88 711 ASN A O 1
ATOM 5802 N N . GLU A 1 712 ? -54.005 10.320 -20.622 1.00 78.25 712 GLU A N 1
ATOM 5803 C CA . GLU A 1 712 ? -53.566 11.703 -20.472 1.00 78.25 712 GLU A CA 1
ATOM 5804 C C . GLU A 1 712 ? -54.134 12.293 -19.167 1.00 78.25 712 GLU A C 1
ATOM 5806 O O . GLU A 1 712 ? -55.341 12.266 -18.933 1.00 78.25 712 GLU A O 1
ATOM 5811 N N . ALA A 1 713 ? -53.240 12.811 -18.321 1.00 72.75 713 ALA A N 1
ATOM 5812 C CA . ALA A 1 713 ? -53.492 13.314 -16.970 1.00 72.75 713 ALA A CA 1
ATOM 5813 C C . ALA A 1 713 ? -53.773 12.277 -15.854 1.00 72.75 713 ALA A C 1
ATOM 5815 O O . ALA A 1 713 ? -54.032 12.691 -14.721 1.00 72.75 713 ALA A O 1
ATOM 5816 N N . GLU A 1 714 ? -53.640 10.971 -16.090 1.00 84.12 714 GLU A N 1
ATOM 5817 C CA . GLU A 1 714 ? -53.685 9.960 -15.021 1.00 84.12 714 GLU A CA 1
ATOM 5818 C C . GLU A 1 714 ? -52.308 9.776 -14.356 1.00 84.12 714 GLU A C 1
ATOM 5820 O O . GLU A 1 714 ? -51.268 9.831 -15.016 1.00 84.12 714 GLU A O 1
ATOM 5825 N N . TYR A 1 715 ? -52.293 9.586 -13.034 1.00 85.06 715 TYR A N 1
ATOM 5826 C CA . TYR A 1 715 ? -51.071 9.363 -12.260 1.00 85.06 715 TYR A CA 1
ATOM 5827 C C . TYR A 1 715 ? -50.826 7.865 -12.060 1.00 85.06 715 TYR A C 1
ATOM 5829 O O . TYR A 1 715 ? -51.643 7.175 -11.450 1.00 85.06 715 TYR A O 1
ATOM 5837 N N . ASN A 1 716 ? -49.661 7.376 -12.481 1.00 89.12 716 ASN A N 1
ATOM 5838 C CA . ASN A 1 716 ? -49.161 6.061 -12.089 1.00 89.12 716 ASN A CA 1
ATOM 5839 C C . ASN A 1 716 ? -48.300 6.217 -10.830 1.00 89.12 716 ASN A C 1
ATOM 5841 O O . ASN A 1 716 ? -47.190 6.748 -10.898 1.00 89.12 716 ASN A O 1
ATOM 5845 N N . TYR A 1 717 ? -48.846 5.822 -9.678 1.00 90.50 717 TYR A N 1
ATOM 5846 C CA . TYR A 1 717 ? -48.205 5.975 -8.372 1.00 90.50 717 TYR A CA 1
ATOM 5847 C C . TYR A 1 717 ? -47.339 4.770 -7.997 1.00 90.50 717 TYR A C 1
ATOM 5849 O O . TYR A 1 717 ? -47.720 3.616 -8.192 1.00 90.50 717 TYR A O 1
ATOM 5857 N N . SER A 1 718 ? -46.223 5.048 -7.330 1.00 92.06 718 SER A N 1
ATOM 5858 C CA . SER A 1 718 ? -45.473 4.058 -6.573 1.00 92.06 718 SER A CA 1
ATOM 5859 C C . SER A 1 718 ? -46.248 3.602 -5.341 1.00 92.06 718 SER A C 1
ATOM 5861 O O . SER A 1 718 ? -47.188 4.253 -4.876 1.00 92.06 718 SER A O 1
ATOM 5863 N N . LYS A 1 719 ? -45.778 2.514 -4.724 1.00 90.94 719 LYS A N 1
ATOM 5864 C CA . LYS A 1 719 ? -46.165 2.197 -3.345 1.00 90.94 719 LYS A CA 1
ATOM 5865 C C . LYS A 1 719 ? -45.760 3.350 -2.423 1.00 90.94 719 LYS A C 1
ATOM 5867 O O . LYS A 1 719 ? -44.688 3.934 -2.598 1.00 90.94 719 LYS A O 1
ATOM 5872 N N . THR A 1 720 ? -46.598 3.643 -1.434 1.00 90.94 720 THR A N 1
ATOM 5873 C CA . THR A 1 720 ? -46.275 4.603 -0.377 1.00 90.94 720 THR A CA 1
ATOM 5874 C C . THR A 1 720 ? -45.222 4.014 0.556 1.00 90.94 720 THR A C 1
ATOM 5876 O O . THR A 1 720 ? -45.378 2.902 1.063 1.00 90.94 720 THR A O 1
ATOM 5879 N N . LYS A 1 721 ? -44.149 4.766 0.793 1.00 89.56 721 LYS A N 1
ATOM 5880 C CA . LYS A 1 721 ? -43.059 4.441 1.712 1.00 89.56 721 LYS A CA 1
ATOM 5881 C C . LYS A 1 721 ? -43.059 5.462 2.845 1.00 89.56 721 LYS A C 1
ATOM 5883 O O . LYS A 1 721 ? -43.011 6.661 2.596 1.00 89.56 721 LYS A O 1
ATOM 5888 N N . LYS A 1 722 ? -43.127 4.994 4.091 1.00 87.12 722 LYS A N 1
ATOM 5889 C CA . LYS A 1 722 ? -43.006 5.862 5.269 1.00 87.12 722 LYS A CA 1
ATOM 5890 C C . LYS A 1 722 ? -41.534 6.105 5.601 1.00 87.12 722 LYS A C 1
ATOM 5892 O O . LYS A 1 722 ? -40.750 5.157 5.611 1.00 87.12 722 LYS A O 1
ATOM 5897 N N . HIS A 1 723 ? -41.177 7.350 5.890 1.00 85.06 723 HIS A N 1
ATOM 5898 C CA . HIS A 1 723 ? -39.868 7.746 6.414 1.00 85.06 723 HIS A CA 1
ATOM 5899 C C . HIS A 1 723 ? -40.072 8.906 7.388 1.00 85.06 723 HIS A C 1
ATOM 5901 O O . HIS A 1 723 ? -40.798 9.841 7.056 1.00 85.06 723 HIS A O 1
ATOM 5907 N N . CYS A 1 724 ? -39.498 8.814 8.592 1.00 80.81 724 CYS A N 1
ATOM 5908 C CA . CYS A 1 724 ? -39.783 9.740 9.699 1.00 80.81 724 CYS A CA 1
ATOM 5909 C C . CYS A 1 724 ? -41.297 9.905 9.959 1.00 80.81 724 CYS A C 1
ATOM 5911 O O . CYS A 1 724 ? -41.784 11.016 10.112 1.00 80.81 724 CYS A O 1
ATOM 5913 N N . GLU A 1 725 ? -42.054 8.797 9.922 1.00 81.88 725 GLU A N 1
ATOM 5914 C CA . GLU A 1 725 ? -43.530 8.748 10.007 1.00 81.88 725 GLU A CA 1
ATOM 5915 C C . GLU A 1 725 ? -44.312 9.513 8.921 1.00 81.88 725 GLU A C 1
ATOM 5917 O O . GLU A 1 725 ? -45.542 9.443 8.873 1.00 81.88 725 GLU A O 1
ATOM 5922 N N . ILE A 1 726 ? -43.626 10.153 7.974 1.00 85.31 726 ILE A N 1
ATOM 5923 C CA . ILE A 1 726 ? -44.233 10.862 6.851 1.00 85.31 726 ILE A CA 1
ATOM 5924 C C . ILE A 1 726 ? -44.404 9.876 5.680 1.00 85.31 726 ILE A C 1
ATOM 5926 O O . ILE A 1 726 ? -43.439 9.208 5.291 1.00 85.31 726 ILE A O 1
ATOM 5930 N N . PRO A 1 727 ? -45.618 9.714 5.124 1.00 91.25 727 PRO A N 1
ATOM 5931 C CA . PRO A 1 727 ? -45.856 8.858 3.967 1.00 91.25 727 PRO A CA 1
ATOM 5932 C C . PRO A 1 727 ? -45.469 9.570 2.664 1.00 91.25 727 PRO A C 1
ATOM 5934 O O . PRO A 1 727 ? -46.034 10.603 2.312 1.00 91.25 727 PRO A O 1
ATOM 5937 N N . TRP A 1 728 ? -44.539 8.977 1.920 1.00 92.19 728 TRP A N 1
ATOM 5938 C CA . TRP A 1 728 ? -44.051 9.489 0.643 1.00 92.19 728 TRP A CA 1
ATOM 5939 C C . TRP A 1 728 ? -44.367 8.524 -0.496 1.00 92.19 728 TRP A C 1
ATOM 5941 O O . TRP A 1 728 ? -44.283 7.305 -0.330 1.00 92.19 728 TRP A O 1
ATOM 5951 N N . ARG A 1 729 ? -44.656 9.040 -1.688 1.00 93.31 729 ARG A N 1
ATOM 5952 C CA . ARG A 1 729 ? -44.709 8.241 -2.925 1.00 93.31 729 ARG A CA 1
ATOM 5953 C C . ARG A 1 729 ? -44.294 9.083 -4.116 1.00 93.31 729 ARG A C 1
ATOM 5955 O O . ARG A 1 729 ? -44.380 10.305 -4.070 1.00 93.31 729 ARG A O 1
ATOM 5962 N N . ILE A 1 730 ? -43.882 8.432 -5.192 1.00 93.12 730 ILE A N 1
ATOM 5963 C CA . ILE A 1 730 ? -43.615 9.099 -6.465 1.00 93.12 730 ILE A CA 1
ATOM 5964 C C . ILE A 1 730 ? -44.649 8.698 -7.500 1.00 93.12 730 ILE A C 1
ATOM 5966 O O . ILE A 1 730 ? -45.278 7.651 -7.377 1.00 93.12 730 ILE A O 1
ATOM 5970 N N . SER A 1 731 ? -44.843 9.519 -8.522 1.00 91.06 731 SER A N 1
ATOM 5971 C CA . SER A 1 731 ? -45.712 9.160 -9.638 1.00 91.06 731 SER A CA 1
ATOM 5972 C C . SER A 1 731 ? -45.195 9.688 -10.960 1.00 91.06 731 SER A C 1
ATOM 5974 O O . SER A 1 731 ? -44.561 10.739 -10.984 1.00 91.06 731 SER A O 1
ATOM 5976 N N . ALA A 1 732 ? -45.571 9.033 -12.051 1.00 88.19 732 ALA A N 1
ATOM 5977 C CA . ALA A 1 732 ? -45.471 9.595 -13.390 1.00 88.19 732 ALA A CA 1
ATOM 5978 C C . ALA A 1 732 ? -46.862 9.946 -13.928 1.00 88.19 732 ALA A C 1
ATOM 5980 O O . ALA A 1 732 ? -47.820 9.204 -13.716 1.00 88.19 732 ALA A O 1
ATOM 5981 N N . GLN A 1 733 ? -46.959 11.063 -14.640 1.00 85.00 733 GLN A N 1
ATOM 5982 C CA . GLN A 1 733 ? -48.158 11.499 -15.347 1.00 85.00 733 GLN A CA 1
ATOM 5983 C C . GLN A 1 733 ? -47.782 11.868 -16.779 1.00 85.00 733 GLN A C 1
ATOM 5985 O O . GLN A 1 733 ? -46.855 12.646 -17.011 1.00 85.00 733 GLN A O 1
ATOM 5990 N N . ARG A 1 734 ? -48.523 11.347 -17.757 1.00 80.00 734 ARG A N 1
ATOM 5991 C CA . ARG A 1 734 ? -48.392 11.777 -19.151 1.00 80.00 734 ARG A CA 1
ATOM 5992 C C . ARG A 1 734 ? -49.272 13.003 -19.388 1.00 80.00 734 ARG A C 1
ATOM 5994 O O . ARG A 1 734 ? -50.476 12.960 -19.133 1.00 80.00 734 ARG A O 1
ATOM 6001 N N . LYS A 1 735 ? -48.691 14.093 -19.893 1.00 79.12 735 LYS A N 1
ATOM 6002 C CA . LYS A 1 735 ? -49.421 15.323 -20.237 1.00 79.12 735 LYS A CA 1
ATOM 6003 C C . LYS A 1 735 ? -48.936 15.845 -21.588 1.00 79.12 735 LYS A C 1
ATOM 6005 O O . LYS A 1 735 ? -47.784 16.258 -21.721 1.00 79.12 735 LYS A O 1
ATOM 6010 N N . GLN A 1 736 ? -49.810 15.840 -22.595 1.00 77.88 736 GLN A N 1
ATOM 6011 C CA . GLN A 1 736 ? -49.480 16.168 -23.983 1.00 77.88 736 GLN A CA 1
ATOM 6012 C C . GLN A 1 736 ? -48.307 15.319 -24.516 1.00 77.88 736 GLN A C 1
ATOM 6014 O O . GLN A 1 736 ? -48.408 14.097 -24.614 1.00 77.88 736 GLN A O 1
ATOM 6019 N N . GLN A 1 737 ? -47.189 15.963 -24.863 1.00 77.56 737 GLN A N 1
ATOM 6020 C CA . GLN A 1 737 ? -45.970 15.344 -25.401 1.00 77.56 737 GLN A CA 1
ATOM 6021 C C . GLN A 1 737 ? -44.847 15.254 -24.353 1.00 77.56 737 GLN A C 1
ATOM 6023 O O . GLN A 1 737 ? -43.672 15.195 -24.714 1.00 77.56 737 GLN A O 1
ATOM 6028 N N . ARG A 1 738 ? -45.190 15.311 -23.058 1.00 77.81 738 ARG A N 1
ATOM 6029 C CA . ARG A 1 738 ? -44.242 15.323 -21.936 1.00 77.81 738 ARG A CA 1
ATOM 6030 C C . ARG A 1 738 ? -44.658 14.326 -20.855 1.00 77.81 738 ARG A C 1
ATOM 6032 O O . ARG A 1 738 ? -45.844 14.036 -20.679 1.00 77.81 738 ARG A O 1
ATOM 6039 N N . ILE A 1 739 ? -43.669 13.839 -20.117 1.00 77.94 739 ILE A N 1
ATOM 6040 C CA . ILE A 1 739 ? -43.857 13.094 -18.871 1.00 77.94 739 ILE A CA 1
ATOM 6041 C C . ILE A 1 739 ? -43.567 14.031 -17.695 1.00 77.94 739 ILE A C 1
ATOM 6043 O O . ILE A 1 739 ? -42.592 14.778 -17.717 1.00 77.94 739 ILE A O 1
ATOM 6047 N N . LEU A 1 740 ? -44.417 14.009 -16.675 1.00 82.50 740 LEU A N 1
ATOM 6048 C CA . LEU A 1 740 ? -44.206 14.714 -15.416 1.00 82.50 740 LEU A CA 1
ATOM 6049 C C . LEU A 1 740 ? -43.965 13.677 -14.324 1.00 82.50 740 LEU A C 1
ATOM 6051 O O . LEU A 1 740 ? -44.805 12.806 -14.101 1.00 82.50 740 LEU A O 1
ATOM 6055 N N . LEU A 1 741 ? -42.820 13.761 -13.652 1.00 87.81 741 LEU A N 1
ATOM 6056 C CA . LEU A 1 741 ? -42.558 12.990 -12.438 1.00 87.81 741 LEU A CA 1
ATOM 6057 C C . LEU A 1 741 ? -42.954 13.831 -11.238 1.00 87.81 741 LEU A C 1
ATOM 6059 O O . LEU A 1 741 ? -42.776 15.041 -11.267 1.00 87.81 741 LEU A O 1
ATOM 6063 N N . HIS A 1 742 ? -43.491 13.213 -10.198 1.00 89.25 742 HIS A N 1
ATOM 6064 C CA . HIS A 1 742 ? -43.875 13.911 -8.980 1.00 89.25 742 HIS A CA 1
ATOM 6065 C C . HIS A 1 742 ? -43.376 13.161 -7.751 1.00 89.25 742 HIS A C 1
ATOM 6067 O O . HIS A 1 742 ? -43.433 11.931 -7.735 1.00 89.25 742 HIS A O 1
ATOM 6073 N N . LEU A 1 743 ? -42.969 13.893 -6.715 1.00 91.50 743 LEU A N 1
ATOM 6074 C CA . LEU A 1 743 ? -42.874 13.399 -5.341 1.00 91.50 743 LEU A CA 1
ATOM 6075 C C . LEU A 1 743 ? -44.071 13.934 -4.559 1.00 91.50 743 LEU A C 1
ATOM 6077 O O . LEU A 1 743 ? -44.292 15.139 -4.539 1.00 91.50 743 LEU A O 1
ATOM 6081 N N . HIS A 1 744 ? -44.799 13.053 -3.885 1.00 91.19 744 HIS A N 1
ATOM 6082 C CA . HIS A 1 744 ? -45.947 13.388 -3.048 1.00 91.19 744 HIS A CA 1
ATOM 6083 C C . HIS A 1 744 ? -45.615 13.174 -1.576 1.00 91.19 744 HIS A C 1
ATOM 6085 O O . HIS A 1 744 ? -45.071 12.125 -1.215 1.00 91.19 744 HIS A O 1
ATOM 6091 N N . CYS A 1 745 ? -45.990 14.146 -0.745 1.00 88.81 745 CYS A N 1
ATOM 6092 C CA . CYS A 1 745 ? -46.101 13.989 0.701 1.00 88.81 745 CYS A CA 1
ATOM 6093 C C . CYS A 1 745 ? -47.579 13.755 1.032 1.00 88.81 745 CYS A C 1
ATOM 6095 O O . CYS A 1 745 ? -48.397 14.662 0.896 1.00 88.81 745 CYS A O 1
ATOM 6097 N N . ASP A 1 746 ? -47.937 12.546 1.460 1.00 88.62 746 ASP A N 1
ATOM 6098 C CA . ASP A 1 746 ? -49.320 12.186 1.795 1.00 88.62 746 ASP A CA 1
ATOM 6099 C C . ASP A 1 746 ? -49.621 12.344 3.302 1.00 88.62 746 ASP A C 1
ATOM 6101 O O . ASP A 1 746 ? -50.513 11.663 3.818 1.00 88.62 746 ASP A O 1
ATOM 6105 N N . LYS A 1 747 ? -48.853 13.157 4.058 1.00 84.94 747 LYS A N 1
ATOM 6106 C CA . LYS A 1 747 ? -49.132 13.379 5.493 1.00 84.94 747 LYS A CA 1
ATOM 6107 C C . LYS A 1 747 ? -50.548 13.970 5.609 1.00 84.94 747 LYS A C 1
ATOM 6109 O O . LYS A 1 747 ? -50.825 14.989 4.971 1.00 84.94 747 LYS A O 1
ATOM 6114 N N . PRO A 1 748 ? -51.474 13.318 6.334 1.00 77.06 748 PRO A N 1
ATOM 6115 C CA . PRO A 1 748 ? -52.843 13.799 6.441 1.00 77.06 748 PRO A CA 1
ATOM 6116 C C . PRO A 1 748 ? -52.888 15.075 7.287 1.00 77.06 748 PRO A C 1
ATOM 6118 O O . PRO A 1 748 ? -52.175 15.188 8.281 1.00 77.06 748 PRO A O 1
ATOM 6121 N N . LEU A 1 749 ? -53.757 16.014 6.918 1.00 66.62 749 LEU A N 1
ATOM 6122 C CA . LEU A 1 749 ? -54.148 17.110 7.804 1.00 66.62 749 LEU A CA 1
ATOM 6123 C C . LEU A 1 749 ? -55.030 16.521 8.918 1.00 66.62 749 LEU A C 1
ATOM 6125 O O . LEU A 1 749 ? -56.122 16.017 8.643 1.00 66.62 749 LEU A O 1
ATOM 6129 N N . THR A 1 750 ? -54.549 16.521 10.161 1.00 63.56 750 THR A N 1
ATOM 6130 C CA . THR A 1 750 ? -55.391 16.316 11.349 1.00 63.56 750 THR A CA 1
ATOM 6131 C C . THR A 1 750 ? -56.052 17.657 11.682 1.00 63.56 750 THR A C 1
ATOM 6133 O O . THR A 1 750 ? -55.472 18.710 11.444 1.00 63.56 750 THR A O 1
ATOM 6136 N N . ASN A 1 751 ? -57.293 17.649 12.179 1.00 60.72 751 ASN A N 1
ATOM 6137 C CA . ASN A 1 751 ? -58.124 18.861 12.296 1.00 60.72 751 ASN A CA 1
ATOM 6138 C C . ASN A 1 751 ? -57.551 19.992 13.187 1.00 60.72 751 ASN A C 1
ATOM 6140 O O . ASN A 1 751 ? -58.157 21.056 13.213 1.00 60.72 751 ASN A O 1
ATOM 6144 N N . ASP A 1 752 ? -56.426 19.782 13.882 1.00 58.38 752 ASP A N 1
ATOM 6145 C CA . ASP A 1 752 ? -55.844 20.715 14.859 1.00 58.38 752 ASP A CA 1
ATOM 6146 C C . ASP A 1 752 ? -54.307 20.880 14.733 1.00 58.38 752 ASP A C 1
ATOM 6148 O O . ASP A 1 752 ? -53.680 21.386 15.662 1.00 58.38 752 ASP A O 1
ATOM 6152 N N . GLU A 1 753 ? -53.663 20.435 13.643 1.00 60.91 753 GLU A N 1
ATOM 6153 C CA . GLU A 1 753 ? -52.195 20.522 13.500 1.00 60.91 753 GLU A CA 1
ATOM 6154 C C . GLU A 1 753 ? -51.793 21.107 12.138 1.00 60.91 753 GLU A C 1
ATOM 6156 O O . GLU A 1 753 ? -51.867 20.429 11.109 1.00 60.91 753 GLU A O 1
ATOM 6161 N N . ASP A 1 754 ? -51.321 22.357 12.152 1.00 72.50 754 ASP A N 1
ATOM 6162 C CA . ASP A 1 754 ? -50.514 22.902 11.064 1.00 72.50 754 ASP A CA 1
ATOM 6163 C C . ASP A 1 754 ? -49.118 22.266 11.152 1.00 72.50 754 ASP A C 1
ATOM 6165 O O . ASP A 1 754 ? -48.463 22.272 12.200 1.00 72.50 754 ASP A O 1
ATOM 6169 N N . TRP A 1 755 ? -48.676 21.665 10.050 1.00 82.31 755 TRP A N 1
ATOM 6170 C CA . TRP A 1 755 ? -47.352 21.068 9.932 1.00 82.31 755 TRP A CA 1
ATOM 6171 C C . TRP A 1 755 ? -46.638 21.634 8.712 1.00 82.31 755 TRP A C 1
ATOM 6173 O O . TRP A 1 755 ? -47.256 21.883 7.677 1.00 82.31 755 TRP A O 1
ATOM 6183 N N . SER A 1 756 ? -45.322 21.791 8.816 1.00 85.38 756 SER A N 1
ATOM 6184 C CA . SER A 1 756 ? -44.468 22.123 7.677 1.00 85.38 756 SER A CA 1
ATOM 6185 C C . SER A 1 756 ? -43.291 21.159 7.608 1.00 85.38 756 SER A C 1
ATOM 6187 O O . SER A 1 756 ? -42.651 20.844 8.614 1.00 85.38 756 SER A O 1
ATOM 6189 N N . ILE A 1 757 ? -43.052 20.623 6.413 1.00 85.75 757 ILE A N 1
ATOM 6190 C CA . ILE A 1 757 ? -41.976 19.672 6.135 1.00 85.75 757 ILE A CA 1
ATOM 6191 C C . ILE A 1 757 ? -41.123 20.243 5.012 1.00 85.75 757 ILE A C 1
ATOM 6193 O O . ILE A 1 757 ? -41.539 20.257 3.854 1.00 85.75 757 ILE A O 1
ATOM 6197 N N . GLU A 1 758 ? -39.925 20.691 5.359 1.00 89.44 758 GLU A N 1
ATOM 6198 C CA . GLU A 1 758 ? -38.928 21.152 4.405 1.00 89.44 758 GLU A CA 1
ATOM 6199 C C . GLU A 1 758 ? -38.069 19.974 3.942 1.00 89.44 758 GLU A C 1
ATOM 6201 O O . GLU A 1 758 ? -37.475 19.243 4.745 1.00 89.44 758 GLU A O 1
ATOM 6206 N N . VAL A 1 759 ? -37.997 19.788 2.626 1.00 88.31 759 VAL A N 1
ATOM 6207 C CA . VAL A 1 759 ? -37.172 18.758 1.995 1.00 88.31 759 VAL A CA 1
ATOM 6208 C C . VAL A 1 759 ? -36.366 19.312 0.834 1.00 88.31 759 VAL A C 1
ATOM 6210 O O . VAL A 1 759 ? -36.825 20.174 0.092 1.00 88.31 759 VAL A O 1
ATOM 6213 N N . GLU A 1 760 ? -35.194 18.732 0.620 1.00 86.38 760 GLU A N 1
ATOM 6214 C CA . GLU A 1 760 ? -34.440 18.823 -0.627 1.00 86.38 760 GLU A CA 1
ATOM 6215 C C . GLU A 1 760 ? -34.763 17.593 -1.483 1.00 86.38 760 GLU A C 1
ATOM 6217 O O . GLU A 1 760 ? -34.595 16.452 -1.041 1.00 86.38 760 GLU A O 1
ATOM 6222 N N . VAL A 1 761 ? -35.235 17.807 -2.712 1.00 85.75 761 VAL A N 1
ATOM 6223 C CA . VAL A 1 761 ? -35.703 16.738 -3.603 1.00 85.75 761 VAL A CA 1
ATOM 6224 C C . VAL A 1 761 ? -34.904 16.727 -4.898 1.00 85.75 761 VAL A C 1
ATOM 6226 O O . VAL A 1 761 ? -34.713 17.765 -5.530 1.00 85.75 761 VAL A O 1
ATOM 6229 N N . GLN A 1 762 ? -34.516 15.530 -5.337 1.00 85.62 762 GLN A N 1
ATOM 6230 C CA . GLN A 1 762 ? -34.130 15.253 -6.719 1.00 85.62 762 GLN A CA 1
ATOM 6231 C C . GLN A 1 762 ? -35.041 14.191 -7.313 1.00 85.62 762 GLN A C 1
ATOM 6233 O O . GLN A 1 762 ? -35.153 13.093 -6.766 1.00 85.62 762 GLN A O 1
ATOM 6238 N N . LEU A 1 763 ? -35.641 14.500 -8.458 1.00 87.31 763 LEU A N 1
ATOM 6239 C CA . LEU A 1 763 ? -36.353 13.536 -9.290 1.00 87.31 763 LEU A CA 1
ATOM 6240 C C . LEU A 1 763 ? -35.436 13.077 -10.421 1.00 87.31 763 LEU A C 1
ATOM 6242 O O . LEU A 1 763 ? -34.741 13.888 -11.028 1.00 87.31 763 LEU A O 1
ATOM 6246 N N . ILE A 1 764 ? -35.413 11.776 -10.685 1.00 87.31 764 ILE A N 1
ATOM 6247 C CA . ILE A 1 764 ? -34.442 11.149 -11.576 1.00 87.31 764 ILE A CA 1
ATOM 6248 C C . ILE A 1 764 ? -35.176 10.152 -12.466 1.00 87.31 764 ILE A C 1
ATOM 6250 O O . ILE A 1 764 ? -35.870 9.264 -11.972 1.00 87.31 764 ILE A O 1
ATOM 6254 N N . LEU A 1 765 ? -34.997 10.270 -13.777 1.00 87.94 765 LEU A N 1
ATOM 6255 C CA . LEU A 1 765 ? -35.352 9.215 -14.725 1.00 87.94 765 LEU A CA 1
ATOM 6256 C C . LEU A 1 765 ? -34.138 8.308 -14.915 1.00 87.94 765 LEU A C 1
ATOM 6258 O O . LEU A 1 765 ? -33.029 8.793 -15.128 1.00 87.94 765 LEU A O 1
ATOM 6262 N N . VAL A 1 766 ? -34.334 6.999 -14.825 1.00 84.94 766 VAL A N 1
ATOM 6263 C CA . VAL A 1 766 ? -33.273 5.995 -14.906 1.00 84.94 766 VAL A CA 1
ATOM 6264 C C . VAL A 1 766 ? -33.631 5.015 -16.016 1.00 84.94 766 VAL A C 1
ATOM 6266 O O . VAL A 1 766 ? -34.686 4.385 -15.991 1.00 84.94 766 VAL A O 1
ATOM 6269 N N . SER A 1 767 ? -32.749 4.889 -17.000 1.00 78.50 767 SER A N 1
ATOM 6270 C CA . SER A 1 767 ? -32.848 3.852 -18.026 1.00 78.50 767 SER A CA 1
ATOM 6271 C C . SER A 1 767 ? -32.281 2.524 -17.521 1.00 78.50 767 SER A C 1
ATOM 6273 O O . SER A 1 767 ? -31.462 2.477 -16.597 1.00 78.50 767 SER A O 1
ATOM 6275 N N . ASP A 1 768 ? -32.640 1.435 -18.191 1.00 69.19 768 ASP A N 1
ATOM 6276 C CA . ASP A 1 768 ? -32.103 0.102 -17.905 1.00 69.19 768 ASP A CA 1
ATOM 6277 C C . ASP A 1 768 ? -30.606 -0.025 -18.203 1.00 69.19 768 ASP A C 1
ATOM 6279 O O . ASP A 1 768 ? -29.931 -0.851 -17.594 1.00 69.19 768 ASP A O 1
ATOM 6283 N N . THR A 1 769 ? -30.068 0.834 -19.073 1.00 67.50 769 THR A N 1
ATOM 6284 C CA . THR A 1 769 ? -28.632 0.898 -19.380 1.00 67.50 769 THR A CA 1
ATOM 6285 C C . THR A 1 769 ? -27.834 1.661 -18.317 1.00 67.50 769 THR A C 1
ATOM 6287 O O . THR A 1 769 ? -26.607 1.633 -18.332 1.00 67.50 769 THR A O 1
ATOM 6290 N N . GLY A 1 770 ? -28.503 2.332 -17.371 1.00 72.06 770 GLY A N 1
ATOM 6291 C CA . GLY A 1 770 ? -27.870 3.145 -16.330 1.00 72.06 770 GLY A CA 1
ATOM 6292 C C . GLY A 1 770 ? -27.741 4.633 -16.669 1.00 72.06 770 GLY A C 1
ATOM 6293 O O . GLY A 1 770 ? -27.299 5.397 -15.807 1.00 72.06 770 GLY A O 1
ATOM 6294 N N . ARG A 1 771 ? -28.167 5.061 -17.866 1.00 79.31 771 ARG A N 1
ATOM 6295 C CA . ARG A 1 771 ? -28.318 6.484 -18.214 1.00 79.31 771 ARG A CA 1
ATOM 6296 C C . ARG A 1 771 ? -29.336 7.128 -17.284 1.00 79.31 771 ARG A C 1
ATOM 6298 O O . ARG A 1 771 ? -30.413 6.556 -17.084 1.00 79.31 771 ARG A O 1
ATOM 6305 N N . THR A 1 772 ? -29.011 8.291 -16.734 1.00 83.06 772 THR A N 1
ATOM 6306 C CA . THR A 1 772 ? -29.883 9.034 -15.819 1.00 83.06 772 THR A CA 1
ATOM 6307 C C . THR A 1 772 ? -30.307 10.373 -16.422 1.00 83.06 772 THR A C 1
ATOM 6309 O O . THR A 1 772 ? -29.763 10.834 -17.427 1.00 83.06 772 THR A O 1
ATOM 6312 N N . LEU A 1 773 ? -31.368 10.963 -15.887 1.00 84.62 773 LEU A N 1
ATOM 6313 C CA . LEU A 1 773 ? -31.734 12.353 -16.127 1.00 84.62 773 LEU A CA 1
ATOM 6314 C C . LEU A 1 773 ? -32.238 12.927 -14.814 1.00 84.62 773 LEU A C 1
ATOM 6316 O O . LEU A 1 773 ? -33.385 12.687 -14.434 1.00 84.62 773 LEU A O 1
ATOM 6320 N N . THR A 1 774 ? -31.374 13.656 -14.122 1.00 82.19 774 THR A N 1
ATOM 6321 C CA . THR A 1 774 ? -31.691 14.243 -12.823 1.00 82.19 774 THR A CA 1
ATOM 6322 C C . THR A 1 774 ? -32.257 15.651 -13.009 1.00 82.19 774 THR A C 1
ATOM 6324 O O . THR A 1 774 ? -31.790 16.429 -13.852 1.00 82.19 774 THR A O 1
ATOM 6327 N N . ASP A 1 775 ? -33.315 15.963 -12.264 1.00 78.44 775 ASP A N 1
ATOM 6328 C CA . ASP A 1 775 ? -33.838 17.316 -12.097 1.00 78.44 775 ASP A CA 1
ATOM 6329 C C . ASP A 1 775 ? -32.920 18.167 -11.211 1.00 78.44 775 ASP A C 1
ATOM 6331 O O . ASP A 1 775 ? -32.095 17.650 -10.456 1.00 78.44 775 ASP A O 1
ATOM 6335 N N . ILE A 1 776 ? -33.078 19.486 -11.283 1.00 68.31 776 ILE A N 1
ATOM 6336 C CA . ILE A 1 776 ? -32.426 20.404 -10.348 1.00 68.31 776 ILE A CA 1
ATOM 6337 C C . ILE A 1 776 ? -32.882 20.045 -8.923 1.00 68.31 776 ILE A C 1
ATOM 6339 O O . ILE A 1 776 ? -34.036 19.679 -8.716 1.00 68.31 776 ILE A O 1
ATOM 6343 N N . TYR A 1 777 ? -31.975 20.139 -7.945 1.00 69.00 777 TYR A N 1
ATOM 6344 C CA . TYR A 1 777 ? -32.363 20.072 -6.536 1.00 69.00 777 TYR A CA 1
ATOM 6345 C C . TYR A 1 777 ? -33.385 21.166 -6.250 1.00 69.00 777 TYR A C 1
ATOM 6347 O O . TYR A 1 777 ? -33.085 22.350 -6.408 1.00 69.00 777 TYR A O 1
ATOM 6355 N N . VAL A 1 778 ? -34.572 20.773 -5.806 1.00 76.31 778 VAL A N 1
ATOM 6356 C CA . VAL A 1 778 ? -35.575 21.729 -5.350 1.00 76.31 778 VAL A CA 1
ATOM 6357 C C . VAL A 1 778 ? -35.729 21.571 -3.849 1.00 76.31 778 VAL A C 1
ATOM 6359 O O . VAL A 1 778 ? -36.058 20.486 -3.369 1.00 76.31 778 VAL A O 1
ATOM 6362 N N . THR A 1 779 ? -35.489 22.651 -3.112 1.00 82.38 779 THR A N 1
ATOM 6363 C CA . THR A 1 779 ? -35.965 22.766 -1.735 1.00 82.38 779 THR A CA 1
ATOM 6364 C C . THR A 1 779 ? -37.450 23.094 -1.790 1.00 82.38 779 THR A C 1
ATOM 6366 O O . THR A 1 779 ? -37.843 24.084 -2.410 1.00 82.38 779 THR A O 1
ATOM 6369 N N . HIS A 1 780 ? -38.280 22.255 -1.180 1.00 86.00 780 HIS A N 1
ATOM 6370 C CA . HIS A 1 780 ? -39.728 22.432 -1.133 1.00 86.00 780 HIS A CA 1
ATOM 6371 C C . HIS A 1 780 ? -40.231 22.285 0.294 1.00 86.00 780 HIS A C 1
ATOM 6373 O O . HIS A 1 780 ? -39.778 21.406 1.026 1.00 86.00 780 HIS A O 1
ATOM 6379 N N . ILE A 1 781 ? -41.193 23.124 0.667 1.00 87.25 781 ILE A N 1
ATOM 6380 C CA . ILE A 1 781 ? -41.878 23.048 1.955 1.00 87.25 781 ILE A CA 1
ATOM 6381 C C . ILE A 1 781 ? -43.278 22.506 1.687 1.00 87.25 781 ILE A C 1
ATOM 6383 O O . ILE A 1 781 ? -44.100 23.166 1.056 1.00 87.25 781 ILE A O 1
ATOM 6387 N N . PHE A 1 782 ? -43.543 21.291 2.154 1.00 87.06 782 PHE A N 1
ATOM 6388 C CA . PHE A 1 782 ? -44.887 20.732 2.174 1.00 87.06 782 PHE A CA 1
ATOM 6389 C C . PHE A 1 782 ? -45.626 21.264 3.405 1.00 87.06 782 PHE A C 1
ATOM 6391 O O . PHE A 1 782 ? -45.174 21.049 4.526 1.00 87.06 782 PHE A O 1
ATOM 6398 N N . GLU A 1 783 ? -46.767 21.919 3.194 1.00 83.81 783 GLU A N 1
ATOM 6399 C CA . GLU A 1 783 ? -47.677 22.401 4.258 1.00 83.81 783 GLU A CA 1
ATOM 6400 C C . GLU A 1 783 ? -49.051 21.703 4.207 1.00 83.81 783 GLU A C 1
ATOM 6402 O O . GLU A 1 783 ? -49.967 21.977 4.978 1.00 83.81 783 GLU A O 1
ATOM 6407 N N . ARG A 1 784 ? -49.235 20.819 3.226 1.00 81.69 784 ARG A N 1
ATOM 6408 C CA . ARG A 1 784 ? -50.456 20.050 2.978 1.00 81.69 784 ARG A CA 1
ATOM 6409 C C . ARG A 1 784 ? -50.119 18.825 2.143 1.00 81.69 784 ARG A C 1
ATOM 6411 O O . ARG A 1 784 ? -49.022 18.712 1.599 1.00 81.69 784 ARG A O 1
ATOM 6418 N N . THR A 1 785 ? -51.093 17.937 1.976 1.00 82.56 785 THR A N 1
ATOM 6419 C CA . THR A 1 785 ? -50.979 16.842 1.014 1.00 82.56 785 THR A CA 1
ATOM 6420 C C . THR A 1 785 ? -50.905 17.395 -0.412 1.00 82.56 785 THR A C 1
ATOM 6422 O O . THR A 1 785 ? -51.910 17.840 -0.969 1.00 82.56 785 THR A O 1
ATOM 6425 N N . GLU A 1 786 ? -49.715 17.384 -1.001 1.00 84.31 786 GLU A N 1
ATOM 6426 C CA . GLU A 1 786 ? -49.471 17.817 -2.376 1.00 84.31 786 GLU A CA 1
ATOM 6427 C C . GLU A 1 786 ? -48.280 17.072 -2.992 1.00 84.31 786 GLU A C 1
ATOM 6429 O O . GLU A 1 786 ? -47.564 16.333 -2.311 1.00 84.31 786 GLU A O 1
ATOM 6434 N N . GLY A 1 787 ? -48.090 17.253 -4.302 1.00 82.06 787 GLY A N 1
ATOM 6435 C CA . GLY A 1 787 ? -46.966 16.691 -5.036 1.00 82.06 787 GLY A CA 1
ATOM 6436 C C . GLY A 1 787 ? -46.156 17.759 -5.758 1.00 82.06 787 GLY A C 1
ATOM 6437 O O . GLY A 1 787 ? -46.714 18.518 -6.552 1.00 82.06 787 GLY A O 1
ATOM 6438 N N . ILE A 1 788 ? -44.843 17.779 -5.534 1.00 83.56 788 ILE A N 1
ATOM 6439 C CA . ILE A 1 788 ? -43.898 18.591 -6.307 1.00 83.56 788 ILE A CA 1
ATOM 6440 C C . ILE A 1 788 ? -43.542 17.861 -7.599 1.00 83.56 788 ILE A C 1
ATOM 6442 O O . ILE A 1 788 ? -43.297 16.656 -7.577 1.00 83.56 788 ILE A O 1
ATOM 6446 N N . HIS A 1 789 ? -43.537 18.576 -8.723 1.00 81.25 789 HIS A N 1
ATOM 6447 C CA . HIS A 1 789 ? -43.302 17.993 -10.040 1.00 81.25 789 HIS A CA 1
ATOM 6448 C C . HIS A 1 789 ? -41.909 18.300 -10.595 1.00 81.25 789 HIS A C 1
ATOM 6450 O O . HIS A 1 789 ? -41.299 19.315 -10.273 1.00 81.25 789 HIS A O 1
ATOM 6456 N N . TRP A 1 790 ? -41.470 17.438 -11.507 1.00 75.94 790 TRP A N 1
ATOM 6457 C CA . TRP A 1 790 ? -40.281 17.588 -12.332 1.00 75.94 790 TRP A CA 1
ATOM 6458 C C . TRP A 1 790 ? -40.303 18.928 -13.073 1.00 75.94 790 TRP A C 1
ATOM 6460 O O . TRP A 1 790 ? -41.317 19.280 -13.686 1.00 75.94 790 TRP A O 1
ATOM 6470 N N . THR A 1 791 ? -39.196 19.669 -13.032 1.00 69.00 791 THR A N 1
ATOM 6471 C CA . THR A 1 791 ? -39.035 20.947 -13.736 1.00 69.00 791 THR A CA 1
ATOM 6472 C C . THR A 1 791 ? -38.363 20.837 -15.110 1.00 69.00 791 THR A C 1
ATOM 6474 O O . THR A 1 791 ? -38.471 21.775 -15.900 1.00 69.00 791 THR A O 1
ATOM 6477 N N . ARG A 1 792 ? -37.702 19.714 -15.450 1.00 74.38 792 ARG A N 1
ATOM 6478 C CA . ARG A 1 792 ? -37.053 19.563 -16.766 1.00 74.38 792 ARG A CA 1
ATOM 6479 C C . ARG A 1 792 ? -38.049 19.239 -17.869 1.00 74.38 792 ARG A C 1
ATOM 6481 O O . ARG A 1 792 ? -38.917 18.380 -17.739 1.00 74.38 792 ARG A O 1
ATOM 6488 N N . ASP A 1 793 ? -37.819 19.870 -19.012 1.00 70.88 793 ASP A N 1
ATOM 6489 C CA . ASP A 1 793 ? -38.496 19.547 -20.257 1.00 70.88 793 ASP A CA 1
ATOM 6490 C C . ASP A 1 793 ? -37.860 18.298 -20.893 1.00 70.88 793 ASP A C 1
ATOM 6492 O O . ASP A 1 793 ? -36.737 18.354 -21.393 1.00 70.88 793 ASP A O 1
ATOM 6496 N N . LEU A 1 794 ? -38.592 17.180 -20.901 1.00 77.38 794 LEU A N 1
ATOM 6497 C CA . LEU A 1 794 ? -38.263 15.974 -21.665 1.00 77.38 794 LEU A CA 1
ATOM 6498 C C . LEU A 1 794 ? -39.432 15.639 -22.597 1.00 77.38 794 LEU A C 1
ATOM 6500 O O . LEU A 1 794 ? -40.566 15.450 -22.143 1.00 77.38 794 LEU A O 1
ATOM 6504 N N . THR A 1 795 ? -39.174 15.593 -23.906 1.00 81.38 795 THR A N 1
ATOM 6505 C CA . THR A 1 795 ? -40.203 15.183 -24.867 1.00 81.38 795 THR A CA 1
ATOM 6506 C C . THR A 1 795 ? -40.416 13.672 -24.809 1.00 81.38 795 THR A C 1
ATOM 6508 O O . THR A 1 795 ? -39.514 12.912 -24.455 1.00 81.38 795 THR A O 1
ATOM 6511 N N . TRP A 1 796 ? -41.615 13.220 -25.174 1.00 78.19 796 TRP A N 1
ATOM 6512 C CA . TRP A 1 796 ? -41.933 11.793 -25.236 1.00 78.19 796 TRP A CA 1
ATOM 6513 C C . TRP A 1 796 ? -41.001 11.019 -26.181 1.00 78.19 796 TRP A C 1
ATOM 6515 O O . TRP A 1 796 ? -40.605 9.901 -25.864 1.00 78.19 796 TRP A O 1
ATOM 6525 N N . GLU A 1 797 ? -40.616 11.619 -27.311 1.00 83.25 797 GLU A N 1
ATOM 6526 C CA . GLU A 1 797 ? -39.696 11.005 -28.277 1.00 83.25 797 GLU A CA 1
ATOM 6527 C C . GLU A 1 797 ? -38.286 10.834 -27.698 1.00 83.25 797 GLU A C 1
ATOM 6529 O O . GLU A 1 797 ? -37.699 9.758 -27.826 1.00 83.25 797 GLU A O 1
ATOM 6534 N N . ASP A 1 798 ? -37.768 11.847 -26.994 1.00 83.38 798 ASP A N 1
ATOM 6535 C CA . ASP A 1 798 ? -36.452 11.770 -26.346 1.00 83.38 798 ASP A CA 1
ATOM 6536 C C . ASP A 1 798 ? -36.452 10.735 -25.209 1.00 83.38 798 ASP A C 1
ATOM 6538 O O . ASP A 1 798 ? -35.539 9.917 -25.103 1.00 83.38 798 ASP A O 1
ATOM 6542 N N . MET A 1 799 ? -37.518 10.707 -24.400 1.00 84.12 799 MET A N 1
ATOM 6543 C CA . MET A 1 799 ? -37.711 9.698 -23.354 1.00 84.12 799 MET A CA 1
ATOM 6544 C C . MET A 1 799 ? -37.772 8.282 -23.943 1.00 84.12 799 MET A C 1
ATOM 6546 O O . MET A 1 799 ? -37.108 7.373 -23.446 1.00 84.12 799 MET A O 1
ATOM 6550 N N . LYS A 1 800 ? -38.546 8.092 -25.019 1.00 83.56 800 LYS A N 1
ATOM 6551 C CA . LYS A 1 800 ? -38.698 6.801 -25.698 1.00 83.56 800 LYS A CA 1
ATOM 6552 C C . LYS A 1 800 ? -37.381 6.292 -26.271 1.00 83.56 800 LYS A C 1
ATOM 6554 O O . LYS A 1 800 ? -37.127 5.095 -26.231 1.00 83.56 800 LYS A O 1
ATOM 6559 N N . LYS A 1 801 ? -36.570 7.194 -26.817 1.00 84.25 801 LYS A N 1
ATOM 6560 C CA . LYS A 1 801 ? -35.285 6.862 -27.428 1.00 84.25 801 LYS A CA 1
ATOM 6561 C C . LYS A 1 801 ? -34.223 6.502 -26.389 1.00 84.25 801 LYS A C 1
ATOM 6563 O O . LYS A 1 801 ? -33.497 5.533 -26.586 1.00 84.25 801 LYS A O 1
ATOM 6568 N N . ASP A 1 802 ? -34.115 7.298 -25.328 1.00 80.75 802 ASP A N 1
ATOM 6569 C CA . ASP A 1 802 ? -32.951 7.262 -24.438 1.00 80.75 802 ASP A CA 1
ATOM 6570 C C . ASP A 1 802 ? -33.222 6.583 -23.078 1.00 80.75 802 ASP A C 1
ATOM 6572 O O . ASP A 1 802 ? -32.264 6.201 -22.403 1.00 80.75 802 ASP A O 1
ATOM 6576 N N . TYR A 1 803 ? -34.489 6.425 -22.662 1.00 84.44 803 TYR A N 1
ATOM 6577 C CA . TYR A 1 803 ? -34.847 5.992 -21.299 1.00 84.44 803 TYR A CA 1
ATOM 6578 C C . TYR A 1 803 ? -35.880 4.866 -21.200 1.00 84.44 803 TYR A C 1
ATOM 6580 O O . TYR A 1 803 ? -35.923 4.194 -20.171 1.00 84.44 803 TYR A O 1
ATOM 6588 N N . MET A 1 804 ? -36.707 4.655 -22.224 1.00 84.00 804 MET A N 1
ATOM 6589 C CA . MET A 1 804 ? -37.759 3.638 -22.199 1.00 84.00 804 MET A CA 1
ATOM 6590 C C . MET A 1 804 ? -37.265 2.298 -22.744 1.00 84.00 804 MET A C 1
ATOM 6592 O O . MET A 1 804 ? -36.739 2.233 -23.854 1.00 84.00 804 MET A O 1
ATOM 6596 N N . VAL A 1 805 ? -37.495 1.222 -21.991 1.00 81.19 805 VAL A N 1
ATOM 6597 C CA . VAL A 1 805 ? -37.218 -0.161 -22.408 1.00 81.19 805 VAL A CA 1
ATOM 6598 C C . VAL A 1 805 ? -38.475 -0.989 -22.183 1.00 81.19 805 VAL A C 1
ATOM 6600 O O . VAL A 1 805 ? -39.069 -0.925 -21.109 1.00 81.19 805 VAL A O 1
ATOM 6603 N N . ASP A 1 806 ? -38.915 -1.710 -23.216 1.00 82.94 806 ASP A N 1
ATOM 6604 C CA . ASP A 1 806 ? -40.122 -2.550 -23.189 1.00 82.94 806 ASP A CA 1
ATOM 6605 C C . ASP A 1 806 ? -41.372 -1.830 -22.640 1.00 82.94 806 ASP A C 1
ATOM 6607 O O . ASP A 1 806 ? -42.113 -2.359 -21.820 1.00 82.94 806 ASP A O 1
ATOM 6611 N N . ASP A 1 807 ? -41.590 -0.588 -23.092 1.00 85.12 807 ASP A N 1
ATOM 6612 C CA . ASP A 1 807 ? -42.681 0.298 -22.642 1.00 85.12 807 ASP A CA 1
ATOM 6613 C C . ASP A 1 807 ? -42.683 0.590 -21.128 1.00 85.12 807 ASP A C 1
ATOM 6615 O O . ASP A 1 807 ? -43.712 0.912 -20.532 1.00 85.12 807 ASP A O 1
ATOM 6619 N N . SER A 1 808 ? -41.509 0.500 -20.500 1.00 85.94 808 SER A N 1
ATOM 6620 C CA . SER A 1 808 ? -41.300 0.833 -19.097 1.00 85.94 808 SER A CA 1
ATOM 6621 C C . SER A 1 808 ? -40.220 1.897 -18.916 1.00 85.94 808 SER A C 1
ATOM 6623 O O . SER A 1 808 ? -39.257 1.976 -19.683 1.00 85.94 808 SER A O 1
ATOM 6625 N N . VAL A 1 809 ? -40.378 2.731 -17.889 1.00 87.25 809 VAL A N 1
ATOM 6626 C CA . VAL A 1 809 ? -39.344 3.674 -17.438 1.00 87.25 809 VAL A CA 1
ATOM 6627 C C . VAL A 1 809 ? -39.151 3.547 -15.935 1.00 87.25 809 VAL A C 1
ATOM 6629 O O . VAL A 1 809 ? -40.120 3.374 -15.189 1.00 87.25 809 VAL A O 1
ATOM 6632 N N . ARG A 1 810 ? -37.909 3.656 -15.459 1.00 89.25 810 ARG A N 1
ATOM 6633 C CA . ARG A 1 810 ? -37.634 3.699 -14.019 1.00 89.25 810 ARG A CA 1
ATOM 6634 C C . ARG A 1 810 ? -37.497 5.137 -13.568 1.00 89.25 810 ARG A C 1
ATOM 6636 O O . ARG A 1 810 ? -36.850 5.950 -14.219 1.00 89.25 810 ARG A O 1
ATOM 6643 N N . ILE A 1 811 ? -38.112 5.444 -12.442 1.00 90.19 811 ILE A N 1
ATOM 6644 C CA . ILE A 1 811 ? -38.089 6.768 -11.838 1.00 90.19 811 ILE A CA 1
ATOM 6645 C C . ILE A 1 811 ? -37.622 6.630 -10.392 1.00 90.19 811 ILE A C 1
ATOM 6647 O O . ILE A 1 811 ? -37.944 5.659 -9.701 1.00 90.19 811 ILE A O 1
ATOM 6651 N N . GLU A 1 812 ? -36.834 7.589 -9.937 1.00 89.44 812 GLU A N 1
ATOM 6652 C CA . GLU A 1 812 ? -36.272 7.637 -8.596 1.00 89.44 812 GLU A CA 1
ATOM 6653 C C . GLU A 1 812 ? -36.482 9.039 -8.016 1.00 89.44 812 GLU A C 1
ATOM 6655 O O . GLU A 1 812 ? -36.295 10.036 -8.708 1.00 89.44 812 GLU A O 1
ATOM 6660 N N . ALA A 1 813 ? -36.875 9.122 -6.747 1.00 89.12 813 ALA A N 1
ATOM 6661 C CA . ALA A 1 813 ? -36.778 10.347 -5.965 1.00 89.12 813 ALA A CA 1
ATOM 6662 C C . ALA A 1 813 ? -35.776 10.147 -4.838 1.00 89.12 813 ALA A C 1
ATOM 6664 O O . ALA A 1 813 ? -35.904 9.198 -4.057 1.00 89.12 813 ALA A O 1
ATOM 6665 N N . ARG A 1 814 ? -34.819 11.064 -4.740 1.00 87.62 814 ARG A N 1
ATOM 6666 C CA . ARG A 1 814 ? -33.949 11.226 -3.577 1.00 87.62 814 ARG A CA 1
ATOM 6667 C C . ARG A 1 814 ? -34.473 12.410 -2.781 1.00 87.62 814 ARG A C 1
ATOM 6669 O O . ARG A 1 814 ? -34.566 13.512 -3.313 1.00 87.62 814 ARG A O 1
ATOM 6676 N N . VAL A 1 815 ? -34.861 12.162 -1.540 1.00 87.56 815 VAL A N 1
ATOM 6677 C CA . VAL A 1 815 ? -35.479 13.142 -0.644 1.00 87.56 815 VAL A CA 1
ATOM 6678 C C . VAL A 1 815 ? -34.593 13.257 0.579 1.00 87.56 815 VAL A C 1
ATOM 6680 O O . VAL A 1 815 ? -34.340 12.244 1.221 1.00 87.56 815 VAL A O 1
ATOM 6683 N N . LYS A 1 816 ? -34.127 14.454 0.912 1.00 86.75 816 LYS A N 1
ATOM 6684 C CA . LYS A 1 816 ? -33.429 14.739 2.165 1.00 86.75 816 LYS A CA 1
ATOM 6685 C C . LYS A 1 816 ? -34.319 15.638 3.006 1.00 86.75 816 LYS A C 1
ATOM 6687 O O . LYS A 1 816 ? -34.681 16.730 2.579 1.00 86.75 816 LYS A O 1
ATOM 6692 N N . LEU A 1 817 ? -34.695 15.157 4.183 1.00 85.62 817 LEU A N 1
ATOM 6693 C CA . LEU A 1 817 ? -35.449 15.926 5.160 1.00 85.62 817 LEU A CA 1
ATOM 6694 C C . LEU A 1 817 ? -34.531 16.990 5.768 1.00 85.62 817 LEU A C 1
ATOM 6696 O O . LEU A 1 817 ? -33.489 16.653 6.335 1.00 85.62 817 LEU A O 1
ATOM 6700 N N . VAL A 1 818 ? -34.910 18.258 5.609 1.00 84.12 818 VAL A N 1
ATOM 6701 C CA . VAL A 1 818 ? -34.185 19.415 6.150 1.00 84.12 818 VAL A CA 1
ATOM 6702 C C . VAL A 1 818 ? -34.747 19.764 7.523 1.00 84.12 818 VAL A C 1
ATOM 6704 O O . VAL A 1 818 ? -34.005 19.794 8.502 1.00 84.12 818 VAL A O 1
ATOM 6707 N N . GLU A 1 819 ? -36.064 19.955 7.610 1.00 83.06 819 GLU A N 1
ATOM 6708 C CA . GLU A 1 819 ? -36.757 20.320 8.845 1.00 83.06 819 GLU A CA 1
ATOM 6709 C C . GLU A 1 819 ? -38.199 19.783 8.832 1.00 83.06 819 GLU A C 1
ATOM 6711 O O . GLU A 1 819 ? -38.835 19.690 7.782 1.00 83.06 819 GLU A O 1
ATOM 6716 N N . ALA A 1 820 ? -38.728 19.425 10.002 1.00 75.25 820 ALA A N 1
ATOM 6717 C CA . ALA A 1 820 ? -40.144 19.122 10.192 1.00 75.25 820 ALA A CA 1
ATOM 6718 C C . ALA A 1 820 ? -40.633 19.810 11.474 1.00 75.25 820 ALA A C 1
ATOM 6720 O O . ALA A 1 820 ? -40.075 19.569 12.547 1.00 75.25 820 ALA A O 1
ATOM 6721 N N . ARG A 1 821 ? -41.656 20.663 11.367 1.00 72.06 821 ARG A N 1
ATOM 6722 C CA . ARG A 1 821 ? -42.299 21.344 12.503 1.00 72.06 821 ARG A CA 1
ATOM 6723 C C . ARG A 1 821 ? -43.746 20.870 12.639 1.00 72.06 821 ARG A C 1
ATOM 6725 O O . ARG A 1 821 ? -44.473 20.856 11.649 1.00 72.06 821 ARG A O 1
ATOM 6732 N N . ASP A 1 822 ? -44.146 20.522 13.862 1.00 63.22 822 ASP A N 1
ATOM 6733 C CA . ASP A 1 822 ? -45.547 20.358 14.267 1.00 63.22 822 ASP A CA 1
ATOM 6734 C C . ASP A 1 822 ? -45.866 21.482 15.268 1.00 63.22 822 ASP A C 1
ATOM 6736 O O . ASP A 1 822 ? -45.168 21.628 16.277 1.00 63.22 822 ASP A O 1
ATOM 6740 N N . ASP A 1 823 ? -46.885 22.300 14.994 1.00 51.69 823 ASP A N 1
ATOM 6741 C CA . ASP A 1 823 ? -47.207 23.489 15.794 1.00 51.69 823 ASP A CA 1
ATOM 6742 C C . ASP A 1 823 ? -47.940 23.103 17.103 1.00 51.69 823 ASP A C 1
ATOM 6744 O O . ASP A 1 823 ? -49.148 23.267 17.270 1.00 51.69 823 ASP A O 1
ATOM 6748 N N . LYS A 1 824 ? -47.205 22.512 18.058 1.00 41.94 824 LYS A N 1
ATOM 6749 C CA . LYS A 1 824 ? -47.631 22.319 19.458 1.00 41.94 824 LYS A CA 1
ATOM 6750 C C . LYS A 1 824 ? -46.573 22.842 20.430 1.00 41.94 824 LYS A C 1
ATOM 6752 O O . LYS A 1 824 ? -45.966 22.085 21.181 1.00 41.94 824 LYS A O 1
ATOM 6757 N N . SER A 1 825 ? -46.406 24.163 20.472 1.00 32.81 825 SER A N 1
ATOM 6758 C CA . SER A 1 825 ? -45.846 24.862 21.636 1.00 32.81 825 SER A CA 1
ATOM 6759 C C . SER A 1 825 ? -46.794 25.980 22.078 1.00 32.81 825 SER A C 1
ATOM 6761 O O . SER A 1 825 ? -46.635 27.142 21.714 1.00 32.81 825 SER A O 1
ATOM 6763 N N . TYR A 1 826 ? -47.803 25.618 22.873 1.00 35.44 826 TYR A N 1
ATOM 6764 C CA . TYR A 1 826 ? -48.506 26.572 23.727 1.00 35.44 826 TYR A CA 1
ATOM 6765 C C . TYR A 1 826 ? -47.780 26.641 25.074 1.00 35.44 826 TYR A C 1
ATOM 6767 O O . TYR A 1 826 ? -48.070 25.866 25.982 1.00 35.44 826 TYR A O 1
ATOM 6775 N N . ASP A 1 827 ? -46.862 27.598 25.203 1.00 31.89 827 ASP A N 1
ATOM 6776 C CA . ASP A 1 827 ? -46.559 28.210 26.496 1.00 31.89 827 ASP A CA 1
ATOM 6777 C C . ASP A 1 827 ? -47.733 29.135 26.856 1.00 31.89 827 ASP A C 1
ATOM 6779 O O . ASP A 1 827 ? -47.895 30.216 26.283 1.00 31.89 827 ASP A O 1
ATOM 6783 N N . VAL A 1 828 ? -48.585 28.707 27.795 1.00 36.62 828 VAL A N 1
ATOM 6784 C CA . VAL A 1 828 ? -49.613 29.555 28.419 1.00 36.62 828 VAL A CA 1
ATOM 6785 C C . VAL A 1 828 ? -49.366 29.624 29.927 1.00 36.62 828 VAL A C 1
ATOM 6787 O O . VAL A 1 828 ? -49.550 28.668 30.671 1.00 36.62 828 VAL A O 1
ATOM 6790 N N . ILE A 1 829 ? -48.927 30.818 30.315 1.00 33.28 829 ILE A N 1
ATOM 6791 C CA . ILE A 1 829 ? -48.836 31.473 31.626 1.00 33.28 829 ILE A CA 1
ATOM 6792 C C . ILE A 1 829 ? -49.939 31.065 32.624 1.00 33.28 829 ILE A C 1
ATOM 6794 O O . ILE A 1 829 ? -51.106 31.142 32.261 1.00 33.28 829 ILE A O 1
ATOM 6798 N N . THR A 1 830 ? -49.571 30.820 33.894 1.00 36.44 830 THR A N 1
ATOM 6799 C CA . THR A 1 830 ? -50.145 31.498 35.088 1.00 36.44 830 THR A CA 1
ATOM 6800 C C . THR A 1 830 ? -49.344 31.204 36.368 1.00 36.44 830 THR A C 1
ATOM 6802 O O . THR A 1 830 ? -49.159 30.043 36.729 1.00 36.44 830 THR A O 1
ATOM 6805 N N . ASP A 1 831 ? -48.930 32.277 37.057 1.00 34.91 831 ASP A N 1
ATOM 6806 C CA . ASP A 1 831 ? -48.651 32.345 38.502 1.00 34.91 831 ASP A CA 1
ATOM 6807 C C . ASP A 1 831 ? -49.783 31.693 39.325 1.00 34.91 831 ASP A C 1
ATOM 6809 O O . ASP A 1 831 ? -50.954 31.898 39.012 1.00 34.91 831 ASP A O 1
ATOM 6813 N N . ASP A 1 832 ? -49.468 30.927 40.376 1.00 36.53 832 ASP A N 1
ATOM 6814 C CA . ASP A 1 832 ? -49.466 31.414 41.770 1.00 36.53 832 ASP A CA 1
ATOM 6815 C C . ASP A 1 832 ? -49.436 30.270 42.815 1.00 36.53 832 ASP A C 1
ATOM 6817 O O . ASP A 1 832 ? -50.152 29.275 42.730 1.00 36.53 832 ASP A O 1
ATOM 6821 N N . ALA A 1 833 ? -48.649 30.523 43.865 1.00 37.19 833 ALA A N 1
ATOM 6822 C CA . ALA A 1 833 ? -48.884 30.177 45.272 1.00 37.19 833 ALA A CA 1
ATOM 6823 C C . ALA A 1 833 ? -48.962 28.701 45.759 1.00 37.19 833 ALA A C 1
ATOM 6825 O O . ALA A 1 833 ? -50.011 28.073 45.838 1.00 37.19 833 ALA A O 1
ATOM 6826 N N . THR A 1 834 ? -47.828 28.280 46.340 1.00 37.88 834 THR A N 1
ATOM 6827 C CA . THR A 1 834 ? -47.662 27.727 47.711 1.00 37.88 834 THR A CA 1
ATOM 6828 C C . THR A 1 834 ? -48.561 26.589 48.215 1.00 37.88 834 THR A C 1
ATOM 6830 O O . THR A 1 834 ? -49.733 26.798 48.515 1.00 37.88 834 THR A O 1
ATOM 6833 N N . THR A 1 835 ? -47.934 25.490 48.652 1.00 39.81 835 THR A N 1
ATOM 6834 C CA . THR A 1 835 ? -47.964 25.104 50.081 1.00 39.81 835 THR A CA 1
ATOM 6835 C C . THR A 1 835 ? -46.830 24.141 50.443 1.00 39.81 835 THR A C 1
ATOM 6837 O O . THR A 1 835 ? -46.481 23.240 49.690 1.00 39.81 835 THR A O 1
ATOM 6840 N N . SER A 1 836 ? -46.237 24.408 51.602 1.00 41.69 836 SER A N 1
ATOM 6841 C CA . SER A 1 836 ? -45.134 23.717 52.260 1.00 41.69 836 SER A CA 1
ATOM 6842 C C . SER A 1 836 ? -45.590 22.525 53.117 1.00 41.69 836 SER A C 1
ATOM 6844 O O . SER A 1 836 ? -46.728 22.504 53.577 1.00 41.69 836 SER A O 1
ATOM 6846 N N . GLU A 1 837 ? -44.615 21.659 53.423 1.00 48.50 837 GLU A N 1
ATOM 6847 C CA . GLU A 1 837 ? -44.530 20.671 54.522 1.00 48.50 837 GLU A CA 1
ATOM 6848 C C . GLU A 1 837 ? -45.313 19.347 54.398 1.00 48.50 837 GLU A C 1
ATOM 6850 O O . GLU A 1 837 ? -46.441 19.212 54.868 1.00 48.50 837 GLU A O 1
ATOM 6855 N N . GLN A 1 838 ? -44.618 18.315 53.898 1.00 45.34 838 GLN A N 1
ATOM 6856 C CA . GLN A 1 838 ? -44.073 17.224 54.727 1.00 45.34 838 GLN A CA 1
ATOM 6857 C C . GLN A 1 838 ? -42.819 16.624 54.091 1.00 45.34 838 GLN A C 1
ATOM 6859 O O . GLN A 1 838 ? -42.762 16.597 52.841 1.00 45.34 838 GLN A O 1
#

Foldseek 3Di:
DFWQKDKDKDKDAQLVPADEPRKDKDDWDQGPNWTKIWIWHHYPQAIWIWIWTQDADDPDDDFKKFWKKKKKWKAAPVGDIDIDIDTDIDGHGDIDGGNHRDGNVCCVVPADDNRMIMIMMTMTRPDMPPRDDDDDDPDDDPDDDQKDKDKDKDAQLVPADEQDKDKDRFDDDNNWTWMWMWHHHPQAIKIKIFTRDDDDVPKWKKWWKKKKKWWAAPVGDIQIDIDIDIDIPPDGMDIGRRSDGNVVCVVTADDNRIIMMMMMMGTPDIDIDDDLKDKDKDKDKDAQLVPADAPDWDKDDFDADPNWTWTWIWHCYLQAIKIWIWTQDADDPVFFKKWWKWKWKWWQAPVRDIDIDIDIDMDRHGDIDTDPARGGNVCCVVTRDDNRIIIMMMMMMGNHMDGDDDDDDDDDDDDDDDDDDDDDDDDPPFQKDKFKDKDAQLVPADAQAKDKGDWDDGPNWTWIWMWGRHSQATWIKIFIDDPDQLVQQKKWWKKKKKWWQAPVRPIQIDIDIDIPPTGDIDTGGHRDGSVCCCVTADDPRMTMMMMMITIPDIDGHDPPVDPPQLKDKDKDKDAQLVVQDAQDKDWDPWFAFLNWTWIWIWHRHPQATWIKIWIADPDDPPDFDWWWKWKKKWKAAPPRDIQIDIDTDTCGHGDMDGGPHSDGSVCCCVPGDDNRIIMMMMIMGTDNDPPPDPLQKDKDKDKDALLVPQPAQHWDKDPWDARPNWTKIKTWHHHDQFIKIKIWTQPADDPPKFKKWWKWKWKWKAAPSRGIDIADTDTDIDRHTDIDIGPDGDGNVNCCVPADDNSMIMMMMMMGTDDMDIPPDDPDDDDDDDDDDD

Secondary structure (DSSP, 8-state):
---EEEEEEEEE--GGG--BT-EEEPPPEEETTEEEEEEEEEETTEEEEEEEE-PPPPSSS---EEEEEEEEEEE-TTS-EEEEEEEEEE-SSEEEEEEEEEEHHHHHHHH-BTTBEEEEEEEEEEEEESS----PPP---TTS--EEEEEEEEE-GGG--TT-EEEPPPEEETTEEEEEEEEEETTEEEEEEEE-PPP-TT--EEEEEEEEEEEE-TTS-EEEEEEEEEEETTB-EEEEEEEEEHHHHHHHT-BTTEEEEEEEEEEEEEEEPPPS-EEEEEEEEEE-GGG--BT-EEEPPPEEETTEEEEEEEEEETTEEEEEEEE-PPPPSS---EEEEEEEEEE--TTS--EEEEEEEEESSSEEEEEEEEEEHHHHHHHT-BTTEEEEEEEEEEEEEES--S-------------------------EEEEEEEEE-GGGPPTT-EEEPPPEESSS-EEEEEEEEETTEEEEEEEEE-SSGGG--EEEEEEEEEEEE-TTS--EEEEEEEEESSSEEEEEEEEEEHHHHHHHT-BTTEEEEEEEEEEEEEEEPP----S--EEEEEEEEEE-GGG--TT-EEEPPPEEETTEEEEEEEEEETTEEEEEEEES-TT------EEEEEEEEEEE-GGG-EEEEEEEEEEESSEEEEEEEEEEHHHHHHHT-BTTEEEEEEEEEE--------TTEEEEEEEETTGGGSPTT-EEEPPPEEETTEEEEEEEEEETTEEEEEEEE-----TT--EEEEEEEEEEEE-TTSBEEEPPPEEEEESSSEEEE--S--BHHHHHHHT-BTTBEEEEEEEEEEEEEE----------------

InterPro domains:
  IPR002083 MATH/TRAF domain [PF00917] (12-125)
  IPR002083 MATH/TRAF domain [PF00917] (154-267)
  IPR002083 MATH/TRAF domain [PF00917] (286-396)
  IPR002083 MATH/TRAF domain [PF00917] (439-550)
  IPR002083 MATH/TRAF domain [PF00917] (574-684)
  IPR002083 MATH/TRAF domain [PF00917] (705-816)
  IPR002083 MATH/TRAF domain [PS50144] (5-123)
  IPR002083 MATH/TRAF domain [PS50144] (147-265)
  IPR002083 MATH/TRAF domain [PS50144] (279-396)
  IPR002083 MATH/TRAF domain [PS50144] (567-684)
  IPR002083 MATH/TRAF domain [SM00061] (7-107)
  IPR002083 MATH/TRAF domain [SM00061] (149-249)
  IPR002083 MATH/TRAF domain [SM00061] (281-380)
  IPR002083 MATH/TRAF domain [SM00061] (434-533)
  IPR002083 MATH/TRAF domain [SM00061] (569-668)
  IPR002083 MATH/TRAF domain [SM00061] (699-799)
  IPR002083 MATH/TRAF domain [cd00121] (10-122)
  IPR002083 MATH/TRAF domain [cd00121] (150-266)
  IPR002083 MATH/TRAF domain [cd00121] (282-395)
  IPR002083 MATH/TRAF domain [cd00121] (437-550)

pLDDT: mean 79.55, std 16.24, range [28.52, 96.38]

Sequence (838 aa):
MAGRPFILIHTFKDLSKLREGQSYYSDIEVRYNIPWRLRIFKNDGFLGVNLHCEKEECIETKKWTFQTKFTMKLVTVGGKFFRRIVQHEFQKPEGYGMDKFISWENMLRDYVDNDSTIIEIHADIVSSTGFFEVKYLPNLQPDSNNSFVLKHTFKNLSRFEEDEKDFSDAVDHYNIPWIIEIIKTNEFLGIYLNCQKEYHEGRKWSIKCKYEFKLISASGNLHSAQQTTVFGNGSSGWGDNTFISWNDMENEYVNNDSIDVEISVKIIKFADEPCTMQTFALSHTIKNMSSIREGEDYDTDTQYRFNIPWRLQIQRQNGFFEVFLLCEKQLCKSRKWSIKTDIQLKIVPPNGRSLLLSAICVFDRPSGSGWTTLLRWNSLEEKYLVNDTLLIEAQAIILEMTGIGEVEEVVEEEEEETTDESLNEELINEKQFSLPFTVNNVSKFQDGEKQWSNTEQHYDISWRLRARKTLGFLEIVLFCNEEYCMAWNKIIEADCTFTLVCTNGSNIEQTLKLVFDKSGGQGISRFIRWDEMEKYYQLNGSVNIQAKVKLNKVEELPCEILPAAKSFTLSHTVANISNMRKGTTSFSNSEEWNYALWKVCLKNNNGFAELFLNCGNENSEQESRTVEAKYQLSLVGAGGKQISEFFEHNFETPDSNGDPKVIRWKDMLEQYAVDDSVRIEAHVSCVPIADDLPASSLVIKHVVEEISNINEAEYNYSKTKKHCEIPWRISAQRKQQRILLHLHCDKPLTNDEDWSIEVEVQLILVSDTGRTLTDIYVTHIFERTEGIHWTRDLTWEDMKKDYMVDDSVRIEARVKLVEARDDKSYDVITDDATTSEQ

Radius of gyration: 35.76 Å; chains: 1; bounding box: 84×76×99 Å

Organism: Caenorhabditis elegans (NCBI:txid6239)